Protein AF-0000000066524536 (afdb_homodimer)

Organism: Trypanosoma cruzi (strain CL Brener) (NCBI:txid353153)

Radius of gyration: 36.76 Å; Cα contacts (8 Å, |Δi|>4): 3532; chains: 2; bounding box: 71×114×84 Å

Sequence (1428 aa):
MKCGPIATPKDHEVVFGYVEGENRGNNAMNPPRRRNDPLFWLRDDSRKNPEVIAHLKLEQAYFEERTADIKDFSETIFKEYISHIKETDISAPYRYDGYTYYTREVEGLSYKIHCRVPLGMTPGKSEDEQVILDENKLAEGKPFCMVHEVKPAPPDHNLVAYSVDYIGNEMYTIRFTDNAVTDVVEGTNGQILWGPNASCFFYMTKDAAERDYKIWRHIIGRPQSEDVCLYTENDLLFSTAMAISGDGSTLIIGSGSFETTESQLLDLRKGNGHTTLEMVRPREKGVRYDVELHGTENLLILTNKDNCMNGKVVLATRNTPSDWENIIVPHSEDVFIGEIGVFAKFAVLSGRRGGLTRVWTMPVGSDGLFRSGAFVQEVSFDEPVFTAFPVFSHMKMYDTETLRVSYTSMSTPTTWFDLHVVNGTRTIVKVREVLGNFDAKNYTCRRLFATAPDRTKIPLSIVHDVSLDMSKPHPTVLYAYGSYGVCVEPEFSVKYLPYLDRGVIYVIAHVRGGGEMGRAWYEVGAKYLTKRNTFSDFIACAEYLIEIGLTTPSQLACEGRSAGGLLIGAVLNMRPDLFRVALAGVPFVDVMTTMCDPSIPLTTGEWEEWGNPNEYKFFDYMNSYSPVDNVRAQDYPHLMIQAGLHDPRVAYWEPAKWASKLRALKTDSNEVLLKMDLESGHFSASDRYRYWREMSFQQAFVLKHLNARTLLRRMKCGPIATPKDHEVVFGYVEGENRGNNAMNPPRRRNDPLFWLRDDSRKNPEVIAHLKLEQAYFEERTADIKDFSETIFKEYISHIKETDISAPYRYDGYTYYTREVEGLSYKIHCRVPLGMTPGKSEDEQVILDENKLAEGKPFCMVHEVKPAPPDHNLVAYSVDYIGNEMYTIRFTDNAVTDVVEGTNGQILWGPNASCFFYMTKDAAERDYKIWRHIIGRPQSEDVCLYTENDLLFSTAMAISGDGSTLIIGSGSFETTESQLLDLRKGNGHTTLEMVRPREKGVRYDVELHGTENLLILTNKDNCMNGKVVLATRNTPSDWENIIVPHSEDVFIGEIGVFAKFAVLSGRRGGLTRVWTMPVGSDGLFRSGAFVQEVSFDEPVFTAFPVFSHMKMYDTETLRVSYTSMSTPTTWFDLHVVNGTRTIVKVREVLGNFDAKNYTCRRLFATAPDRTKIPLSIVHDVSLDMSKPHPTVLYAYGSYGVCVEPEFSVKYLPYLDRGVIYVIAHVRGGGEMGRAWYEVGAKYLTKRNTFSDFIACAEYLIEIGLTTPSQLACEGRSAGGLLIGAVLNMRPDLFRVALAGVPFVDVMTTMCDPSIPLTTGEWEEWGNPNEYKFFDYMNSYSPVDNVRAQDYPHLMIQAGLHDPRVAYWEPAKWASKLRALKTDSNEVLLKMDLESGHFSASDRYRYWREMSFQQAFVLKHLNARTLLRR

Foldseek 3Di:
DQLADFDFFQWDKFWFFDDPPACLDDFFDVVIDIDTDRLCVLDDPVLPPPSNVVNQVSQQVVQCVVQVVLQVVLVVLLVLLVQFAPQWDWAQWFDAAQKIWIWTGDPPAFDIWTWIFGPPDDPPDPVGIDTQDDQSVVCPPAPAKDKDDWAQAPDVSPWIKTWMDRFFLQWIKIATTPCPDVEIDGQFNTDWAAAPPNQWIKTFHADLLGAGFWIWIDGGPDYPVPIDTLGGHPDLLWGKDWDAALVRQKIWIKIDFLFKIWIWIFGRVVDDVGRDIQGLDDIDGRKDKDWYDQPDWKIWIWICPPNLQLTWIAIDTSVRNNPRPFTQGDRDLFWHFDDWHAAQFKIKTWTAGPLAIWIWIFGADPVRHRHHPTDIHIQDDDDPAKHKDFPVVSVNHRPDQWTWMWIFAQLAFIWIWIARRVPGDIGTSDTRGTRDPDDSLQKDWDKDWFQFPVRDTKIKIKMAGPPDPQVAAAQEEEEEQAASQAFDGRGYDSLCVQQRQLGYMYMYIGFQNHASRHSCSNPVCAFQLNVCSRLRSSVRVLVVCVVVRHHAQLRYEYEYEASGLLSVLQNQLVCQSSHQEYEYELYQQQCQSQLSHSSQHPNSSCCRGHNSCSHPSRVVSSLNRRRLNRQAEEAHHAYEYEAECSARRRHRSRVVSNLSSNSVRYDDSHHYRYNYHDRHYRQPHPGNSVVSSVSSSVVSSSCVSSVRSDGPPD/DQLADFDFFQWDKFWFFDDPPACLDDFFDPVIDIDTDRLCVLDDPVLPDPSNVVNQVSQQVVQCVVQVVLQVVLVVLLVLLVQFAPQWDWAQWFDAAQKIWIWTGDPPAFDIWTWIFGPPDDPPDPVGIDTQDDQSVVCPPAPAKDKDDWAQAPDVSPWIKTWMDRFFLQWIKIATTPCPDVEIDGQFSTDWAAAPPNQWIKTFHADLLGAGFWIWIGGGPDYPVPIDTLGGHPPLLWGKDWDAALVRQKIWIKIDFLFKIWIWIDGRVVDDVGRDIQGLDDIDGRKDKDWYDQPDWKIWIWICPPNLQLTWIAIDTSVRNNPRPFTQGDRDLFWHFDDWDAAQFKIKTWTAGPLAIWIWIFGADPVSHRHHPTDIHIQDDDDPAKHKDFPVVSVNHRPDQWTWMWIFAQLAFIWIWIARRVPGDIGTSDTRGTRDPDDSVQKDWDKDWFQFPVRDTWIKIKMAGPPDPQVAAAQEEEEEQAASQAFDGRGYDSLCVQQRQLGYMYMYIGFQNHASRHSCSNPVCAFQLNVCSRLRSSVRVLVVCVVVRHHAQLRYEYEYEASGLLSVLQNQLVCQSSHAEYEYELYQQQVQSQLSHSSQHPNSSCCRGHNSCSHPSRVVSSLNRRRLNRQAEEAHHAYEYEAECSASRRHRSRVVSNLSSNSVRYDDSHHYRYDYHDRHYRQPHPGNSVVSSVSSSVVSVSCVSSVRSDGPPD

Secondary structure (DSSP, 8-state):
--S---PPP---EEEES--TTS---TT--SSPEEEE-TTGGG--TTS--HHHHHHHHHHHHHHHHHTGGGHHHHHHHHHHHHHTB-SSEEPPPEEETTEEEEEEE-TT--S-EEEEEETTSPTT-TTT-EEEEEHHHHHTT-S--EEEEEEEPTTT---EEEEEESSSSS-EEEEEGGGSS---EEEE-S--EE-GGGSEEEEEEE-TT--EEEEEEEETTS-GGGPEEEEE---TT-EEEEEE-TTSSEEEEEEE-SS-EEEEEEEGGG-TT----EEEE---TT--EEEEEETTTEEEEEE-TTT-TT-EEEEEETTBTT---EEEE---SSEEEEEEEE-SSEEEEEEEETTEEEEEEEE--TTS---TT---EEPP--SSS-EEEE-GGG---SS-SEEEEEEE-SSS--EEEEEETTT--EEEEEE--B-TT--GGGEEEEEEEEE-TT-PEEEEEEEEETTS-TTS---EEEE---STT--------GGGHHHHTTT-EEEEE--BTB-TT-THHHHTTSSGGGTHHHHHHHHHHHHHHHHTTS--GGGEEEEEETHHHHHHHHHHHH-GGG-SEEEEES----HHHHHH-TTSTTHHHHHHHH--TTSHHHHHHHHTT-TGGG--SS---EEEEEEETT-SSS-THHHHHHHHHHHHH--S---EEEEEETT-BTTB-SSHHHHHHHHHHHHHHHHHHHT--S-S--/--S---PPP---EEEES--TTS---TT--SSPEEEE-TTGGG--TTS--HHHHHHHHHHHHHHHHHTGGGHHHHHHHHHHHHHTB-SSEEPPPEEETTEEEEEEE-TT--S-EEEEEETTSPTT-TTT-EEEEEHHHHHTT-S--EEEEEEEPTTT---EEEEEESSSSS-EEEEEGGGSS---EEEE-S--EE-GGGSEEEEEEE-TT--EEEEEEEETTS-GGGPEEEEE---TT-EEEEEE-TTSSEEEEEEE-SS-EEEEEEEGGG-TT----EEEE---TT--EEEEEETTTEEEEEE-TTT-TT-EEEEEETTBTT---EEEE---SSEEEEEEEE-SSEEEEEEEETTEEEEEEEE--TTS---TT---EEPP--SSS-EEEE-GGG---SS-SEEEEEEE-SSS--EEEEEETTT--EEEEEE--B-TT--GGGEEEEEEEEE-TT-PEEEEEEEEETTS-TTS---EEEE---STT--------GGGHHHHTTT-EEEEE--BTB-TT-THHHHTTSSGGGTHHHHHHHHHHHHHHHHTTS--GGGEEEEEETHHHHHHHHHHHH-GGG-SEEEEES----HHHHHH-TTSTTHHHHHHHH--TTSHHHHHHHHTT-TGGG--SS---EEEEEEETT-SSS-THHHHHHHHHHHHH--S---EEEEEETT-BTTB-SSHHHHHHHHHHHHHHHHHHHT--S-S--

pLDDT: mean 95.61, std 4.29, range [53.88, 98.94]

Solvent-accessible surface area (backbone atoms only — not comparable to full-atom values): 72940 Å² total; per-residue (Å²): 119,98,72,56,79,62,76,74,75,42,89,36,80,46,68,32,15,61,46,93,97,52,78,44,65,95,62,31,26,79,78,50,39,78,44,79,37,36,57,54,77,52,61,50,95,81,73,65,53,62,70,47,53,51,52,50,50,49,34,38,52,47,35,53,62,74,43,57,87,42,48,69,58,13,50,52,45,29,50,53,49,52,48,33,46,59,52,60,42,65,50,70,64,31,56,48,80,66,25,34,36,35,39,34,35,40,68,94,52,53,40,52,29,36,34,33,19,52,59,91,54,59,79,89,38,72,94,52,50,40,80,64,44,53,45,50,69,72,29,60,95,45,94,30,49,45,73,70,38,78,47,61,25,47,78,79,48,79,53,36,38,33,13,38,20,58,59,40,60,71,52,12,35,36,39,38,48,90,56,75,50,87,53,61,43,70,61,20,67,27,59,77,46,70,41,68,75,52,49,28,36,34,40,36,30,52,49,95,37,64,41,40,25,36,36,34,42,41,50,69,89,48,62,62,92,71,41,46,75,69,46,72,49,82,53,68,50,39,30,43,47,74,49,65,31,50,77,58,51,33,40,37,40,33,39,35,41,83,48,25,24,29,43,29,36,33,61,52,85,64,43,92,82,57,69,71,69,42,74,37,46,80,66,41,91,67,28,35,61,47,82,40,30,50,72,89,47,34,31,45,33,42,27,25,60,91,81,23,67,22,20,28,30,23,45,27,31,68,92,44,44,65,48,67,80,45,55,38,39,75,60,39,97,65,39,20,57,73,46,75,48,50,36,64,48,33,34,36,41,33,28,28,45,93,52,28,51,36,41,30,42,31,58,38,42,99,84,58,44,81,50,63,76,48,64,71,44,70,65,83,77,88,64,95,64,44,34,46,44,72,41,63,91,51,58,61,51,31,79,50,66,58,43,49,34,37,38,25,12,60,50,35,64,44,33,35,26,36,31,30,68,87,81,60,50,71,44,80,68,37,64,61,67,59,36,71,88,65,51,56,82,51,37,45,68,50,76,52,69,26,58,26,82,75,63,49,72,35,46,30,46,35,40,32,39,64,82,61,65,75,88,44,59,34,36,30,41,41,33,44,50,32,43,95,38,45,64,84,74,57,46,45,55,75,83,47,45,72,43,26,46,26,56,24,34,41,32,39,45,60,27,31,2,8,25,45,71,23,46,54,28,10,73,38,42,16,28,46,90,28,35,63,42,22,44,46,32,50,50,26,40,54,51,41,40,37,71,76,33,48,25,41,38,71,22,22,31,37,38,16,44,35,63,7,9,24,42,47,41,30,35,44,58,42,46,24,79,54,33,37,30,36,42,29,37,38,28,46,24,40,46,62,73,50,48,39,37,56,71,42,41,65,23,50,38,40,30,73,50,55,37,41,44,13,20,55,89,27,30,51,65,49,54,67,48,20,24,54,76,50,64,58,71,38,62,52,40,28,32,43,35,38,37,13,59,37,12,58,76,40,55,42,40,33,51,52,45,37,53,20,51,45,59,74,35,41,70,58,86,55,52,73,41,48,48,60,36,82,63,20,9,74,76,47,57,67,35,51,64,56,37,46,44,53,51,17,43,54,49,34,56,50,28,58,70,46,71,43,83,58,62,75,72,134,119,97,72,55,80,62,76,74,76,42,89,36,80,47,69,31,16,61,46,93,97,54,77,43,64,96,63,31,26,79,78,50,40,76,42,78,36,36,57,55,77,51,61,50,94,80,73,66,53,62,70,47,53,51,50,50,49,49,35,37,51,47,35,53,62,75,42,55,86,41,49,67,57,14,50,52,46,29,51,54,51,53,47,33,45,61,51,58,41,65,49,70,65,30,54,47,80,66,24,34,35,35,38,35,36,40,68,94,51,53,41,52,28,36,34,34,19,52,59,91,52,58,79,87,36,73,93,52,49,40,79,63,44,53,46,51,68,72,30,59,96,44,94,31,48,42,73,69,40,79,46,62,24,48,78,79,48,78,52,37,39,32,12,38,22,59,60,39,59,70,53,11,36,37,38,39,48,89,55,74,50,88,54,60,45,71,60,20,66,28,59,77,45,68,40,67,74,52,48,28,34,33,39,37,30,52,49,95,37,63,39,39,25,36,35,33,42,41,49,69,88,49,60,61,90,71,41,45,76,69,46,72,49,81,52,67,48,39,30,42,48,74,50,64,32,49,78,59,50,33,40,37,41,33,38,36,42,84,48,27,24,29,42,31,37,34,62,51,85,64,42,91,82,57,69,72,68,42,74,35,45,82,67,41,91,68,26,35,60,48,82,41,30,49,72,90,48,33,31,44,33,42,27,24,59,92,80,22,67,23,20,26,31,23,46,27,31,66,91,44,44,65,48,66,79,45,54,39,40,74,60,40,96,65,39,18,57,73,45,76,48,49,37,64,47,31,34,37,40,34,28,28,46,92,52,28,50,36,41,30,43,30,59,39,43,99,84,59,42,79,50,63,78,48,64,72,44,70,66,84,76,87,63,94,64,44,33,45,43,70,41,64,93,52,58,62,51,31,79,52,66,60,42,47,35,37,38,26,12,59,49,35,63,44,33,34,28,36,31,30,70,87,81,61,50,73,42,81,70,38,63,62,66,61,36,70,88,66,52,56,83,51,38,45,68,50,76,51,68,25,58,26,82,73,64,49,72,34,46,31,45,35,39,31,38,64,84,61,65,75,89,43,60,35,38,30,41,41,33,42,51,32,43,96,37,45,64,84,74,56,46,46,53,74,82,47,46,72,42,27,45,27,56,24,34,42,33,40,45,59,27,31,3,9,25,46,72,23,45,54,29,9,73,38,41,17,29,46,91,29,36,64,41,23,43,48,32,50,51,25,40,54,52,41,41,37,70,75,33,49,24,43,36,70,22,22,31,39,39,16,44,34,64,7,8,25,40,46,39,28,35,44,57,41,46,26,80,54,34,38,30,37,42,29,36,38,27,45,26,40,47,62,73,50,49,39,36,56,72,42,44,65,24,51,37,39,31,73,49,56,38,40,46,13,19,53,90,25,28,52,66,51,55,66,49,20,23,56,77,50,62,58,70,37,62,53,42,27,33,42,35,38,39,14,59,38,12,60,76,40,54,40,40,32,51,53,44,39,52,22,51,47,58,73,36,42,70,58,86,54,53,73,40,48,47,60,35,83,63,21,10,73,75,49,58,67,36,52,63,55,37,46,44,54,51,18,42,54,50,36,56,50,29,59,71,45,69,42,83,57,61,75,71,134

Structure (mmCIF, N/CA/C/O backbone):
data_AF-0000000066524536-model_v1
#
loop_
_entity.id
_entity.type
_entity.pdbx_description
1 polymer 'Prolyl endopeptidase'
#
loop_
_atom_site.group_PDB
_atom_site.id
_atom_site.type_symbol
_atom_site.label_atom_id
_atom_site.label_alt_id
_atom_site.label_comp_id
_atom_site.label_asym_id
_atom_site.label_entity_id
_atom_site.label_seq_id
_atom_site.pdbx_PDB_ins_code
_atom_site.Cartn_x
_atom_site.Cartn_y
_atom_site.Cartn_z
_atom_site.occupancy
_atom_site.B_iso_or_equiv
_atom_site.auth_seq_id
_atom_site.auth_comp_id
_atom_site.auth_asym_id
_atom_site.auth_atom_id
_atom_site.pdbx_PDB_model_num
ATOM 1 N N . MET A 1 1 ? -27.234 28.203 -15.102 1 54.5 1 MET A N 1
ATOM 2 C CA . MET A 1 1 ? -26.609 27.078 -15.805 1 54.5 1 MET A CA 1
ATOM 3 C C . MET A 1 1 ? -26.828 25.766 -15.055 1 54.5 1 MET A C 1
ATOM 5 O O . MET A 1 1 ? -26.594 25.703 -13.844 1 54.5 1 MET A O 1
ATOM 9 N N . LYS A 1 2 ? -27.391 24.766 -15.617 1 64.38 2 LYS A N 1
ATOM 10 C CA . LYS A 1 2 ? -27.875 23.531 -15 1 64.38 2 LYS A CA 1
ATOM 11 C C . LYS A 1 2 ? -26.703 22.719 -14.445 1 64.38 2 LYS A C 1
ATOM 13 O O . LYS A 1 2 ? -26.828 22.109 -13.375 1 64.38 2 LYS A O 1
ATOM 18 N N . CYS A 1 3 ? -25.469 22.828 -15.055 1 81.81 3 CYS A N 1
ATOM 19 C CA . CYS A 1 3 ? -24.391 21.938 -14.609 1 81.81 3 CYS A CA 1
ATOM 20 C C . CYS A 1 3 ? -23.188 22.75 -14.141 1 81.81 3 CYS A C 1
ATOM 22 O O . CYS A 1 3 ? -22.188 22.172 -13.711 1 81.81 3 CYS A O 1
ATOM 24 N N . GLY A 1 4 ? -23.266 24.141 -13.992 1 91.12 4 GLY A N 1
ATOM 25 C CA . GLY A 1 4 ? -22.172 25 -13.578 1 91.12 4 GLY A CA 1
ATOM 26 C C . GLY A 1 4 ? -21.203 25.312 -14.695 1 91.12 4 GLY A C 1
ATOM 27 O O . GLY A 1 4 ? -21.25 24.688 -15.758 1 91.12 4 GLY A O 1
ATOM 28 N N . PRO A 1 5 ? -20.266 26.25 -14.531 1 96.31 5 PRO A N 1
ATOM 29 C CA . PRO A 1 5 ? -19.266 26.594 -15.547 1 96.31 5 PRO A CA 1
ATOM 30 C C . PRO A 1 5 ? -18.266 25.469 -15.797 1 96.31 5 PRO A C 1
ATOM 32 O O . PRO A 1 5 ? -17.859 24.781 -14.859 1 96.31 5 PRO A O 1
ATOM 35 N N . ILE A 1 6 ? -17.922 25.234 -17.016 1 97.31 6 ILE A N 1
ATOM 36 C CA . ILE A 1 6 ? -16.859 24.328 -17.438 1 97.31 6 ILE A CA 1
ATOM 37 C C . ILE A 1 6 ? -15.828 25.094 -18.281 1 97.31 6 ILE A C 1
ATOM 39 O O . ILE A 1 6 ? -16.172 25.688 -19.312 1 97.31 6 ILE A O 1
ATOM 43 N N . ALA A 1 7 ? -14.617 25.109 -17.781 1 97.69 7 ALA A N 1
ATOM 44 C CA . ALA A 1 7 ? -13.555 25.828 -18.484 1 97.69 7 ALA A CA 1
ATOM 45 C C . ALA A 1 7 ? -13.297 25.219 -19.859 1 97.69 7 ALA A C 1
ATOM 47 O O . ALA A 1 7 ? -13.328 24 -20.016 1 97.69 7 ALA A O 1
ATOM 48 N N . THR A 1 8 ? -13.031 26.062 -20.844 1 96.62 8 THR A N 1
ATOM 49 C CA . THR A 1 8 ? -12.766 25.609 -22.219 1 96.62 8 THR A CA 1
ATOM 50 C C . THR A 1 8 ? -11.422 24.891 -22.281 1 96.62 8 THR A C 1
ATOM 52 O O . THR A 1 8 ? -10.406 25.406 -21.812 1 96.62 8 THR A O 1
ATOM 55 N N . PRO A 1 9 ? -11.445 23.734 -22.891 1 97.25 9 PRO A N 1
ATOM 56 C CA . PRO A 1 9 ? -10.164 23.047 -23.016 1 97.25 9 PRO A CA 1
ATOM 57 C C . PRO A 1 9 ? -9.25 23.688 -24.062 1 97.25 9 PRO A C 1
ATOM 59 O O . PRO A 1 9 ? -9.719 24.125 -25.109 1 97.25 9 PRO A O 1
ATOM 62 N N . LYS A 1 10 ? -8.016 23.906 -23.719 1 97.69 10 LYS A N 1
ATOM 63 C CA . LYS A 1 10 ? -6.938 24.375 -24.578 1 97.69 10 LYS A CA 1
ATOM 64 C C . LYS A 1 10 ? -5.711 23.469 -24.453 1 97.69 10 LYS A C 1
ATOM 66 O O . LYS A 1 10 ? -5.133 23.359 -23.375 1 97.69 10 LYS A O 1
ATOM 71 N N . ASP A 1 11 ? -5.266 22.922 -25.562 1 97.12 11 ASP A N 1
ATOM 72 C CA . ASP A 1 11 ? -4.152 21.984 -25.516 1 97.12 11 ASP A CA 1
ATOM 73 C C . ASP A 1 11 ? -2.898 22.641 -24.938 1 97.12 11 ASP A C 1
ATOM 75 O O . ASP A 1 11 ? -2.596 23.797 -25.266 1 97.12 11 ASP A O 1
ATOM 79 N N . HIS A 1 12 ? -2.295 21.984 -24.047 1 97.5 12 HIS A N 1
ATOM 80 C CA . HIS A 1 12 ? -1.029 22.375 -23.438 1 97.5 12 HIS A CA 1
ATOM 81 C C . HIS A 1 12 ? -0.222 21.172 -22.984 1 97.5 12 HIS A C 1
ATOM 83 O O . HIS A 1 12 ? -0.727 20.312 -22.25 1 97.5 12 HIS A O 1
ATOM 89 N N . GLU A 1 13 ? 1.029 21.141 -23.391 1 96.94 13 GLU A N 1
ATOM 90 C CA . GLU A 1 13 ? 1.876 20 -23.031 1 96.94 13 GLU A CA 1
ATOM 91 C C . GLU A 1 13 ? 2.604 20.25 -21.719 1 96.94 13 GLU A C 1
ATOM 93 O O . GLU A 1 13 ? 3.252 21.281 -21.547 1 96.94 13 GLU A O 1
ATOM 98 N N . VAL A 1 14 ? 2.443 19.328 -20.781 1 97.38 14 VAL A N 1
ATOM 99 C CA . VAL A 1 14 ? 3.199 19.328 -19.531 1 97.38 14 VAL A CA 1
ATOM 100 C C . VAL A 1 14 ? 4.289 18.25 -19.594 1 97.38 14 VAL A C 1
ATOM 102 O O . VAL A 1 14 ? 4.027 17.109 -19.984 1 97.38 14 VAL A O 1
ATOM 105 N N . VAL A 1 15 ? 5.504 18.578 -19.203 1 97.5 15 VAL A N 1
ATOM 106 C CA . VAL A 1 15 ? 6.664 17.703 -19.328 1 97.5 15 VAL A CA 1
ATOM 107 C C . VAL A 1 15 ? 7.066 17.172 -17.953 1 97.5 15 VAL A C 1
ATOM 109 O O . VAL A 1 15 ? 7.23 17.953 -17.016 1 97.5 15 VAL A O 1
ATOM 112 N N . PHE A 1 16 ? 7.168 15.945 -17.797 1 97.94 16 PHE A N 1
ATOM 113 C CA . PHE A 1 16 ? 7.664 15.273 -16.594 1 97.94 16 PHE A CA 1
ATOM 114 C C . PHE A 1 16 ? 9.047 14.68 -16.844 1 97.94 16 PHE A C 1
ATOM 116 O O . PHE A 1 16 ? 9.203 13.781 -17.672 1 97.94 16 PHE A O 1
ATOM 123 N N . GLY A 1 17 ? 10.031 15.117 -16.172 1 97.75 17 GLY A N 1
ATOM 124 C CA . GLY A 1 17 ? 11.414 14.711 -16.375 1 97.75 17 GLY A CA 1
ATOM 125 C C . GLY A 1 17 ? 12.344 15.875 -16.641 1 97.75 17 GLY A C 1
ATOM 126 O O . GLY A 1 17 ? 12.156 16.969 -16.094 1 97.75 17 GLY A O 1
ATOM 127 N N . TYR A 1 18 ? 13.398 15.602 -17.422 1 96.69 18 TYR A N 1
ATOM 128 C CA . TYR A 1 18 ? 14.453 16.578 -17.703 1 96.69 18 TYR A CA 1
ATOM 129 C C . TYR A 1 18 ? 13.93 17.703 -18.578 1 96.69 18 TYR A C 1
ATOM 131 O O . TYR A 1 18 ? 13.305 17.453 -19.609 1 96.69 18 TYR A O 1
ATOM 139 N N . VAL A 1 19 ? 13.992 18.844 -18.156 1 96.12 19 VAL A N 1
ATOM 140 C CA . VAL A 1 19 ? 13.75 20.078 -18.906 1 96.12 19 VAL A CA 1
ATOM 141 C C . VAL A 1 19 ? 14.984 20.984 -18.828 1 96.12 19 VAL A C 1
ATOM 143 O O . VAL A 1 19 ? 15.453 21.312 -17.734 1 96.12 19 VAL A O 1
ATOM 146 N N . GLU A 1 20 ? 15.508 21.375 -19.922 1 94.5 20 GLU A N 1
ATOM 147 C CA . GLU A 1 20 ? 16.734 22.188 -19.953 1 94.5 20 GLU A CA 1
ATOM 148 C C . GLU A 1 20 ? 16.562 23.469 -19.141 1 94.5 20 GLU A C 1
ATOM 150 O O . GLU A 1 20 ? 15.578 24.188 -19.281 1 94.5 20 GLU A O 1
ATOM 155 N N . GLY A 1 21 ? 17.5 23.734 -18.25 1 93.38 21 GLY A N 1
ATOM 156 C CA . GLY A 1 21 ? 17.531 24.969 -17.484 1 93.38 21 GLY A CA 1
ATOM 157 C C . GLY A 1 21 ? 16.703 24.906 -16.219 1 93.38 21 GLY A C 1
ATOM 158 O O . GLY A 1 21 ? 16.672 25.859 -15.438 1 93.38 21 GLY A O 1
ATOM 159 N N . GLU A 1 22 ? 15.992 23.812 -15.984 1 93.12 22 GLU A N 1
ATOM 160 C CA . GLU A 1 22 ? 15.18 23.672 -14.781 1 93.12 22 GLU A CA 1
ATOM 161 C C . GLU A 1 22 ? 15.742 22.578 -13.867 1 93.12 22 GLU A C 1
ATOM 163 O O . GLU A 1 22 ? 16.25 21.562 -14.336 1 93.12 22 GLU A O 1
ATOM 168 N N . ASN A 1 23 ? 15.719 22.891 -12.656 1 91.81 23 ASN A N 1
ATOM 169 C CA . ASN A 1 23 ? 16.094 21.859 -11.688 1 91.81 23 ASN A CA 1
ATOM 170 C C . ASN A 1 23 ? 14.93 20.906 -11.398 1 91.81 23 ASN A C 1
ATOM 172 O O . ASN A 1 23 ? 14.141 21.156 -10.484 1 91.81 23 ASN A O 1
ATOM 176 N N . ARG A 1 24 ? 14.891 19.844 -12.125 1 95.38 24 ARG A N 1
ATOM 177 C CA . ARG A 1 24 ? 13.812 18.875 -11.992 1 95.38 24 ARG A CA 1
ATOM 178 C C . ARG A 1 24 ? 14.227 17.719 -11.086 1 95.38 24 ARG A C 1
ATOM 180 O O . ARG A 1 24 ? 13.602 16.656 -11.109 1 95.38 24 ARG A O 1
ATOM 187 N N . GLY A 1 25 ? 15.234 17.922 -10.242 1 92.5 25 GLY A N 1
ATOM 188 C CA . GLY A 1 25 ? 15.766 16.891 -9.367 1 92.5 25 GLY A CA 1
ATOM 189 C C . GLY A 1 25 ? 16.922 16.125 -9.984 1 92.5 25 GLY A C 1
ATOM 190 O O . GLY A 1 25 ? 17.172 16.219 -11.18 1 92.5 25 GLY A O 1
ATOM 191 N N . ASN A 1 26 ? 17.594 15.258 -9.219 1 89.56 26 ASN A N 1
ATOM 192 C CA . ASN A 1 26 ? 18.844 14.633 -9.609 1 89.56 26 ASN A CA 1
ATOM 193 C C . ASN A 1 26 ? 18.609 13.422 -10.508 1 89.56 26 ASN A C 1
ATOM 195 O O . ASN A 1 26 ? 19.516 12.992 -11.219 1 89.56 26 ASN A O 1
ATOM 199 N N . ASN A 1 27 ? 17.453 12.883 -10.523 1 94.06 27 ASN A N 1
ATOM 200 C CA . ASN A 1 27 ? 17.188 11.664 -11.266 1 94.06 27 ASN A CA 1
ATOM 201 C C . ASN A 1 27 ? 16.016 11.844 -12.227 1 94.06 27 ASN A C 1
ATOM 203 O O . ASN A 1 27 ? 15.18 10.945 -12.375 1 94.06 27 ASN A O 1
ATOM 207 N N . ALA A 1 28 ? 15.953 12.953 -12.828 1 96.94 28 ALA A N 1
ATOM 208 C CA . ALA A 1 28 ? 14.852 13.258 -13.734 1 96.94 28 ALA A CA 1
ATOM 209 C C . ALA A 1 28 ? 14.859 12.328 -14.945 1 96.94 28 ALA A C 1
ATOM 211 O O . ALA A 1 28 ? 15.922 12.039 -15.508 1 96.94 28 ALA A O 1
ATOM 212 N N . MET A 1 29 ? 13.766 11.852 -15.289 1 97.25 29 MET A N 1
ATOM 213 C CA . MET A 1 29 ? 13.602 10.969 -16.453 1 97.25 29 MET A CA 1
ATOM 214 C C . MET A 1 29 ? 14.133 11.633 -17.719 1 97.25 29 MET A C 1
ATOM 216 O O . MET A 1 29 ? 13.82 12.789 -17.984 1 97.25 29 MET A O 1
ATOM 220 N N . ASN A 1 30 ? 14.883 10.859 -18.5 1 93.62 30 ASN A N 1
ATOM 221 C CA . ASN A 1 30 ? 15.406 11.281 -19.812 1 93.62 30 ASN A CA 1
ATOM 222 C C . ASN A 1 30 ? 15.406 10.125 -20.797 1 93.62 30 ASN A C 1
ATOM 224 O O . ASN A 1 30 ? 16.203 9.195 -20.688 1 93.62 30 ASN A O 1
ATOM 228 N N . PRO A 1 31 ? 14.633 10.156 -21.828 1 93.75 31 PRO A N 1
ATOM 229 C CA . PRO A 1 31 ? 13.781 11.273 -22.25 1 93.75 31 PRO A CA 1
ATOM 230 C C . PRO A 1 31 ? 12.609 11.5 -21.297 1 93.75 31 PRO A C 1
ATOM 232 O O . PRO A 1 31 ? 12.203 10.586 -20.578 1 93.75 31 PRO A O 1
ATOM 235 N N . PRO A 1 32 ? 12.07 12.719 -21.25 1 96.31 32 PRO A N 1
ATOM 236 C CA . PRO A 1 32 ? 10.938 13.023 -20.375 1 96.31 32 PRO A CA 1
ATOM 237 C C . PRO A 1 32 ? 9.617 12.469 -20.906 1 96.31 32 PRO A C 1
ATOM 239 O O . PRO A 1 32 ? 9.531 12.086 -22.078 1 96.31 32 PRO A O 1
ATOM 242 N N . ARG A 1 33 ? 8.648 12.367 -20.047 1 95.5 33 ARG A N 1
ATOM 243 C CA . ARG A 1 33 ? 7.27 12.062 -20.422 1 95.5 33 ARG A CA 1
ATOM 244 C C . ARG A 1 33 ? 6.48 13.336 -20.688 1 95.5 33 ARG A C 1
ATOM 246 O O . ARG A 1 33 ? 6.699 14.359 -20.031 1 95.5 33 ARG A O 1
ATOM 253 N N . ARG A 1 34 ? 5.586 13.242 -21.641 1 95.31 34 ARG A N 1
ATOM 254 C CA . ARG A 1 34 ? 4.773 14.398 -22.016 1 95.31 34 ARG A CA 1
ATOM 255 C C . ARG A 1 34 ? 3.285 14.062 -21.953 1 95.31 34 ARG A C 1
ATOM 257 O O . ARG A 1 34 ? 2.873 12.961 -22.312 1 95.31 34 ARG A O 1
ATOM 264 N N . ARG A 1 35 ? 2.551 14.969 -21.406 1 94.62 35 ARG A N 1
ATOM 265 C CA . ARG A 1 35 ? 1.107 14.789 -21.297 1 94.62 35 ARG A CA 1
ATOM 266 C C . ARG A 1 35 ? 0.364 16.078 -21.625 1 94.62 35 ARG A C 1
ATOM 268 O O . ARG A 1 35 ? 0.835 17.172 -21.297 1 94.62 35 ARG A O 1
ATOM 275 N N . ASN A 1 36 ? -0.791 15.906 -22.203 1 95.88 36 ASN A N 1
ATOM 276 C CA . ASN A 1 36 ? -1.64 17.062 -22.484 1 95.88 36 ASN A CA 1
ATOM 277 C C . ASN A 1 36 ? -2.488 17.438 -21.266 1 95.88 36 ASN A C 1
ATOM 279 O O . ASN A 1 36 ? -3.092 16.562 -20.641 1 95.88 36 ASN A O 1
ATOM 283 N N . ASP A 1 37 ? -2.48 18.688 -20.844 1 97.12 37 ASP A N 1
ATOM 284 C CA . ASP A 1 37 ? -3.363 19.266 -19.844 1 97.12 37 ASP A CA 1
ATOM 285 C C . ASP A 1 37 ? -4.207 20.391 -20.438 1 97.12 37 ASP A C 1
ATOM 287 O O . ASP A 1 37 ? -3.791 21.562 -20.438 1 97.12 37 ASP A O 1
ATOM 291 N N . PRO A 1 38 ? -5.387 20.047 -20.797 1 97.75 38 PRO A N 1
ATOM 292 C CA . PRO A 1 38 ? -6.207 21.016 -21.531 1 97.75 38 PRO A CA 1
ATOM 293 C C . PRO A 1 38 ? -6.688 22.172 -20.641 1 97.75 38 PRO A C 1
ATOM 295 O O . PRO A 1 38 ? -7.219 23.156 -21.141 1 97.75 38 PRO A O 1
ATOM 298 N N . LEU A 1 39 ? -6.531 22.125 -19.359 1 98.31 39 LEU A N 1
ATOM 299 C CA . LEU A 1 39 ? -7.004 23.172 -18.453 1 98.31 39 LEU A CA 1
ATOM 300 C C . LEU A 1 39 ? -5.832 23.953 -17.875 1 98.31 39 LEU A C 1
ATOM 302 O O . LEU A 1 39 ? -6.016 24.766 -16.969 1 98.31 39 LEU A O 1
ATOM 306 N N . PHE A 1 40 ? -4.645 23.75 -18.438 1 98.12 40 PHE A N 1
ATOM 307 C CA . PHE A 1 40 ? -3.422 24.375 -17.938 1 98.12 40 PHE A CA 1
ATOM 308 C C . PHE A 1 40 ? -3.523 25.891 -18 1 98.12 40 PHE A C 1
ATOM 310 O O . PHE A 1 40 ? -2.947 26.594 -17.156 1 98.12 40 PHE A O 1
ATOM 317 N N . TRP A 1 41 ? -4.312 26.453 -18.906 1 97.62 41 TRP A N 1
ATOM 318 C CA . TRP A 1 41 ? -4.398 27.891 -19.156 1 97.62 41 TRP A CA 1
ATOM 319 C C . TRP A 1 41 ? -5.027 28.609 -17.969 1 97.62 41 TRP A C 1
ATOM 321 O O . TRP A 1 41 ? -4.93 29.828 -17.844 1 97.62 41 TRP A O 1
ATOM 331 N N . LEU A 1 42 ? -5.645 27.859 -17.062 1 98.25 42 LEU A N 1
ATOM 332 C CA . LEU A 1 42 ? -6.207 28.453 -15.859 1 98.25 42 LEU A CA 1
ATOM 333 C C . LEU A 1 42 ? -5.105 28.953 -14.93 1 98.25 42 LEU A C 1
ATOM 335 O O . LEU A 1 42 ? -5.359 29.75 -14.023 1 98.25 42 LEU A O 1
ATOM 339 N N . ARG A 1 43 ? -3.932 28.422 -15.047 1 97.62 43 ARG A N 1
ATOM 340 C CA . ARG A 1 43 ? -2.824 28.906 -14.234 1 97.62 43 ARG A CA 1
ATOM 341 C C . ARG A 1 43 ? -2.316 30.25 -14.75 1 97.62 43 ARG A C 1
ATOM 343 O O . ARG A 1 43 ? -1.792 30.328 -15.867 1 97.62 43 ARG A O 1
ATOM 350 N N . ASP A 1 44 ? -2.5 31.219 -13.977 1 96.31 44 ASP A N 1
ATOM 351 C CA . ASP A 1 44 ? -1.915 32.562 -14.18 1 96.31 44 ASP A CA 1
ATOM 352 C C . ASP A 1 44 ? -1.286 33.062 -12.883 1 96.31 44 ASP A C 1
ATOM 354 O O . ASP A 1 44 ? -1.986 33.594 -12.016 1 96.31 44 ASP A O 1
ATOM 358 N N . ASP A 1 45 ? -0.044 33.062 -12.852 1 91.38 45 ASP A N 1
ATOM 359 C CA . ASP A 1 45 ? 0.67 33.406 -11.625 1 91.38 45 ASP A CA 1
ATOM 360 C C . ASP A 1 45 ? 0.552 34.875 -11.312 1 91.38 45 ASP A C 1
ATOM 362 O O . ASP A 1 45 ? 0.717 35.312 -10.164 1 91.38 45 ASP A O 1
ATOM 366 N N . SER A 1 46 ? 0.248 35.656 -12.336 1 92.75 46 SER A N 1
ATOM 367 C CA . SER A 1 46 ? 0.083 37.094 -12.117 1 92.75 46 SER A CA 1
ATOM 368 C C . SER A 1 46 ? -1.295 37.406 -11.547 1 92.75 46 SER A C 1
ATOM 370 O O . SER A 1 46 ? -1.515 38.5 -11.008 1 92.75 46 SER A O 1
ATOM 372 N N . ARG A 1 47 ? -2.252 36.438 -11.789 1 93.31 47 ARG A N 1
ATOM 373 C CA . ARG A 1 47 ? -3.625 36.562 -11.312 1 93.31 47 ARG A CA 1
ATOM 374 C C . ARG A 1 47 ? -4.324 37.75 -11.93 1 93.31 47 ARG A C 1
ATOM 376 O O . ARG A 1 47 ? -5.117 38.438 -11.266 1 93.31 47 ARG A O 1
ATOM 383 N N . LYS A 1 48 ? -3.957 38.062 -13.156 1 94.44 48 LYS A N 1
ATOM 384 C CA . LYS A 1 48 ? -4.492 39.25 -13.82 1 94.44 48 LYS A CA 1
ATOM 385 C C . LYS A 1 48 ? -5.09 38.875 -15.18 1 94.44 48 LYS A C 1
ATOM 387 O O . LYS A 1 48 ? -5.773 39.719 -15.797 1 94.44 48 LYS A O 1
ATOM 392 N N . ASN A 1 49 ? -4.898 37.688 -15.641 1 96.75 49 ASN A N 1
ATOM 393 C CA . ASN A 1 49 ? -5.441 37.281 -16.938 1 96.75 49 ASN A CA 1
ATOM 394 C C . ASN A 1 49 ? -6.961 37.438 -16.969 1 96.75 49 ASN A C 1
ATOM 396 O O . ASN A 1 49 ? -7.676 36.812 -16.203 1 96.75 49 ASN A O 1
ATOM 400 N N . PRO A 1 50 ? -7.43 38.188 -17.906 1 97.06 50 PRO A N 1
ATOM 401 C CA . PRO A 1 50 ? -8.867 38.5 -17.906 1 97.06 50 PRO A CA 1
ATOM 402 C C . PRO A 1 50 ? -9.727 37.25 -18.156 1 97.06 50 PRO A C 1
ATOM 404 O O . PRO A 1 50 ? -10.82 37.156 -17.594 1 97.06 50 PRO A O 1
ATOM 407 N N . GLU A 1 51 ? -9.25 36.375 -19 1 97.31 51 GLU A N 1
ATOM 408 C CA . GLU A 1 51 ? -10.008 35.156 -19.266 1 97.31 51 GLU A CA 1
ATOM 409 C C . GLU A 1 51 ? -10.133 34.312 -18 1 97.31 51 GLU A C 1
ATOM 411 O O . GLU A 1 51 ? -11.195 33.75 -17.734 1 97.31 51 GLU A O 1
ATOM 416 N N . VAL A 1 52 ? -9.062 34.25 -17.297 1 97.62 52 VAL A N 1
ATOM 417 C CA . VAL A 1 52 ? -9.039 33.469 -16.062 1 97.62 52 VAL A CA 1
ATOM 418 C C . VAL A 1 52 ? -9.969 34.125 -15.039 1 97.62 52 VAL A C 1
ATOM 420 O O . VAL A 1 52 ? -10.812 33.469 -14.438 1 97.62 52 VAL A O 1
ATOM 423 N N . ILE A 1 53 ? -9.852 35.438 -14.883 1 97.19 53 ILE A N 1
ATOM 424 C CA . ILE A 1 53 ? -10.664 36.156 -13.914 1 97.19 53 ILE A CA 1
ATOM 425 C C . ILE A 1 53 ? -12.141 36.031 -14.289 1 97.19 53 ILE A C 1
ATOM 427 O O . ILE A 1 53 ? -12.992 35.906 -13.414 1 97.19 53 ILE A O 1
ATOM 431 N N . ALA A 1 54 ? -12.438 36.125 -15.57 1 97.38 54 ALA A N 1
ATOM 432 C CA . ALA A 1 54 ? -13.812 35.969 -16.031 1 97.38 54 ALA A CA 1
ATOM 433 C C . ALA A 1 54 ? -14.391 34.625 -15.633 1 97.38 54 ALA A C 1
ATOM 435 O O . ALA A 1 54 ? -15.539 34.531 -15.195 1 97.38 54 ALA A O 1
ATOM 436 N N . HIS A 1 55 ? -13.609 33.594 -15.844 1 97.5 55 HIS A N 1
ATOM 437 C CA . HIS A 1 55 ? -14.062 32.25 -15.453 1 97.5 55 HIS A CA 1
ATOM 438 C C . HIS A 1 55 ? -14.312 32.188 -13.953 1 97.5 55 HIS A C 1
ATOM 440 O O . HIS A 1 55 ? -15.305 31.594 -13.516 1 97.5 55 HIS A O 1
ATOM 446 N N . LEU A 1 56 ? -13.43 32.688 -13.148 1 97.62 56 LEU A N 1
ATOM 447 C CA . LEU A 1 56 ? -13.57 32.656 -11.703 1 97.62 56 LEU A CA 1
ATOM 448 C C . LEU A 1 56 ? -14.805 33.438 -11.25 1 97.62 56 LEU A C 1
ATOM 450 O O . LEU A 1 56 ? -15.469 33.031 -10.281 1 97.62 56 LEU A O 1
ATOM 454 N N . LYS A 1 57 ? -15.109 34.5 -11.914 1 96.69 57 LYS A N 1
ATOM 455 C CA . LYS A 1 57 ? -16.312 35.25 -11.602 1 96.69 57 LYS A CA 1
ATOM 456 C C . LYS A 1 57 ? -17.562 34.469 -11.945 1 96.69 57 LYS A C 1
ATOM 458 O O . LYS A 1 57 ? -18.578 34.562 -11.25 1 96.69 57 LYS A O 1
ATOM 463 N N . LEU A 1 58 ? -17.516 33.688 -13.039 1 96.94 58 LEU A N 1
ATOM 464 C CA . LEU A 1 58 ? -18.609 32.812 -13.352 1 96.94 58 LEU A CA 1
ATOM 465 C C . LEU A 1 58 ? -18.828 31.797 -12.227 1 96.94 58 LEU A C 1
ATOM 467 O O . LEU A 1 58 ? -19.969 31.469 -11.883 1 96.94 58 LEU A O 1
ATOM 471 N N . GLU A 1 59 ? -17.734 31.266 -11.711 1 97.19 59 GLU A N 1
ATOM 472 C CA . GLU A 1 59 ? -17.812 30.344 -10.586 1 97.19 59 GLU A CA 1
ATOM 473 C C . GLU A 1 59 ? -18.5 31 -9.383 1 97.19 59 GLU A C 1
ATOM 475 O O . GLU A 1 59 ? -19.328 30.391 -8.719 1 97.19 59 GLU A O 1
ATOM 480 N N . GLN A 1 60 ? -18.109 32.188 -9.109 1 95.25 60 GLN A N 1
ATOM 481 C CA . GLN A 1 60 ? -18.688 32.938 -7.996 1 95.25 60 GLN A CA 1
ATOM 482 C C . GLN A 1 60 ? -20.188 33.125 -8.188 1 95.25 60 GLN A C 1
ATOM 484 O O . GLN A 1 60 ? -20.969 32.906 -7.258 1 95.25 60 GLN A O 1
ATOM 489 N N . ALA A 1 61 ? -20.562 33.531 -9.383 1 95.88 61 ALA A N 1
ATOM 490 C CA . ALA A 1 61 ? -21.969 33.75 -9.695 1 95.88 61 ALA A CA 1
ATOM 491 C C . ALA A 1 61 ? -22.766 32.438 -9.555 1 95.88 61 ALA A C 1
ATOM 493 O O . ALA A 1 61 ? -23.875 32.469 -9.016 1 95.88 61 ALA A O 1
ATOM 494 N N . TYR A 1 62 ? -22.234 31.422 -10.102 1 96.81 62 TYR A N 1
ATOM 495 C CA . TYR A 1 62 ? -22.891 30.125 -10.008 1 96.81 62 TYR A CA 1
ATOM 496 C C . TYR A 1 62 ? -23.047 29.688 -8.555 1 96.81 62 TYR A C 1
ATOM 498 O O . TYR A 1 62 ? -24.109 29.188 -8.164 1 96.81 62 TYR A O 1
ATOM 506 N N . PHE A 1 63 ? -22.062 29.875 -7.832 1 96.38 63 PHE A N 1
ATOM 507 C CA . PHE A 1 63 ? -22.094 29.531 -6.414 1 96.38 63 PHE A CA 1
ATOM 508 C C . PHE A 1 63 ? -23.219 30.297 -5.707 1 96.38 63 PHE A C 1
ATOM 510 O O . PHE A 1 63 ? -23.984 29.703 -4.957 1 96.38 63 PHE A O 1
ATOM 517 N N . GLU A 1 64 ? -23.281 31.531 -5.914 1 95.06 64 GLU A N 1
ATOM 518 C CA . GLU A 1 64 ? -24.297 32.375 -5.289 1 95.06 64 GLU A CA 1
ATOM 519 C C . GLU A 1 64 ? -25.703 31.938 -5.695 1 95.06 64 GLU A C 1
ATOM 521 O O . GLU A 1 64 ? -26.609 31.891 -4.859 1 95.06 64 GLU A O 1
ATOM 526 N N . GLU A 1 65 ? -25.797 31.641 -6.887 1 95.94 65 GLU A N 1
ATOM 527 C CA . GLU A 1 65 ? -27.094 31.203 -7.395 1 95.94 65 GLU A CA 1
ATOM 528 C C . GLU A 1 65 ? -27.531 29.906 -6.738 1 95.94 65 GLU A C 1
ATOM 530 O O . GLU A 1 65 ? -28.672 29.781 -6.281 1 95.94 65 GLU A O 1
ATOM 535 N N . ARG A 1 66 ? -26.656 28.953 -6.684 1 96 66 ARG A N 1
ATOM 536 C CA . ARG A 1 66 ? -27 27.609 -6.258 1 96 66 ARG A CA 1
ATOM 537 C C . ARG A 1 66 ? -27.125 27.516 -4.742 1 96 66 ARG A C 1
ATOM 539 O O . ARG A 1 66 ? -27.703 26.562 -4.211 1 96 66 ARG A O 1
ATOM 546 N N . THR A 1 67 ? -26.641 28.531 -4.047 1 96 67 THR A N 1
ATOM 547 C CA . THR A 1 67 ? -26.672 28.453 -2.59 1 96 67 THR A CA 1
ATOM 548 C C . THR A 1 67 ? -27.688 29.438 -2.014 1 96 67 THR A C 1
ATOM 550 O O . THR A 1 67 ? -27.719 29.672 -0.802 1 96 67 THR A O 1
ATOM 553 N N . ALA A 1 68 ? -28.469 29.984 -2.811 1 96.12 68 ALA A N 1
ATOM 554 C CA . ALA A 1 68 ? -29.469 30.953 -2.361 1 96.12 68 ALA A CA 1
ATOM 555 C C . ALA A 1 68 ? -30.453 30.297 -1.378 1 96.12 68 ALA A C 1
ATOM 557 O O . ALA A 1 68 ? -30.922 30.953 -0.449 1 96.12 68 ALA A O 1
ATOM 558 N N . ASP A 1 69 ? -30.688 29.094 -1.537 1 95.69 69 ASP A N 1
ATOM 559 C CA . ASP A 1 69 ? -31.719 28.391 -0.758 1 95.69 69 ASP A CA 1
ATOM 560 C C . ASP A 1 69 ? -31.203 28.062 0.642 1 95.69 69 ASP A C 1
ATOM 562 O O . ASP A 1 69 ? -31.984 27.703 1.523 1 95.69 69 ASP A O 1
ATOM 566 N N . ILE A 1 70 ? -29.906 28.203 0.856 1 96.69 70 ILE A N 1
ATOM 567 C CA . ILE A 1 70 ? -29.406 27.844 2.176 1 96.69 70 ILE A CA 1
ATOM 568 C C . ILE A 1 70 ? -28.906 29.094 2.902 1 96.69 70 ILE A C 1
ATOM 570 O O . ILE A 1 70 ? -28.344 28.984 4 1 96.69 70 ILE A O 1
ATOM 574 N N . LYS A 1 71 ? -29.047 30.203 2.381 1 96.56 71 LYS A N 1
ATOM 575 C CA . LYS A 1 71 ? -28.547 31.438 2.971 1 96.56 71 LYS A CA 1
ATOM 576 C C . LYS A 1 71 ? -29.141 31.672 4.355 1 96.56 71 LYS A C 1
ATOM 578 O O . LYS A 1 71 ? -28.406 31.953 5.312 1 96.56 71 LYS A O 1
ATOM 583 N N . ASP A 1 72 ? -30.484 31.562 4.496 1 97.12 72 ASP A N 1
ATOM 584 C CA . ASP A 1 72 ? -31.156 31.781 5.777 1 97.12 72 ASP A CA 1
ATOM 585 C C . ASP A 1 72 ? -30.719 30.734 6.805 1 97.12 72 ASP A C 1
ATOM 587 O O . ASP A 1 72 ? -30.5 31.062 7.973 1 97.12 72 ASP A O 1
ATOM 591 N N . PHE A 1 73 ? -30.672 29.562 6.344 1 97.56 73 PHE A N 1
ATOM 592 C CA . PHE A 1 73 ? -30.25 28.484 7.234 1 97.56 73 PHE A CA 1
ATOM 593 C C . PHE A 1 73 ? -28.812 28.703 7.699 1 97.56 73 PHE A C 1
ATOM 595 O O . PHE A 1 73 ? -28.484 28.469 8.867 1 97.56 73 PHE A O 1
ATOM 602 N N . SER A 1 74 ? -27.938 29.156 6.77 1 97.69 74 SER A N 1
ATOM 603 C CA . SER A 1 74 ? -26.562 29.484 7.125 1 97.69 74 SER A CA 1
ATOM 604 C C . SER A 1 74 ? -26.5 30.578 8.172 1 97.69 74 SER A C 1
ATOM 606 O O . SER A 1 74 ? -25.672 30.547 9.086 1 97.69 74 SER A O 1
ATOM 608 N N . GLU A 1 75 ? -27.312 31.516 8.055 1 97.5 75 GLU A N 1
ATOM 609 C CA . GLU A 1 75 ? -27.375 32.594 9.039 1 97.5 75 GLU A CA 1
ATOM 610 C C . GLU A 1 75 ? -27.828 32.062 10.398 1 97.5 75 GLU A C 1
ATOM 612 O O . GLU A 1 75 ? -27.344 32.531 11.438 1 97.5 75 GLU A O 1
ATOM 617 N N . THR A 1 76 ? -28.766 31.203 10.375 1 97.5 76 THR A N 1
ATOM 618 C CA . THR A 1 76 ? -29.188 30.562 11.617 1 97.5 76 THR A CA 1
ATOM 619 C C . THR A 1 76 ? -28.016 29.859 12.297 1 97.5 76 THR A C 1
ATOM 621 O O . THR A 1 76 ? -27.812 30.016 13.5 1 97.5 76 THR A O 1
ATOM 624 N N . ILE A 1 77 ? -27.281 29.109 11.547 1 97.94 77 ILE A N 1
ATOM 625 C CA . ILE A 1 77 ? -26.141 28.391 12.086 1 97.94 77 ILE A CA 1
ATOM 626 C C . ILE A 1 77 ? -25.094 29.375 12.594 1 97.94 77 ILE A C 1
ATOM 628 O O . ILE A 1 77 ? -24.469 29.156 13.633 1 97.94 77 ILE A O 1
ATOM 632 N N . PHE A 1 78 ? -24.922 30.516 11.852 1 97.25 78 PHE A N 1
ATOM 633 C CA . PHE A 1 78 ? -24 31.562 12.281 1 97.25 78 PHE A CA 1
ATOM 634 C C . PHE A 1 78 ? -24.375 32.094 13.656 1 97.25 78 PHE A C 1
ATOM 636 O O . PHE A 1 78 ? -23.531 32.219 14.539 1 97.25 78 PHE A O 1
ATOM 643 N N . LYS A 1 79 ? -25.578 32.312 13.828 1 96.94 79 LYS A N 1
ATOM 644 C CA . LYS A 1 79 ? -26.062 32.812 15.109 1 96.94 79 LYS A CA 1
ATOM 645 C C . LYS A 1 79 ? -25.859 31.766 16.203 1 96.94 79 LYS A C 1
ATOM 647 O O . LYS A 1 79 ? -25.594 32.125 17.359 1 96.94 79 LYS A O 1
ATOM 652 N N . GLU A 1 80 ? -26.016 30.578 15.867 1 96.44 80 GLU A N 1
ATOM 653 C CA . GLU A 1 80 ? -25.75 29.5 16.828 1 96.44 80 GLU A CA 1
ATOM 654 C C . GLU A 1 80 ? -24.297 29.516 17.281 1 96.44 80 GLU A C 1
ATOM 656 O O . GLU A 1 80 ? -24.016 29.406 18.469 1 96.44 80 GLU A O 1
ATOM 661 N N . TYR A 1 81 ? -23.391 29.641 16.328 1 96.31 81 TYR A N 1
ATOM 662 C CA . TYR A 1 81 ? -21.984 29.766 16.703 1 96.31 81 TYR A CA 1
ATOM 663 C C . TYR A 1 81 ? -21.766 30.906 17.672 1 96.31 81 TYR A C 1
ATOM 665 O O . TYR A 1 81 ? -21.188 30.719 18.75 1 96.31 81 TYR A O 1
ATOM 673 N N . ILE A 1 82 ? -22.25 32 17.266 1 95.94 82 ILE A N 1
ATOM 674 C CA . ILE A 1 82 ? -22.016 33.219 18.016 1 95.94 82 ILE A CA 1
ATOM 675 C C . ILE A 1 82 ? -22.625 33.094 19.406 1 95.94 82 ILE A C 1
ATOM 677 O O . ILE A 1 82 ? -22.047 33.594 20.391 1 95.94 82 ILE A O 1
ATOM 681 N N . SER A 1 83 ? -23.719 32.438 19.562 1 95.94 83 SER A N 1
ATOM 682 C CA . SER A 1 83 ? -24.406 32.281 20.844 1 95.94 83 SER A CA 1
ATOM 683 C C . SER A 1 83 ? -23.562 31.469 21.812 1 95.94 83 SER A C 1
ATOM 685 O O . SER A 1 83 ? -23.766 31.531 23.031 1 95.94 83 SER A O 1
ATOM 687 N N . HIS A 1 84 ? -22.609 30.703 21.328 1 96.25 84 HIS A N 1
ATOM 688 C CA . HIS A 1 84 ? -21.781 29.859 22.172 1 96.25 84 HIS A CA 1
ATOM 689 C C . HIS A 1 84 ? -20.438 30.5 22.438 1 96.25 84 HIS A C 1
ATOM 691 O O . HIS A 1 84 ? -19.609 29.953 23.172 1 96.25 84 HIS A O 1
ATOM 697 N N . ILE A 1 85 ? -20.219 31.594 21.844 1 95.94 85 ILE A N 1
ATOM 698 C CA . ILE A 1 85 ? -18.922 32.25 21.969 1 95.94 85 ILE A CA 1
ATOM 699 C C . ILE A 1 85 ? -19.047 33.469 22.891 1 95.94 85 ILE A C 1
ATOM 701 O O . ILE A 1 85 ? -19.953 34.281 22.75 1 95.94 85 ILE A O 1
ATOM 705 N N . LYS A 1 86 ? -18.234 33.5 23.938 1 96.06 86 LYS A N 1
ATOM 706 C CA . LYS A 1 86 ? -18.062 34.75 24.688 1 96.06 86 LYS A CA 1
ATOM 707 C C . LYS A 1 86 ? -17.297 35.781 23.859 1 96.06 86 LYS A C 1
ATOM 709 O O . LYS A 1 86 ? -16.062 35.812 23.891 1 96.06 86 LYS A O 1
ATOM 714 N N . GLU A 1 87 ? -18.016 36.656 23.203 1 95.06 87 GLU A N 1
ATOM 715 C CA . GLU A 1 87 ? -17.438 37.531 22.188 1 95.06 87 GLU A CA 1
ATOM 716 C C . GLU A 1 87 ? -16.453 38.531 22.812 1 95.06 87 GLU A C 1
ATOM 718 O O . GLU A 1 87 ? -15.453 38.906 22.188 1 95.06 87 GLU A O 1
ATOM 723 N N . THR A 1 88 ? -16.828 39.094 23.969 1 95.69 88 THR A N 1
ATOM 724 C CA . THR A 1 88 ? -15.883 39.906 24.734 1 95.69 88 THR A CA 1
ATOM 725 C C . THR A 1 88 ? -15.18 39.062 25.781 1 95.69 88 THR A C 1
ATOM 727 O O . THR A 1 88 ? -15.812 38.562 26.734 1 95.69 88 THR A O 1
ATOM 730 N N . ASP A 1 89 ? -13.969 38.906 25.562 1 95.12 89 ASP A N 1
ATOM 731 C CA . ASP A 1 89 ? -13.203 37.969 26.391 1 95.12 89 ASP A CA 1
ATOM 732 C C . ASP A 1 89 ? -11.711 38.281 26.359 1 95.12 89 ASP A C 1
ATOM 734 O O . ASP A 1 89 ? -11.281 39.156 25.594 1 95.12 89 ASP A O 1
ATOM 738 N N . ILE A 1 90 ? -10.984 37.75 27.312 1 95.5 90 ILE A N 1
ATOM 739 C CA . ILE A 1 90 ? -9.531 37.844 27.312 1 95.5 90 ILE A CA 1
ATOM 740 C C . ILE A 1 90 ? -8.906 36.469 27.25 1 95.5 90 ILE A C 1
ATOM 742 O O . ILE A 1 90 ? -9.484 35.5 27.734 1 95.5 90 ILE A O 1
ATOM 746 N N . SER A 1 91 ? -7.809 36.375 26.594 1 96.69 91 SER A N 1
ATOM 747 C CA . SER A 1 91 ? -7.074 35.125 26.578 1 96.69 91 SER A CA 1
ATOM 748 C C . SER A 1 91 ? -6.457 34.812 27.938 1 96.69 91 SER A C 1
ATOM 750 O O . SER A 1 91 ? -6.441 35.656 28.812 1 96.69 91 SER A O 1
ATOM 752 N N . ALA A 1 92 ? -6.031 33.469 28.141 1 97.44 92 ALA A N 1
ATOM 753 C CA . ALA A 1 92 ? -5.32 33.156 29.375 1 97.44 92 ALA A CA 1
ATOM 754 C C . ALA A 1 92 ? -4.082 34.031 29.531 1 97.44 92 ALA A C 1
ATOM 756 O O . ALA A 1 92 ? -3.18 34 28.703 1 97.44 92 ALA A O 1
ATOM 757 N N . PRO A 1 93 ? -4.07 34.781 30.562 1 97.5 93 PRO A N 1
ATOM 758 C CA . PRO A 1 93 ? -2.924 35.656 30.734 1 97.5 93 PRO A CA 1
ATOM 759 C C . PRO A 1 93 ? -1.64 34.938 31.094 1 97.5 93 PRO A C 1
ATOM 761 O O . PRO A 1 93 ? -1.692 33.844 31.672 1 97.5 93 PRO A O 1
ATOM 764 N N . TYR A 1 94 ? -0.572 35.531 30.797 1 97.81 94 TYR A N 1
ATOM 765 C CA . TYR A 1 94 ? 0.716 34.938 31.125 1 97.81 94 TYR A CA 1
ATOM 766 C C . TYR A 1 94 ? 1.753 36 31.438 1 97.81 94 TYR A C 1
ATOM 768 O O . TYR A 1 94 ? 1.679 37.125 30.938 1 97.81 94 TYR A O 1
ATOM 776 N N . ARG A 1 95 ? 2.682 35.625 32.219 1 97.31 95 ARG A N 1
ATOM 777 C CA . ARG A 1 95 ? 3.732 36.562 32.625 1 97.31 95 ARG A CA 1
ATOM 778 C C . ARG A 1 95 ? 4.844 36.625 31.594 1 97.31 95 ARG A C 1
ATOM 780 O O . ARG A 1 95 ? 5.246 35.625 31.031 1 97.31 95 ARG A O 1
ATOM 787 N N . TYR A 1 96 ? 5.281 37.844 31.375 1 97.5 96 TYR A N 1
ATOM 788 C CA . TYR A 1 96 ? 6.484 38.156 30.594 1 97.5 96 TYR A CA 1
ATOM 789 C C . TYR A 1 96 ? 7.227 39.344 31.188 1 97.5 96 TYR A C 1
ATOM 791 O O . TYR A 1 96 ? 6.824 40.5 30.984 1 97.5 96 TYR A O 1
ATOM 799 N N . ASP A 1 97 ? 8.305 38.969 31.875 1 96.19 97 ASP A N 1
ATOM 800 C CA . ASP A 1 97 ? 9.086 39.938 32.625 1 96.19 97 ASP A CA 1
ATOM 801 C C . ASP A 1 97 ? 8.188 40.75 33.562 1 96.19 97 ASP A C 1
ATOM 803 O O . ASP A 1 97 ? 7.469 40.188 34.375 1 96.19 97 ASP A O 1
ATOM 807 N N . GLY A 1 98 ? 8.219 42 33.438 1 96.19 98 GLY A N 1
ATOM 808 C CA . GLY A 1 98 ? 7.516 42.875 34.344 1 96.19 98 GLY A CA 1
ATOM 809 C C . GLY A 1 98 ? 6.051 43.062 34 1 96.19 98 GLY A C 1
ATOM 810 O O . GLY A 1 98 ? 5.371 43.906 34.594 1 96.19 98 GLY A O 1
ATOM 811 N N . TYR A 1 99 ? 5.555 42.25 33.125 1 97.5 99 TYR A N 1
ATOM 812 C CA . TYR A 1 99 ? 4.184 42.469 32.688 1 97.5 99 TYR A CA 1
ATOM 813 C C . TYR A 1 99 ? 3.412 41.156 32.656 1 97.5 99 TYR A C 1
ATOM 815 O O . TYR A 1 99 ? 4.004 40.062 32.719 1 97.5 99 TYR A O 1
ATOM 823 N N . THR A 1 100 ? 2.09 41.281 32.719 1 97.5 100 THR A N 1
ATOM 824 C CA . THR A 1 100 ? 1.168 40.188 32.344 1 97.5 100 THR A CA 1
ATOM 825 C C . THR A 1 100 ? 0.523 40.5 30.984 1 97.5 100 THR A C 1
ATOM 827 O O . THR A 1 100 ? -0.115 41.531 30.812 1 97.5 100 THR A O 1
ATOM 830 N N . TYR A 1 101 ? 0.697 39.594 30.094 1 97.88 101 TYR A N 1
ATOM 831 C CA . TYR A 1 101 ? 0.206 39.781 28.734 1 97.88 101 TYR A CA 1
ATOM 832 C C . TYR A 1 101 ? -1.053 38.969 28.484 1 97.88 101 TYR A C 1
ATOM 834 O O . TYR A 1 101 ? -1.249 37.906 29.109 1 97.88 101 TYR A O 1
ATOM 842 N N . TYR A 1 102 ? -1.916 39.406 27.609 1 97.62 102 TYR A N 1
ATOM 843 C CA . TYR A 1 102 ? -3.111 38.719 27.141 1 97.62 102 TYR A CA 1
ATOM 844 C C . TYR A 1 102 ? -3.65 39.406 25.875 1 97.62 102 TYR A C 1
ATOM 846 O O . TYR A 1 102 ? -3.166 40.438 25.469 1 97.62 102 TYR A O 1
ATOM 854 N N . THR A 1 103 ? -4.473 38.781 25.172 1 97.12 103 THR A N 1
ATOM 855 C CA . THR A 1 103 ? -5.254 39.406 24.094 1 97.12 103 THR A CA 1
ATOM 856 C C . THR A 1 103 ? -6.715 39.562 24.516 1 97.12 103 THR A C 1
ATOM 858 O O . THR A 1 103 ? -7.207 38.781 25.344 1 97.12 103 THR A O 1
ATOM 861 N N . ARG A 1 104 ? -7.266 40.531 24.016 1 95.25 104 ARG A N 1
ATOM 862 C CA . ARG A 1 104 ? -8.672 40.812 24.266 1 95.25 104 ARG A CA 1
ATOM 863 C C . ARG A 1 104 ? -9.477 40.812 22.969 1 95.25 104 ARG A C 1
ATOM 865 O O . ARG A 1 104 ? -8.977 41.25 21.938 1 95.25 104 ARG A O 1
ATOM 872 N N . GLU A 1 105 ? -10.594 40.281 23.031 1 95.44 105 GLU A N 1
ATOM 873 C CA . GLU A 1 105 ? -11.609 40.406 22 1 95.44 105 GLU A CA 1
ATOM 874 C C . GLU A 1 105 ? -12.828 41.188 22.5 1 95.44 105 GLU A C 1
ATOM 876 O O . GLU A 1 105 ? -13.172 41.125 23.672 1 95.44 105 GLU A O 1
ATOM 881 N N . VAL A 1 106 ? -13.406 41.906 21.578 1 96.25 106 VAL A N 1
ATOM 882 C CA . VAL A 1 106 ? -14.555 42.719 21.938 1 96.25 106 VAL A CA 1
ATOM 883 C C . VAL A 1 106 ? -15.719 42.438 21 1 96.25 106 VAL A C 1
ATOM 885 O O . VAL A 1 106 ? -15.523 42.312 19.781 1 96.25 106 VAL A O 1
ATOM 888 N N . GLU A 1 107 ? -16.891 42.281 21.609 1 96.5 107 GLU A N 1
ATOM 889 C CA . GLU A 1 107 ? -18.078 42.062 20.797 1 96.5 107 GLU A CA 1
ATOM 890 C C . GLU A 1 107 ? -18.203 43.062 19.672 1 96.5 107 GLU A C 1
ATOM 892 O O . GLU A 1 107 ? -18.078 44.281 19.906 1 96.5 107 GLU A O 1
ATOM 897 N N . GLY A 1 108 ? -18.391 42.562 18.484 1 94.69 108 GLY A N 1
ATOM 898 C CA . GLY A 1 108 ? -18.594 43.406 17.328 1 94.69 108 GLY A CA 1
ATOM 899 C C . GLY A 1 108 ? -17.297 43.75 16.609 1 94.69 108 GLY A C 1
ATOM 900 O O . GLY A 1 108 ? -17.328 44.219 15.469 1 94.69 108 GLY A O 1
ATOM 901 N N . LEU A 1 109 ? -16.188 43.594 17.266 1 95.44 109 LEU A N 1
ATOM 902 C CA . LEU A 1 109 ? -14.898 43.812 16.625 1 95.44 109 LEU A CA 1
ATOM 903 C C . LEU A 1 109 ? -14.305 42.5 16.125 1 95.44 109 LEU A C 1
ATOM 905 O O . LEU A 1 109 ? -14.391 41.469 16.812 1 95.44 109 LEU A O 1
ATOM 909 N N . SER A 1 110 ? -13.695 42.562 14.969 1 93.31 110 SER A N 1
ATOM 910 C CA . SER A 1 110 ? -13.359 41.344 14.242 1 93.31 110 SER A CA 1
ATOM 911 C C . SER A 1 110 ? -11.984 40.812 14.648 1 93.31 110 SER A C 1
ATOM 913 O O . SER A 1 110 ? -11.672 39.656 14.438 1 93.31 110 SER A O 1
ATOM 915 N N . TYR A 1 111 ? -11.188 41.656 15.156 1 95.5 111 TYR A N 1
ATOM 916 C CA . TYR A 1 111 ? -9.797 41.281 15.359 1 95.5 111 TYR A CA 1
ATOM 917 C C . TYR A 1 111 ? -9.406 41.406 16.828 1 95.5 111 TYR A C 1
ATOM 919 O O . TYR A 1 111 ? -10.164 41.938 17.641 1 95.5 111 TYR A O 1
ATOM 927 N N . LYS A 1 112 ? -8.25 40.906 17.156 1 96.06 112 LYS A N 1
ATOM 928 C CA . LYS A 1 112 ? -7.734 40.906 18.516 1 96.06 112 LYS A CA 1
ATOM 929 C C . LYS A 1 112 ? -7.117 42.25 18.875 1 96.06 112 LYS A C 1
ATOM 931 O O . LYS A 1 112 ? -6.688 43 18 1 96.06 112 LYS A O 1
ATOM 936 N N . ILE A 1 113 ? -7.168 42.5 20.141 1 97.06 113 ILE A N 1
ATOM 937 C CA . ILE A 1 113 ? -6.422 43.594 20.75 1 97.06 113 ILE A CA 1
ATOM 938 C C . ILE A 1 113 ? -5.352 43.031 21.688 1 97.06 113 ILE A C 1
ATOM 940 O O . ILE A 1 113 ? -5.66 42.281 22.609 1 97.06 113 ILE A O 1
ATOM 944 N N . HIS A 1 114 ? -4.145 43.344 21.391 1 98.06 114 HIS A N 1
ATOM 945 C CA . HIS A 1 114 ? -3.027 42.906 22.219 1 98.06 114 HIS A CA 1
ATOM 946 C C . HIS A 1 114 ? -2.807 43.875 23.406 1 98.06 114 HIS A C 1
ATOM 948 O O . HIS A 1 114 ? -2.617 45.062 23.203 1 98.06 114 HIS A O 1
ATOM 954 N N . CYS A 1 115 ? -2.771 43.25 24.594 1 98 115 CYS A N 1
ATOM 955 C CA . CYS A 1 115 ? -2.746 44.094 25.797 1 98 115 CYS A CA 1
ATOM 956 C C . CYS A 1 115 ? -1.741 43.562 26.812 1 98 115 CYS A C 1
ATOM 958 O O . CYS A 1 115 ? -1.282 42.406 26.688 1 98 115 CYS A O 1
ATOM 960 N N . ARG A 1 116 ? -1.4 44.438 27.734 1 97.88 116 ARG A N 1
ATOM 961 C CA . ARG A 1 116 ? -0.63 44.031 28.906 1 97.88 116 ARG A CA 1
ATOM 962 C C . ARG A 1 116 ? -0.997 44.906 30.109 1 97.88 116 ARG A C 1
ATOM 964 O O . ARG A 1 116 ? -1.621 45.938 29.969 1 97.88 116 ARG A O 1
ATOM 971 N N . VAL A 1 117 ? -0.707 44.375 31.297 1 97.56 117 VAL A N 1
ATOM 972 C CA . VAL A 1 117 ? -0.734 45.156 32.531 1 97.56 117 VAL A CA 1
ATOM 973 C C . VAL A 1 117 ? 0.583 44.969 33.281 1 97.56 117 VAL A C 1
ATOM 975 O O . VAL A 1 117 ? 1.267 43.969 33.125 1 97.56 117 VAL A O 1
ATOM 978 N N . PRO A 1 118 ? 0.952 46 34.062 1 95.75 118 PRO A N 1
ATOM 979 C CA . PRO A 1 118 ? 2.104 45.719 34.938 1 95.75 118 PRO A CA 1
ATOM 980 C C . PRO A 1 118 ? 1.895 44.531 35.844 1 95.75 118 PRO A C 1
ATOM 982 O O . PRO A 1 118 ? 0.769 44.25 36.281 1 95.75 118 PRO A O 1
ATOM 985 N N . LEU A 1 119 ? 2.943 43.875 36.094 1 95.25 119 LEU A N 1
ATOM 986 C CA . LEU A 1 119 ? 2.867 42.719 36.969 1 95.25 119 LEU A CA 1
ATOM 987 C C . LEU A 1 119 ? 2.18 43.031 38.281 1 95.25 119 LEU A C 1
ATOM 989 O O . LEU A 1 119 ? 2.5 44.031 38.906 1 95.25 119 LEU A O 1
ATOM 993 N N . GLY A 1 120 ? 1.286 42.219 38.656 1 92.31 120 GLY A N 1
ATOM 994 C CA . GLY A 1 120 ? 0.552 42.438 39.906 1 92.31 120 GLY A CA 1
ATOM 995 C C . GLY A 1 120 ? -0.802 43.094 39.688 1 92.31 120 GLY A C 1
ATOM 996 O O . GLY A 1 120 ? -1.656 43.062 40.562 1 92.31 120 GLY A O 1
ATOM 997 N N . MET A 1 121 ? -0.954 43.656 38.531 1 94.88 121 MET A N 1
ATOM 998 C CA . MET A 1 121 ? -2.24 44.281 38.219 1 94.88 121 MET A CA 1
ATOM 999 C C . MET A 1 121 ? -3.184 43.25 37.562 1 94.88 121 MET A C 1
ATOM 1001 O O . MET A 1 121 ? -2.768 42.156 37.219 1 94.88 121 MET A O 1
ATOM 1005 N N . THR A 1 122 ? -4.375 43.688 37.531 1 92.94 122 THR A N 1
ATOM 1006 C CA . THR A 1 122 ? -5.418 42.781 37.094 1 92.94 122 THR A CA 1
ATOM 1007 C C . THR A 1 122 ? -5.645 42.875 35.594 1 92.94 122 THR A C 1
ATOM 1009 O O . THR A 1 122 ? -6.051 43.938 35.094 1 92.94 122 THR A O 1
ATOM 1012 N N . PRO A 1 123 ? -5.465 41.781 34.906 1 93.81 123 PRO A N 1
ATOM 1013 C CA . PRO A 1 123 ? -5.75 41.781 33.469 1 93.81 123 PRO A CA 1
ATOM 1014 C C . PRO A 1 123 ? -7.211 42.125 33.156 1 93.81 123 PRO A C 1
ATOM 1016 O O . PRO A 1 123 ? -8.117 41.625 33.875 1 93.81 123 PRO A O 1
ATOM 1019 N N . GLY A 1 124 ? -7.445 42.875 32.125 1 87.5 124 GLY A N 1
ATOM 1020 C CA . GLY A 1 124 ? -8.789 43.188 31.656 1 87.5 124 GLY A CA 1
ATOM 1021 C C . GLY A 1 124 ? -9.391 44.406 32.344 1 87.5 124 GLY A C 1
ATOM 1022 O O . GLY A 1 124 ? -10.43 44.906 31.906 1 87.5 124 GLY A O 1
ATOM 1023 N N . LYS A 1 125 ? -8.75 44.812 33.344 1 85.69 125 LYS A N 1
ATOM 1024 C CA . LYS A 1 125 ? -9.242 46.031 34 1 85.69 125 LYS A CA 1
ATOM 1025 C C . LYS A 1 125 ? -8.703 47.281 33.312 1 85.69 125 LYS A C 1
ATOM 1027 O O . LYS A 1 125 ? -7.488 47.469 33.219 1 85.69 125 LYS A O 1
ATOM 1032 N N . SER A 1 126 ? -9.562 48.094 33 1 80.5 126 SER A N 1
ATOM 1033 C CA . SER A 1 126 ? -9.281 49.219 32.125 1 80.5 126 SER A CA 1
ATOM 1034 C C . SER A 1 126 ? -8.273 50.188 32.75 1 80.5 126 SER A C 1
ATOM 1036 O O . SER A 1 126 ? -7.41 50.75 32.062 1 80.5 126 SER A O 1
ATOM 1038 N N . GLU A 1 127 ? -8.289 50.375 34 1 88.81 127 GLU A N 1
ATOM 1039 C CA . GLU A 1 127 ? -7.41 51.344 34.656 1 88.81 127 GLU A CA 1
ATOM 1040 C C . GLU A 1 127 ? -5.957 50.875 34.625 1 88.81 127 GLU A C 1
ATOM 1042 O O . GLU A 1 127 ? -5.039 51.719 34.625 1 88.81 127 GLU A O 1
ATOM 1047 N N . ASP A 1 128 ? -5.766 49.688 34.344 1 91.38 128 ASP A N 1
ATOM 1048 C CA . ASP A 1 128 ? -4.426 49.125 34.406 1 91.38 128 ASP A CA 1
ATOM 1049 C C . ASP A 1 128 ? -3.941 48.719 33.031 1 91.38 128 ASP A C 1
ATOM 1051 O O . ASP A 1 128 ? -2.738 48.531 32.812 1 91.38 128 ASP A O 1
ATOM 1055 N N . GLU A 1 129 ? -4.789 48.562 32.125 1 95.38 129 GLU A N 1
ATOM 1056 C CA . GLU A 1 129 ? -4.512 47.938 30.828 1 95.38 129 GLU A CA 1
ATOM 1057 C C . GLU A 1 129 ? -3.754 48.875 29.906 1 95.38 129 GLU A C 1
ATOM 1059 O O . GLU A 1 129 ? -4.094 50.062 29.797 1 95.38 129 GLU A O 1
ATOM 1064 N N . GLN A 1 130 ? -2.73 48.375 29.328 1 95.81 130 GLN A N 1
ATOM 1065 C CA . GLN A 1 130 ? -2.043 49 28.203 1 95.81 130 GLN A CA 1
ATOM 1066 C C . GLN A 1 130 ? -2.318 48.25 26.906 1 95.81 130 GLN A C 1
ATOM 1068 O O . GLN A 1 130 ? -2.012 47.062 26.781 1 95.81 130 GLN A O 1
ATOM 1073 N N . VAL A 1 131 ? -2.887 49 25.984 1 96.31 131 VAL A N 1
ATOM 1074 C CA . VAL A 1 131 ? -3.092 48.438 24.656 1 96.31 131 VAL A CA 1
ATOM 1075 C C . VAL A 1 131 ? -1.805 48.531 23.844 1 96.31 131 VAL A C 1
ATOM 1077 O O . VAL A 1 131 ? -1.32 49.625 23.578 1 96.31 131 VAL A O 1
ATOM 1080 N N . ILE A 1 132 ? -1.282 47.438 23.5 1 96.5 132 ILE A N 1
ATOM 1081 C CA . ILE A 1 132 ? -0.037 47.344 22.75 1 96.5 132 ILE A CA 1
ATOM 1082 C C . ILE A 1 132 ? -0.328 47.5 21.266 1 96.5 132 ILE A C 1
ATOM 1084 O O . ILE A 1 132 ? 0.388 48.219 20.547 1 96.5 132 ILE A O 1
ATOM 1088 N N . LEU A 1 133 ? -1.263 46.75 20.734 1 97.5 133 LEU A N 1
ATOM 1089 C CA . LEU A 1 133 ? -1.663 46.781 19.328 1 97.5 133 LEU A CA 1
ATOM 1090 C C . LEU A 1 133 ? -3.143 46.438 19.172 1 97.5 133 LEU A C 1
ATOM 1092 O O . LEU A 1 133 ? -3.607 45.438 19.703 1 97.5 133 LEU A O 1
ATOM 1096 N N . ASP A 1 134 ? -3.867 47.219 18.516 1 97.44 134 ASP A N 1
ATOM 1097 C CA . ASP A 1 134 ? -5.258 46.969 18.156 1 97.44 134 ASP A CA 1
ATOM 1098 C C . ASP A 1 134 ? -5.379 46.562 16.688 1 97.44 134 ASP A C 1
ATOM 1100 O O . ASP A 1 134 ? -5.402 47.438 15.805 1 97.44 134 ASP A O 1
ATOM 1104 N N . GLU A 1 135 ? -5.551 45.344 16.438 1 97.19 135 GLU A N 1
ATOM 1105 C CA . GLU A 1 135 ? -5.594 44.844 15.062 1 97.19 135 GLU A CA 1
ATOM 1106 C C . GLU A 1 135 ? -6.797 45.406 14.305 1 97.19 135 GLU A C 1
ATOM 1108 O O . GLU A 1 135 ? -6.797 45.469 13.07 1 97.19 135 GLU A O 1
ATOM 1113 N N . ASN A 1 136 ? -7.887 45.781 15.016 1 96.69 136 ASN A N 1
ATOM 1114 C CA . ASN A 1 136 ? -9.047 46.375 14.359 1 96.69 136 ASN A CA 1
ATOM 1115 C C . ASN A 1 136 ? -8.711 47.719 13.703 1 96.69 136 ASN A C 1
ATOM 1117 O O . ASN A 1 136 ? -9.211 48.031 12.617 1 96.69 136 ASN A O 1
ATOM 1121 N N . LYS A 1 137 ? -7.941 48.406 14.383 1 96.06 137 LYS A N 1
ATOM 1122 C CA . LYS A 1 137 ? -7.5 49.688 13.812 1 96.06 137 LYS A CA 1
ATOM 1123 C C . LYS A 1 137 ? -6.609 49.438 12.594 1 96.06 137 LYS A C 1
ATOM 1125 O O . LYS A 1 137 ? -6.711 50.188 11.602 1 96.06 137 LYS A O 1
ATOM 1130 N N . LEU A 1 138 ? -5.727 48.469 12.711 1 95.06 138 LEU A N 1
ATOM 1131 C CA . LEU A 1 138 ? -4.848 48.125 11.594 1 95.06 138 LEU A CA 1
ATOM 1132 C C . LEU A 1 138 ? -5.656 47.688 10.375 1 95.06 138 LEU A C 1
ATOM 1134 O O . LEU A 1 138 ? -5.254 47.938 9.234 1 95.06 138 LEU A O 1
ATOM 1138 N N . ALA A 1 139 ? -6.688 47.031 10.57 1 95.12 139 ALA A N 1
ATOM 1139 C CA . ALA A 1 139 ? -7.469 46.406 9.516 1 95.12 139 ALA A CA 1
ATOM 1140 C C . ALA A 1 139 ? -8.438 47.406 8.867 1 95.12 139 ALA A C 1
ATOM 1142 O O . ALA A 1 139 ? -9.031 47.094 7.828 1 95.12 139 ALA A O 1
ATOM 1143 N N . GLU A 1 140 ? -8.633 48.531 9.445 1 94.5 140 GLU A N 1
ATOM 1144 C CA . GLU A 1 140 ? -9.602 49.5 8.945 1 94.5 140 GLU A CA 1
ATOM 1145 C C . GLU A 1 140 ? -9.344 49.844 7.48 1 94.5 140 GLU A C 1
ATOM 1147 O O . GLU A 1 140 ? -8.219 50.188 7.105 1 94.5 140 GLU A O 1
ATOM 1152 N N . GLY A 1 141 ? -10.367 49.625 6.723 1 92.19 141 GLY A N 1
ATOM 1153 C CA . GLY A 1 141 ? -10.32 50 5.312 1 92.19 141 GLY A CA 1
ATOM 1154 C C . GLY A 1 141 ? -9.602 48.969 4.461 1 92.19 141 GLY A C 1
ATOM 1155 O O . GLY A 1 141 ? -9.422 49.156 3.258 1 92.19 141 GLY A O 1
ATOM 1156 N N . LYS A 1 142 ? -9.125 47.906 5.055 1 91.81 142 LYS A N 1
ATOM 1157 C CA . LYS A 1 142 ? -8.406 46.875 4.32 1 91.81 142 LYS A CA 1
ATOM 1158 C C . LYS A 1 142 ? -9.273 45.625 4.125 1 91.81 142 LYS A C 1
ATOM 1160 O O . LYS A 1 142 ? -9.953 45.188 5.055 1 91.81 142 LYS A O 1
ATOM 1165 N N . PRO A 1 143 ? -9.266 45.094 2.924 1 87.31 143 PRO A N 1
ATOM 1166 C CA . PRO A 1 143 ? -10.055 43.875 2.693 1 87.31 143 PRO A CA 1
ATOM 1167 C C . PRO A 1 143 ? -9.484 42.656 3.416 1 87.31 143 PRO A C 1
ATOM 1169 O O . PRO A 1 143 ? -10.203 41.688 3.639 1 87.31 143 PRO A O 1
ATOM 1172 N N . PHE A 1 144 ? -8.242 42.688 3.719 1 90.06 144 PHE A N 1
ATOM 1173 C CA . PHE A 1 144 ? -7.539 41.625 4.398 1 90.06 144 PHE A CA 1
ATOM 1174 C C . PHE A 1 144 ? -6.496 42.188 5.363 1 90.06 144 PHE A C 1
ATOM 1176 O O . PHE A 1 144 ? -5.883 43.219 5.094 1 90.06 144 PHE A O 1
ATOM 1183 N N . CYS A 1 145 ? -6.336 41.5 6.445 1 93.31 145 CYS A N 1
ATOM 1184 C CA . CYS A 1 145 ? -5.328 41.875 7.434 1 93.31 145 CYS A CA 1
ATOM 1185 C C . CYS A 1 145 ? -4.949 40.688 8.297 1 93.31 145 CYS A C 1
ATOM 1187 O O . CYS A 1 145 ? -5.809 40.094 8.953 1 93.31 145 CYS A O 1
ATOM 1189 N N . MET A 1 146 ? -3.732 40.312 8.234 1 93.94 146 MET A N 1
ATOM 1190 C CA . MET A 1 146 ? -3.244 39.219 9.078 1 93.94 146 MET A CA 1
ATOM 1191 C C . MET A 1 146 ? -1.976 39.625 9.812 1 93.94 146 MET A C 1
ATOM 1193 O O . MET A 1 146 ? -0.94 39.875 9.195 1 93.94 146 MET A O 1
ATOM 1197 N N . VAL A 1 147 ? -2.094 39.75 11.102 1 95.75 147 VAL A N 1
ATOM 1198 C CA . VAL A 1 147 ? -0.936 40 11.953 1 95.75 147 VAL A CA 1
ATOM 1199 C C . VAL A 1 147 ? -0.292 38.656 12.344 1 95.75 147 VAL A C 1
ATOM 1201 O O . VAL A 1 147 ? -0.948 37.812 12.914 1 95.75 147 VAL A O 1
ATOM 1204 N N . HIS A 1 148 ? 0.929 38.531 12.039 1 95.44 148 HIS A N 1
ATOM 1205 C CA . HIS A 1 148 ? 1.628 37.281 12.305 1 95.44 148 HIS A CA 1
ATOM 1206 C C . HIS A 1 148 ? 2.203 37.25 13.719 1 95.44 148 HIS A C 1
ATOM 1208 O O . HIS A 1 148 ? 2.008 36.281 14.461 1 95.44 148 HIS A O 1
ATOM 1214 N N . GLU A 1 149 ? 2.967 38.25 14.086 1 97.25 149 GLU A N 1
ATOM 1215 C CA . GLU A 1 149 ? 3.561 38.312 15.414 1 97.25 149 GLU A CA 1
ATOM 1216 C C . GLU A 1 149 ? 3.473 39.719 16 1 97.25 149 GLU A C 1
ATOM 1218 O O . GLU A 1 149 ? 3.447 40.688 15.25 1 97.25 149 GLU A O 1
ATOM 1223 N N . VAL A 1 150 ? 3.291 39.781 17.25 1 98 150 VAL A N 1
ATOM 1224 C CA . VAL A 1 150 ? 3.455 40.969 18.094 1 98 150 VAL A CA 1
ATOM 1225 C C . VAL A 1 150 ? 4.48 40.688 19.188 1 98 150 VAL A C 1
ATOM 1227 O O . VAL A 1 150 ? 4.215 39.906 20.109 1 98 150 VAL A O 1
ATOM 1230 N N . LYS A 1 151 ? 5.602 41.375 19.078 1 97.81 151 LYS A N 1
ATOM 1231 C CA . LYS A 1 151 ? 6.73 41 19.922 1 97.81 151 LYS A CA 1
ATOM 1232 C C . LYS A 1 151 ? 7.305 42.188 20.672 1 97.81 151 LYS A C 1
ATOM 1234 O O . LYS A 1 151 ? 8.062 42.969 20.094 1 97.81 151 LYS A O 1
ATOM 1239 N N . PRO A 1 152 ? 7.047 42.281 22 1 97.44 152 PRO A N 1
ATOM 1240 C CA . PRO A 1 152 ? 7.742 43.281 22.797 1 97.44 152 PRO A CA 1
ATOM 1241 C C . PRO A 1 152 ? 9.227 42.969 22.969 1 97.44 152 PRO A C 1
ATOM 1243 O O . PRO A 1 152 ? 9.602 41.812 23.203 1 97.44 152 PRO A O 1
ATOM 1246 N N . ALA A 1 153 ? 10.023 43.969 22.906 1 96.5 153 ALA A N 1
ATOM 1247 C CA . ALA A 1 153 ? 11.461 43.781 23.047 1 96.5 153 ALA A CA 1
ATOM 1248 C C . ALA A 1 153 ? 11.859 43.656 24.516 1 96.5 153 ALA A C 1
ATOM 1250 O O . ALA A 1 153 ? 11.609 44.562 25.312 1 96.5 153 ALA A O 1
ATOM 1251 N N . PRO A 1 154 ? 12.438 42.562 24.859 1 93.81 154 PRO A N 1
ATOM 1252 C CA . PRO A 1 154 ? 12.914 42.438 26.234 1 93.81 154 PRO A CA 1
ATOM 1253 C C . PRO A 1 154 ? 14.164 43.281 26.5 1 93.81 154 PRO A C 1
ATOM 1255 O O . PRO A 1 154 ? 14.914 43.594 25.578 1 93.81 154 PRO A O 1
ATOM 1258 N N . PRO A 1 155 ? 14.438 43.688 27.812 1 92.75 155 PRO A N 1
ATOM 1259 C CA . PRO A 1 155 ? 13.633 43.281 28.969 1 92.75 155 PRO A CA 1
ATOM 1260 C C . PRO A 1 155 ? 12.57 44.312 29.328 1 92.75 155 PRO A C 1
ATOM 1262 O O . PRO A 1 155 ? 11.664 44 30.125 1 92.75 155 PRO A O 1
ATOM 1265 N N . ASP A 1 156 ? 12.711 45.5 28.781 1 93.5 156 ASP A N 1
ATOM 1266 C CA . ASP A 1 156 ? 11.867 46.594 29.266 1 93.5 156 ASP A CA 1
ATOM 1267 C C . ASP A 1 156 ? 10.523 46.594 28.531 1 93.5 156 ASP A C 1
ATOM 1269 O O . ASP A 1 156 ? 9.555 47.219 29.016 1 93.5 156 ASP A O 1
ATOM 1273 N N . HIS A 1 157 ? 10.453 46.125 27.406 1 96.19 157 HIS A N 1
ATOM 1274 C CA . HIS A 1 157 ? 9.25 45.969 26.594 1 96.19 157 HIS A CA 1
ATOM 1275 C C . HIS A 1 157 ? 8.727 47.312 26.109 1 96.19 157 HIS A C 1
ATOM 1277 O O . HIS A 1 157 ? 7.523 47.469 25.891 1 96.19 157 HIS A O 1
ATOM 1283 N N . ASN A 1 158 ? 9.617 48.219 25.984 1 93 158 ASN A N 1
ATOM 1284 C CA . ASN A 1 158 ? 9.219 49.531 25.516 1 93 158 ASN A CA 1
ATOM 1285 C C . ASN A 1 158 ? 9 49.562 24 1 93 158 ASN A C 1
ATOM 1287 O O . ASN A 1 158 ? 8.133 50.281 23.5 1 93 158 ASN A O 1
ATOM 1291 N N . LEU A 1 159 ? 9.836 48.875 23.344 1 95.56 159 LEU A N 1
ATOM 1292 C CA . LEU A 1 159 ? 9.703 48.719 21.906 1 95.56 159 LEU A CA 1
ATOM 1293 C C . LEU A 1 159 ? 8.93 47.438 21.562 1 95.56 159 LEU A C 1
ATOM 1295 O O . LEU A 1 159 ? 9.25 46.344 22.078 1 95.56 159 LEU A O 1
ATOM 1299 N N . VAL A 1 160 ? 7.871 47.594 20.734 1 97.56 160 VAL A N 1
ATOM 1300 C CA . VAL A 1 160 ? 7.082 46.438 20.312 1 97.56 160 VAL A CA 1
ATOM 1301 C C . VAL A 1 160 ? 7.031 46.375 18.781 1 97.56 160 VAL A C 1
ATOM 1303 O O . VAL A 1 160 ? 6.52 47.281 18.141 1 97.56 160 VAL A O 1
ATOM 1306 N N . ALA A 1 161 ? 7.586 45.312 18.219 1 98.06 161 ALA A N 1
ATOM 1307 C CA . ALA A 1 161 ? 7.512 45.062 16.781 1 98.06 161 ALA A CA 1
ATOM 1308 C C . ALA A 1 161 ? 6.32 44.188 16.438 1 98.06 161 ALA A C 1
ATOM 1310 O O . ALA A 1 161 ? 5.914 43.344 17.25 1 98.06 161 ALA A O 1
ATOM 1311 N N . TYR A 1 162 ? 5.727 44.375 15.344 1 98.25 162 TYR A N 1
ATOM 1312 C CA . TYR A 1 162 ? 4.695 43.469 14.828 1 98.25 162 TYR A CA 1
ATOM 1313 C C . TYR A 1 162 ? 4.859 43.25 13.328 1 98.25 162 TYR A C 1
ATOM 1315 O O . TYR A 1 162 ? 5.492 44.062 12.641 1 98.25 162 TYR A O 1
ATOM 1323 N N . SER A 1 163 ? 4.422 42.219 12.812 1 98.19 163 SER A N 1
ATOM 1324 C CA . SER A 1 163 ? 4.43 41.906 11.391 1 98.19 163 SER A CA 1
ATOM 1325 C C . SER A 1 163 ? 3.012 41.75 10.852 1 98.19 163 SER A C 1
ATOM 1327 O O . SER A 1 163 ? 2.143 41.188 11.539 1 98.19 163 SER A O 1
ATOM 1329 N N . VAL A 1 164 ? 2.785 42.156 9.586 1 96.88 164 VAL A N 1
ATOM 1330 C CA . VAL A 1 164 ? 1.415 42.188 9.086 1 96.88 164 VAL A CA 1
ATOM 1331 C C . VAL A 1 164 ? 1.41 41.938 7.578 1 96.88 164 VAL A C 1
ATOM 1333 O O . VAL A 1 164 ? 2.34 42.344 6.875 1 96.88 164 VAL A O 1
ATOM 1336 N N . ASP A 1 165 ? 0.483 41.25 7.07 1 95.06 165 ASP A N 1
ATOM 1337 C CA . ASP A 1 165 ? 0.159 40.969 5.672 1 95.06 165 ASP A CA 1
ATOM 1338 C C . ASP A 1 165 ? -1.251 41.469 5.336 1 95.06 165 ASP A C 1
ATOM 1340 O O . ASP A 1 165 ? -2.227 41.031 5.945 1 95.06 165 ASP A O 1
ATOM 1344 N N . TYR A 1 166 ? -1.424 42.281 4.371 1 93.12 166 TYR A N 1
ATOM 1345 C CA . TYR A 1 166 ? -2.727 42.844 4.008 1 93.12 166 TYR A CA 1
ATOM 1346 C C . TYR A 1 166 ? -3.264 42.188 2.742 1 93.12 166 TYR A C 1
ATOM 1348 O O . TYR A 1 166 ? -4.359 42.5 2.281 1 93.12 166 TYR A O 1
ATOM 1356 N N . ILE A 1 167 ? -2.535 41.25 2.193 1 88.06 167 ILE A N 1
ATOM 1357 C CA . ILE A 1 167 ? -2.881 40.688 0.897 1 88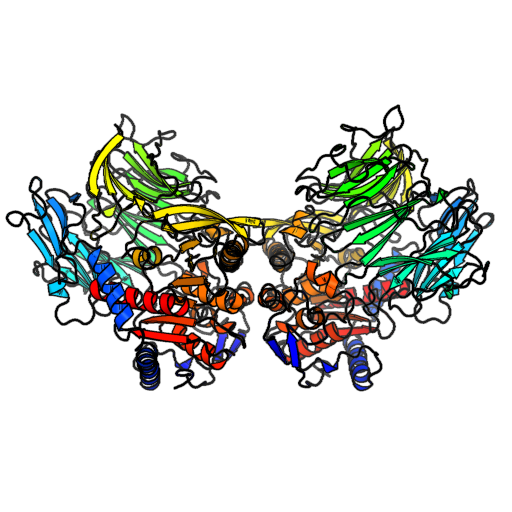.06 167 ILE A CA 1
ATOM 1358 C C . ILE A 1 167 ? -3.359 39.25 1.079 1 88.06 167 ILE A C 1
ATOM 1360 O O . ILE A 1 167 ? -4.273 38.781 0.385 1 88.06 167 ILE A O 1
ATOM 1364 N N . GLY A 1 168 ? -2.697 38.531 1.962 1 87.56 168 GLY A N 1
ATOM 1365 C CA . GLY A 1 168 ? -3.031 37.125 2.174 1 87.56 168 GLY A CA 1
ATOM 1366 C C . GLY A 1 168 ? -2.039 36.188 1.533 1 87.56 168 GLY A C 1
ATOM 1367 O O . GLY A 1 168 ? -2.262 34.969 1.514 1 87.56 168 GLY A O 1
ATOM 1368 N N . ASN A 1 169 ? -0.943 36.594 1.031 1 88.31 169 ASN A N 1
ATOM 1369 C CA . ASN A 1 169 ? 0.04 35.75 0.349 1 88.31 169 ASN A CA 1
ATOM 1370 C C . ASN A 1 169 ? 1.167 35.344 1.287 1 88.31 169 ASN A C 1
ATOM 1372 O O . ASN A 1 169 ? 2.193 34.812 0.84 1 88.31 169 ASN A O 1
ATOM 1376 N N . GLU A 1 170 ? 1.046 35.688 2.609 1 91.62 170 GLU A N 1
ATOM 1377 C CA . GLU A 1 170 ? 1.959 35.281 3.676 1 91.62 170 GLU A CA 1
ATOM 1378 C C . GLU A 1 170 ? 3.324 35.969 3.512 1 91.62 170 GLU A C 1
ATOM 1380 O O . GLU A 1 170 ? 4.348 35.375 3.887 1 91.62 170 GLU A O 1
ATOM 1385 N N . MET A 1 171 ? 3.383 37.094 2.84 1 93.56 171 MET A N 1
ATOM 1386 C CA . MET A 1 171 ? 4.496 38.031 2.85 1 93.56 171 MET A CA 1
ATOM 1387 C C . MET A 1 171 ? 4.227 39.188 3.816 1 93.56 171 MET A C 1
ATOM 1389 O O . MET A 1 171 ? 3.275 39.969 3.633 1 93.56 171 MET A O 1
ATOM 1393 N N . TYR A 1 172 ? 5.121 39.312 4.793 1 97.38 172 TYR A N 1
ATOM 1394 C CA . TYR A 1 172 ? 4.82 40.219 5.895 1 97.38 172 TYR A CA 1
ATOM 1395 C C . TYR A 1 172 ? 5.785 41.406 5.906 1 97.38 172 TYR A C 1
ATOM 1397 O O . TYR A 1 172 ? 6.926 41.281 5.453 1 97.38 172 TYR A O 1
ATOM 1405 N N . THR A 1 173 ? 5.258 42.469 6.41 1 97.88 173 THR A N 1
ATOM 1406 C CA . THR A 1 173 ? 6.059 43.656 6.73 1 97.88 173 THR A CA 1
ATOM 1407 C C . THR A 1 173 ? 6.168 43.844 8.242 1 97.88 173 THR A C 1
ATOM 1409 O O . THR A 1 173 ? 5.168 43.75 8.953 1 97.88 173 THR A O 1
ATOM 1412 N N . ILE A 1 174 ? 7.352 44.031 8.703 1 98.44 174 ILE A N 1
ATOM 1413 C CA . ILE A 1 174 ? 7.586 44.281 10.125 1 98.44 174 ILE A CA 1
ATOM 1414 C C . ILE A 1 174 ? 7.586 45.781 10.398 1 98.44 174 ILE A C 1
ATOM 1416 O O . ILE A 1 174 ? 8.273 46.531 9.719 1 98.44 174 ILE A O 1
ATOM 1420 N N . ARG A 1 175 ? 6.809 46.188 11.352 1 97.62 175 ARG A N 1
ATOM 1421 C CA . ARG A 1 175 ? 6.668 47.562 11.82 1 97.62 175 ARG A CA 1
ATOM 1422 C C . ARG A 1 175 ? 6.707 47.625 13.344 1 97.62 175 ARG A C 1
ATOM 1424 O O . ARG A 1 175 ? 6.926 46.594 14.008 1 97.62 175 ARG A O 1
ATOM 1431 N N . PHE A 1 176 ? 6.594 48.844 13.875 1 97.19 176 PHE A N 1
ATOM 1432 C CA . PHE A 1 176 ? 6.633 49.031 15.32 1 97.19 176 PHE A CA 1
ATOM 1433 C C . PHE A 1 176 ? 5.398 49.781 15.797 1 97.19 176 PHE A C 1
ATOM 1435 O O . PHE A 1 176 ? 4.914 50.688 15.117 1 97.19 176 PHE A O 1
ATOM 1442 N N . THR A 1 177 ? 4.91 49.438 16.938 1 95.5 177 THR A N 1
ATOM 1443 C CA . THR A 1 177 ? 3.719 50.062 17.5 1 95.5 177 THR A CA 1
ATOM 1444 C C . THR A 1 177 ? 3.969 51.531 17.766 1 95.5 177 THR A C 1
ATOM 1446 O O . THR A 1 177 ? 5.059 51.938 18.203 1 95.5 177 THR A O 1
ATOM 1449 N N . ASP A 1 178 ? 2.998 52.344 17.516 1 86.69 178 ASP A N 1
ATOM 1450 C CA . ASP A 1 178 ? 2.982 53.781 17.719 1 86.69 178 ASP A CA 1
ATOM 1451 C C . ASP A 1 178 ? 4.141 54.438 16.984 1 86.69 178 ASP A C 1
ATOM 1453 O O . ASP A 1 178 ? 4.586 55.531 17.375 1 86.69 178 ASP A O 1
ATOM 1457 N N . ASN A 1 179 ? 4.668 53.75 16.094 1 85 179 ASN A N 1
ATOM 1458 C CA . ASN A 1 179 ? 5.793 54.25 15.328 1 85 179 ASN A CA 1
ATOM 1459 C C . ASN A 1 179 ? 6.922 54.719 16.25 1 85 179 ASN A C 1
ATOM 1461 O O . ASN A 1 179 ? 7.477 55.812 16.047 1 85 179 ASN A O 1
ATOM 1465 N N . ALA A 1 180 ? 7.055 53.938 17.156 1 86.12 180 ALA A N 1
ATOM 1466 C CA . ALA A 1 180 ? 8.094 54.25 18.141 1 86.12 180 ALA A CA 1
ATOM 1467 C C . ALA A 1 180 ? 9.438 54.469 17.453 1 86.12 180 ALA A C 1
ATOM 1469 O O . ALA A 1 180 ? 10.281 55.25 17.953 1 86.12 180 ALA A O 1
ATOM 1470 N N . VAL A 1 181 ? 9.672 53.656 16.438 1 90.69 181 VAL A N 1
ATOM 1471 C CA . VAL A 1 181 ? 10.805 53.875 15.547 1 90.69 181 VAL A CA 1
ATOM 1472 C C . VAL A 1 181 ? 10.328 53.906 14.094 1 90.69 181 VAL A C 1
ATOM 1474 O O . VAL A 1 181 ? 9.203 53.5 13.797 1 90.69 181 VAL A O 1
ATOM 1477 N N . THR A 1 182 ? 11.148 54.375 13.211 1 92.56 182 THR A N 1
ATOM 1478 C CA . THR A 1 182 ? 10.75 54.562 11.82 1 92.56 182 THR A CA 1
ATOM 1479 C C . THR A 1 182 ? 11.125 53.312 10.984 1 92.56 182 THR A C 1
ATOM 1481 O O . THR A 1 182 ? 10.82 53.25 9.797 1 92.56 182 THR A O 1
ATOM 1484 N N . ASP A 1 183 ? 11.703 52.406 11.594 1 94.81 183 ASP A N 1
ATOM 1485 C CA . ASP A 1 183 ? 12.172 51.219 10.883 1 94.81 183 ASP A CA 1
ATOM 1486 C C . ASP A 1 183 ? 11.008 50.469 10.266 1 94.81 183 ASP A C 1
ATOM 1488 O O . ASP A 1 183 ? 9.953 50.312 10.883 1 94.81 183 ASP A O 1
ATOM 1492 N N . VAL A 1 184 ? 11.125 50.031 9.047 1 97 184 VAL A N 1
ATOM 1493 C CA . VAL A 1 184 ? 10.227 49.125 8.328 1 97 184 VAL A CA 1
ATOM 1494 C C . VAL A 1 184 ? 11.039 48.062 7.598 1 97 184 VAL A C 1
ATOM 1496 O O . VAL A 1 184 ? 11.992 48.375 6.887 1 97 184 VAL A O 1
ATOM 1499 N N . VAL A 1 185 ? 10.75 46.844 7.867 1 97.94 185 VAL A N 1
ATOM 1500 C CA . VAL A 1 185 ? 11.43 45.719 7.195 1 97.94 185 VAL A CA 1
ATOM 1501 C C . VAL A 1 185 ? 10.43 44.938 6.352 1 97.94 185 VAL A C 1
ATOM 1503 O O . VAL A 1 185 ? 9.469 44.375 6.883 1 97.94 185 VAL A O 1
ATOM 1506 N N . GLU A 1 186 ? 10.656 44.844 5.059 1 96.69 186 GLU A N 1
ATOM 1507 C CA . GLU A 1 186 ? 9.711 44.25 4.109 1 96.69 186 GLU A CA 1
ATOM 1508 C C . GLU A 1 186 ? 10.195 42.906 3.611 1 96.69 186 GLU A C 1
ATOM 1510 O O . GLU A 1 186 ? 11.375 42.562 3.766 1 96.69 186 GLU A O 1
ATOM 1515 N N . GLY A 1 187 ? 9.258 42.156 3.02 1 95.62 187 GLY A N 1
ATOM 1516 C CA . GLY A 1 187 ? 9.586 40.906 2.346 1 95.62 187 GLY A CA 1
ATOM 1517 C C . GLY A 1 187 ? 9.945 39.781 3.305 1 95.62 187 GLY A C 1
ATOM 1518 O O . GLY A 1 187 ? 10.812 38.969 3.01 1 95.62 187 GLY A O 1
ATOM 1519 N N . THR A 1 188 ? 9.359 39.812 4.492 1 97.69 188 THR A N 1
ATOM 1520 C CA . THR A 1 188 ? 9.727 38.812 5.516 1 97.69 188 THR A CA 1
ATOM 1521 C C . THR A 1 188 ? 8.672 37.719 5.613 1 97.69 188 THR A C 1
ATOM 1523 O O . THR A 1 188 ? 7.594 37.844 5.02 1 97.69 188 THR A O 1
ATOM 1526 N N . ASN A 1 189 ? 9.047 36.656 6.312 1 96.81 189 ASN A N 1
ATOM 1527 C CA . ASN A 1 189 ? 8.055 35.625 6.586 1 96.81 189 ASN A CA 1
ATOM 1528 C C . ASN A 1 189 ? 7.242 35.969 7.84 1 96.81 189 ASN A C 1
ATOM 1530 O O . ASN A 1 189 ? 6.449 35.125 8.297 1 96.81 189 ASN A O 1
ATOM 1534 N N . GLY A 1 190 ? 7.543 37.062 8.477 1 97.75 190 GLY A N 1
ATOM 1535 C CA . GLY A 1 190 ? 6.75 37.562 9.594 1 97.75 190 GLY A CA 1
ATOM 1536 C C . GLY A 1 190 ? 7.359 37.219 10.938 1 97.75 190 GLY A C 1
ATOM 1537 O O . GLY A 1 190 ? 6.973 37.812 11.961 1 97.75 190 GLY A O 1
ATOM 1538 N N . GLN A 1 191 ? 8.25 36.312 11.023 1 98 191 GLN A N 1
ATOM 1539 C CA . GLN A 1 191 ? 8.852 35.938 12.305 1 98 191 GLN A CA 1
ATOM 1540 C C . GLN A 1 191 ? 9.797 37.031 12.789 1 98 191 GLN A C 1
ATOM 1542 O O . GLN A 1 191 ? 10.562 37.594 12.008 1 98 191 GLN A O 1
ATOM 1547 N N . ILE A 1 192 ? 9.727 37.344 14.086 1 98.31 192 ILE A N 1
ATOM 1548 C CA . ILE A 1 192 ? 10.562 38.344 14.742 1 98.31 192 ILE A CA 1
ATOM 1549 C C . ILE A 1 192 ? 11.211 37.75 15.984 1 98.31 192 ILE A C 1
ATOM 1551 O O . ILE A 1 192 ? 10.516 37.312 16.906 1 98.31 192 ILE A O 1
ATOM 1555 N N . LEU A 1 193 ? 12.531 37.719 16 1 98.06 193 LEU A N 1
ATOM 1556 C CA . LEU A 1 193 ? 13.258 37.344 17.203 1 98.06 193 LEU A CA 1
ATOM 1557 C C . LEU A 1 193 ? 14.164 38.469 17.672 1 98.06 193 LEU A C 1
ATOM 1559 O O . LEU A 1 193 ? 15.07 38.875 16.953 1 98.06 193 LEU A O 1
ATOM 1563 N N . TRP A 1 194 ? 13.938 38.938 18.875 1 97.31 194 TRP A N 1
ATOM 1564 C CA . TRP A 1 194 ? 14.711 40.031 19.406 1 97.31 194 TRP A CA 1
ATOM 1565 C C . TRP A 1 194 ? 16.094 39.562 19.859 1 97.31 194 TRP A C 1
ATOM 1567 O O . TRP A 1 194 ? 16.234 38.469 20.422 1 97.31 194 TRP A O 1
ATOM 1577 N N . GLY A 1 195 ? 17.031 40.438 19.625 1 95 195 GLY A N 1
ATOM 1578 C CA . GLY A 1 195 ? 18.328 40.281 20.281 1 95 195 GLY A CA 1
ATOM 1579 C C . GLY A 1 195 ? 18.375 40.969 21.641 1 95 195 GLY A C 1
ATOM 1580 O O . GLY A 1 195 ? 17.359 41.406 22.156 1 95 195 GLY A O 1
ATOM 1581 N N . PRO A 1 196 ? 19.562 41 22.188 1 90.69 196 PRO A N 1
ATOM 1582 C CA . PRO A 1 196 ? 19.703 41.531 23.531 1 90.69 196 PRO A CA 1
ATOM 1583 C C . PRO A 1 196 ? 19.422 43.062 23.594 1 90.69 196 PRO A C 1
ATOM 1585 O O . PRO A 1 196 ? 19.828 43.781 22.688 1 90.69 196 PRO A O 1
ATOM 1588 N N . ASN A 1 197 ? 18.75 43.469 24.578 1 91.69 197 ASN A N 1
ATOM 1589 C CA . ASN A 1 197 ? 18.531 44.844 24.969 1 91.69 197 ASN A CA 1
ATOM 1590 C C . ASN A 1 197 ? 17.859 45.656 23.844 1 91.69 197 ASN A C 1
ATOM 1592 O O . ASN A 1 197 ? 18.188 46.812 23.609 1 91.69 197 ASN A O 1
ATOM 1596 N N . ALA A 1 198 ? 17.156 45.062 23.016 1 92.25 198 ALA A N 1
ATOM 1597 C CA . ALA A 1 198 ? 16.328 45.656 21.984 1 92.25 198 ALA A CA 1
ATOM 1598 C C . ALA A 1 198 ? 17.203 46.344 20.938 1 92.25 198 ALA A C 1
ATOM 1600 O O . ALA A 1 198 ? 16.766 47.281 20.266 1 92.25 198 ALA A O 1
ATOM 1601 N N . SER A 1 199 ? 18.391 45.938 20.828 1 93.88 199 SER A N 1
ATOM 1602 C CA . SER A 1 199 ? 19.312 46.594 19.922 1 93.88 199 SER A CA 1
ATOM 1603 C C . SER A 1 199 ? 19.125 46.125 18.5 1 93.88 199 SER A C 1
ATOM 1605 O O . SER A 1 199 ? 19.5 46.812 17.547 1 93.88 199 SER A O 1
ATOM 1607 N N . CYS A 1 200 ? 18.641 44.969 18.344 1 96.94 200 CYS A N 1
ATOM 1608 C CA . CYS A 1 200 ? 18.453 44.375 17.031 1 96.94 200 CYS A CA 1
ATOM 1609 C C . CYS A 1 200 ? 17.359 43.312 17.062 1 96.94 200 CYS A C 1
ATOM 1611 O O . CYS A 1 200 ? 16.844 42.969 18.125 1 96.94 200 CYS A O 1
ATOM 1613 N N . PHE A 1 201 ? 16.938 42.875 15.938 1 97.94 201 PHE A N 1
ATOM 1614 C CA . PHE A 1 201 ? 16.109 41.688 15.797 1 97.94 201 PHE A CA 1
ATOM 1615 C C . PHE A 1 201 ? 16.484 40.906 14.539 1 97.94 201 PHE A C 1
ATOM 1617 O O . PHE A 1 201 ? 17.234 41.406 13.703 1 97.94 201 PHE A O 1
ATOM 1624 N N . PHE A 1 202 ? 16.031 39.688 14.492 1 98.62 202 PHE A N 1
ATOM 1625 C CA . PHE A 1 202 ? 16.297 38.781 13.391 1 98.62 202 PHE A CA 1
ATOM 1626 C C . PHE A 1 202 ? 15.031 38.469 12.617 1 98.62 202 PHE A C 1
ATOM 1628 O O . PHE A 1 202 ? 13.953 38.375 13.203 1 98.62 202 PHE A O 1
ATOM 1635 N N . TYR A 1 203 ? 15.164 38.344 11.32 1 98.62 203 TYR A N 1
ATOM 1636 C CA . TYR A 1 203 ? 14.047 38.031 10.445 1 98.62 203 TYR A CA 1
ATOM 1637 C C . TYR A 1 203 ? 14.516 37.188 9.258 1 98.62 203 TYR A C 1
ATOM 1639 O O . TYR A 1 203 ? 15.711 37 9.062 1 98.62 203 TYR A O 1
ATOM 1647 N N . MET A 1 204 ? 13.555 36.656 8.539 1 98.56 204 MET A N 1
ATOM 1648 C CA . MET A 1 204 ? 13.867 35.812 7.375 1 98.56 204 MET A CA 1
ATOM 1649 C C . MET A 1 204 ? 13.195 36.375 6.125 1 98.56 204 MET A C 1
ATOM 1651 O O . MET A 1 204 ? 12.148 37.031 6.211 1 98.56 204 MET A O 1
ATOM 1655 N N . THR A 1 205 ? 13.812 36.125 5.004 1 98 205 THR A N 1
ATOM 1656 C CA . THR A 1 205 ? 13.219 36.469 3.719 1 98 205 THR A CA 1
ATOM 1657 C C . THR A 1 205 ? 13.023 35.25 2.861 1 98 205 THR A C 1
ATOM 1659 O O . THR A 1 205 ? 13.617 34.188 3.133 1 98 205 THR A O 1
ATOM 1662 N N . LYS A 1 206 ? 12.188 35.406 1.901 1 95.88 206 LYS A N 1
ATOM 1663 C CA . LYS A 1 206 ? 11.812 34.312 1.013 1 95.88 206 LYS A CA 1
ATOM 1664 C C . LYS A 1 206 ? 12.477 34.438 -0.353 1 95.88 206 LYS A C 1
ATOM 1666 O O . LYS A 1 206 ? 12.844 35.562 -0.754 1 95.88 206 LYS A O 1
ATOM 1671 N N . ASP A 1 207 ? 12.656 33.312 -1.037 1 94.06 207 ASP A N 1
ATOM 1672 C CA . ASP A 1 207 ? 13.148 33.375 -2.412 1 94.06 207 ASP A CA 1
ATOM 1673 C C . ASP A 1 207 ? 11.984 33.469 -3.4 1 94.06 207 ASP A C 1
ATOM 1675 O O . ASP A 1 207 ? 10.859 33.781 -3.014 1 94.06 207 ASP A O 1
ATOM 1679 N N . ALA A 1 208 ? 12.266 33.25 -4.691 1 89.81 208 ALA A N 1
ATOM 1680 C CA . ALA A 1 208 ? 11.266 33.438 -5.742 1 89.81 208 ALA A CA 1
ATOM 1681 C C . ALA A 1 208 ? 10.164 32.375 -5.637 1 89.81 208 ALA A C 1
ATOM 1683 O O . ALA A 1 208 ? 9.016 32.656 -6.012 1 89.81 208 ALA A O 1
ATOM 1684 N N . ALA A 1 209 ? 10.492 31.25 -5.117 1 89.19 209 ALA A N 1
ATOM 1685 C CA . ALA A 1 209 ? 9.508 30.188 -4.914 1 89.19 209 ALA A CA 1
ATOM 1686 C C . ALA A 1 209 ? 8.867 30.297 -3.533 1 89.19 209 ALA A C 1
ATOM 1688 O O . ALA A 1 209 ? 8.219 29.359 -3.072 1 89.19 209 ALA A O 1
ATOM 1689 N N . GLU A 1 210 ? 9.188 31.359 -2.768 1 91.06 210 GLU A N 1
ATOM 1690 C CA . GLU A 1 210 ? 8.602 31.703 -1.474 1 91.06 210 GLU A CA 1
ATOM 1691 C C . GLU A 1 210 ? 9.102 30.766 -0.379 1 91.06 210 GLU A C 1
ATOM 1693 O O . GLU A 1 210 ? 8.375 30.484 0.578 1 91.06 210 GLU A O 1
ATOM 1698 N N . ARG A 1 211 ? 10.234 30.234 -0.605 1 92.94 211 ARG A N 1
ATOM 1699 C CA . ARG A 1 211 ? 10.922 29.453 0.418 1 92.94 211 ARG A CA 1
ATOM 1700 C C . ARG A 1 211 ? 11.688 30.359 1.375 1 92.94 211 ARG A C 1
ATOM 1702 O O . ARG A 1 211 ? 12.344 31.312 0.946 1 92.94 211 ARG A O 1
ATOM 1709 N N . ASP A 1 212 ? 11.602 30.078 2.666 1 97.06 212 ASP A N 1
ATOM 1710 C CA . ASP A 1 212 ? 12.484 30.781 3.592 1 97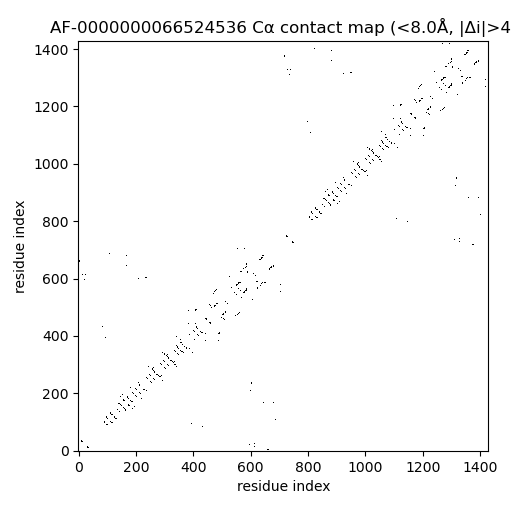.06 212 ASP A CA 1
ATOM 1711 C C . ASP A 1 212 ? 13.945 30.391 3.363 1 97.06 212 ASP A C 1
ATOM 1713 O O . ASP A 1 212 ? 14.328 29.25 3.613 1 97.06 212 ASP A O 1
ATOM 1717 N N . TYR A 1 213 ? 14.789 31.375 2.938 1 97.06 213 TYR A N 1
ATOM 1718 C CA . TYR A 1 213 ? 16.109 30.891 2.525 1 97.06 213 TYR A CA 1
ATOM 1719 C C . TYR A 1 213 ? 17.219 31.781 3.062 1 97.06 213 TYR A C 1
ATOM 1721 O O . TYR A 1 213 ? 18.391 31.453 2.949 1 97.06 213 TYR A O 1
ATOM 1729 N N . LYS A 1 214 ? 16.844 32.969 3.693 1 98.5 214 LYS A N 1
ATOM 1730 C CA . LYS A 1 214 ? 17.875 33.812 4.281 1 98.5 214 LYS A CA 1
ATOM 1731 C C . LYS A 1 214 ? 17.453 34.312 5.672 1 98.5 214 LYS A C 1
ATOM 1733 O O . LYS A 1 214 ? 16.281 34.594 5.91 1 98.5 214 LYS A O 1
ATOM 1738 N N . ILE A 1 215 ? 18.469 34.406 6.555 1 98.69 215 ILE A N 1
ATOM 1739 C CA . ILE A 1 215 ? 18.297 34.969 7.891 1 98.69 215 ILE A CA 1
ATOM 1740 C C . ILE A 1 215 ? 19.109 36.25 8.023 1 98.69 215 ILE A C 1
ATOM 1742 O O . ILE A 1 215 ? 20.297 36.281 7.695 1 98.69 215 ILE A O 1
ATOM 1746 N N . TRP A 1 216 ? 18.438 37.312 8.531 1 98.69 216 TRP A N 1
ATOM 1747 C CA . TRP A 1 216 ? 19.031 38.625 8.594 1 98.69 216 TRP A CA 1
ATOM 1748 C C . TRP A 1 216 ? 19.031 39.156 10.023 1 98.69 216 TRP A C 1
ATOM 1750 O O . TRP A 1 216 ? 18.156 38.781 10.828 1 98.69 216 TRP A O 1
ATOM 1760 N N . ARG A 1 217 ? 20 39.969 10.328 1 98.62 217 ARG A N 1
ATOM 1761 C CA . ARG A 1 217 ? 19.984 40.812 11.516 1 98.62 217 ARG A CA 1
ATOM 1762 C C . ARG A 1 217 ? 19.719 42.25 11.148 1 98.62 217 ARG A C 1
ATOM 1764 O O . ARG A 1 217 ? 20.406 42.844 10.297 1 98.62 217 ARG A O 1
ATOM 1771 N N . HIS A 1 218 ? 18.75 42.781 11.711 1 98.44 218 HIS A N 1
ATOM 1772 C CA . HIS A 1 218 ? 18.422 44.188 11.57 1 98.44 218 HIS A CA 1
ATOM 1773 C C . HIS A 1 218 ? 18.797 44.969 12.828 1 98.44 218 HIS A C 1
ATOM 1775 O O . HIS A 1 218 ? 18.312 44.656 13.914 1 98.44 218 HIS A O 1
ATOM 1781 N N . ILE A 1 219 ? 19.609 45.969 12.711 1 97.19 219 ILE A N 1
ATOM 1782 C CA . ILE A 1 219 ? 19.953 46.844 13.82 1 97.19 219 ILE A CA 1
ATOM 1783 C C . ILE A 1 219 ? 18.969 48 13.883 1 97.19 219 ILE A C 1
ATOM 1785 O O . ILE A 1 219 ? 18.781 48.719 12.898 1 97.19 219 ILE A O 1
ATOM 1789 N N . ILE A 1 220 ? 18.406 48.25 15.039 1 96.62 220 ILE A N 1
ATOM 1790 C CA . ILE A 1 220 ? 17.391 49.281 15.211 1 96.62 220 ILE A CA 1
ATOM 1791 C C . ILE A 1 220 ? 17.969 50.656 14.828 1 96.62 220 ILE A C 1
ATOM 1793 O O . ILE A 1 220 ? 19.078 51 15.234 1 96.62 220 ILE A O 1
ATOM 1797 N N . GLY A 1 221 ? 17.219 51.344 14.086 1 95.06 221 GLY A N 1
ATOM 1798 C CA . GLY A 1 221 ? 17.625 52.688 13.672 1 95.06 221 GLY A CA 1
ATOM 1799 C C . GLY A 1 221 ? 18.344 52.688 12.336 1 95.06 221 GLY A C 1
ATOM 1800 O O . GLY A 1 221 ? 18.625 53.781 11.797 1 95.06 221 GLY A O 1
ATOM 1801 N N . ARG A 1 222 ? 18.641 51.594 11.789 1 95.62 222 ARG A N 1
ATOM 1802 C CA . ARG A 1 222 ? 19.312 51.5 10.5 1 95.62 222 ARG A CA 1
ATOM 1803 C C . ARG A 1 222 ? 18.344 51.062 9.406 1 95.62 222 ARG A C 1
ATOM 1805 O O . ARG A 1 222 ? 17.328 50.406 9.68 1 95.62 222 ARG A O 1
ATOM 1812 N N . PRO A 1 223 ? 18.641 51.469 8.195 1 96.25 223 PRO A N 1
ATOM 1813 C CA . PRO A 1 223 ? 17.781 51 7.105 1 96.25 223 PRO A CA 1
ATOM 1814 C C . PRO A 1 223 ? 17.969 49.531 6.789 1 96.25 223 PRO A C 1
ATOM 1816 O O . PRO A 1 223 ? 19.047 48.969 7 1 96.25 223 PRO A O 1
ATOM 1819 N N . GLN A 1 224 ? 16.938 48.906 6.293 1 97.69 224 GLN A N 1
ATOM 1820 C CA . GLN A 1 224 ? 16.953 47.5 5.973 1 97.69 224 GLN A CA 1
ATOM 1821 C C . GLN A 1 224 ? 18.078 47.156 5.004 1 97.69 224 GLN A C 1
ATOM 1823 O O . GLN A 1 224 ? 18.656 46.062 5.062 1 97.69 224 GLN A O 1
ATOM 1828 N N . SER A 1 225 ? 18.469 48.062 4.098 1 97.5 225 SER A N 1
ATOM 1829 C CA . SER A 1 225 ? 19.5 47.875 3.094 1 97.5 225 SER A CA 1
ATOM 1830 C C . SER A 1 225 ? 20.859 47.594 3.746 1 97.5 225 SER A C 1
ATOM 1832 O O . SER A 1 225 ? 21.766 47.094 3.102 1 97.5 225 SER A O 1
ATOM 1834 N N . GLU A 1 226 ? 21.016 47.906 5.016 1 97.25 226 GLU A N 1
ATOM 1835 C CA . GLU A 1 226 ? 22.281 47.719 5.727 1 97.25 226 GLU A CA 1
ATOM 1836 C C . GLU A 1 226 ? 22.234 46.469 6.59 1 97.25 226 GLU A C 1
ATOM 1838 O O . GLU A 1 226 ? 23.203 46.156 7.281 1 97.25 226 GLU A O 1
ATOM 1843 N N . ASP A 1 227 ? 21.141 45.812 6.547 1 98.25 227 ASP A N 1
ATOM 1844 C CA . ASP A 1 227 ? 21.016 44.625 7.363 1 98.25 227 ASP A CA 1
ATOM 1845 C C . ASP A 1 227 ? 22.062 43.562 6.98 1 98.25 227 ASP A C 1
ATOM 1847 O O . ASP A 1 227 ? 22.438 43.469 5.812 1 98.25 227 ASP A O 1
ATOM 1851 N N . VAL A 1 228 ? 22.484 42.781 7.895 1 98 228 VAL A N 1
ATOM 1852 C CA . VAL A 1 228 ? 23.516 41.781 7.676 1 98 228 VAL A CA 1
ATOM 1853 C C . VAL A 1 228 ? 22.859 40.406 7.492 1 98 228 VAL A C 1
ATOM 1855 O O . VAL A 1 228 ? 22.062 39.969 8.336 1 98 228 VAL A O 1
ATOM 1858 N N . CYS A 1 229 ? 23.156 39.75 6.383 1 98.25 229 CYS A N 1
ATOM 1859 C CA . CYS A 1 229 ? 22.703 38.375 6.16 1 98.25 229 CYS A CA 1
ATOM 1860 C C . CYS A 1 229 ? 23.562 37.406 6.934 1 98.25 229 CYS A C 1
ATOM 1862 O O . CYS A 1 229 ? 24.75 37.281 6.684 1 98.25 229 CYS A O 1
ATOM 1864 N N . LEU A 1 230 ? 22.984 36.688 7.848 1 98.31 230 LEU A N 1
ATOM 1865 C CA . LEU A 1 230 ? 23.719 35.781 8.727 1 98.31 230 LEU A CA 1
ATOM 1866 C C . LEU A 1 230 ? 23.812 34.375 8.109 1 98.31 230 LEU A C 1
ATOM 1868 O O . LEU A 1 230 ? 24.75 33.625 8.414 1 98.31 230 LEU A O 1
ATOM 1872 N N . TYR A 1 231 ? 22.828 33.969 7.328 1 98.25 231 TYR A N 1
ATOM 1873 C CA . TYR A 1 231 ? 22.766 32.625 6.781 1 98.25 231 TYR A CA 1
ATOM 1874 C C . TYR A 1 231 ? 21.938 32.562 5.504 1 98.25 231 TYR A C 1
ATOM 1876 O O . TYR A 1 231 ? 20.922 33.281 5.398 1 98.25 231 TYR A O 1
ATOM 1884 N N . THR A 1 232 ? 22.312 31.844 4.496 1 98.25 232 THR A N 1
ATOM 1885 C CA . THR A 1 232 ? 21.594 31.578 3.262 1 98.25 232 THR A CA 1
ATOM 1886 C C . THR A 1 232 ? 21.5 30.078 2.998 1 98.25 232 THR A C 1
ATOM 1888 O O . THR A 1 232 ? 22.516 29.375 2.992 1 98.25 232 THR A O 1
ATOM 1891 N N . GLU A 1 233 ? 20.359 29.531 2.861 1 97.75 233 GLU A N 1
ATOM 1892 C CA . GLU A 1 233 ? 20.141 28.156 2.438 1 97.75 233 GLU A CA 1
ATOM 1893 C C . GLU A 1 233 ? 19.984 28.062 0.922 1 97.75 233 GLU A C 1
ATOM 1895 O O . GLU A 1 233 ? 18.906 28.328 0.386 1 97.75 233 GLU A O 1
ATOM 1900 N N . ASN A 1 234 ? 20.922 27.531 0.225 1 94.94 234 ASN A N 1
ATOM 1901 C CA . ASN A 1 234 ? 20.938 27.516 -1.234 1 94.94 234 ASN A CA 1
ATOM 1902 C C . ASN A 1 234 ? 20.312 26.234 -1.782 1 94.94 234 ASN A C 1
ATOM 1904 O O . ASN A 1 234 ? 19.969 26.156 -2.961 1 94.94 234 ASN A O 1
ATOM 1908 N N . ASP A 1 235 ? 20.328 25.203 -0.927 1 93.25 235 ASP A N 1
ATOM 1909 C CA . ASP A 1 235 ? 19.719 23.953 -1.359 1 93.25 235 ASP A CA 1
ATOM 1910 C C . ASP A 1 235 ? 18.203 24.078 -1.44 1 93.25 235 ASP A C 1
ATOM 1912 O O . ASP A 1 235 ? 17.531 24.297 -0.425 1 93.25 235 ASP A O 1
ATOM 1916 N N . LEU A 1 236 ? 17.641 23.828 -2.559 1 91.88 236 LEU A N 1
ATOM 1917 C CA . LEU A 1 236 ? 16.234 24.078 -2.83 1 91.88 236 LEU A CA 1
ATOM 1918 C C . LEU A 1 236 ? 15.352 23.078 -2.096 1 91.88 236 LEU A C 1
ATOM 1920 O O . LEU A 1 236 ? 14.141 23.281 -1.964 1 91.88 236 LEU A O 1
ATOM 1924 N N . LEU A 1 237 ? 15.938 22.016 -1.676 1 92.62 237 LEU A N 1
ATOM 1925 C CA . LEU A 1 237 ? 15.18 21.031 -0.914 1 92.62 237 LEU A CA 1
ATOM 1926 C C . LEU A 1 237 ? 14.945 21.5 0.514 1 92.62 237 LEU A C 1
ATOM 1928 O O . LEU A 1 237 ? 14.062 20.984 1.21 1 92.62 237 LEU A O 1
ATOM 1932 N N . PHE A 1 238 ? 15.719 22.453 0.959 1 95.88 238 PHE A N 1
ATOM 1933 C CA . PHE A 1 238 ? 15.734 22.875 2.354 1 95.88 238 PHE A CA 1
ATOM 1934 C C . PHE A 1 238 ? 15.172 24.281 2.494 1 95.88 238 PHE A C 1
ATOM 1936 O O . PHE A 1 238 ? 15.211 25.078 1.547 1 95.88 238 PHE A O 1
ATOM 1943 N N . SER A 1 239 ? 14.641 24.562 3.627 1 97.31 239 SER A N 1
ATOM 1944 C CA . SER A 1 239 ? 14.312 25.906 4.094 1 97.31 239 SER A CA 1
ATOM 1945 C C . SER A 1 239 ? 15.047 26.234 5.387 1 97.31 239 SER A C 1
ATOM 1947 O O . SER A 1 239 ? 15.438 25.344 6.133 1 97.31 239 SER A O 1
ATOM 1949 N N . THR A 1 240 ? 15.281 27.469 5.559 1 97.81 240 THR A N 1
ATOM 1950 C CA . THR A 1 240 ? 15.93 27.875 6.805 1 97.81 240 THR A CA 1
ATOM 1951 C C . THR A 1 240 ? 14.891 28.188 7.875 1 97.81 240 THR A C 1
ATOM 1953 O O . THR A 1 240 ? 13.695 28.266 7.586 1 97.81 240 THR A O 1
ATOM 1956 N N . ALA A 1 241 ? 15.297 28.156 9.094 1 97.5 241 ALA A N 1
ATOM 1957 C CA . ALA A 1 241 ? 14.484 28.469 10.266 1 97.5 241 ALA A CA 1
ATOM 1958 C C . ALA A 1 241 ? 15.336 29.062 11.383 1 97.5 241 ALA A C 1
ATOM 1960 O O . ALA A 1 241 ? 16.562 28.969 11.359 1 97.5 241 ALA A O 1
ATOM 1961 N N . MET A 1 242 ? 14.734 29.75 12.297 1 97.5 242 MET A N 1
ATOM 1962 C CA . MET A 1 242 ? 15.484 30.297 13.43 1 97.5 242 MET A CA 1
ATOM 1963 C C . MET A 1 242 ? 14.672 30.203 14.719 1 97.5 242 MET A C 1
ATOM 1965 O O . MET A 1 242 ? 13.438 30.203 14.68 1 97.5 242 MET A O 1
ATOM 1969 N N . ALA A 1 243 ? 15.328 30.047 15.734 1 97.5 243 ALA A N 1
ATOM 1970 C CA . ALA A 1 243 ? 14.805 30.047 17.094 1 97.5 243 ALA A CA 1
ATOM 1971 C C . ALA A 1 243 ? 15.797 30.703 18.062 1 97.5 243 ALA A C 1
ATOM 1973 O O . ALA A 1 243 ? 16.938 31 17.688 1 97.5 243 ALA A O 1
ATOM 1974 N N . ILE A 1 244 ? 15.336 31.031 19.203 1 96.81 244 ILE A N 1
ATOM 1975 C CA . ILE A 1 244 ? 16.188 31.625 20.234 1 96.81 244 ILE A CA 1
ATOM 1976 C C . ILE A 1 244 ? 16.125 30.766 21.5 1 96.81 244 ILE A C 1
ATOM 1978 O O . ILE A 1 244 ? 15.086 30.203 21.828 1 96.81 244 ILE A O 1
ATOM 1982 N N . SER A 1 245 ? 17.281 30.609 22.188 1 96.69 245 SER A N 1
ATOM 1983 C CA . SER A 1 245 ? 17.344 29.812 23.406 1 96.69 245 SER A CA 1
ATOM 1984 C C . SER A 1 245 ? 16.469 30.406 24.5 1 96.69 245 SER A C 1
ATOM 1986 O O . SER A 1 245 ? 16.172 31.594 24.484 1 96.69 245 SER A O 1
ATOM 1988 N N . GLY A 1 246 ? 16.078 29.562 25.438 1 94.31 246 GLY A N 1
ATOM 1989 C CA . GLY A 1 246 ? 15.203 29.984 26.516 1 94.31 246 GLY A CA 1
ATOM 1990 C C . GLY A 1 246 ? 15.742 31.172 27.312 1 94.31 246 GLY A C 1
ATOM 1991 O O . GLY A 1 246 ? 14.977 32 27.781 1 94.31 246 GLY A O 1
ATOM 1992 N N . ASP A 1 247 ? 17.016 31.234 27.422 1 93.94 247 ASP A N 1
ATOM 1993 C CA . ASP A 1 247 ? 17.625 32.312 28.203 1 93.94 247 ASP A CA 1
ATOM 1994 C C . ASP A 1 247 ? 17.891 33.531 27.344 1 93.94 247 ASP A C 1
ATOM 1996 O O . ASP A 1 247 ? 18.391 34.562 27.844 1 93.94 247 ASP A O 1
ATOM 2000 N N . GLY A 1 248 ? 17.719 33.438 26.031 1 94.81 248 GLY A N 1
ATOM 2001 C CA . GLY A 1 248 ? 17.812 34.562 25.125 1 94.81 248 GLY A CA 1
ATOM 2002 C C . GLY A 1 248 ? 19.234 34.875 24.688 1 94.81 248 GLY A C 1
ATOM 2003 O O . GLY A 1 248 ? 19.484 35.812 23.953 1 94.81 248 GLY A O 1
ATOM 2004 N N . SER A 1 249 ? 20.172 33.969 24.984 1 96.44 249 SER A N 1
ATOM 2005 C CA . SER A 1 249 ? 21.594 34.281 24.781 1 96.44 249 SER A CA 1
ATOM 2006 C C . SER A 1 249 ? 22.109 33.688 23.484 1 96.44 249 SER A C 1
ATOM 2008 O O . SER A 1 249 ? 23.234 33.969 23.062 1 96.44 249 SER A O 1
ATOM 2010 N N . THR A 1 250 ? 21.359 32.812 22.906 1 98.06 250 THR A N 1
ATOM 2011 C CA . THR A 1 250 ? 21.844 32.094 21.719 1 98.06 250 THR A CA 1
ATOM 2012 C C . THR A 1 250 ? 20.766 32.062 20.641 1 98.06 250 THR A C 1
ATOM 2014 O O . THR A 1 250 ? 19.609 31.703 20.906 1 98.06 250 THR A O 1
ATOM 2017 N N . LEU A 1 251 ? 21.078 32.5 19.438 1 98.31 251 LEU A N 1
ATOM 2018 C CA . LEU A 1 251 ? 20.219 32.281 18.266 1 98.31 251 LEU A CA 1
ATOM 2019 C C . LEU A 1 251 ? 20.516 30.938 17.625 1 98.31 251 LEU A C 1
ATOM 2021 O O . LEU A 1 251 ? 21.688 30.594 17.391 1 98.31 251 LEU A O 1
ATOM 2025 N N . ILE A 1 252 ? 19.531 30.156 17.406 1 98.5 252 ILE A N 1
ATOM 2026 C CA . ILE A 1 252 ? 19.672 28.875 16.734 1 98.5 252 ILE A CA 1
ATOM 2027 C C . ILE A 1 252 ? 19.219 29 15.281 1 98.5 252 ILE A C 1
ATOM 2029 O O . ILE A 1 252 ? 18.047 29.312 15.008 1 98.5 252 ILE A O 1
ATOM 2033 N N . ILE A 1 253 ? 20.078 28.797 14.422 1 98 253 ILE A N 1
ATOM 2034 C CA . ILE A 1 253 ? 19.828 28.859 12.984 1 98 253 ILE A CA 1
ATOM 2035 C C . ILE A 1 253 ? 19.703 27.438 12.43 1 98 253 ILE A C 1
ATOM 2037 O O . ILE A 1 253 ? 20.594 26.609 12.609 1 98 253 ILE A O 1
ATOM 2041 N N . GLY A 1 254 ? 18.578 27.234 11.812 1 96.56 254 GLY A N 1
ATOM 2042 C CA . GLY A 1 254 ? 18.328 25.891 11.312 1 96.56 254 GLY A CA 1
ATOM 2043 C C . GLY A 1 254 ? 18.172 25.844 9.805 1 96.56 254 GLY A C 1
ATOM 2044 O O . GLY A 1 254 ? 17.844 26.844 9.172 1 96.56 254 GLY A O 1
ATOM 2045 N N . SER A 1 255 ? 18.484 24.812 9.195 1 96.94 255 SER A N 1
ATOM 2046 C CA . SER A 1 255 ? 18.172 24.375 7.844 1 96.94 255 SER A CA 1
ATOM 2047 C C . SER A 1 255 ? 17.484 23.016 7.855 1 96.94 255 SER A C 1
ATOM 2049 O O . SER A 1 255 ? 18 22.062 8.461 1 96.94 255 SER A O 1
ATOM 2051 N N . GLY A 1 256 ? 16.344 22.984 7.23 1 96.56 256 GLY A N 1
ATOM 2052 C CA . GLY A 1 256 ? 15.641 21.719 7.34 1 96.56 256 GLY A CA 1
ATOM 2053 C C . GLY A 1 256 ? 14.844 21.375 6.094 1 96.56 256 GLY A C 1
ATOM 2054 O O . GLY A 1 256 ? 14.281 22.25 5.441 1 96.56 256 GLY A O 1
ATOM 2055 N N . SER A 1 257 ? 14.844 20.125 5.691 1 95.62 257 SER A N 1
ATOM 2056 C CA . SER A 1 257 ? 13.867 19.484 4.816 1 95.62 257 SER A CA 1
ATOM 2057 C C . SER A 1 257 ? 12.906 18.594 5.605 1 95.62 257 SER A C 1
ATOM 2059 O O . SER A 1 257 ? 12.891 18.641 6.836 1 95.62 257 SER A O 1
ATOM 2061 N N . PHE A 1 258 ? 12.078 17.859 4.898 1 93.31 258 PHE A N 1
ATOM 2062 C CA . PHE A 1 258 ? 11.148 16.969 5.586 1 93.31 258 PHE A CA 1
ATOM 2063 C C . PHE A 1 258 ? 11.906 15.836 6.277 1 93.31 258 PHE A C 1
ATOM 2065 O O . PHE A 1 258 ? 11.422 15.273 7.262 1 93.31 258 PHE A O 1
ATOM 2072 N N . GLU A 1 259 ? 13.172 15.602 5.887 1 95 259 GLU A N 1
ATOM 2073 C CA . GLU A 1 259 ? 13.836 14.391 6.371 1 95 259 GLU A CA 1
ATOM 2074 C C . GLU A 1 259 ? 15.141 14.727 7.082 1 95 259 GLU A C 1
ATOM 2076 O O . GLU A 1 259 ? 15.688 13.891 7.805 1 95 259 GLU A O 1
ATOM 2081 N N . THR A 1 260 ? 15.633 15.914 6.895 1 97.31 260 THR A N 1
ATOM 2082 C CA . THR A 1 260 ? 16.984 16.266 7.324 1 97.31 260 THR A CA 1
ATOM 2083 C C . THR A 1 260 ? 17.016 17.656 7.953 1 97.31 260 THR A C 1
ATOM 2085 O O . THR A 1 260 ? 16.375 18.578 7.453 1 97.31 260 THR A O 1
ATOM 2088 N N . THR A 1 261 ? 17.703 17.734 9.062 1 97.81 261 THR A N 1
ATOM 2089 C CA . THR A 1 261 ? 17.859 19.062 9.656 1 97.81 261 THR A CA 1
ATOM 2090 C C . THR A 1 261 ? 19.328 19.312 9.992 1 97.81 261 THR A C 1
ATOM 2092 O O . THR A 1 261 ? 20.125 18.375 10.102 1 97.81 261 THR A O 1
ATOM 2095 N N . GLU A 1 262 ? 19.734 20.516 10.016 1 98.31 262 GLU A N 1
ATOM 2096 C CA . GLU A 1 262 ? 21.016 21.062 10.445 1 98.31 262 GLU A CA 1
ATOM 2097 C C . GLU A 1 262 ? 20.828 22.328 11.281 1 98.31 262 GLU A C 1
ATOM 2099 O O . GLU A 1 262 ? 19.938 23.141 11 1 98.31 262 GLU A O 1
ATOM 2104 N N . SER A 1 263 ? 21.609 22.453 12.383 1 98.38 263 SER A N 1
ATOM 2105 C CA . SER A 1 263 ? 21.5 23.641 13.219 1 98.38 263 SER A CA 1
ATOM 2106 C C . SER A 1 263 ? 22.875 24.25 13.492 1 98.38 263 SER A C 1
ATOM 2108 O O . SER A 1 263 ? 23.859 23.531 13.609 1 98.38 263 SER A O 1
ATOM 2110 N N . GLN A 1 264 ? 22.875 25.5 13.547 1 98.5 264 GLN A N 1
ATOM 2111 C CA . GLN A 1 264 ? 24.031 26.312 13.953 1 98.5 264 GLN A CA 1
ATOM 2112 C C . GLN A 1 264 ? 23.641 27.297 15.039 1 98.5 264 GLN A C 1
ATOM 2114 O O . GLN A 1 264 ? 22.484 27.703 15.148 1 98.5 264 GLN A O 1
ATOM 2119 N N . LEU A 1 265 ? 24.688 27.672 15.844 1 98.69 265 LEU A N 1
ATOM 2120 C CA . LEU A 1 265 ? 24.438 28.578 16.969 1 98.69 265 LEU A CA 1
ATOM 2121 C C . LEU A 1 265 ? 25.156 29.906 16.75 1 98.69 265 LEU A C 1
ATOM 2123 O O . LEU A 1 265 ? 26.297 29.922 16.266 1 98.69 265 LEU A O 1
ATOM 2127 N N . LEU A 1 266 ? 24.516 30.969 17.047 1 98.5 266 LEU A N 1
ATOM 2128 C CA . LEU A 1 266 ? 25.125 32.312 17.109 1 98.5 266 LEU A CA 1
ATOM 2129 C C . LEU A 1 266 ? 25.109 32.844 18.547 1 98.5 266 LEU A C 1
ATOM 2131 O O . LEU A 1 266 ? 24.031 32.969 19.141 1 98.5 266 LEU A O 1
ATOM 2135 N N . ASP A 1 267 ? 26.25 33.156 19.094 1 98.06 267 ASP A N 1
ATOM 2136 C CA . ASP A 1 267 ? 26.375 33.688 20.438 1 98.06 267 ASP A CA 1
ATOM 2137 C C . ASP A 1 267 ? 26.016 35.156 20.469 1 98.06 267 ASP A C 1
ATOM 2139 O O . ASP A 1 267 ? 26.797 36 20.047 1 98.06 267 ASP A O 1
ATOM 2143 N N . LEU A 1 268 ? 24.906 35.469 21.078 1 97.44 268 LEU A N 1
ATOM 2144 C CA . LEU A 1 268 ? 24.406 36.812 21.062 1 97.44 268 LEU A CA 1
ATOM 2145 C C . LEU A 1 268 ? 25.094 37.688 22.109 1 97.44 268 LEU A C 1
ATOM 2147 O O . LEU A 1 268 ? 24.953 38.906 22.109 1 97.44 268 LEU A O 1
ATOM 2151 N N . ARG A 1 269 ? 25.984 37.156 23.062 1 95 269 ARG A N 1
ATOM 2152 C CA . ARG A 1 269 ? 26.734 37.906 24.094 1 95 269 ARG A CA 1
ATOM 2153 C C . ARG A 1 269 ? 27.906 38.625 23.469 1 95 269 ARG A C 1
ATOM 2155 O O . ARG A 1 269 ? 28.469 39.531 24.109 1 95 269 ARG A O 1
ATOM 2162 N N . LYS A 1 270 ? 28.016 38.312 22.281 1 96.56 270 LYS A N 1
ATOM 2163 C CA . LYS A 1 270 ? 29.219 38.875 21.672 1 96.56 270 LYS A CA 1
ATOM 2164 C C . LYS A 1 270 ? 28.922 40.125 20.891 1 96.56 270 LYS A C 1
ATOM 2166 O O . LYS A 1 270 ? 29.781 40.688 20.203 1 96.56 270 LYS A O 1
ATOM 2171 N N . GLY A 1 271 ? 27.734 40.531 20.797 1 94.31 271 GLY A N 1
ATOM 2172 C CA . GLY A 1 271 ? 27.375 41.812 20.266 1 94.31 271 GLY A CA 1
ATOM 2173 C C . GLY A 1 271 ? 26.812 41.75 18.859 1 94.31 271 GLY A C 1
ATOM 2174 O O . GLY A 1 271 ? 26.812 40.688 18.234 1 94.31 271 GLY A O 1
ATOM 2175 N N . ASN A 1 272 ? 26.422 42.875 18.344 1 94.5 272 ASN A N 1
ATOM 2176 C CA . ASN A 1 272 ? 25.703 43 17.094 1 94.5 272 ASN A CA 1
ATOM 2177 C C . ASN A 1 272 ? 26.625 42.75 15.891 1 94.5 272 ASN A C 1
ATOM 2179 O O . ASN A 1 272 ? 26.156 42.5 14.781 1 94.5 272 ASN A O 1
ATOM 2183 N N . GLY A 1 273 ? 27.797 42.875 16.141 1 94.38 273 GLY A N 1
ATOM 2184 C CA . GLY A 1 273 ? 28.734 42.719 15.039 1 94.38 273 GLY A CA 1
ATOM 2185 C C . GLY A 1 273 ? 29.172 41.281 14.844 1 94.38 273 GLY A C 1
ATOM 2186 O O . GLY A 1 273 ? 29.75 40.938 13.805 1 94.38 273 GLY A O 1
ATOM 2187 N N . HIS A 1 274 ? 28.875 40.438 15.742 1 96.69 274 HIS A N 1
ATOM 2188 C CA . HIS A 1 274 ? 29.312 39.031 15.688 1 96.69 274 HIS A CA 1
ATOM 2189 C C . HIS A 1 274 ? 28.5 38.25 14.68 1 96.69 274 HIS A C 1
ATOM 2191 O O . HIS A 1 274 ? 27.266 38.312 14.68 1 96.69 274 HIS A O 1
ATOM 2197 N N . THR A 1 275 ? 29.172 37.469 13.836 1 97.31 275 THR A N 1
ATOM 2198 C CA . THR A 1 275 ? 28.453 36.75 12.773 1 97.31 275 THR A CA 1
ATOM 2199 C C . THR A 1 275 ? 28.922 35.312 12.695 1 97.31 275 THR A C 1
ATOM 2201 O O . THR A 1 275 ? 28.453 34.531 11.859 1 97.31 275 THR A O 1
ATOM 2204 N N . THR A 1 276 ? 29.891 34.938 13.547 1 97.69 276 THR A N 1
ATOM 2205 C CA . THR A 1 276 ? 30.438 33.594 13.461 1 97.69 276 THR A CA 1
ATOM 2206 C C . THR A 1 276 ? 29.406 32.562 13.93 1 97.69 276 THR A C 1
ATOM 2208 O O . THR A 1 276 ? 28.906 32.625 15.055 1 97.69 276 THR A O 1
ATOM 2211 N N . LEU A 1 277 ? 29.125 31.578 13.117 1 98 277 LEU A N 1
ATOM 2212 C CA . LEU A 1 277 ? 28.188 30.516 13.438 1 98 277 LEU A CA 1
ATOM 2213 C C . LEU A 1 277 ? 28.906 29.266 13.922 1 98 277 LEU A C 1
ATOM 2215 O O . LEU A 1 277 ? 29.953 28.906 13.383 1 98 277 LEU A O 1
ATOM 2219 N N . GLU A 1 278 ? 28.328 28.641 14.938 1 98.25 278 GLU A N 1
ATOM 2220 C CA . GLU A 1 278 ? 28.859 27.406 15.508 1 98.25 278 GLU A CA 1
ATOM 2221 C C . GLU A 1 278 ? 28.047 26.203 15.07 1 98.25 278 GLU A C 1
ATOM 2223 O O . GLU A 1 278 ? 26.875 26.047 15.453 1 98.25 278 GLU A O 1
ATOM 2228 N N . MET A 1 279 ? 28.688 25.328 14.367 1 98.06 279 MET A N 1
ATOM 2229 C CA . MET A 1 279 ? 28.016 24.141 13.852 1 98.06 279 MET A CA 1
ATOM 2230 C C . MET A 1 279 ? 27.688 23.172 14.984 1 98.06 279 MET A C 1
ATOM 2232 O O . MET A 1 279 ? 28.562 22.844 15.797 1 98.06 279 MET A O 1
ATOM 2236 N N . VAL A 1 280 ? 26.469 22.75 15.07 1 98.56 280 VAL A N 1
ATOM 2237 C CA . VAL A 1 280 ? 26.125 21.703 16.016 1 98.56 280 VAL A CA 1
ATOM 2238 C C . VAL A 1 280 ? 26.484 20.344 15.445 1 98.56 280 VAL A C 1
ATOM 2240 O O . VAL A 1 280 ? 27.344 19.625 15.992 1 98.56 280 VAL A O 1
ATOM 2243 N N . ARG A 1 281 ? 25.812 20.016 14.32 1 97.75 281 ARG A N 1
ATOM 2244 C CA . ARG A 1 281 ? 26.109 18.812 13.57 1 97.75 281 ARG A CA 1
ATOM 2245 C C . ARG A 1 281 ? 25.75 18.969 12.094 1 97.75 281 ARG A C 1
ATOM 2247 O O . ARG A 1 281 ? 24.641 19.406 11.773 1 97.75 281 ARG A O 1
ATOM 2254 N N . PRO A 1 282 ? 26.625 18.625 11.203 1 97.44 282 PRO A N 1
ATOM 2255 C CA . PRO A 1 282 ? 26.281 18.719 9.781 1 97.44 282 PRO A CA 1
ATOM 2256 C C . PRO A 1 282 ? 25.109 17.812 9.398 1 97.44 282 PRO A C 1
ATOM 2258 O O . PRO A 1 282 ? 24.891 16.766 10.008 1 97.44 282 PRO A O 1
ATOM 2261 N N . ARG A 1 283 ? 24.375 18.297 8.406 1 97.44 283 ARG A N 1
ATOM 2262 C CA . ARG A 1 283 ? 23.203 17.547 7.988 1 97.44 283 ARG A CA 1
ATOM 2263 C C . ARG A 1 283 ? 23.594 16.172 7.43 1 97.44 283 ARG A C 1
ATOM 2265 O O . ARG A 1 283 ? 24.625 16.047 6.758 1 97.44 283 ARG A O 1
ATOM 2272 N N . GLU A 1 284 ? 22.891 15.25 7.852 1 97.06 284 GLU A N 1
ATOM 2273 C CA . GLU A 1 284 ? 22.922 13.867 7.367 1 97.06 284 GLU A CA 1
ATOM 2274 C C . GLU A 1 284 ? 21.547 13.414 6.922 1 97.06 284 GLU A C 1
ATOM 2276 O O . GLU A 1 284 ? 20.562 13.547 7.664 1 97.06 284 GLU A O 1
ATOM 2281 N N . LYS A 1 285 ? 21.453 12.938 5.656 1 95.19 285 LYS A N 1
ATOM 2282 C CA . LYS A 1 285 ? 20.156 12.508 5.137 1 95.19 285 LYS A CA 1
ATOM 2283 C C . LYS A 1 285 ? 19.484 11.523 6.094 1 95.19 285 LYS A C 1
ATOM 2285 O O . LYS A 1 285 ? 20.094 10.539 6.512 1 95.19 285 LYS A O 1
ATOM 2290 N N . GLY A 1 286 ? 18.312 11.82 6.457 1 95.44 286 GLY A N 1
ATOM 2291 C CA . GLY A 1 286 ? 17.516 10.945 7.309 1 95.44 286 GLY A CA 1
ATOM 2292 C C . GLY A 1 286 ? 17.656 11.281 8.781 1 95.44 286 GLY A C 1
ATOM 2293 O O . GLY A 1 286 ? 16.953 10.703 9.617 1 95.44 286 GLY A O 1
ATOM 2294 N N . VAL A 1 287 ? 18.5 12.156 9.148 1 97.69 287 VAL A N 1
ATOM 2295 C CA . VAL A 1 287 ? 18.688 12.539 10.539 1 97.69 287 VAL A CA 1
ATOM 2296 C C . VAL A 1 287 ? 18.062 13.906 10.797 1 97.69 287 VAL A C 1
ATOM 2298 O O . VAL A 1 287 ? 18.422 14.891 10.141 1 97.69 287 VAL A O 1
ATOM 2301 N N . ARG A 1 288 ? 17.203 13.906 11.625 1 97.81 288 ARG A N 1
ATOM 2302 C CA . ARG A 1 288 ? 16.594 15.148 12.094 1 97.81 288 ARG A CA 1
ATOM 2303 C C . ARG A 1 288 ? 16.922 15.398 13.562 1 97.81 288 ARG A C 1
ATOM 2305 O O . ARG A 1 288 ? 16.969 14.469 14.359 1 97.81 288 ARG A O 1
ATOM 2312 N N . TYR A 1 289 ? 17.156 16.625 13.891 1 98.25 289 TYR A N 1
ATOM 2313 C CA . TYR A 1 289 ? 17.375 16.953 15.297 1 98.25 289 TYR A CA 1
ATOM 2314 C C . TYR A 1 289 ? 16.953 18.406 15.578 1 98.25 289 TYR A C 1
ATOM 2316 O O . TYR A 1 289 ? 17 19.25 14.688 1 98.25 289 TYR A O 1
ATOM 2324 N N . ASP A 1 290 ? 16.469 18.672 16.75 1 97.62 290 ASP A N 1
ATOM 2325 C CA . ASP A 1 290 ? 16.141 19.969 17.312 1 97.62 290 ASP A CA 1
ATOM 2326 C C . ASP A 1 290 ? 17 20.281 18.531 1 97.62 290 ASP A C 1
ATOM 2328 O O . ASP A 1 290 ? 17.25 19.406 19.359 1 97.62 290 ASP A O 1
ATOM 2332 N N . VAL A 1 291 ? 17.453 21.531 18.609 1 98.25 291 VAL A N 1
ATOM 2333 C CA . VAL A 1 291 ? 18.375 21.922 19.656 1 98.25 291 VAL A CA 1
ATOM 2334 C C . VAL A 1 291 ? 17.703 22.891 20.625 1 98.25 291 VAL A C 1
ATOM 2336 O O . VAL A 1 291 ? 17.078 23.859 20.188 1 98.25 291 VAL A O 1
ATOM 2339 N N . GLU A 1 292 ? 17.812 22.609 21.844 1 97.81 292 GLU A N 1
ATOM 2340 C CA . GLU A 1 292 ? 17.531 23.531 22.938 1 97.81 292 GLU A CA 1
ATOM 2341 C C . GLU A 1 292 ? 18.734 23.719 23.844 1 97.81 292 GLU A C 1
ATOM 2343 O O . GLU A 1 292 ? 19.594 22.828 23.922 1 97.81 292 GLU A O 1
ATOM 2348 N N . LEU A 1 293 ? 18.781 24.859 24.453 1 97.94 293 LEU A N 1
ATOM 2349 C CA . LEU A 1 293 ? 19.922 25.094 25.344 1 97.94 293 LEU A CA 1
ATOM 2350 C C . LEU A 1 293 ? 19.469 25.219 26.781 1 97.94 293 LEU A C 1
ATOM 2352 O O . LEU A 1 293 ? 18.406 25.797 27.062 1 97.94 293 LEU A O 1
ATOM 2356 N N . HIS A 1 294 ? 20.203 24.688 27.688 1 97.75 294 HIS A N 1
ATOM 2357 C CA . HIS A 1 294 ? 20.156 24.984 29.109 1 97.75 294 HIS A CA 1
ATOM 2358 C C . HIS A 1 294 ? 21.297 25.906 29.531 1 97.75 294 HIS A C 1
ATOM 2360 O O . HIS A 1 294 ? 22.422 25.453 29.719 1 97.75 294 HIS A O 1
ATOM 2366 N N . GLY A 1 295 ? 20.922 27.125 29.672 1 96 295 GLY A N 1
ATOM 2367 C CA . GLY A 1 295 ? 21.969 28.125 29.75 1 96 295 GLY A CA 1
ATOM 2368 C C . GLY A 1 295 ? 22.688 28.344 28.438 1 96 295 GLY A C 1
ATOM 2369 O O . GLY A 1 295 ? 22.062 28.359 27.375 1 96 295 GLY A O 1
ATOM 2370 N N . THR A 1 296 ? 24 28.609 28.531 1 96.06 296 THR A N 1
ATOM 2371 C CA . THR A 1 296 ? 24.734 28.922 27.312 1 96.06 296 THR A CA 1
ATOM 2372 C C . THR A 1 296 ? 25.641 27.766 26.906 1 96.06 296 THR A C 1
ATOM 2374 O O . THR A 1 296 ? 26.172 27.75 25.797 1 96.06 296 THR A O 1
ATOM 2377 N N . GLU A 1 297 ? 25.688 26.734 27.719 1 95.56 297 GLU A N 1
ATOM 2378 C CA . GLU A 1 297 ? 26.75 25.766 27.516 1 95.56 297 GLU A CA 1
ATOM 2379 C C . GLU A 1 297 ? 26.188 24.391 27.203 1 95.56 297 GLU A C 1
ATOM 2381 O O . GLU A 1 297 ? 26.828 23.578 26.547 1 95.56 297 GLU A O 1
ATOM 2386 N N . ASN A 1 298 ? 25.047 24.109 27.781 1 96.88 298 ASN A N 1
ATOM 2387 C CA . ASN A 1 298 ? 24.5 22.75 27.656 1 96.88 298 ASN A CA 1
ATOM 2388 C C . ASN A 1 298 ? 23.391 22.703 26.609 1 96.88 298 ASN A C 1
ATOM 2390 O O . ASN A 1 298 ? 22.547 23.609 26.531 1 96.88 298 ASN A O 1
ATOM 2394 N N . LEU A 1 299 ? 23.484 21.672 25.812 1 98.12 299 LEU A N 1
ATOM 2395 C CA . LEU A 1 299 ? 22.484 21.469 24.766 1 98.12 299 LEU A CA 1
ATOM 2396 C C . LEU A 1 299 ? 21.641 20.219 25.047 1 98.12 299 LEU A C 1
ATOM 2398 O O . LEU A 1 299 ? 22.188 19.172 25.359 1 98.12 299 LEU A O 1
ATOM 2402 N N . LEU A 1 300 ? 20.359 20.297 25.047 1 97.62 300 LEU A N 1
ATOM 2403 C CA . LEU A 1 300 ? 19.438 19.172 24.922 1 97.62 300 LEU A CA 1
ATOM 2404 C C . LEU A 1 300 ? 18.953 19.016 23.484 1 97.62 300 LEU A C 1
ATOM 2406 O O . LEU A 1 300 ? 18.344 19.938 22.938 1 97.62 300 LEU A O 1
ATOM 2410 N N . ILE A 1 301 ? 19.219 17.812 22.922 1 98.44 301 ILE A N 1
ATOM 2411 C CA . ILE A 1 301 ? 18.953 17.609 21.516 1 98.44 301 ILE A CA 1
ATOM 2412 C C . ILE A 1 301 ? 17.953 16.469 21.344 1 98.44 301 ILE A C 1
ATOM 2414 O O . ILE A 1 301 ? 18.203 15.344 21.781 1 98.44 301 ILE A O 1
ATOM 2418 N N . LEU A 1 302 ? 16.797 16.766 20.797 1 98.25 302 LEU A N 1
ATOM 2419 C CA . LEU A 1 302 ? 15.844 15.758 20.359 1 98.25 302 LEU A CA 1
ATOM 2420 C C . LEU A 1 302 ? 16.188 15.258 18.953 1 98.25 302 LEU A C 1
ATOM 2422 O O . LEU A 1 302 ? 16.297 16.047 18.016 1 98.25 302 LEU A O 1
ATOM 2426 N N . THR A 1 303 ? 16.391 13.953 18.75 1 98.56 303 THR A N 1
ATOM 2427 C CA . THR A 1 303 ? 16.859 13.469 17.453 1 98.56 303 THR A CA 1
ATOM 2428 C C . THR A 1 303 ? 16.328 12.062 17.188 1 98.56 303 THR A C 1
ATOM 2430 O O . THR A 1 303 ? 15.984 11.328 18.109 1 98.56 303 THR A O 1
ATOM 2433 N N . ASN A 1 304 ? 16.219 11.789 15.914 1 98 304 ASN A N 1
ATOM 2434 C CA . ASN A 1 304 ? 15.859 10.445 15.477 1 98 304 ASN A CA 1
ATOM 2435 C C . ASN A 1 304 ? 17.094 9.641 15.062 1 98 304 ASN A C 1
ATOM 2437 O O . ASN A 1 304 ? 16.969 8.555 14.508 1 98 304 ASN A O 1
ATOM 2441 N N . LYS A 1 305 ? 18.266 10.148 15.258 1 97.75 305 LYS A N 1
ATOM 2442 C CA . LYS A 1 305 ? 19.484 9.477 14.82 1 97.75 305 LYS A CA 1
ATOM 2443 C C . LYS A 1 305 ? 19.516 8.031 15.312 1 97.75 305 LYS A C 1
ATOM 2445 O O . LYS A 1 305 ? 19.016 7.719 16.391 1 97.75 305 LYS A O 1
ATOM 2450 N N . ASP A 1 306 ? 20.109 7.148 14.484 1 96.44 306 ASP A N 1
ATOM 2451 C CA . ASP A 1 306 ? 20.312 5.73 14.781 1 96.44 306 ASP A CA 1
ATOM 2452 C C . ASP A 1 306 ? 18.984 4.977 14.781 1 96.44 306 ASP A C 1
ATOM 2454 O O . ASP A 1 306 ? 18.75 4.125 15.641 1 96.44 306 ASP A O 1
ATOM 2458 N N . ASN A 1 307 ? 18.078 5.367 13.922 1 93.06 307 ASN A N 1
ATOM 2459 C CA . ASN A 1 307 ? 16.781 4.727 13.672 1 93.06 307 ASN A CA 1
ATOM 2460 C C . ASN A 1 307 ? 15.844 4.883 14.867 1 93.06 307 ASN A C 1
ATOM 2462 O O . ASN A 1 307 ? 15.023 4 15.133 1 93.06 307 ASN A O 1
ATOM 2466 N N . CYS A 1 308 ? 16.109 5.898 15.672 1 96.94 308 CYS A N 1
ATOM 2467 C CA . CYS A 1 308 ? 15.195 6.23 16.766 1 96.94 308 CYS A CA 1
ATOM 2468 C C . CYS A 1 308 ? 14.047 7.102 16.266 1 96.94 308 CYS A C 1
ATOM 2470 O O . CYS A 1 308 ? 13.914 8.258 16.688 1 96.94 308 CYS A O 1
ATOM 2472 N N . MET A 1 309 ? 13.227 6.598 15.508 1 95.31 309 MET A N 1
ATOM 2473 C CA . MET A 1 309 ? 12.211 7.324 14.742 1 95.31 309 MET A CA 1
ATOM 2474 C C . MET A 1 309 ? 11.305 8.125 15.672 1 95.31 309 MET A C 1
ATOM 2476 O O . MET A 1 309 ? 10.875 9.227 15.336 1 95.31 309 MET A O 1
ATOM 2480 N N . ASN A 1 310 ? 10.992 7.633 16.859 1 97.25 310 ASN A N 1
ATOM 2481 C CA . ASN A 1 310 ? 10.094 8.297 17.797 1 97.25 310 ASN A CA 1
ATOM 2482 C C . ASN A 1 310 ? 10.836 9.297 18.672 1 97.25 310 ASN A C 1
ATOM 2484 O O . ASN A 1 310 ? 10.25 9.898 19.578 1 97.25 310 ASN A O 1
ATOM 2488 N N . GLY A 1 311 ? 12.109 9.375 18.453 1 97.19 311 GLY A N 1
ATOM 2489 C CA . GLY A 1 311 ? 12.906 10.398 19.109 1 97.19 311 GLY A CA 1
ATOM 2490 C C . GLY A 1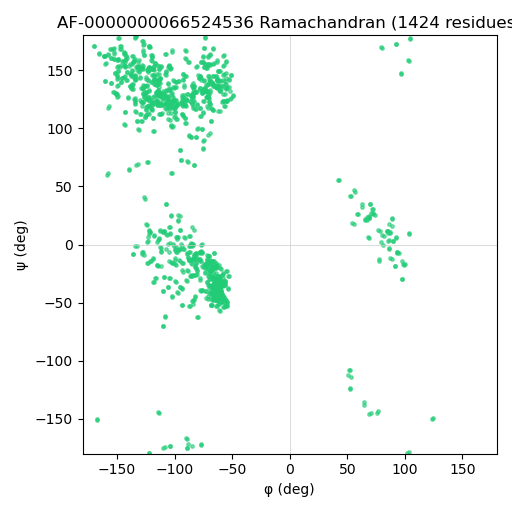 311 ? 13.609 9.906 20.359 1 97.19 311 GLY A C 1
ATOM 2491 O O . GLY A 1 311 ? 13.133 8.969 21.016 1 97.19 311 GLY A O 1
ATOM 2492 N N . LYS A 1 312 ? 14.703 10.383 20.656 1 97.12 312 LYS A N 1
ATOM 2493 C CA . LYS A 1 312 ? 15.445 10.344 21.906 1 97.12 312 LYS A CA 1
ATOM 2494 C C . LYS A 1 312 ? 16.031 11.711 22.25 1 97.12 312 LYS A C 1
ATOM 2496 O O . LYS A 1 312 ? 16.141 12.578 21.375 1 97.12 312 LYS A O 1
ATOM 2501 N N . VAL A 1 313 ? 16.344 11.938 23.469 1 97.5 313 VAL A N 1
ATOM 2502 C CA . VAL A 1 313 ? 16.969 13.195 23.859 1 97.5 313 VAL A CA 1
ATOM 2503 C C . VAL A 1 313 ? 18.391 12.93 24.359 1 97.5 313 VAL A C 1
ATOM 2505 O O . VAL A 1 313 ? 18.609 12.062 25.203 1 97.5 313 VAL A O 1
ATOM 2508 N N . VAL A 1 314 ? 19.328 13.648 23.828 1 97.5 314 VAL A N 1
ATOM 2509 C CA . VAL A 1 314 ? 20.719 13.516 24.25 1 97.5 314 VAL A CA 1
ATOM 2510 C C . VAL A 1 314 ? 21.203 14.836 24.828 1 97.5 314 VAL A C 1
ATOM 2512 O O . VAL A 1 314 ? 20.656 15.898 24.531 1 97.5 314 VAL A O 1
ATOM 2515 N N . LEU A 1 315 ? 22.188 14.75 25.703 1 97 315 LEU A N 1
ATOM 2516 C CA . LEU A 1 315 ? 22.859 15.898 26.312 1 97 315 LEU A CA 1
ATOM 2517 C C . LEU A 1 315 ? 24.25 16.078 25.703 1 97 315 LEU A C 1
ATOM 2519 O O . LEU A 1 315 ? 25.047 15.133 25.656 1 97 315 LEU A O 1
ATOM 2523 N N . ALA A 1 316 ? 24.438 17.25 25.156 1 97.5 316 ALA A N 1
ATOM 2524 C CA . ALA A 1 316 ? 25.75 17.641 24.641 1 97.5 316 ALA A CA 1
ATOM 2525 C C . ALA A 1 316 ? 26.172 19 25.203 1 97.5 316 ALA A C 1
ATOM 2527 O O . ALA A 1 316 ? 25.453 19.594 26 1 97.5 316 ALA A O 1
ATOM 2528 N N . THR A 1 317 ? 27.391 19.391 24.875 1 97.44 317 THR A N 1
ATOM 2529 C CA . THR A 1 317 ? 27.875 20.719 25.281 1 97.44 317 THR A CA 1
ATOM 2530 C C . THR A 1 317 ? 28.172 21.578 24.062 1 97.44 317 THR A C 1
ATOM 2532 O O . THR A 1 317 ? 28.375 21.062 22.969 1 97.44 317 THR A O 1
ATOM 2535 N N . ARG A 1 318 ? 28.141 22.828 24.25 1 97.44 318 ARG A N 1
ATOM 2536 C CA . ARG A 1 318 ? 28.438 23.781 23.188 1 97.44 318 ARG A CA 1
ATOM 2537 C C . ARG A 1 318 ? 29.844 23.547 22.625 1 97.44 318 ARG A C 1
ATOM 2539 O O . ARG A 1 318 ? 30.094 23.766 21.438 1 97.44 318 ARG A O 1
ATOM 2546 N N . ASN A 1 319 ? 30.75 23.031 23.438 1 96.62 319 ASN A N 1
ATOM 2547 C CA . ASN A 1 319 ? 32.125 22.766 23.016 1 96.62 319 ASN A CA 1
ATOM 2548 C C . ASN A 1 319 ? 32.219 21.484 22.188 1 96.62 319 ASN A C 1
ATOM 2550 O O . ASN A 1 319 ? 33.094 21.344 21.359 1 96.62 319 ASN A O 1
ATOM 2554 N N . THR A 1 320 ? 31.297 20.594 22.484 1 97.44 320 THR A N 1
ATOM 2555 C CA . THR A 1 320 ? 31.219 19.344 21.75 1 97.44 320 THR A CA 1
ATOM 2556 C C . THR A 1 320 ? 29.781 19.047 21.344 1 97.44 320 THR A C 1
ATOM 2558 O O . THR A 1 320 ? 29.234 18.016 21.703 1 97.44 320 THR A O 1
ATOM 2561 N N . PRO A 1 321 ? 29.328 19.797 20.516 1 97.81 321 PRO A N 1
ATOM 2562 C CA . PRO A 1 321 ? 27.891 19.734 20.25 1 97.81 321 PRO A CA 1
ATOM 2563 C C . PRO A 1 321 ? 27.484 18.5 19.453 1 97.81 321 PRO A C 1
ATOM 2565 O O . PRO A 1 321 ? 26.312 18.141 19.438 1 97.81 321 PRO A O 1
ATOM 2568 N N . SER A 1 322 ? 28.375 17.812 18.812 1 97.19 322 SER A N 1
ATOM 2569 C CA . SER A 1 322 ? 28.062 16.656 17.969 1 97.19 322 SER A CA 1
ATOM 2570 C C . SER A 1 322 ? 28.234 15.352 18.734 1 97.19 322 SER A C 1
ATOM 2572 O O . SER A 1 322 ? 28 14.273 18.172 1 97.19 322 SER A O 1
ATOM 2574 N N . ASP A 1 323 ? 28.703 15.445 20 1 97.19 323 ASP A N 1
ATOM 2575 C CA . ASP A 1 323 ? 28.828 14.258 20.844 1 97.19 323 ASP A CA 1
ATOM 2576 C C . ASP A 1 323 ? 27.469 13.875 21.453 1 97.19 323 ASP A C 1
ATOM 2578 O O . ASP A 1 323 ? 27.062 14.438 22.469 1 97.19 323 ASP A O 1
ATOM 2582 N N . TRP A 1 324 ? 26.891 12.93 20.828 1 97.31 324 TRP A N 1
ATOM 2583 C CA . TRP A 1 324 ? 25.531 12.57 21.234 1 97.31 324 TRP A CA 1
ATOM 2584 C C . TRP A 1 324 ? 25.5 11.242 21.969 1 97.31 324 TRP A C 1
ATOM 2586 O O . TRP A 1 324 ? 24.531 10.484 21.875 1 97.31 324 TRP A O 1
ATOM 2596 N N . GLU A 1 325 ? 26.453 10.875 22.734 1 95.12 325 GLU A N 1
ATOM 2597 C CA . GLU A 1 325 ? 26.578 9.602 23.438 1 95.12 325 GLU A CA 1
ATOM 2598 C C . GLU A 1 325 ? 25.797 9.617 24.734 1 95.12 325 GLU A C 1
ATOM 2600 O O . GLU A 1 325 ? 25.391 8.562 25.234 1 95.12 325 GLU A O 1
ATOM 2605 N N . ASN A 1 326 ? 25.594 10.797 25.312 1 95.81 326 ASN A N 1
ATOM 2606 C CA . ASN A 1 326 ? 24.875 10.914 26.578 1 95.81 326 ASN A CA 1
ATOM 2607 C C . ASN A 1 326 ? 23.359 11 26.359 1 95.81 326 ASN A C 1
ATOM 2609 O O . ASN A 1 326 ? 22.812 12.094 26.234 1 95.81 326 ASN A O 1
ATOM 2613 N N . ILE A 1 327 ? 22.719 9.828 26.406 1 96 327 ILE A N 1
ATOM 2614 C CA . ILE A 1 327 ? 21.266 9.75 26.219 1 96 327 ILE A CA 1
ATOM 2615 C C . ILE A 1 327 ? 20.562 10.016 27.547 1 96 327 ILE A C 1
ATOM 2617 O O . ILE A 1 327 ? 20.75 9.273 28.516 1 96 327 ILE A O 1
ATOM 2621 N N . ILE A 1 328 ? 19.75 10.984 27.641 1 94.88 328 ILE A N 1
ATOM 2622 C CA . ILE A 1 328 ? 19.078 11.289 28.891 1 94.88 328 ILE A CA 1
ATOM 2623 C C . ILE A 1 328 ? 17.625 10.82 28.844 1 94.88 328 ILE A C 1
ATOM 2625 O O . ILE A 1 328 ? 17.031 10.508 29.875 1 94.88 328 ILE A O 1
ATOM 2629 N N . VAL A 1 329 ? 16.953 10.766 27.641 1 95.75 329 VAL A N 1
ATOM 2630 C CA . VAL A 1 329 ? 15.672 10.109 27.406 1 95.75 329 VAL A CA 1
ATOM 2631 C C . VAL A 1 329 ? 15.812 9.102 26.266 1 95.75 329 VAL A C 1
ATOM 2633 O O . VAL A 1 329 ? 15.953 9.484 25.094 1 95.75 329 VAL A O 1
ATOM 2636 N N . PRO A 1 330 ? 15.734 7.883 26.516 1 95.81 330 PRO A N 1
ATOM 2637 C CA . PRO A 1 330 ? 15.953 6.871 25.484 1 95.81 330 PRO A CA 1
ATOM 2638 C C . PRO A 1 330 ? 14.766 6.746 24.531 1 95.81 330 PRO A C 1
ATOM 2640 O O . PRO A 1 330 ? 13.648 7.145 24.859 1 95.81 330 PRO A O 1
ATOM 2643 N N . HIS A 1 331 ? 15.062 6.246 23.359 1 96 331 HIS A N 1
ATOM 2644 C CA . HIS A 1 331 ? 14.062 5.941 22.344 1 96 331 HIS A CA 1
ATOM 2645 C C . HIS A 1 331 ? 13.094 4.863 22.828 1 96 331 HIS A C 1
ATOM 2647 O O . HIS A 1 331 ? 13.492 3.951 23.562 1 96 331 HIS A O 1
ATOM 2653 N N . SER A 1 332 ? 11.891 4.969 22.516 1 95.25 332 SER A N 1
ATOM 2654 C CA . SER A 1 332 ? 10.852 3.961 22.688 1 95.25 332 SER A CA 1
ATOM 2655 C C . SER A 1 332 ? 9.992 3.832 21.438 1 95.25 332 SER A C 1
ATOM 2657 O O . SER A 1 332 ? 9.664 4.832 20.797 1 95.25 332 SER A O 1
ATOM 2659 N N . GLU A 1 333 ? 9.547 2.643 21.016 1 93.19 333 GLU A N 1
ATOM 2660 C CA . GLU A 1 333 ? 8.648 2.443 19.891 1 93.19 333 GLU A CA 1
ATOM 2661 C C . GLU A 1 333 ? 7.23 2.885 20.219 1 93.19 333 GLU A C 1
ATOM 2663 O O . GLU A 1 333 ? 6.438 3.189 19.328 1 93.19 333 GLU A O 1
ATOM 2668 N N . ASP A 1 334 ? 6.98 2.979 21.531 1 93.94 334 ASP A N 1
ATOM 2669 C CA . ASP A 1 334 ? 5.609 3.221 21.969 1 93.94 334 ASP A CA 1
ATOM 2670 C C . ASP A 1 334 ? 5.387 4.699 22.281 1 93.94 334 ASP A C 1
ATOM 2672 O O . ASP A 1 334 ? 4.246 5.145 22.422 1 93.94 334 ASP A O 1
ATOM 2676 N N . VAL A 1 335 ? 6.523 5.395 22.469 1 96.12 335 VAL A N 1
ATOM 2677 C CA . VAL A 1 335 ? 6.422 6.789 22.875 1 96.12 335 VAL A CA 1
ATOM 2678 C C . VAL A 1 335 ? 7.062 7.688 21.812 1 96.12 335 VAL A C 1
ATOM 2680 O O . VAL A 1 335 ? 8.258 7.566 21.531 1 96.12 335 VAL A O 1
ATOM 2683 N N . PHE A 1 336 ? 6.289 8.539 21.312 1 97.19 336 PHE A N 1
ATOM 2684 C CA . PHE A 1 336 ? 6.789 9.531 20.375 1 97.19 336 PHE A CA 1
ATOM 2685 C C . PHE A 1 336 ? 7.047 10.859 21.062 1 97.19 336 PHE A C 1
ATOM 2687 O O . PHE A 1 336 ? 6.145 11.422 21.688 1 97.19 336 PHE A O 1
ATOM 2694 N N . ILE A 1 337 ? 8.258 11.383 20.953 1 97.31 337 ILE A N 1
ATOM 2695 C CA . ILE A 1 337 ? 8.594 12.711 21.469 1 97.31 337 ILE A CA 1
ATOM 2696 C C . ILE A 1 337 ? 8.586 13.727 20.328 1 97.31 337 ILE A C 1
ATOM 2698 O O . ILE A 1 337 ? 9.453 13.695 19.453 1 97.31 337 ILE A O 1
ATOM 2702 N N . GLY A 1 338 ? 7.66 14.617 20.422 1 95.5 338 GLY A N 1
ATOM 2703 C CA . GLY A 1 338 ? 7.508 15.562 19.344 1 95.5 338 GLY A CA 1
ATOM 2704 C C . GLY A 1 338 ? 8.281 16.859 19.562 1 95.5 338 GLY A C 1
ATOM 2705 O O . GLY A 1 338 ? 8.789 17.438 18.609 1 95.5 338 GLY A O 1
ATOM 2706 N N . GLU A 1 339 ? 8.312 17.297 20.766 1 96.38 339 GLU A N 1
ATOM 2707 C CA . GLU A 1 339 ? 8.93 18.578 21.109 1 96.38 339 GLU A CA 1
ATOM 2708 C C . GLU A 1 339 ? 9.508 18.562 22.516 1 96.38 339 GLU A C 1
ATOM 2710 O O . GLU A 1 339 ? 9.023 17.844 23.391 1 96.38 339 GLU A O 1
ATOM 2715 N N . ILE A 1 340 ? 10.586 19.328 22.719 1 96.81 340 ILE A N 1
ATOM 2716 C CA . ILE A 1 340 ? 11.172 19.516 24.031 1 96.81 340 ILE A CA 1
ATOM 2717 C C . ILE A 1 340 ? 11.289 21.016 24.344 1 96.81 340 ILE A C 1
ATOM 2719 O O . ILE A 1 340 ? 11.633 21.797 23.453 1 96.81 340 ILE A O 1
ATOM 2723 N N . GLY A 1 341 ? 10.844 21.453 25.469 1 97.31 341 GLY A N 1
ATOM 2724 C CA . GLY A 1 341 ? 11.102 22.766 26.031 1 97.31 341 GLY A CA 1
ATOM 2725 C C . GLY A 1 341 ? 12.047 22.734 27.203 1 97.31 341 GLY A C 1
ATOM 2726 O O . GLY A 1 341 ? 11.961 21.844 28.062 1 97.31 341 GLY A O 1
ATOM 2727 N N . VAL A 1 342 ? 13.031 23.625 27.203 1 97.94 342 VAL A N 1
ATOM 2728 C CA . VAL A 1 342 ? 14.047 23.625 28.25 1 97.94 342 VAL A CA 1
ATOM 2729 C C . VAL A 1 342 ? 14.016 24.938 29.016 1 97.94 342 VAL A C 1
ATOM 2731 O O . VAL A 1 342 ? 14.094 26.016 28.422 1 97.94 342 VAL A O 1
ATOM 2734 N N . PHE A 1 343 ? 13.922 24.844 30.312 1 97.69 343 PHE A N 1
ATOM 2735 C CA . PHE A 1 343 ? 13.93 25.969 31.234 1 97.69 343 PHE A CA 1
ATOM 2736 C C . PHE A 1 343 ? 15.055 25.828 32.25 1 97.69 343 PHE A C 1
ATOM 2738 O O . PHE A 1 343 ? 15.844 24.891 32.188 1 97.69 343 PHE A O 1
ATOM 2745 N N . ALA A 1 344 ? 15.133 26.812 33.156 1 97.31 344 ALA A N 1
ATOM 2746 C CA . ALA A 1 344 ? 16.234 26.812 34.125 1 97.31 344 ALA A CA 1
ATOM 2747 C C . ALA A 1 344 ? 16.141 25.641 35.094 1 97.31 344 ALA A C 1
ATOM 2749 O O . ALA A 1 344 ? 17.156 25.125 35.531 1 97.31 344 ALA A O 1
ATOM 2750 N N . LYS A 1 345 ? 14.898 25.188 35.375 1 96.12 345 LYS A N 1
ATOM 2751 C CA . LYS A 1 345 ? 14.727 24.25 36.5 1 96.12 345 LYS A CA 1
ATOM 2752 C C . LYS A 1 345 ? 14.164 22.922 36 1 96.12 345 LYS A C 1
ATOM 2754 O O . LYS A 1 345 ? 14.109 21.953 36.781 1 96.12 345 LYS A O 1
ATOM 2759 N N . PHE A 1 346 ? 13.727 22.875 34.875 1 96.56 346 PHE A N 1
ATOM 2760 C CA . PHE A 1 346 ? 13.133 21.656 34.344 1 96.56 346 PHE A CA 1
ATOM 2761 C C . PHE A 1 346 ? 13.078 21.672 32.812 1 96.56 346 PHE A C 1
ATOM 2763 O O . PHE A 1 346 ? 13.305 22.719 32.219 1 96.56 346 PHE A O 1
ATOM 2770 N N . ALA A 1 347 ? 12.906 20.547 32.188 1 97.19 347 ALA A N 1
ATOM 2771 C CA . ALA A 1 347 ? 12.547 20.391 30.797 1 97.19 347 ALA A CA 1
ATOM 2772 C C . ALA A 1 347 ? 11.172 19.734 30.656 1 97.19 347 ALA A C 1
ATOM 2774 O O . ALA A 1 347 ? 10.672 19.109 31.594 1 97.19 347 ALA A O 1
ATOM 2775 N N . VAL A 1 348 ? 10.547 20.016 29.547 1 97.5 348 VAL A N 1
ATOM 2776 C CA . VAL A 1 348 ? 9.234 19.438 29.266 1 97.5 348 VAL A CA 1
ATOM 2777 C C . VAL A 1 348 ? 9.273 18.719 27.922 1 97.5 348 VAL A C 1
ATOM 2779 O O . VAL A 1 348 ? 9.844 19.219 26.938 1 97.5 348 VAL A O 1
ATOM 2782 N N . LEU A 1 349 ? 8.781 17.5 27.891 1 97.12 349 LEU A N 1
ATOM 2783 C CA . LEU A 1 349 ? 8.594 16.75 26.656 1 97.12 349 LEU A CA 1
ATOM 2784 C C . LEU A 1 349 ? 7.113 16.688 26.281 1 97.12 349 LEU A C 1
ATOM 2786 O O . LEU A 1 349 ? 6.27 16.359 27.125 1 97.12 349 LEU A O 1
ATOM 2790 N N . SER A 1 350 ? 6.82 17.062 25.094 1 97.5 350 SER A N 1
ATOM 2791 C CA . SER A 1 350 ? 5.492 16.906 24.516 1 97.5 350 SER A CA 1
ATOM 2792 C C . SER A 1 350 ? 5.488 15.828 23.438 1 97.5 350 SER A C 1
ATOM 2794 O O . SER A 1 350 ? 6.34 15.828 22.547 1 97.5 350 SER A O 1
ATOM 2796 N N . GLY A 1 351 ? 4.566 14.922 23.547 1 97 351 GLY A N 1
ATOM 2797 C CA . GLY A 1 351 ? 4.551 13.828 22.594 1 97 351 GLY A CA 1
ATOM 2798 C C . GLY A 1 351 ? 3.273 13.008 22.641 1 97 351 GLY A C 1
ATOM 2799 O O . GLY A 1 351 ? 2.182 13.562 22.797 1 97 351 GLY A O 1
ATOM 2800 N N . ARG A 1 352 ? 3.451 11.727 22.297 1 97 352 ARG A N 1
ATOM 2801 C CA . ARG A 1 352 ? 2.264 10.891 22.172 1 97 352 ARG A CA 1
ATOM 2802 C C . ARG A 1 352 ? 2.545 9.469 22.672 1 97 352 ARG A C 1
ATOM 2804 O O . ARG A 1 352 ? 3.682 9 22.594 1 97 352 ARG A O 1
ATOM 2811 N N . ARG A 1 353 ? 1.558 8.781 23.125 1 94.44 353 ARG A N 1
ATOM 2812 C CA . ARG A 1 353 ? 1.508 7.359 23.438 1 94.44 353 ARG A CA 1
ATOM 2813 C C . ARG A 1 353 ? 0.098 6.809 23.25 1 94.44 353 ARG A C 1
ATOM 2815 O O . ARG A 1 353 ? -0.877 7.426 23.688 1 94.44 353 ARG A O 1
ATOM 2822 N N . GLY A 1 354 ? -0.036 5.707 22.531 1 89.56 354 GLY A N 1
ATOM 2823 C CA . GLY A 1 354 ? -1.331 5.078 22.328 1 89.56 354 GLY A CA 1
ATOM 2824 C C . GLY A 1 354 ? -2.293 5.941 21.531 1 89.56 354 GLY A C 1
ATOM 2825 O O . GLY A 1 354 ? -3.506 5.891 21.75 1 89.56 354 GLY A O 1
ATOM 2826 N N . GLY A 1 355 ? -1.812 6.836 20.812 1 91.56 355 GLY A N 1
ATOM 2827 C CA . GLY A 1 355 ? -2.633 7.66 19.938 1 91.56 355 GLY A CA 1
ATOM 2828 C C . GLY A 1 355 ? -3.092 8.953 20.594 1 91.56 355 GLY A C 1
ATOM 2829 O O . GLY A 1 355 ? -3.795 9.75 19.969 1 91.56 355 GLY A O 1
ATOM 2830 N N . LEU A 1 356 ? -2.598 9.219 21.828 1 93.12 356 LEU A N 1
ATOM 2831 C CA . LEU A 1 356 ? -3.025 10.414 22.547 1 93.12 356 LEU A CA 1
ATOM 2832 C C . LEU A 1 356 ? -1.828 11.289 22.906 1 93.12 356 LEU A C 1
ATOM 2834 O O . LEU A 1 356 ? -0.723 10.781 23.109 1 93.12 356 LEU A O 1
ATOM 2838 N N . THR A 1 357 ? -2.047 12.539 23.016 1 96.62 357 THR A N 1
ATOM 2839 C CA . THR A 1 357 ? -1.003 13.469 23.438 1 96.62 357 THR A CA 1
ATOM 2840 C C . THR A 1 357 ? -0.609 13.211 24.891 1 96.62 357 THR A C 1
ATOM 2842 O O . THR A 1 357 ? -1.439 12.781 25.703 1 96.62 357 THR A O 1
ATOM 2845 N N . ARG A 1 358 ? 0.665 13.406 25.172 1 96.75 358 ARG A N 1
ATOM 2846 C CA . ARG A 1 358 ? 1.22 13.297 26.516 1 96.75 358 ARG A CA 1
ATOM 2847 C C . ARG A 1 358 ? 2.189 14.438 26.797 1 96.75 358 ARG A C 1
ATOM 2849 O O . ARG A 1 358 ? 2.807 14.977 25.875 1 96.75 358 ARG A O 1
ATOM 2856 N N . VAL A 1 359 ? 2.24 14.766 28.047 1 97.81 359 VAL A N 1
ATOM 2857 C CA . VAL A 1 359 ? 3.193 15.75 28.547 1 97.81 359 VAL A CA 1
ATOM 2858 C C . VAL A 1 359 ? 4.043 15.125 29.656 1 97.81 359 VAL A C 1
ATOM 2860 O O . VAL A 1 359 ? 3.514 14.516 30.578 1 97.81 359 VAL A O 1
ATOM 2863 N N . TRP A 1 360 ? 5.344 15.203 29.547 1 96.88 360 TRP A N 1
ATOM 2864 C CA . TRP A 1 360 ? 6.277 14.75 30.578 1 96.88 360 TRP A CA 1
ATOM 2865 C C . TRP A 1 360 ? 7.117 15.914 31.094 1 96.88 360 TRP A C 1
ATOM 2867 O O . TRP A 1 360 ? 7.516 16.797 30.328 1 96.88 360 TRP A O 1
ATOM 2877 N N . THR A 1 361 ? 7.391 15.961 32.375 1 96.62 361 THR A N 1
ATOM 2878 C CA . THR A 1 361 ? 8.297 16.938 32.969 1 96.62 361 THR A CA 1
ATOM 2879 C C . THR A 1 361 ? 9.547 16.25 33.5 1 96.62 361 THR A C 1
ATOM 2881 O O . THR A 1 361 ? 9.484 15.133 34.031 1 96.62 361 THR A O 1
ATOM 2884 N N . MET A 1 362 ? 10.633 16.922 33.344 1 95.31 362 MET A N 1
ATOM 2885 C CA . MET A 1 362 ? 11.938 16.453 33.812 1 95.31 362 MET A CA 1
ATOM 2886 C C . MET A 1 362 ? 12.672 17.531 34.594 1 95.31 362 MET A C 1
ATOM 2888 O O . MET A 1 362 ? 13.336 18.391 34 1 95.31 362 MET A O 1
ATOM 2892 N N . PRO A 1 363 ? 12.617 17.469 35.875 1 93.62 363 PRO A N 1
ATOM 2893 C CA . PRO A 1 363 ? 13.344 18.469 36.688 1 93.62 363 PRO A CA 1
ATOM 2894 C C . PRO A 1 363 ? 14.859 18.266 36.656 1 93.62 363 PRO A C 1
ATOM 2896 O O . PRO A 1 363 ? 15.328 17.141 36.438 1 93.62 363 PRO A O 1
ATOM 2899 N N . VAL A 1 364 ? 15.547 19.391 36.875 1 93.94 364 VAL A N 1
ATOM 2900 C CA . VAL A 1 364 ? 17 19.297 37 1 93.94 364 VAL A CA 1
ATOM 2901 C C . VAL A 1 364 ? 17.359 18.625 38.312 1 93.94 364 VAL A C 1
ATOM 2903 O O . VAL A 1 364 ? 16.531 18.578 39.25 1 93.94 364 VAL A O 1
ATOM 2906 N N . GLY A 1 365 ? 18.578 18.172 38.281 1 90.12 365 GLY A N 1
ATOM 2907 C CA . GLY A 1 365 ? 19.078 17.641 39.562 1 90.12 365 GLY A CA 1
ATOM 2908 C C . GLY A 1 365 ? 19.391 18.719 40.562 1 90.12 365 GLY A C 1
ATOM 2909 O O . GLY A 1 365 ? 19.25 19.906 40.281 1 90.12 365 GLY A O 1
ATOM 2910 N N . SER A 1 366 ? 19.812 18.234 41.75 1 88.69 366 SER A N 1
ATOM 2911 C CA . SER A 1 366 ? 20.125 19.156 42.844 1 88.69 366 SER A CA 1
ATOM 2912 C C . SER A 1 366 ? 21.234 20.109 42.469 1 88.69 366 SER A C 1
ATOM 2914 O O . SER A 1 366 ? 21.344 21.203 43.031 1 88.69 366 SER A O 1
ATOM 2916 N N . ASP A 1 367 ? 21.984 19.75 41.5 1 89.56 367 ASP A N 1
ATOM 2917 C CA . ASP A 1 367 ? 23.094 20.578 41.062 1 89.56 367 ASP A CA 1
ATOM 2918 C C . ASP A 1 367 ? 22.656 21.516 39.938 1 89.56 367 ASP A C 1
ATOM 2920 O O . ASP A 1 367 ? 23.484 22.25 39.375 1 89.56 367 ASP A O 1
ATOM 2924 N N . GLY A 1 368 ? 21.484 21.359 39.562 1 91.06 368 GLY A N 1
ATOM 2925 C CA . GLY A 1 368 ? 20.938 22.25 38.562 1 91.06 368 GLY A CA 1
ATOM 2926 C C . GLY A 1 368 ? 21.188 21.766 37.156 1 91.06 368 GLY A C 1
ATOM 2927 O O . GLY A 1 368 ? 21.047 22.531 36.188 1 91.06 368 GLY A O 1
ATOM 2928 N N . LEU A 1 369 ? 21.547 20.516 37.031 1 91.75 369 LEU A N 1
ATOM 2929 C CA . LEU A 1 369 ? 21.891 19.984 35.719 1 91.75 369 LEU A CA 1
ATOM 2930 C C . LEU A 1 369 ? 21.016 18.797 35.375 1 91.75 369 LEU A C 1
ATOM 2932 O O . LEU A 1 369 ? 20.531 18.078 36.25 1 91.75 369 LEU A O 1
ATOM 2936 N N . PHE A 1 370 ? 20.781 18.609 34.094 1 93.5 370 PHE A N 1
ATOM 2937 C CA . PHE A 1 370 ? 20.094 17.422 33.625 1 93.5 370 PHE A CA 1
ATOM 2938 C C . PHE A 1 370 ? 21.047 16.234 33.562 1 93.5 370 PHE A C 1
ATOM 2940 O O . PHE A 1 370 ? 22.219 16.391 33.25 1 93.5 370 PHE A O 1
ATOM 2947 N N . ARG A 1 371 ? 20.547 15.055 33.844 1 87.25 371 ARG A N 1
ATOM 2948 C CA . ARG A 1 371 ? 21.391 13.875 33.812 1 87.25 371 ARG A CA 1
ATOM 2949 C C . ARG A 1 371 ? 20.625 12.664 33.281 1 87.25 371 ARG A C 1
ATOM 2951 O O . ARG A 1 371 ? 19.391 12.656 33.281 1 87.25 371 ARG A O 1
ATOM 2958 N N . SER A 1 372 ? 21.453 11.773 32.844 1 82 372 SER A N 1
ATOM 2959 C CA . SER A 1 372 ? 20.906 10.492 32.406 1 82 372 SER A CA 1
ATOM 2960 C C . SER A 1 372 ? 20.125 9.812 33.531 1 82 372 SER A C 1
ATOM 2962 O O . SER A 1 372 ? 20.547 9.859 34.688 1 82 372 SER A O 1
ATOM 2964 N N . GLY A 1 373 ? 19.078 9.219 33.188 1 74.69 373 GLY A N 1
ATOM 2965 C CA . GLY A 1 373 ? 18.266 8.523 34.188 1 74.69 373 GLY A CA 1
ATOM 2966 C C . GLY A 1 373 ? 17.375 9.461 34.969 1 74.69 373 GLY A C 1
ATOM 2967 O O . GLY A 1 373 ? 16.797 9.07 36 1 74.69 373 GLY A O 1
ATOM 2968 N N . ALA A 1 374 ? 17.406 10.703 34.438 1 73.5 374 ALA A N 1
ATOM 2969 C CA . ALA A 1 374 ? 16.531 11.656 35.125 1 73.5 374 ALA A CA 1
ATOM 2970 C C . ALA A 1 374 ? 15.094 11.172 35.125 1 73.5 374 ALA A C 1
ATOM 2972 O O . ALA A 1 374 ? 14.664 10.461 34.188 1 73.5 374 ALA A O 1
ATOM 2973 N N . PHE A 1 375 ? 14.562 11.523 36.188 1 72.75 375 PHE A N 1
ATOM 2974 C CA . PHE A 1 375 ? 13.164 11.156 36.406 1 72.75 375 PHE A CA 1
ATOM 2975 C C . PHE A 1 375 ? 12.258 11.93 35.438 1 72.75 375 PHE A C 1
ATOM 2977 O O . PHE A 1 375 ? 12.312 13.164 35.375 1 72.75 375 PHE A O 1
ATOM 2984 N N . VAL A 1 376 ? 11.547 11.266 34.562 1 87.44 376 VAL A N 1
ATOM 2985 C CA . VAL A 1 376 ? 10.562 11.844 33.656 1 87.44 376 VAL A CA 1
ATOM 2986 C C . VAL A 1 376 ? 9.156 11.5 34.125 1 87.44 376 VAL A C 1
ATOM 2988 O O . VAL A 1 376 ? 8.805 10.328 34.25 1 87.44 376 VAL A O 1
ATOM 2991 N N . GLN A 1 377 ? 8.445 12.516 34.531 1 92.19 377 GLN A N 1
ATOM 2992 C CA . GLN A 1 377 ? 7.109 12.32 35.062 1 92.19 377 GLN A CA 1
ATOM 2993 C C . GLN A 1 377 ? 6.035 12.664 34.031 1 92.19 377 GLN A C 1
ATOM 2995 O O . GLN A 1 377 ? 6.02 13.766 33.5 1 92.19 377 GLN A O 1
ATOM 3000 N N . GLU A 1 378 ? 5.141 11.773 33.781 1 94.69 378 GLU A N 1
ATOM 3001 C CA . GLU A 1 378 ? 4.008 12.031 32.875 1 94.69 378 GLU A CA 1
ATOM 3002 C C . GLU A 1 378 ? 2.891 12.766 33.625 1 94.69 378 GLU A C 1
ATOM 3004 O O . GLU A 1 378 ? 2.545 12.414 34.75 1 94.69 378 GLU A O 1
ATOM 3009 N N . VAL A 1 379 ? 2.408 13.805 33.062 1 95.44 379 VAL A N 1
ATOM 3010 C CA . VAL A 1 379 ? 1.258 14.508 33.625 1 95.44 379 VAL A CA 1
ATOM 3011 C C . VAL A 1 379 ? -0.008 13.68 33.406 1 95.44 379 VAL A C 1
ATOM 3013 O O . VAL A 1 379 ? -0.28 13.227 32.281 1 95.44 379 VAL A O 1
ATOM 3016 N N . SER A 1 380 ? -0.798 13.492 34.406 1 92.94 380 SER A N 1
ATOM 3017 C CA . SER A 1 380 ? -1.966 12.625 34.344 1 92.94 380 SER A CA 1
ATOM 3018 C C . SER A 1 380 ? -3.219 13.406 33.969 1 92.94 380 SER A C 1
ATOM 3020 O O . SER A 1 380 ? -3.408 14.539 34.406 1 92.94 380 SER A O 1
ATOM 3022 N N . PHE A 1 381 ? -4.016 12.812 33.188 1 89.62 381 PHE A N 1
ATOM 3023 C CA . PHE A 1 381 ? -5.32 13.352 32.844 1 89.62 381 PHE A CA 1
ATOM 3024 C C . PHE A 1 381 ? -6.406 12.297 33 1 89.62 381 PHE A C 1
ATOM 3026 O O . PHE A 1 381 ? -6.145 11.094 32.844 1 89.62 381 PHE A O 1
ATOM 3033 N N . ASP A 1 382 ? -7.668 12.641 33.156 1 82.12 382 ASP A N 1
ATOM 3034 C CA . ASP A 1 382 ? -8.703 11.719 33.625 1 82.12 382 ASP A CA 1
ATOM 3035 C C . ASP A 1 382 ? -9.516 11.164 32.469 1 82.12 382 ASP A C 1
ATOM 3037 O O . ASP A 1 382 ? -9.961 10.023 32.5 1 82.12 382 ASP A O 1
ATOM 3041 N N . GLU A 1 383 ? -9.727 11.891 31.375 1 82.06 383 GLU A N 1
ATOM 3042 C CA . GLU A 1 383 ? -10.602 11.453 30.297 1 82.06 383 GLU A CA 1
ATOM 3043 C C . GLU A 1 383 ? -9.914 10.438 29.391 1 82.06 383 GLU A C 1
ATOM 3045 O O . GLU A 1 383 ? -8.703 10.508 29.188 1 82.06 383 GLU A O 1
ATOM 3050 N N . PRO A 1 384 ? -10.672 9.484 28.922 1 80.94 384 PRO A N 1
ATOM 3051 C CA . PRO A 1 384 ? -10.086 8.453 28.062 1 80.94 384 PRO A CA 1
ATOM 3052 C C . PRO A 1 384 ? -9.586 9.016 26.734 1 80.94 384 PRO A C 1
ATOM 3054 O O . PRO A 1 384 ? -8.664 8.461 26.125 1 80.94 384 PRO A O 1
ATOM 3057 N N . VAL A 1 385 ? -10.195 9.992 26.219 1 87.69 385 VAL A N 1
ATOM 3058 C CA . VAL A 1 385 ? -9.773 10.703 25.016 1 87.69 385 VAL A CA 1
ATOM 3059 C C . VAL A 1 385 ? -9.625 12.195 25.312 1 87.69 385 VAL A C 1
ATOM 3061 O O . VAL A 1 385 ? -10.57 12.844 25.766 1 87.69 385 VAL A O 1
ATOM 3064 N N . PHE A 1 386 ? -8.383 12.586 25.094 1 92.5 386 PHE A N 1
ATOM 3065 C CA . PHE A 1 386 ? -8.125 13.984 25.422 1 92.5 386 PHE A CA 1
ATOM 3066 C C . PHE A 1 386 ? -6.973 14.531 24.594 1 92.5 386 PHE A C 1
ATOM 3068 O O . PHE A 1 386 ? -6.309 13.781 23.875 1 92.5 386 PHE A O 1
ATOM 3075 N N . THR A 1 387 ? -6.871 15.781 24.672 1 96.5 387 THR A N 1
ATOM 3076 C CA . THR A 1 387 ? -5.734 16.516 24.125 1 96.5 387 THR A CA 1
ATOM 3077 C C . THR A 1 387 ? -5.102 17.406 25.188 1 96.5 387 THR A C 1
ATOM 3079 O O . THR A 1 387 ? -5.801 18.156 25.875 1 96.5 387 THR A O 1
ATOM 3082 N N . ALA A 1 388 ? -3.826 17.281 25.375 1 97.25 388 ALA A N 1
ATOM 3083 C CA . ALA A 1 388 ? -3.076 18.125 26.312 1 97.25 388 ALA A CA 1
ATOM 3084 C C . ALA A 1 388 ? -1.751 18.562 25.703 1 97.25 388 ALA A C 1
ATOM 3086 O O . ALA A 1 388 ? -1.065 17.781 25.047 1 97.25 388 ALA A O 1
ATOM 3087 N N . PHE A 1 389 ? -1.452 19.844 25.891 1 97.25 389 PHE A N 1
ATOM 3088 C CA . PHE A 1 389 ? -0.208 20.391 25.359 1 97.25 389 PHE A CA 1
ATOM 3089 C C . PHE A 1 389 ? 0.4 21.391 26.344 1 97.25 389 PHE A C 1
ATOM 3091 O O . PHE A 1 389 ? -0.324 22.109 27.016 1 97.25 389 PHE A O 1
ATOM 3098 N N . PRO A 1 390 ? 1.764 21.344 26.438 1 98.06 390 PRO A N 1
ATOM 3099 C CA . PRO A 1 390 ? 2.377 22.547 26.984 1 98.06 390 PRO A CA 1
ATOM 3100 C C . PRO A 1 390 ? 2.111 23.781 26.125 1 98.06 390 PRO A C 1
ATOM 3102 O O . PRO A 1 390 ? 2.154 23.719 24.891 1 98.06 390 PRO A O 1
ATOM 3105 N N . VAL A 1 391 ? 1.786 24.859 26.766 1 97.94 391 VAL A N 1
ATOM 3106 C CA . VAL A 1 391 ? 1.566 26.109 26.031 1 97.94 391 VAL A CA 1
ATOM 3107 C C . VAL A 1 391 ? 2.846 26.938 26.031 1 97.94 391 VAL A C 1
ATOM 3109 O O . VAL A 1 391 ? 2.916 27.984 26.688 1 97.94 391 VAL A O 1
ATOM 3112 N N . PHE A 1 392 ? 3.697 26.609 25.172 1 95.81 392 PHE A N 1
ATOM 3113 C CA . PHE A 1 392 ? 5.031 27.203 25.172 1 95.81 392 PHE A CA 1
ATOM 3114 C C . PHE A 1 392 ? 4.965 28.688 24.875 1 95.81 392 PHE A C 1
ATOM 3116 O O . PHE A 1 392 ? 5.801 29.469 25.344 1 95.81 392 PHE A O 1
ATOM 3123 N N . SER A 1 393 ? 4 29.156 24.125 1 94.81 393 SER A N 1
ATOM 3124 C CA . SER A 1 393 ? 3.867 30.578 23.781 1 94.81 393 SER A CA 1
ATOM 3125 C C . SER A 1 393 ? 3.627 31.422 25.016 1 94.81 393 SER A C 1
ATOM 3127 O O . SER A 1 393 ? 3.85 32.625 25 1 94.81 393 SER A O 1
ATOM 3129 N N . HIS A 1 394 ? 3.203 30.766 26.094 1 97 394 HIS A N 1
ATOM 3130 C CA . HIS A 1 394 ? 2.936 31.484 27.344 1 97 394 HIS A CA 1
ATOM 3131 C C . HIS A 1 394 ? 4.113 31.359 28.312 1 97 394 HIS A C 1
ATOM 3133 O O . HIS A 1 394 ? 4.109 31.969 29.375 1 97 394 HIS A O 1
ATOM 3139 N N . MET A 1 395 ? 5.062 30.547 27.938 1 96.94 395 MET A N 1
ATOM 3140 C CA . MET A 1 395 ? 6.199 30.281 28.812 1 96.94 395 MET A CA 1
ATOM 3141 C C . MET A 1 395 ? 7.367 31.203 28.484 1 96.94 395 MET A C 1
ATOM 3143 O O . MET A 1 395 ? 8.414 30.734 28.016 1 96.94 395 MET A O 1
ATOM 3147 N N . LYS A 1 396 ? 7.234 32.438 28.844 1 96.19 396 LYS A N 1
ATOM 3148 C CA . LYS A 1 396 ? 8.203 33.438 28.406 1 96.19 396 LYS A CA 1
ATOM 3149 C C . LYS A 1 396 ? 9.312 33.625 29.453 1 96.19 396 LYS A C 1
ATOM 3151 O O . LYS A 1 396 ? 10.359 34.188 29.156 1 96.19 396 LYS A O 1
ATOM 3156 N N . MET A 1 397 ? 9.062 33.156 30.609 1 96.69 397 MET A N 1
ATOM 3157 C CA . MET A 1 397 ? 10.07 33.219 31.672 1 96.69 397 MET A CA 1
ATOM 3158 C C . MET A 1 397 ? 10.938 31.969 31.688 1 96.69 397 MET A C 1
ATOM 3160 O O . MET A 1 397 ? 10.43 30.859 31.906 1 96.69 397 MET A O 1
ATOM 3164 N N . TYR A 1 398 ? 12.227 32.188 31.562 1 97.19 398 TYR A N 1
ATOM 3165 C CA . TYR A 1 398 ? 13.164 31.062 31.578 1 97.19 398 TYR A CA 1
ATOM 3166 C C . TYR A 1 398 ? 13.273 30.469 32.969 1 97.19 398 TYR A C 1
ATOM 3168 O O . TYR A 1 398 ? 13.297 29.234 33.125 1 97.19 398 TYR A O 1
ATOM 3176 N N . ASP A 1 399 ? 13.43 31.328 33.906 1 96.75 399 ASP A N 1
ATOM 3177 C CA . ASP A 1 399 ? 13.461 30.891 35.312 1 96.75 399 ASP A CA 1
ATOM 3178 C C . ASP A 1 399 ? 12.047 30.844 35.875 1 96.75 399 ASP A C 1
ATOM 3180 O O . ASP A 1 399 ? 11.523 31.844 36.344 1 96.75 399 ASP A O 1
ATOM 3184 N N . THR A 1 400 ? 11.438 29.734 35.844 1 96.81 400 THR A N 1
ATOM 3185 C CA . THR A 1 400 ? 10.078 29.516 36.312 1 96.81 400 THR A CA 1
ATOM 3186 C C . THR A 1 400 ? 9.953 28.156 37 1 96.81 400 THR A C 1
ATOM 3188 O O . THR A 1 400 ? 10.805 27.281 36.812 1 96.81 400 THR A O 1
ATOM 3191 N N . GLU A 1 401 ? 8.93 28 37.812 1 96.31 401 GLU A N 1
ATOM 3192 C CA . GLU A 1 401 ? 8.656 26.734 38.5 1 96.31 401 GLU A CA 1
ATOM 3193 C C . GLU A 1 401 ? 7.391 26.078 37.969 1 96.31 401 GLU A C 1
ATOM 3195 O O . GLU A 1 401 ? 7.086 24.938 38.312 1 96.31 401 GLU A O 1
ATOM 3200 N N . THR A 1 402 ? 6.738 26.812 37.125 1 97.12 402 THR A N 1
ATOM 3201 C CA . THR A 1 402 ? 5.445 26.312 36.656 1 97.12 402 THR A CA 1
ATOM 3202 C C . THR A 1 402 ? 5.445 26.109 35.156 1 97.12 402 THR A C 1
ATOM 3204 O O . THR A 1 402 ? 6.207 26.766 34.438 1 97.12 402 THR A O 1
ATOM 3207 N N . LEU A 1 403 ? 4.66 25.188 34.75 1 98.12 403 LEU A N 1
ATOM 3208 C CA . LEU A 1 403 ? 4.402 24.891 33.344 1 98.12 403 LEU A CA 1
ATOM 3209 C C . LEU A 1 403 ? 2.947 25.172 32.969 1 98.12 403 LEU A C 1
ATOM 3211 O O . LEU A 1 403 ? 2.033 24.656 33.625 1 98.12 403 LEU A O 1
ATOM 3215 N N . ARG A 1 404 ? 2.707 26 32 1 98.62 404 ARG A N 1
ATOM 3216 C CA . ARG A 1 404 ? 1.362 26.203 31.469 1 98.62 404 ARG A CA 1
ATOM 3217 C C . ARG A 1 404 ? 0.933 25.047 30.594 1 98.62 404 ARG A C 1
ATOM 3219 O O . ARG A 1 404 ? 1.626 24.688 29.625 1 98.62 404 ARG A O 1
ATOM 3226 N N . VAL A 1 405 ? -0.188 24.422 30.922 1 98.25 405 VAL A N 1
ATOM 3227 C CA . VAL A 1 405 ? -0.723 23.281 30.156 1 98.25 405 VAL A CA 1
ATOM 3228 C C . VAL A 1 405 ? -2.15 23.594 29.719 1 98.25 405 VAL A C 1
ATOM 3230 O O . VAL A 1 405 ? -2.914 24.219 30.453 1 98.25 405 VAL A O 1
ATOM 3233 N N . SER A 1 406 ? -2.482 23.281 28.531 1 97.88 406 SER A N 1
ATOM 3234 C CA . SER A 1 406 ? -3.867 23.266 28.062 1 97.88 406 SER A CA 1
ATOM 3235 C C . SER A 1 406 ? -4.426 21.844 28.031 1 97.88 406 SER A C 1
ATOM 3237 O O . SER A 1 406 ? -3.715 20.906 27.672 1 97.88 406 SER A O 1
ATOM 3239 N N . TYR A 1 407 ? -5.637 21.672 28.406 1 97.06 407 TYR A N 1
ATOM 3240 C CA . TYR A 1 407 ? -6.32 20.391 28.453 1 97.06 407 TYR A CA 1
ATOM 3241 C C . TYR A 1 407 ? -7.734 20.5 27.891 1 97.06 407 TYR A C 1
ATOM 3243 O O . TYR A 1 407 ? -8.453 21.453 28.203 1 97.06 407 TYR A O 1
ATOM 3251 N N . THR A 1 408 ? -8.102 19.547 27.031 1 96.19 408 THR A N 1
ATOM 3252 C CA . THR A 1 408 ? -9.422 19.562 26.422 1 96.19 408 THR A CA 1
ATOM 3253 C C . THR A 1 408 ? -9.789 18.188 25.859 1 96.19 408 THR A C 1
ATOM 3255 O O . THR A 1 408 ? -8.953 17.281 25.844 1 96.19 408 THR A O 1
ATOM 3258 N N . SER A 1 409 ? -10.984 17.953 25.625 1 93.56 409 SER A N 1
ATOM 3259 C CA . SER A 1 409 ? -11.508 16.859 24.812 1 93.56 409 SER A CA 1
ATOM 3260 C C . SER A 1 409 ? -12.586 17.344 23.844 1 93.56 409 SER A C 1
ATOM 3262 O O . SER A 1 409 ? -12.922 18.516 23.828 1 93.56 409 SER A O 1
ATOM 3264 N N . MET A 1 410 ? -13.109 16.453 23.047 1 93.31 410 MET A N 1
ATOM 3265 C CA . MET A 1 410 ? -14.125 16.859 22.078 1 93.31 410 MET A CA 1
ATOM 3266 C C . MET A 1 410 ? -15.414 17.281 22.781 1 93.31 410 MET A C 1
ATOM 3268 O O . MET A 1 410 ? -16.234 17.984 22.203 1 93.31 410 MET A O 1
ATOM 3272 N N . SER A 1 411 ? -15.594 16.812 24.094 1 91.12 411 SER A N 1
ATOM 3273 C CA . SER A 1 411 ? -16.797 17.172 24.828 1 91.12 411 SER A CA 1
ATOM 3274 C C . SER A 1 411 ? -16.469 18.094 26 1 91.12 411 SER A C 1
ATOM 3276 O O . SER A 1 411 ? -17.375 18.531 26.734 1 91.12 411 SER A O 1
ATOM 3278 N N . THR A 1 412 ? -15.203 18.391 26.219 1 91.38 412 THR A N 1
ATOM 3279 C CA . THR A 1 412 ? -14.773 19.203 27.344 1 91.38 412 THR A CA 1
ATOM 3280 C C . THR A 1 412 ? -14.047 20.453 26.859 1 91.38 412 THR A C 1
ATOM 3282 O O . THR A 1 412 ? -12.945 20.359 26.312 1 91.38 412 THR A O 1
ATOM 3285 N N . PRO A 1 413 ? -14.656 21.609 27.172 1 94.81 413 PRO A N 1
ATOM 3286 C CA . PRO A 1 413 ? -13.984 22.844 26.75 1 94.81 413 PRO A CA 1
ATOM 3287 C C . PRO A 1 413 ? -12.57 22.953 27.328 1 94.81 413 PRO A C 1
ATOM 3289 O O . PRO A 1 413 ? -12.266 22.375 28.359 1 94.81 413 PRO A O 1
ATOM 3292 N N . THR A 1 414 ? -11.766 23.766 26.797 1 96.56 414 THR A N 1
ATOM 3293 C CA . THR A 1 414 ? -10.344 23.875 27.109 1 96.56 414 THR A CA 1
ATOM 3294 C C . THR A 1 414 ? -10.133 24.531 28.453 1 96.56 414 THR A C 1
ATOM 3296 O O . THR A 1 414 ? -10.797 25.531 28.781 1 96.56 414 THR A O 1
ATOM 3299 N N . THR A 1 415 ? -9.32 23.984 29.203 1 96.81 415 THR A N 1
ATOM 3300 C CA . THR A 1 415 ? -8.82 24.562 30.438 1 96.81 415 THR A CA 1
ATOM 3301 C C . THR A 1 415 ? -7.316 24.828 30.344 1 96.81 415 THR A C 1
ATOM 3303 O O . THR A 1 415 ? -6.559 23.969 29.891 1 96.81 415 THR A O 1
ATOM 3306 N N . TRP A 1 416 ? -6.945 26.031 30.719 1 98.19 416 TRP A N 1
ATOM 3307 C CA . TRP A 1 416 ? -5.539 26.375 30.891 1 98.19 416 TRP A CA 1
ATOM 3308 C C . TRP A 1 416 ? -5.164 26.391 32.375 1 98.19 416 TRP A C 1
ATOM 3310 O O . TRP A 1 416 ? -5.844 27.016 33.188 1 98.19 416 TRP A O 1
ATOM 3320 N N . PHE A 1 417 ? -4.098 25.719 32.719 1 97.94 417 PHE A N 1
ATOM 3321 C CA . PHE A 1 417 ? -3.676 25.719 34.125 1 97.94 417 PHE A CA 1
ATOM 3322 C C . PHE A 1 417 ? -2.154 25.719 34.219 1 97.94 417 PHE A C 1
ATOM 3324 O O . PHE A 1 417 ? -1.461 25.344 33.281 1 97.94 417 PHE A O 1
ATOM 3331 N N . ASP A 1 418 ? -1.708 26.219 35.281 1 98.25 418 ASP A N 1
ATOM 3332 C CA . ASP A 1 418 ? -0.291 26.156 35.625 1 98.25 418 ASP A CA 1
ATOM 3333 C C . ASP A 1 418 ? 0 24.938 36.5 1 98.25 418 ASP A C 1
ATOM 3335 O O . ASP A 1 418 ? -0.647 24.75 37.531 1 98.25 418 ASP A O 1
ATOM 3339 N N . LEU A 1 419 ? 0.88 24.172 36.062 1 98.06 419 LEU A N 1
ATOM 3340 C CA . LEU A 1 419 ? 1.356 23.016 36.812 1 98.06 419 LEU A CA 1
ATOM 3341 C C . LEU A 1 419 ? 2.682 23.328 37.5 1 98.06 419 LEU A C 1
ATOM 3343 O O . LEU A 1 419 ? 3.672 23.641 36.844 1 98.06 419 LEU A O 1
ATOM 3347 N N . HIS A 1 420 ? 2.686 23.266 38.812 1 97 420 HIS A N 1
ATOM 3348 C CA . HIS A 1 420 ? 3.967 23.328 39.5 1 97 420 HIS A CA 1
ATOM 3349 C C . HIS A 1 420 ? 4.754 22.031 39.312 1 97 420 HIS A C 1
ATOM 3351 O O . HIS A 1 420 ? 4.328 20.969 39.781 1 97 420 HIS A O 1
ATOM 3357 N N . VAL A 1 421 ? 5.871 22.047 38.75 1 94.69 421 VAL A N 1
ATOM 3358 C CA . VAL A 1 421 ? 6.562 20.891 38.188 1 94.69 421 VAL A CA 1
ATOM 3359 C C . VAL A 1 421 ? 7.043 19.984 39.344 1 94.69 421 VAL A C 1
ATOM 3361 O O . VAL A 1 421 ? 7 18.766 39.219 1 94.69 421 VAL A O 1
ATOM 3364 N N . VAL A 1 422 ? 7.465 20.516 40.406 1 89.69 422 VAL A N 1
ATOM 3365 C CA . VAL A 1 422 ? 8.07 19.75 41.5 1 89.69 422 VAL A CA 1
ATOM 3366 C C . VAL A 1 422 ? 6.973 19.141 42.375 1 89.69 422 VAL A C 1
ATOM 3368 O O . VAL A 1 422 ? 7.008 17.938 42.688 1 89.69 422 VAL A O 1
ATOM 3371 N N . ASN A 1 423 ? 5.969 19.891 42.719 1 91.81 423 ASN A N 1
ATOM 3372 C CA . ASN A 1 423 ? 5.012 19.359 43.688 1 91.81 423 ASN A CA 1
ATOM 3373 C C . ASN A 1 423 ? 3.725 18.906 43 1 91.81 423 ASN A C 1
ATOM 3375 O O . ASN A 1 423 ? 2.879 18.266 43.625 1 91.81 423 ASN A O 1
ATOM 3379 N N . GLY A 1 424 ? 3.502 19.297 41.781 1 92.44 424 GLY A N 1
ATOM 3380 C CA . GLY A 1 424 ? 2.412 18.734 41 1 92.44 424 GLY A CA 1
ATOM 3381 C C . GLY A 1 424 ? 1.107 19.5 41.156 1 92.44 424 GLY A C 1
ATOM 3382 O O . GLY A 1 424 ? 0.1 19.141 40.531 1 92.44 424 GLY A O 1
ATOM 3383 N N . THR A 1 425 ? 1.111 20.547 41.875 1 96.06 425 THR A N 1
ATOM 3384 C CA . THR A 1 425 ? -0.116 21.312 42.094 1 96.06 425 THR A CA 1
ATOM 3385 C C . THR A 1 425 ? -0.549 22 40.812 1 96.06 425 THR A C 1
ATOM 3387 O O . THR A 1 425 ? 0.285 22.531 40.062 1 96.06 425 THR A O 1
ATOM 3390 N N . ARG A 1 426 ? -1.832 22.031 40.594 1 96.94 426 ARG A N 1
ATOM 3391 C CA . ARG A 1 426 ? -2.418 22.656 39.406 1 96.94 426 ARG A CA 1
ATOM 3392 C C . ARG A 1 426 ? -3.236 23.891 39.781 1 96.94 426 ARG A C 1
ATOM 3394 O O . ARG A 1 426 ? -4.016 23.844 40.719 1 96.94 426 ARG A O 1
ATOM 3401 N N . THR A 1 427 ? -3.008 24.938 39.156 1 97.62 427 THR A N 1
ATOM 3402 C CA . THR A 1 427 ? -3.781 26.172 39.312 1 97.62 427 THR A CA 1
ATOM 3403 C C . THR A 1 427 ? -4.457 26.562 38.031 1 97.62 427 THR A C 1
ATOM 3405 O O . THR A 1 427 ? -3.785 26.828 37.031 1 97.62 427 THR A O 1
ATOM 3408 N N . ILE A 1 428 ? -5.75 26.703 38.031 1 97.75 428 ILE A N 1
ATOM 3409 C CA . ILE A 1 428 ? -6.504 27.078 36.844 1 97.75 428 ILE A CA 1
ATOM 3410 C C . ILE A 1 428 ? -6.254 28.531 36.5 1 97.75 428 ILE A C 1
ATOM 3412 O O . ILE A 1 428 ? -6.359 29.406 37.375 1 97.75 428 ILE A O 1
ATOM 3416 N N . VAL A 1 429 ? -5.895 28.781 35.344 1 97.69 429 VAL A N 1
ATOM 3417 C CA . VAL A 1 429 ? -5.664 30.125 34.844 1 97.69 429 VAL A CA 1
ATOM 3418 C C . VAL A 1 429 ? -6.906 30.625 34.094 1 97.69 429 VAL A C 1
ATOM 3420 O O . VAL A 1 429 ? -7.305 31.781 34.25 1 97.69 429 VAL A O 1
ATOM 3423 N N . LYS A 1 430 ? -7.488 29.766 33.312 1 97.19 430 LYS A N 1
ATOM 3424 C CA . LYS A 1 430 ? -8.688 30.094 32.531 1 97.19 430 LYS A CA 1
ATOM 3425 C C . LYS A 1 430 ? -9.438 28.844 32.094 1 97.19 430 LYS A C 1
ATOM 3427 O O . LYS A 1 430 ? -8.82 27.812 31.812 1 97.19 430 LYS A O 1
ATOM 3432 N N . VAL A 1 431 ? -10.641 28.875 32.125 1 95.94 431 VAL A N 1
ATOM 3433 C CA . VAL A 1 431 ? -11.508 27.875 31.531 1 95.94 431 VAL A CA 1
ATOM 3434 C C . VAL A 1 431 ? -12.328 28.516 30.406 1 95.94 431 VAL A C 1
ATOM 3436 O O . VAL A 1 431 ? -12.961 29.547 30.609 1 95.94 431 VAL A O 1
ATOM 3439 N N . ARG A 1 432 ? -12.234 27.969 29.312 1 95.5 432 ARG A N 1
ATOM 3440 C CA . ARG A 1 432 ? -13.039 28.484 28.203 1 95.5 432 ARG A CA 1
ATOM 3441 C C . ARG A 1 432 ? -14.531 28.438 28.547 1 95.5 432 ARG A C 1
ATOM 3443 O O . ARG A 1 432 ? -15.062 27.375 28.891 1 95.5 432 ARG A O 1
ATOM 3450 N N . GLU A 1 433 ? -15.156 29.547 28.469 1 95.19 433 GLU A N 1
ATOM 3451 C CA . GLU A 1 433 ? -16.594 29.609 28.703 1 95.19 433 GLU A CA 1
ATOM 3452 C C . GLU A 1 433 ? -17.359 29.406 27.391 1 95.19 433 GLU A C 1
ATOM 3454 O O . GLU A 1 433 ? -17.094 30.047 26.391 1 95.19 433 GLU A O 1
ATOM 3459 N N . VAL A 1 434 ? -18.188 28.484 27.391 1 96.44 434 VAL A N 1
ATOM 3460 C CA . VAL A 1 434 ? -19.109 28.266 26.266 1 96.44 434 VAL A CA 1
ATOM 3461 C C . VAL A 1 434 ? -20.516 28.703 26.656 1 96.44 434 VAL A C 1
ATOM 3463 O O . VAL A 1 434 ? -21.094 28.188 27.594 1 96.44 434 VAL A O 1
ATOM 3466 N N . LEU A 1 435 ? -21.016 29.609 26 1 96.31 435 LEU A N 1
ATOM 3467 C CA . LEU A 1 435 ? -22.266 30.25 26.375 1 96.31 435 LEU A CA 1
ATOM 3468 C C . LEU A 1 435 ? -23.453 29.531 25.766 1 96.31 435 LEU A C 1
ATOM 3470 O O . LEU A 1 435 ? -23.297 28.438 25.188 1 96.31 435 LEU A O 1
ATOM 3474 N N . GLY A 1 436 ? -24.562 30.125 26 1 92.5 436 GLY A N 1
ATOM 3475 C CA . GLY A 1 436 ? -25.781 29.562 25.453 1 92.5 436 GLY A CA 1
ATOM 3476 C C . GLY A 1 436 ? -26.266 28.328 26.219 1 92.5 436 GLY A C 1
ATOM 3477 O O . GLY A 1 436 ? -26.203 28.297 27.453 1 92.5 436 GLY A O 1
ATOM 3478 N N . ASN A 1 437 ? -26.812 27.406 25.531 1 89.06 437 ASN A N 1
ATOM 3479 C CA . ASN A 1 437 ? -27.391 26.219 26.141 1 89.06 437 ASN A CA 1
ATOM 3480 C C . ASN A 1 437 ? -26.406 25.062 26.156 1 89.06 437 ASN A C 1
ATOM 3482 O O . ASN A 1 437 ? -26.828 23.891 26.203 1 89.06 437 ASN A O 1
ATOM 3486 N N . PHE A 1 438 ? -25.188 25.406 26.125 1 94.19 438 PHE A N 1
ATOM 3487 C CA . PHE A 1 438 ? -24.188 24.359 26.109 1 94.19 438 PHE A CA 1
ATOM 3488 C C . PHE A 1 438 ? -24.094 23.688 27.484 1 94.19 438 PHE A C 1
ATOM 3490 O O . PHE A 1 438 ? -24 24.359 28.5 1 94.19 438 PHE A O 1
ATOM 3497 N N . ASP A 1 439 ? -24.203 22.391 27.5 1 94.31 439 ASP A N 1
ATOM 3498 C CA . ASP A 1 439 ? -23.922 21.516 28.625 1 94.31 439 ASP A CA 1
ATOM 3499 C C . ASP A 1 439 ? -23.094 20.312 28.203 1 94.31 439 ASP A C 1
ATOM 3501 O O . ASP A 1 439 ? -23.547 19.469 27.422 1 94.31 439 ASP A O 1
ATOM 3505 N N . ALA A 1 440 ? -21.922 20.281 28.719 1 92.31 440 ALA A N 1
ATOM 3506 C CA . ALA A 1 440 ? -20.984 19.219 28.344 1 92.31 440 ALA A CA 1
ATOM 3507 C C . ALA A 1 440 ? -21.609 17.844 28.531 1 92.31 440 ALA A C 1
ATOM 3509 O O . ALA A 1 440 ? -21.266 16.906 27.812 1 92.31 440 ALA A O 1
ATOM 3510 N N . LYS A 1 441 ? -22.531 17.641 29.391 1 93.94 441 LYS A N 1
ATOM 3511 C CA . LYS A 1 441 ? -23.156 16.359 29.703 1 93.94 441 LYS A CA 1
ATOM 3512 C C . LYS A 1 441 ? -24.062 15.898 28.562 1 93.94 441 LYS A C 1
ATOM 3514 O O . LYS A 1 441 ? -24.438 14.727 28.5 1 93.94 441 LYS A O 1
ATOM 3519 N N . ASN A 1 442 ? -24.391 16.812 27.656 1 95.75 442 ASN A N 1
ATOM 3520 C CA . ASN A 1 442 ? -25.25 16.484 26.516 1 95.75 442 ASN A CA 1
ATOM 3521 C C . ASN A 1 442 ? -24.484 15.742 25.438 1 95.75 442 ASN A C 1
ATOM 3523 O O . ASN A 1 442 ? -25.078 15.273 24.453 1 95.75 442 ASN A O 1
ATOM 3527 N N . TYR A 1 443 ? -23.219 15.648 25.594 1 95.25 443 TYR A N 1
ATOM 3528 C CA . TYR A 1 443 ? -22.391 15.055 24.547 1 95.25 443 TYR A CA 1
ATOM 3529 C C . TYR A 1 443 ? -21.5 13.945 25.125 1 95.25 443 TYR A C 1
ATOM 3531 O O . TYR A 1 443 ? -21.188 13.953 26.312 1 95.25 443 TYR A O 1
ATOM 3539 N N . THR A 1 444 ? -21.188 13.016 24.328 1 93.62 444 THR A N 1
ATOM 3540 C CA . THR A 1 444 ? -20.281 11.938 24.703 1 93.62 444 THR A CA 1
ATOM 3541 C C . THR A 1 444 ? -19.25 11.688 23.609 1 93.62 444 THR A C 1
ATOM 3543 O O . THR A 1 444 ? -19.5 11.961 22.438 1 93.62 444 THR A O 1
ATOM 3546 N N . CYS A 1 445 ? -18.078 11.391 24.016 1 92.44 445 CYS A N 1
ATOM 3547 C CA . CYS A 1 445 ? -16.969 11.078 23.125 1 92.44 445 CYS A CA 1
ATOM 3548 C C . CYS A 1 445 ? -16.5 9.641 23.312 1 92.44 445 CYS A C 1
ATOM 3550 O O . CYS A 1 445 ? -16.406 9.156 24.438 1 92.44 445 CYS A O 1
ATOM 3552 N N . ARG A 1 446 ? -16.219 8.898 22.219 1 92.25 446 ARG A N 1
ATOM 3553 C CA . ARG A 1 446 ? -15.695 7.543 22.328 1 92.25 446 ARG A CA 1
ATOM 3554 C C . ARG A 1 446 ? -14.656 7.273 21.25 1 92.25 446 ARG A C 1
ATOM 3556 O O . ARG A 1 446 ? -14.523 8.047 20.297 1 92.25 446 ARG A O 1
ATOM 3563 N N . ARG A 1 447 ? -13.891 6.27 21.453 1 94.12 447 ARG A N 1
ATOM 3564 C CA . ARG A 1 447 ? -12.859 5.82 20.531 1 94.12 447 ARG A CA 1
ATOM 3565 C C . ARG A 1 447 ? -13.219 4.465 19.938 1 94.12 447 ARG A C 1
ATOM 3567 O O . ARG A 1 447 ? -13.648 3.557 20.641 1 94.12 447 ARG A O 1
ATOM 3574 N N . LEU A 1 448 ? -13.203 4.32 18.609 1 95.94 448 LEU A N 1
ATOM 3575 C CA . LEU A 1 448 ? -13.359 3.07 17.875 1 95.94 448 LEU A CA 1
ATOM 3576 C C . LEU A 1 448 ? -12.148 2.822 16.969 1 95.94 448 LEU A C 1
ATOM 3578 O O . LEU A 1 448 ? -11.266 3.676 16.859 1 95.94 448 LEU A O 1
ATOM 3582 N N . PHE A 1 449 ? -12.07 1.653 16.391 1 97.56 449 PHE A N 1
ATOM 3583 C CA . PHE A 1 449 ? -10.984 1.291 15.492 1 97.56 449 PHE A CA 1
ATOM 3584 C C . PHE A 1 449 ? -11.523 0.604 14.242 1 97.56 449 PHE A C 1
ATOM 3586 O O . PHE A 1 449 ? -12.234 -0.397 14.336 1 97.56 449 PHE A O 1
ATOM 3593 N N . ALA A 1 450 ? -11.258 1.161 13.117 1 98.56 450 ALA A N 1
ATOM 3594 C CA . ALA A 1 450 ? -11.5 0.487 11.844 1 98.56 450 ALA A CA 1
ATOM 3595 C C . ALA A 1 450 ? -10.297 -0.358 11.43 1 98.56 450 ALA A C 1
ATOM 3597 O O . ALA A 1 450 ? -9.172 -0.115 11.883 1 98.56 450 ALA A O 1
ATOM 3598 N N . THR A 1 451 ? -10.469 -1.356 10.594 1 98.31 451 THR A N 1
ATOM 3599 C CA . THR A 1 451 ? -9.391 -2.227 10.141 1 98.31 451 THR A CA 1
ATOM 3600 C C . THR A 1 451 ? -9.102 -1.993 8.664 1 98.31 451 THR A C 1
ATOM 3602 O O . THR A 1 451 ? -9.984 -2.16 7.816 1 98.31 451 THR A O 1
ATOM 3605 N N . ALA A 1 452 ? -7.879 -1.593 8.383 1 98.19 452 ALA A N 1
ATOM 3606 C CA . ALA A 1 452 ? -7.453 -1.394 6.996 1 98.19 452 ALA A CA 1
ATOM 3607 C C . ALA A 1 452 ? -7.219 -2.73 6.297 1 98.19 452 ALA A C 1
ATOM 3609 O O . ALA A 1 452 ? -7.199 -3.781 6.945 1 98.19 452 ALA A O 1
ATOM 3610 N N . PRO A 1 453 ? -7.035 -2.748 4.973 1 95.94 453 PRO A N 1
ATOM 3611 C CA . PRO A 1 453 ? -6.84 -3.994 4.227 1 95.94 453 PRO A CA 1
ATOM 3612 C C . PRO A 1 453 ? -5.617 -4.777 4.695 1 95.94 453 PRO A C 1
ATOM 3614 O O . PRO A 1 453 ? -5.617 -6.008 4.656 1 95.94 453 PRO A O 1
ATOM 3617 N N . ASP A 1 454 ? -4.59 -4.133 5.129 1 96.38 454 ASP A N 1
ATOM 3618 C CA . ASP A 1 454 ? -3.385 -4.812 5.602 1 96.38 454 ASP A CA 1
ATOM 3619 C C . ASP A 1 454 ? -3.502 -5.16 7.086 1 96.38 454 ASP A C 1
ATOM 3621 O O . ASP A 1 454 ? -2.498 -5.461 7.738 1 96.38 454 ASP A O 1
ATOM 3625 N N . ARG A 1 455 ? -4.699 -4.953 7.699 1 96.38 455 ARG A N 1
ATOM 3626 C CA . ARG A 1 455 ? -5.082 -5.348 9.047 1 96.38 455 ARG A CA 1
ATOM 3627 C C . ARG A 1 455 ? -4.664 -4.293 10.07 1 96.38 455 ARG A C 1
ATOM 3629 O O . ARG A 1 455 ? -4.867 -4.473 11.273 1 96.38 455 ARG A O 1
ATOM 3636 N N . THR A 1 456 ? -4.109 -3.184 9.633 1 97.25 456 THR A N 1
ATOM 3637 C CA . THR A 1 456 ? -3.801 -2.082 10.539 1 97.25 456 THR A CA 1
ATOM 3638 C C . THR A 1 456 ? -5.074 -1.522 11.164 1 97.25 456 THR A C 1
ATOM 3640 O O . THR A 1 456 ? -6.086 -1.352 10.484 1 97.25 456 THR A O 1
ATOM 3643 N N . LYS A 1 457 ? -5.039 -1.244 12.445 1 97.94 457 LYS A N 1
ATOM 3644 C CA . LYS A 1 457 ? -6.18 -0.661 13.148 1 97.94 457 LYS A CA 1
ATOM 3645 C C . LYS A 1 457 ? -6.113 0.864 13.133 1 97.94 457 LYS A C 1
ATOM 3647 O O . LYS A 1 457 ? -5.156 1.457 13.633 1 97.94 457 LYS A O 1
ATOM 3652 N N . ILE A 1 458 ? -7.098 1.538 12.57 1 98.5 458 ILE A N 1
ATOM 3653 C CA . ILE A 1 458 ? -7.148 2.99 12.43 1 98.5 458 ILE A CA 1
ATOM 3654 C C . ILE A 1 458 ? -8.031 3.586 13.523 1 98.5 458 ILE A C 1
ATOM 3656 O O . ILE A 1 458 ? -9.234 3.334 13.555 1 98.5 458 ILE A O 1
ATOM 3660 N N . PRO A 1 459 ? -7.48 4.391 14.352 1 97.31 459 PRO A N 1
ATOM 3661 C CA . PRO A 1 459 ? -8.297 4.977 15.414 1 97.31 459 PRO A CA 1
ATOM 3662 C C . PRO A 1 459 ? -9.312 5.996 14.891 1 97.31 459 PRO A C 1
ATOM 3664 O O . PRO A 1 459 ? -9.008 6.742 13.953 1 97.31 459 PRO A O 1
ATOM 3667 N N . LEU A 1 460 ? -10.492 6.039 15.523 1 97.44 460 LEU A N 1
ATOM 3668 C CA . LEU A 1 460 ? -11.555 7.008 15.297 1 97.44 460 LEU A CA 1
ATOM 3669 C C . LEU A 1 460 ? -11.945 7.707 16.594 1 97.44 460 LEU A C 1
ATOM 3671 O O . LEU A 1 460 ? -12.078 7.062 17.641 1 97.44 460 LEU A O 1
ATOM 3675 N N . SER A 1 461 ? -12 8.969 16.578 1 96.38 461 SER A N 1
ATOM 3676 C CA . SER A 1 461 ? -12.609 9.734 17.672 1 96.38 461 SER A CA 1
ATOM 3677 C C . SER A 1 461 ? -14.008 10.219 17.281 1 96.38 461 SER A C 1
ATOM 3679 O O . SER A 1 461 ? -14.172 10.93 16.297 1 96.38 461 SER A O 1
ATOM 3681 N N . ILE A 1 462 ? -14.984 9.852 18.078 1 96.56 462 ILE A N 1
ATOM 3682 C CA . ILE A 1 462 ? -16.391 10.078 17.719 1 96.56 462 ILE A CA 1
ATOM 3683 C C . ILE A 1 462 ? -17.062 10.914 18.812 1 96.56 462 ILE A C 1
ATOM 3685 O O . ILE A 1 462 ? -16.906 10.633 20 1 96.56 462 ILE A O 1
ATOM 3689 N N . VAL A 1 463 ? -17.781 11.938 18.469 1 96.69 463 VAL A N 1
ATOM 3690 C CA . VAL A 1 463 ? -18.594 12.719 19.391 1 96.69 463 VAL A CA 1
ATOM 3691 C C . VAL A 1 463 ? -20.031 12.836 18.875 1 96.69 463 VAL A C 1
ATOM 3693 O O . VAL A 1 463 ? -20.234 12.977 17.672 1 96.69 463 VAL A O 1
ATOM 3696 N N . HIS A 1 464 ? -21 12.641 19.656 1 96.94 464 HIS A N 1
ATOM 3697 C CA . HIS A 1 464 ? -22.406 12.789 19.312 1 96.94 464 HIS A CA 1
ATOM 3698 C C . HIS A 1 464 ? -23.234 13.141 20.547 1 96.94 464 HIS A C 1
ATOM 3700 O O . HIS A 1 464 ? -22.75 13.078 21.672 1 96.94 464 HIS A O 1
ATOM 3706 N N . ASP A 1 465 ? -24.422 13.578 20.328 1 97.5 465 ASP A N 1
ATOM 3707 C CA . ASP A 1 465 ? -25.375 13.844 21.406 1 97.5 465 ASP A CA 1
ATOM 3708 C C . ASP A 1 465 ? -25.781 12.547 22.109 1 97.5 465 ASP A C 1
ATOM 3710 O O . ASP A 1 465 ? -26.016 11.531 21.453 1 97.5 465 ASP A O 1
ATOM 3714 N N . VAL A 1 466 ? -25.875 12.555 23.469 1 96.56 466 VAL A N 1
ATOM 3715 C CA . VAL A 1 466 ? -26.109 11.367 24.281 1 96.56 466 VAL A CA 1
ATOM 3716 C C . VAL A 1 466 ? -27.516 10.836 24.016 1 96.56 466 VAL A C 1
ATOM 3718 O O . VAL A 1 466 ? -27.797 9.656 24.266 1 96.56 466 VAL A O 1
ATOM 3721 N N . SER A 1 467 ? -28.391 11.633 23.484 1 96.56 467 SER A N 1
ATOM 3722 C CA . SER A 1 467 ? -29.797 11.258 23.344 1 96.56 467 SER A CA 1
ATOM 3723 C C . SER A 1 467 ? -30.016 10.422 22.078 1 96.56 467 SER A C 1
ATOM 3725 O O . SER A 1 467 ? -31.094 9.859 21.891 1 96.56 467 SER A O 1
ATOM 3727 N N . LEU A 1 468 ? -29.031 10.297 21.219 1 97.06 468 LEU A N 1
ATOM 3728 C CA . LEU A 1 468 ? -29.188 9.555 19.969 1 97.06 468 LEU A CA 1
ATOM 3729 C C . LEU A 1 468 ? -29.406 8.07 20.25 1 97.06 468 LEU A C 1
ATOM 3731 O O . LEU A 1 468 ? -28.734 7.484 21.094 1 97.06 468 LEU A O 1
ATOM 3735 N N . ASP A 1 469 ? -30.375 7.426 19.531 1 97.12 469 ASP A N 1
ATOM 3736 C CA . ASP A 1 469 ? -30.547 5.977 19.5 1 97.12 469 ASP A CA 1
ATOM 3737 C C . ASP A 1 469 ? -29.484 5.324 18.609 1 97.12 469 ASP A C 1
ATOM 3739 O O . ASP A 1 469 ? -29.672 5.223 17.391 1 97.12 469 ASP A O 1
ATOM 3743 N N . MET A 1 470 ? -28.516 4.824 19.172 1 95.06 470 MET A N 1
ATOM 3744 C CA . MET A 1 470 ? -27.344 4.336 18.453 1 95.06 470 MET A CA 1
ATOM 3745 C C . MET A 1 470 ? -27.641 2.984 17.797 1 95.06 470 MET A C 1
ATOM 3747 O O . MET A 1 470 ? -26.766 2.424 17.125 1 95.06 470 MET A O 1
ATOM 3751 N N . SER A 1 471 ? -28.828 2.467 17.953 1 96.25 471 SER A N 1
ATOM 3752 C CA . SER A 1 471 ? -29.219 1.234 17.281 1 96.25 471 SER A CA 1
ATOM 3753 C C . SER A 1 471 ? -29.641 1.506 15.844 1 96.25 471 SER A C 1
ATOM 3755 O O . SER A 1 471 ? -29.797 0.574 15.055 1 96.25 471 SER A O 1
ATOM 3757 N N . LYS A 1 472 ? -29.797 2.736 15.484 1 97.25 472 LYS A N 1
ATOM 3758 C CA . LYS A 1 472 ? -30.141 3.135 14.117 1 97.25 472 LYS A CA 1
ATOM 3759 C C . LYS A 1 472 ? -29.062 4.027 13.523 1 97.25 472 LYS A C 1
ATOM 3761 O O . LYS A 1 472 ? -28.328 4.707 14.25 1 97.25 472 LYS A O 1
ATOM 3766 N N . PRO A 1 473 ? -29.031 4.078 12.211 1 98.31 473 PRO A N 1
ATOM 3767 C CA . PRO A 1 473 ? -28.047 4.957 11.578 1 98.31 473 PRO A CA 1
ATOM 3768 C C . PRO A 1 473 ? -28.406 6.434 11.68 1 98.31 473 PRO A C 1
ATOM 3770 O O . PRO A 1 473 ? -29.594 6.773 11.75 1 98.31 473 PRO A O 1
ATOM 3773 N N . HIS A 1 474 ? -27.422 7.246 11.656 1 98.56 474 HIS A N 1
ATOM 3774 C CA . HIS A 1 474 ? -27.594 8.688 11.758 1 98.56 474 HIS A CA 1
ATOM 3775 C C . HIS A 1 474 ? -26.703 9.422 10.758 1 98.56 474 HIS A C 1
ATOM 3777 O O . HIS A 1 474 ? -25.703 8.867 10.289 1 98.56 474 HIS A O 1
ATOM 3783 N N . PRO A 1 475 ? -27.109 10.703 10.359 1 98.69 475 PRO A N 1
ATOM 3784 C CA . PRO A 1 475 ? -26.156 11.523 9.602 1 98.69 475 PRO A CA 1
ATOM 3785 C C . PRO A 1 475 ? -24.797 11.656 10.289 1 98.69 475 PRO A C 1
ATOM 3787 O O . PRO A 1 475 ? -24.734 11.781 11.516 1 98.69 475 PRO A O 1
ATOM 3790 N N . THR A 1 476 ? -23.734 11.508 9.531 1 98.88 476 THR A N 1
ATOM 3791 C CA . THR A 1 476 ? -22.391 11.461 10.078 1 98.88 476 THR A CA 1
ATOM 3792 C C . THR A 1 476 ? -21.422 12.258 9.195 1 98.88 476 THR A C 1
ATOM 3794 O O . THR A 1 476 ? -21.516 12.219 7.969 1 98.88 476 THR A O 1
ATOM 3797 N N . VAL A 1 477 ? -20.562 13.039 9.812 1 98.88 477 VAL A N 1
ATOM 3798 C CA . VAL A 1 477 ? -19.469 13.719 9.125 1 98.88 477 VAL A CA 1
ATOM 3799 C C . VAL A 1 477 ? -18.141 13.055 9.484 1 98.88 477 VAL A C 1
ATOM 3801 O O . VAL A 1 477 ? -17.797 12.93 10.664 1 98.88 477 VAL A O 1
ATOM 3804 N N . LEU A 1 478 ? -17.422 12.578 8.508 1 98.88 478 LEU A N 1
ATOM 3805 C CA . LEU A 1 478 ? -16.109 11.961 8.664 1 98.88 478 LEU A CA 1
ATOM 3806 C C . LEU A 1 478 ? -15 12.914 8.203 1 98.88 478 LEU A C 1
ATOM 3808 O O . LEU A 1 478 ? -14.992 13.352 7.051 1 98.88 478 LEU A O 1
ATOM 3812 N N . TYR A 1 479 ? -14.086 13.266 9.102 1 98.69 479 TYR A N 1
ATOM 3813 C CA . TYR A 1 479 ? -13.008 14.195 8.812 1 98.69 479 TYR A CA 1
ATOM 3814 C C . TYR A 1 479 ? -11.648 13.523 8.969 1 98.69 479 TYR A C 1
ATOM 3816 O O . TYR A 1 479 ? -11.461 12.68 9.852 1 98.69 479 TYR A O 1
ATOM 3824 N N . ALA A 1 480 ? -10.68 13.859 8.086 1 98.62 480 ALA A N 1
ATOM 3825 C CA . ALA A 1 480 ? -9.281 13.469 8.242 1 98.62 480 ALA A CA 1
ATOM 3826 C C . ALA A 1 480 ? -8.352 14.43 7.508 1 98.62 480 ALA A C 1
ATOM 3828 O O . ALA A 1 480 ? -8.805 15.219 6.68 1 98.62 480 ALA A O 1
ATOM 3829 N N . TYR A 1 481 ? -7.09 14.469 7.852 1 98.31 481 TYR A N 1
ATOM 3830 C CA . TYR A 1 481 ? -6.047 15.211 7.156 1 98.31 481 TYR A CA 1
ATOM 3831 C C . TYR A 1 481 ? -5.078 14.266 6.457 1 98.31 481 TYR A C 1
ATOM 3833 O O . TYR A 1 481 ? -5.098 14.141 5.227 1 98.31 481 TYR A O 1
ATOM 3841 N N . GLY A 1 482 ? -4.188 13.453 7.176 1 97.94 482 GLY A N 1
ATOM 3842 C CA . GLY A 1 482 ? -3.498 12.281 6.672 1 97.94 482 GLY A CA 1
ATOM 3843 C C . GLY A 1 482 ? -2.166 12.602 6.02 1 97.94 482 GLY A C 1
ATOM 3844 O O . GLY A 1 482 ? -1.655 11.82 5.219 1 97.94 482 GLY A O 1
ATOM 3845 N N . SER A 1 483 ? -1.523 13.773 6.355 1 98.19 483 SER A N 1
ATOM 3846 C CA . SER A 1 483 ? -0.253 14.094 5.711 1 98.19 483 SER A CA 1
ATOM 3847 C C . SER A 1 483 ? 0.684 14.82 6.672 1 98.19 483 SER A C 1
ATOM 3849 O O . SER A 1 483 ? 0.24 15.375 7.68 1 98.19 483 SER A O 1
ATOM 3851 N N . TYR A 1 484 ? 2.021 14.773 6.391 1 97.19 484 TYR A N 1
ATOM 3852 C CA . TYR A 1 484 ? 3.107 15.539 6.992 1 97.19 484 TYR A CA 1
ATOM 3853 C C . TYR A 1 484 ? 3.332 15.117 8.438 1 97.19 484 TYR A C 1
ATOM 3855 O O . TYR A 1 484 ? 4.043 15.789 9.188 1 97.19 484 TYR A O 1
ATOM 3863 N N . GLY A 1 485 ? 2.621 14.07 8.875 1 96.75 485 GLY A N 1
ATOM 3864 C CA . GLY A 1 485 ? 2.684 13.695 10.281 1 96.75 485 GLY A CA 1
ATOM 3865 C C . GLY A 1 485 ? 1.842 14.586 11.172 1 96.75 485 GLY A C 1
ATOM 3866 O O . GLY A 1 485 ? 1.933 14.508 12.398 1 96.75 485 GLY A O 1
ATOM 3867 N N . VAL A 1 486 ? 1.021 15.375 10.508 1 97.31 486 VAL A N 1
ATOM 3868 C CA . VAL A 1 486 ? 0.168 16.281 11.258 1 97.31 486 VAL A CA 1
ATOM 3869 C C . VAL A 1 486 ? -0.957 15.508 11.938 1 97.31 486 VAL A C 1
ATOM 3871 O O . VAL A 1 486 ? -1.605 14.672 11.305 1 97.31 486 VAL A O 1
ATOM 3874 N N . CYS A 1 487 ? -1.143 15.844 13.164 1 96.69 487 CYS A N 1
ATOM 3875 C CA . CYS A 1 487 ? -2.184 15.164 13.922 1 96.69 487 CYS A CA 1
ATOM 3876 C C . CYS A 1 487 ? -3.449 16.016 13.992 1 96.69 487 CYS A C 1
ATOM 3878 O O . CYS A 1 487 ? -3.377 17.234 14.133 1 96.69 487 CYS A O 1
ATOM 3880 N N . VAL A 1 488 ? -4.562 15.398 13.789 1 97.12 488 VAL A N 1
ATOM 3881 C CA . VAL A 1 488 ? -5.852 16.031 14.062 1 97.12 488 VAL A CA 1
ATOM 3882 C C . VAL A 1 488 ? -6.293 15.688 15.484 1 97.12 488 VAL A C 1
ATOM 3884 O O . VAL A 1 488 ? -6.703 14.555 15.766 1 97.12 488 VAL A O 1
ATOM 3887 N N . GLU A 1 489 ? -6.293 16.656 16.297 1 96.62 489 GLU A N 1
ATOM 3888 C CA . GLU A 1 489 ? -6.523 16.406 17.719 1 96.62 489 GLU A CA 1
ATOM 3889 C C . GLU A 1 489 ? -8.016 16.359 18.031 1 96.62 489 GLU A C 1
ATOM 3891 O O . GLU A 1 489 ? -8.797 17.156 17.5 1 96.62 489 GLU A O 1
ATOM 3896 N N . PRO A 1 490 ? -8.422 15.391 18.828 1 95.25 490 PRO A N 1
ATOM 3897 C CA . PRO A 1 490 ? -9.797 15.383 19.328 1 95.25 490 PRO A CA 1
ATOM 3898 C C . PRO A 1 490 ? -10.031 16.406 20.438 1 95.25 490 PRO A C 1
ATOM 3900 O O . PRO A 1 490 ? -10 16.062 21.625 1 95.25 490 PRO A O 1
ATOM 3903 N N . GLU A 1 491 ? -10.25 17.594 20.094 1 95.75 491 GLU A N 1
ATOM 3904 C CA . GLU A 1 491 ? -10.43 18.703 21.031 1 95.75 491 GLU A CA 1
ATOM 3905 C C . GLU A 1 491 ? -11.805 19.344 20.859 1 95.75 491 GLU A C 1
ATOM 3907 O O . GLU A 1 491 ? -12.469 19.141 19.844 1 95.75 491 GLU A O 1
ATOM 3912 N N . PHE A 1 492 ? -12.164 20.094 21.891 1 95.25 492 PHE A N 1
ATOM 3913 C CA . PHE A 1 492 ? -13.445 20.781 21.859 1 95.25 492 PHE A CA 1
ATOM 3914 C C . PHE A 1 492 ? -13.438 21.906 20.844 1 95.25 492 PHE A C 1
ATOM 3916 O O . PHE A 1 492 ? -12.445 22.625 20.719 1 95.25 492 PHE A O 1
ATOM 3923 N N . SER A 1 493 ? -14.469 22.016 20.141 1 94.38 493 SER A N 1
ATOM 3924 C CA . SER A 1 493 ? -14.695 23.156 19.25 1 94.38 493 SER A CA 1
ATOM 3925 C C . SER A 1 493 ? -16.188 23.453 19.094 1 94.38 493 SER A C 1
ATOM 3927 O O . SER A 1 493 ? -16.984 22.531 18.938 1 94.38 493 SER A O 1
ATOM 3929 N N . VAL A 1 494 ? -16.516 24.672 19.141 1 94.5 494 VAL A N 1
ATOM 3930 C CA . VAL A 1 494 ? -17.906 25.078 18.953 1 94.5 494 VAL A CA 1
ATOM 3931 C C . VAL A 1 494 ? -18.359 24.719 17.531 1 94.5 494 VAL A C 1
ATOM 3933 O O . VAL A 1 494 ? -19.562 24.609 17.266 1 94.5 494 VAL A O 1
ATOM 3936 N N . LYS A 1 495 ? -17.359 24.438 16.688 1 94.19 495 LYS A N 1
ATOM 3937 C CA . LYS A 1 495 ? -17.672 24.125 15.297 1 94.19 495 LYS A CA 1
ATOM 3938 C C . LYS A 1 495 ? -18.484 22.844 15.18 1 94.19 495 LYS A C 1
ATOM 3940 O O . LYS A 1 495 ? -19.203 22.641 14.203 1 94.19 495 LYS A O 1
ATOM 3945 N N . TYR A 1 496 ? -18.5 22 16.188 1 94.69 496 TYR A N 1
ATOM 3946 C CA . TYR A 1 496 ? -19.188 20.719 16.141 1 94.69 496 TYR A CA 1
ATOM 3947 C C . TYR A 1 496 ? -20.656 20.875 16.516 1 94.69 496 TYR A C 1
ATOM 3949 O O . TYR A 1 496 ? -21.484 20.047 16.141 1 94.69 496 TYR A O 1
ATOM 3957 N N . LEU A 1 497 ? -20.938 21.875 17.297 1 96.06 497 LEU A N 1
ATOM 3958 C CA . LEU A 1 497 ? -22.188 21.938 18.047 1 96.06 497 LEU A CA 1
ATOM 3959 C C . LEU A 1 497 ? -23.391 22 17.094 1 96.06 497 LEU A C 1
ATOM 3961 O O . LEU A 1 497 ? -24.391 21.312 17.312 1 96.06 497 LEU A O 1
ATOM 3965 N N . PRO A 1 498 ? -23.281 22.781 15.969 1 96.81 498 PRO A N 1
ATOM 3966 C CA . PRO A 1 498 ? -24.438 22.766 15.07 1 96.81 498 PRO A CA 1
ATOM 3967 C C . PRO A 1 498 ? -24.734 21.391 14.492 1 96.81 498 PRO A C 1
ATOM 3969 O O . PRO A 1 498 ? -25.891 21.062 14.227 1 96.81 498 PRO A O 1
ATOM 3972 N N . TYR A 1 499 ? -23.734 20.578 14.242 1 98.06 499 TYR A N 1
ATOM 3973 C CA . TYR A 1 499 ? -23.906 19.188 13.805 1 98.06 499 TYR A CA 1
ATOM 3974 C C . TYR A 1 499 ? -24.5 18.344 14.914 1 98.06 499 TYR A C 1
ATOM 3976 O O . TYR A 1 499 ? -25.547 17.688 14.719 1 98.06 499 TYR A O 1
ATOM 3984 N N . LEU A 1 500 ? -23.891 18.391 16.094 1 97.56 500 LEU A N 1
ATOM 3985 C CA . LEU A 1 500 ? -24.266 17.516 17.203 1 97.56 500 LEU A CA 1
ATOM 3986 C C . LEU A 1 500 ? -25.688 17.812 17.656 1 97.56 500 LEU A C 1
ATOM 3988 O O . LEU A 1 500 ? -26.453 16.875 17.938 1 97.56 500 LEU A O 1
ATOM 3992 N N . ASP A 1 501 ? -26.031 19.078 17.719 1 97.31 501 ASP A N 1
ATOM 3993 C CA . ASP A 1 501 ? -27.344 19.5 18.203 1 97.31 501 ASP A CA 1
ATOM 3994 C C . ASP A 1 501 ? -28.453 19.094 17.219 1 97.31 501 ASP A C 1
ATOM 3996 O O . ASP A 1 501 ? -29.641 19.125 17.562 1 97.31 501 ASP A O 1
ATOM 4000 N N . ARG A 1 502 ? -28.109 18.719 16.047 1 97.94 502 ARG A N 1
ATOM 4001 C CA . ARG A 1 502 ? -29.062 18.281 15.039 1 97.94 502 ARG A CA 1
ATOM 4002 C C . ARG A 1 502 ? -29 16.766 14.844 1 97.94 502 ARG A C 1
ATOM 4004 O O . ARG A 1 502 ? -29.562 16.234 13.875 1 97.94 502 ARG A O 1
ATOM 4011 N N . GLY A 1 503 ? -28.25 16.078 15.703 1 97.62 503 GLY A N 1
ATOM 4012 C CA . GLY A 1 503 ? -28.203 14.617 15.695 1 97.62 503 GLY A CA 1
ATOM 4013 C C . GLY A 1 503 ? -27.156 14.062 14.742 1 97.62 503 GLY A C 1
ATOM 4014 O O . GLY A 1 503 ? -27.188 12.875 14.406 1 97.62 503 GLY A O 1
ATOM 4015 N N . VAL A 1 504 ? -26.312 14.938 14.227 1 98.56 504 VAL A N 1
ATOM 4016 C CA . VAL A 1 504 ? -25.234 14.508 13.359 1 98.56 504 VAL A CA 1
ATOM 4017 C C . VAL A 1 504 ? -24.062 14.008 14.203 1 98.56 504 VAL A C 1
ATOM 4019 O O . VAL A 1 504 ? -23.672 14.656 15.18 1 98.56 504 VAL A O 1
ATOM 4022 N N . ILE A 1 505 ? -23.516 12.82 13.891 1 98.5 505 ILE A N 1
ATOM 4023 C CA . ILE A 1 505 ? -22.328 12.281 14.523 1 98.5 505 ILE A CA 1
ATOM 4024 C C . ILE A 1 505 ? -21.078 12.852 13.844 1 98.5 505 ILE A C 1
ATOM 4026 O O . ILE A 1 505 ? -21.016 12.938 12.609 1 98.5 505 ILE A O 1
ATOM 4030 N N . TYR A 1 506 ? -20.156 13.344 14.617 1 98.38 506 TYR A N 1
ATOM 4031 C CA . TYR A 1 506 ? -18.891 13.828 14.078 1 98.38 506 TYR A CA 1
ATOM 4032 C C . TYR A 1 506 ? -17.75 12.867 14.391 1 98.38 506 TYR A C 1
ATOM 4034 O O . TYR A 1 506 ? -17.547 12.5 15.547 1 98.38 506 TYR A O 1
ATOM 4042 N N . VAL A 1 507 ? -17 12.453 13.359 1 98.5 507 VAL A N 1
ATOM 4043 C CA . VAL A 1 507 ? -15.945 11.445 13.508 1 98.5 507 VAL A CA 1
ATOM 4044 C C . VAL A 1 507 ? -14.633 11.977 12.93 1 98.5 507 VAL A C 1
ATOM 4046 O O . VAL A 1 507 ? -14.602 12.461 11.797 1 98.5 507 VAL A O 1
ATOM 4049 N N . ILE A 1 508 ? -13.586 11.891 13.664 1 97.88 508 ILE A N 1
ATOM 4050 C CA . ILE A 1 508 ? -12.234 12.141 13.18 1 97.88 508 ILE A CA 1
ATOM 4051 C C . ILE A 1 508 ? -11.523 10.812 12.938 1 97.88 508 ILE A C 1
ATOM 4053 O O . ILE A 1 508 ? -11.383 10 13.859 1 97.88 508 ILE A O 1
ATOM 4057 N N . ALA A 1 509 ? -11.109 10.578 11.734 1 98.62 509 ALA A N 1
ATOM 4058 C CA . ALA A 1 509 ? -10.289 9.414 11.422 1 98.62 509 ALA A CA 1
ATOM 4059 C C . ALA A 1 509 ? -8.805 9.75 11.492 1 98.62 509 ALA A C 1
ATOM 4061 O O . ALA A 1 509 ? -8.312 10.602 10.75 1 98.62 509 ALA A O 1
ATOM 4062 N N . HIS A 1 510 ? -8.133 9.094 12.344 1 98.12 510 HIS A N 1
ATOM 4063 C CA . HIS A 1 510 ? -6.695 9.297 12.5 1 98.12 510 HIS A CA 1
ATOM 4064 C C . HIS A 1 510 ? -5.906 8.391 11.562 1 98.12 510 HIS A C 1
ATOM 4066 O O . HIS A 1 510 ? -5.207 7.484 12.016 1 98.12 510 HIS A O 1
ATOM 4072 N N . VAL A 1 511 ? -5.945 8.68 10.273 1 98.81 511 VAL A N 1
ATOM 4073 C CA . VAL A 1 511 ? -5.426 7.828 9.211 1 98.81 511 VAL A CA 1
ATOM 4074 C C . VAL A 1 511 ? -3.902 7.934 9.156 1 98.81 511 VAL A C 1
ATOM 4076 O O . VAL A 1 511 ? -3.326 8.906 9.648 1 98.81 511 VAL A O 1
ATOM 4079 N N . ARG A 1 512 ? -3.281 6.945 8.625 1 98.31 512 ARG A N 1
ATOM 4080 C CA . ARG A 1 512 ? -1.845 7.02 8.383 1 98.31 512 ARG A CA 1
ATOM 4081 C C . ARG A 1 512 ? -1.498 8.211 7.496 1 98.31 512 ARG A C 1
ATOM 4083 O O . ARG A 1 512 ? -2.258 8.562 6.59 1 98.31 512 ARG A O 1
ATOM 4090 N N . GLY A 1 513 ? -0.333 8.742 7.566 1 98.25 513 GLY A N 1
ATOM 4091 C CA . GLY A 1 513 ? 0.07 10.039 7.047 1 98.25 513 GLY A CA 1
ATOM 4092 C C . GLY A 1 513 ? 0.055 11.133 8.102 1 98.25 513 GLY A C 1
ATOM 4093 O O . GLY A 1 513 ? 0.747 12.141 7.961 1 98.25 513 GLY A O 1
ATOM 4094 N N . GLY A 1 514 ? -0.875 10.914 9.078 1 97.81 514 GLY A N 1
ATOM 4095 C CA . GLY A 1 514 ? -0.778 11.656 10.328 1 97.81 514 GLY A CA 1
ATOM 4096 C C . GLY A 1 514 ? 0.289 11.117 11.258 1 97.81 514 GLY A C 1
ATOM 4097 O O . GLY A 1 514 ? 1.144 10.336 10.844 1 97.81 514 GLY A O 1
ATOM 4098 N N . GLY A 1 515 ? 0.339 11.625 12.469 1 96.31 515 GLY A N 1
ATOM 4099 C CA . GLY A 1 515 ? 1.342 11.188 13.43 1 96.31 515 GLY A CA 1
ATOM 4100 C C . GLY A 1 515 ? 0.743 10.672 14.727 1 96.31 515 GLY A C 1
ATOM 4101 O O . GLY A 1 515 ? 1.451 10.516 15.719 1 96.31 515 GLY A O 1
ATOM 4102 N N . GLU A 1 516 ? -0.55 10.367 14.68 1 96.31 516 GLU A N 1
ATOM 4103 C CA . GLU A 1 516 ? -1.273 10.07 15.914 1 96.31 516 GLU A CA 1
ATOM 4104 C C . GLU A 1 516 ? -0.697 8.844 16.609 1 96.31 516 GLU A C 1
ATOM 4106 O O . GLU A 1 516 ? -0.645 8.797 17.844 1 96.31 516 GLU A O 1
ATOM 4111 N N . MET A 1 517 ? -0.233 7.895 15.844 1 96.25 517 MET A N 1
ATOM 4112 C CA . MET A 1 517 ? 0.291 6.66 16.422 1 96.25 517 MET A CA 1
ATOM 4113 C C . MET A 1 517 ? 1.815 6.652 16.406 1 96.25 517 MET A C 1
ATOM 4115 O O . MET A 1 517 ? 2.436 5.59 16.344 1 96.25 517 MET A O 1
ATOM 4119 N N . GLY A 1 518 ? 2.426 7.867 16.391 1 95.62 518 GLY A N 1
ATOM 4120 C CA . GLY A 1 518 ? 3.873 8.008 16.359 1 95.62 518 GLY A CA 1
ATOM 4121 C C . GLY A 1 518 ? 4.398 8.383 14.984 1 95.62 518 GLY A C 1
ATOM 4122 O O . GLY A 1 518 ? 3.627 8.508 14.031 1 95.62 518 GLY A O 1
ATOM 4123 N N . ARG A 1 519 ? 5.691 8.492 14.906 1 96.12 519 ARG A N 1
ATOM 4124 C CA . ARG A 1 519 ? 6.32 9 13.688 1 96.12 519 ARG A CA 1
ATOM 4125 C C . ARG A 1 519 ? 6.238 7.98 12.562 1 96.12 519 ARG A C 1
ATOM 4127 O O . ARG A 1 519 ? 6.113 8.352 11.391 1 96.12 519 ARG A O 1
ATOM 4134 N N . ALA A 1 520 ? 6.277 6.719 12.875 1 95.88 520 ALA A N 1
ATOM 4135 C CA . ALA A 1 520 ? 6.23 5.668 11.859 1 95.88 520 ALA A CA 1
ATOM 4136 C C . ALA A 1 520 ? 4.879 5.66 11.148 1 95.88 520 ALA A C 1
ATOM 4138 O O . ALA A 1 520 ? 4.789 5.254 9.984 1 95.88 520 ALA A O 1
ATOM 4139 N N . TRP A 1 521 ? 3.828 6.074 11.812 1 97.31 521 TRP A N 1
ATOM 4140 C CA . TRP A 1 521 ? 2.486 6.18 11.25 1 97.31 521 TRP A CA 1
ATOM 4141 C C . TRP A 1 521 ? 2.49 7.035 9.992 1 97.31 521 TRP A C 1
ATOM 4143 O O . TRP A 1 521 ? 1.668 6.836 9.094 1 97.31 521 TRP A O 1
ATOM 4153 N N . TYR A 1 522 ? 3.486 7.863 9.906 1 97.06 522 TYR A N 1
ATOM 4154 C CA . TYR A 1 522 ? 3.703 8.789 8.805 1 97.06 522 TYR A CA 1
ATOM 4155 C C . TYR A 1 522 ? 4.879 8.352 7.941 1 97.06 522 TYR A C 1
ATOM 4157 O O . TYR A 1 522 ? 4.688 7.855 6.828 1 97.06 522 TYR A O 1
ATOM 4165 N N . GLU A 1 523 ? 6.078 8.258 8.422 1 96.44 523 GLU A N 1
ATOM 4166 C CA . GLU A 1 523 ? 7.316 8.07 7.676 1 96.44 523 GLU A CA 1
ATOM 4167 C C . GLU A 1 523 ? 7.32 6.73 6.934 1 96.44 523 GLU A C 1
ATOM 4169 O O . GLU A 1 523 ? 7.867 6.625 5.836 1 96.44 523 GLU A O 1
ATOM 4174 N N . VAL A 1 524 ? 6.727 5.797 7.574 1 95.94 524 VAL A N 1
ATOM 4175 C CA . VAL A 1 524 ? 6.688 4.457 6.996 1 95.94 524 VAL A CA 1
ATOM 4176 C C . VAL A 1 524 ? 5.289 4.164 6.461 1 95.94 524 VAL A C 1
ATOM 4178 O O . VAL A 1 524 ? 5.141 3.568 5.391 1 95.94 524 VAL A O 1
ATOM 4181 N N . GLY A 1 525 ? 4.305 4.645 7.148 1 97.12 525 GLY A N 1
ATOM 4182 C CA . GLY A 1 525 ? 2.926 4.238 6.93 1 97.12 525 GLY A CA 1
ATOM 4183 C C . GLY A 1 525 ? 2.307 4.867 5.695 1 97.12 525 GLY A C 1
ATOM 4184 O O . GLY A 1 525 ? 1.504 4.234 5.008 1 97.12 525 GLY A O 1
ATOM 4185 N N . ALA A 1 526 ? 2.617 6.156 5.43 1 98 526 ALA A N 1
ATOM 4186 C CA . ALA A 1 526 ? 1.92 6.793 4.316 1 98 526 ALA A CA 1
ATOM 4187 C C . ALA A 1 526 ? 2.705 7.996 3.797 1 98 526 ALA A C 1
ATOM 4189 O O . ALA A 1 526 ? 2.186 9.109 3.756 1 98 526 ALA A O 1
ATOM 4190 N N . LYS A 1 527 ? 3.895 7.77 3.357 1 97.06 527 LYS A N 1
ATOM 4191 C CA . LYS A 1 527 ? 4.77 8.719 2.68 1 97.06 527 LYS A CA 1
ATOM 4192 C C . LYS A 1 527 ? 5.375 8.109 1.419 1 97.06 527 LYS A C 1
ATOM 4194 O O . LYS A 1 527 ? 5.457 6.887 1.292 1 97.06 527 LYS A O 1
ATOM 4199 N N . TYR A 1 528 ? 5.73 8.883 0.392 1 97.44 528 TYR A N 1
ATOM 4200 C CA . TYR A 1 528 ? 6.332 8.406 -0.849 1 97.44 528 TYR A CA 1
ATOM 4201 C C . TYR A 1 528 ? 5.5 7.285 -1.459 1 97.44 528 TYR A C 1
ATOM 4203 O O . TYR A 1 528 ? 4.336 7.488 -1.809 1 97.44 528 TYR A O 1
ATOM 4211 N N . LEU A 1 529 ? 5.977 6.098 -1.398 1 98.06 529 LEU A N 1
ATOM 4212 C CA . LEU A 1 529 ? 5.41 4.953 -2.105 1 98.06 529 LEU A CA 1
ATOM 4213 C C . LEU A 1 529 ? 4.457 4.172 -1.204 1 98.06 529 LEU A C 1
ATOM 4215 O O . LEU A 1 529 ? 4.039 3.064 -1.547 1 98.06 529 LEU A O 1
ATOM 4219 N N . THR A 1 530 ? 4.062 4.723 -0.047 1 98.06 530 THR A N 1
ATOM 4220 C CA . THR A 1 530 ? 3.037 4.145 0.817 1 98.06 530 THR A CA 1
ATOM 4221 C C . THR A 1 530 ? 1.891 5.133 1.028 1 98.06 530 THR A C 1
ATOM 4223 O O . THR A 1 530 ? 0.982 4.875 1.821 1 98.06 530 THR A O 1
ATOM 4226 N N . LYS A 1 531 ? 1.856 6.156 0.327 1 98.38 531 LYS A N 1
ATOM 4227 C CA . LYS A 1 531 ? 0.89 7.23 0.518 1 98.38 531 LYS A CA 1
ATOM 4228 C C . LYS A 1 531 ? -0.538 6.73 0.326 1 98.38 531 LYS A C 1
ATOM 4230 O O . LYS A 1 531 ? -1.466 7.215 0.979 1 98.38 531 LYS A O 1
ATOM 4235 N N . ARG A 1 532 ? -0.78 5.785 -0.467 1 97.88 532 ARG A N 1
ATOM 4236 C CA . ARG A 1 532 ? -2.127 5.301 -0.748 1 97.88 532 ARG A CA 1
ATOM 4237 C C . ARG A 1 532 ? -2.768 4.703 0.501 1 97.88 532 ARG A C 1
ATOM 4239 O O . ARG A 1 532 ? -3.982 4.5 0.547 1 97.88 532 ARG A O 1
ATOM 4246 N N . ASN A 1 533 ? -1.905 4.332 1.499 1 98.44 533 ASN A N 1
ATOM 4247 C CA . ASN A 1 533 ? -2.467 3.859 2.76 1 98.44 533 ASN A CA 1
ATOM 4248 C C . ASN A 1 533 ? -3.375 4.906 3.396 1 98.44 533 ASN A C 1
ATOM 4250 O O . ASN A 1 533 ? -4.352 4.562 4.066 1 98.44 533 ASN A O 1
ATOM 4254 N N . THR A 1 534 ? -3.062 6.203 3.182 1 98.81 534 THR A N 1
ATOM 4255 C CA . THR A 1 534 ? -3.914 7.273 3.691 1 98.81 534 THR A CA 1
ATOM 4256 C C . THR A 1 534 ? -5.344 7.109 3.186 1 98.81 534 THR A C 1
ATOM 4258 O O . THR A 1 534 ? -6.297 7.168 3.969 1 98.81 534 THR A O 1
ATOM 4261 N N . PHE A 1 535 ? -5.496 6.871 1.918 1 98.81 535 PHE A N 1
ATOM 4262 C CA . PHE A 1 535 ? -6.801 6.801 1.27 1 98.81 535 PHE A CA 1
ATOM 4263 C C . PHE A 1 535 ? -7.523 5.512 1.644 1 98.81 535 PHE A C 1
ATOM 4265 O O . PHE A 1 535 ? -8.719 5.527 1.936 1 98.81 535 PHE A O 1
ATOM 4272 N N . SER A 1 536 ? -6.711 4.43 1.695 1 98.31 536 SER A N 1
ATOM 4273 C CA . SER A 1 536 ? -7.27 3.141 2.09 1 98.31 536 SER A CA 1
ATOM 4274 C C . SER A 1 536 ? -7.785 3.178 3.523 1 98.31 536 SER A C 1
ATOM 4276 O O . SER A 1 536 ? -8.812 2.576 3.834 1 98.31 536 SER A O 1
ATOM 4278 N N . ASP A 1 537 ? -7.02 3.812 4.391 1 98.81 537 ASP A N 1
ATOM 4279 C CA . ASP A 1 537 ? -7.441 3.951 5.781 1 98.81 537 ASP A CA 1
ATOM 4280 C C . ASP A 1 537 ? -8.773 4.691 5.883 1 98.81 537 ASP A C 1
ATOM 4282 O O . ASP A 1 537 ? -9.672 4.27 6.613 1 98.81 537 ASP A O 1
ATOM 4286 N N . PHE A 1 538 ? -8.898 5.793 5.164 1 98.88 538 PHE A N 1
ATOM 4287 C CA . PHE A 1 538 ? -10.102 6.613 5.211 1 98.88 538 PHE A CA 1
ATOM 4288 C C . PHE A 1 538 ? -11.305 5.836 4.684 1 98.88 538 PHE A C 1
ATOM 4290 O O . PHE A 1 538 ? -12.383 5.875 5.277 1 98.88 538 PHE A O 1
ATOM 4297 N N . ILE A 1 539 ? -11.133 5.121 3.613 1 98.88 539 ILE A N 1
ATOM 4298 C CA . ILE A 1 539 ? -12.172 4.281 3.029 1 98.88 539 ILE A CA 1
ATOM 4299 C C . ILE A 1 539 ? -12.586 3.201 4.027 1 98.88 539 ILE A C 1
ATOM 4301 O O . ILE A 1 539 ? -13.773 2.967 4.242 1 98.88 539 ILE A O 1
ATOM 4305 N N . ALA A 1 540 ? -11.586 2.57 4.664 1 98.81 540 ALA A N 1
ATOM 4306 C CA . ALA A 1 540 ? -11.859 1.541 5.664 1 98.81 540 ALA A CA 1
ATOM 4307 C C . ALA A 1 540 ? -12.688 2.104 6.816 1 98.81 540 ALA A C 1
ATOM 4309 O O . ALA A 1 540 ? -13.586 1.43 7.332 1 98.81 540 ALA A O 1
ATOM 4310 N N . CYS A 1 541 ? -12.359 3.309 7.219 1 98.88 541 CYS A N 1
ATOM 4311 C CA . CYS A 1 541 ? -13.117 3.961 8.281 1 98.88 541 CYS A CA 1
ATOM 4312 C C . CYS A 1 541 ? -14.562 4.176 7.867 1 98.88 541 CYS A C 1
ATOM 4314 O O . CYS A 1 541 ? -15.484 3.881 8.633 1 98.88 541 CYS A O 1
ATOM 4316 N N . ALA A 1 542 ? -14.789 4.695 6.676 1 98.94 542 ALA A N 1
ATOM 4317 C CA . ALA A 1 542 ? -16.141 4.902 6.168 1 98.94 542 ALA A CA 1
ATOM 4318 C C . ALA A 1 542 ? -16.906 3.584 6.09 1 98.94 542 ALA A C 1
ATOM 4320 O O . ALA A 1 542 ? -18.047 3.49 6.551 1 98.94 542 ALA A O 1
ATOM 4321 N N . GLU A 1 543 ? -16.297 2.533 5.527 1 98.75 543 GLU A N 1
ATOM 4322 C CA . GLU A 1 543 ? -16.906 1.216 5.414 1 98.75 543 GLU A CA 1
ATOM 4323 C C . GLU A 1 543 ? -17.281 0.66 6.785 1 98.75 543 GLU A C 1
ATOM 4325 O O . GLU A 1 543 ? -18.359 0.072 6.953 1 98.75 543 GLU A O 1
ATOM 4330 N N . TYR A 1 544 ? -16.422 0.821 7.73 1 98.56 544 TYR A N 1
ATOM 4331 C CA . TYR A 1 544 ? -16.641 0.311 9.078 1 98.56 544 TYR A CA 1
ATOM 4332 C C . TYR A 1 544 ? -17.844 0.972 9.719 1 98.56 544 TYR A C 1
ATOM 4334 O O . TYR A 1 544 ? -18.703 0.292 10.297 1 98.56 544 TYR A O 1
ATOM 4342 N N . LEU A 1 545 ? -17.906 2.34 9.586 1 98.88 545 LEU A N 1
ATOM 4343 C CA . LEU A 1 545 ? -19.016 3.074 10.172 1 98.88 545 LEU A CA 1
ATOM 4344 C C . LEU A 1 545 ? -20.344 2.613 9.57 1 98.88 545 LEU A C 1
ATOM 4346 O O . LEU A 1 545 ? -21.359 2.535 10.273 1 98.88 545 LEU A O 1
ATOM 4350 N N . ILE A 1 546 ? -20.375 2.344 8.305 1 98.69 546 ILE A N 1
ATOM 4351 C CA . ILE A 1 546 ? -21.562 1.85 7.625 1 98.69 546 ILE A CA 1
ATOM 4352 C C . ILE A 1 546 ? -21.859 0.422 8.078 1 98.69 546 ILE A C 1
ATOM 4354 O O . ILE A 1 546 ? -23.016 0.084 8.367 1 98.69 546 ILE A O 1
ATOM 4358 N N . GLU A 1 547 ? -20.859 -0.416 8.227 1 97.94 547 GLU A N 1
ATOM 4359 C CA . GLU A 1 547 ? -20.984 -1.828 8.57 1 97.94 547 GLU A CA 1
ATOM 4360 C C . GLU A 1 547 ? -21.578 -2.004 9.969 1 97.94 547 GLU A C 1
ATOM 4362 O O . GLU A 1 547 ? -22.422 -2.873 10.18 1 97.94 547 GLU A O 1
ATOM 4367 N N . ILE A 1 548 ? -21.125 -1.168 10.898 1 97.75 548 ILE A N 1
ATOM 4368 C CA . ILE A 1 548 ? -21.594 -1.355 12.266 1 97.75 548 ILE A CA 1
ATOM 4369 C C . ILE A 1 548 ? -22.938 -0.667 12.469 1 97.75 548 ILE A C 1
ATOM 4371 O O . ILE A 1 548 ? -23.484 -0.666 13.57 1 97.75 548 ILE A O 1
ATOM 4375 N N . GLY A 1 549 ? -23.5 -0.002 11.359 1 98.06 549 GLY A N 1
ATOM 4376 C CA . GLY A 1 549 ? -24.844 0.559 11.383 1 98.06 549 GLY A CA 1
ATOM 4377 C C . GLY A 1 549 ? -24.891 1.954 11.977 1 98.06 549 GLY A C 1
ATOM 4378 O O . GLY A 1 549 ? -25.969 2.451 12.305 1 98.06 549 GLY A O 1
ATOM 4379 N N . LEU A 1 550 ? -23.75 2.568 12.164 1 98.25 550 LEU A N 1
ATOM 4380 C CA . LEU A 1 550 ? -23.719 3.926 12.703 1 98.25 550 LEU A CA 1
ATOM 4381 C C . LEU A 1 550 ? -24.312 4.914 11.703 1 98.25 550 LEU A C 1
ATOM 4383 O O . LEU A 1 550 ? -24.938 5.91 12.102 1 98.25 550 LEU A O 1
ATOM 4387 N N . THR A 1 551 ? -24.047 4.664 10.445 1 98.69 551 THR A N 1
ATOM 4388 C CA . THR A 1 551 ? -24.516 5.512 9.359 1 98.69 551 THR A CA 1
ATOM 4389 C C . THR A 1 551 ? -24.75 4.691 8.094 1 98.69 551 THR A C 1
ATOM 4391 O O . THR A 1 551 ? -24.719 3.459 8.133 1 98.69 551 THR A O 1
ATOM 4394 N N . THR A 1 552 ? -25.234 5.328 7.023 1 98.56 552 THR A N 1
ATOM 4395 C CA . THR A 1 552 ? -25.406 4.77 5.688 1 98.56 552 THR A CA 1
ATOM 4396 C C . THR A 1 552 ? -24.719 5.656 4.645 1 98.56 552 THR A C 1
ATOM 4398 O O . THR A 1 552 ? -24.406 6.812 4.922 1 98.56 552 THR A O 1
ATOM 4401 N N . PRO A 1 553 ? -24.484 5.133 3.473 1 98.25 553 PRO A N 1
ATOM 4402 C CA . PRO A 1 553 ? -23.891 5.969 2.428 1 98.25 553 PRO A CA 1
ATOM 4403 C C . PRO A 1 553 ? -24.703 7.234 2.152 1 98.25 553 PRO A C 1
ATOM 4405 O O . PRO A 1 553 ? -24.125 8.297 1.897 1 98.25 553 PRO A O 1
ATOM 4408 N N . SER A 1 554 ? -25.984 7.184 2.248 1 98.31 554 SER A N 1
ATOM 4409 C CA . SER A 1 554 ? -26.844 8.328 1.97 1 98.31 554 SER A CA 1
ATOM 4410 C C . SER A 1 554 ? -26.828 9.32 3.125 1 98.31 554 SER A C 1
ATOM 4412 O O . SER A 1 554 ? -27.359 10.43 3 1 98.31 554 SER A O 1
ATOM 4414 N N . GLN A 1 555 ? -26.156 8.938 4.25 1 98.62 555 GLN A N 1
ATOM 4415 C CA . GLN A 1 555 ? -26.125 9.789 5.434 1 98.62 555 GLN A CA 1
ATOM 4416 C C . GLN A 1 555 ? -24.688 10.125 5.824 1 98.62 555 GLN A C 1
ATOM 4418 O O . GLN A 1 555 ? -24.422 10.586 6.941 1 98.62 555 GLN A O 1
ATOM 4423 N N . LEU A 1 556 ? -23.734 9.859 4.977 1 98.88 556 LEU A N 1
ATOM 4424 C CA . LEU A 1 556 ? -22.328 10.047 5.324 1 98.88 556 LEU A CA 1
ATOM 4425 C C . LEU A 1 556 ? -21.719 11.18 4.516 1 98.88 556 LEU A C 1
ATOM 4427 O O . LEU A 1 556 ? -21.797 11.188 3.283 1 98.88 556 LEU A O 1
ATOM 4431 N N . ALA A 1 557 ? -21.203 12.172 5.199 1 98.88 557 ALA A N 1
ATOM 4432 C CA . ALA A 1 557 ? -20.422 13.258 4.617 1 98.88 557 ALA A CA 1
ATOM 4433 C C . ALA A 1 557 ? -18.938 13.078 4.91 1 98.88 557 ALA A C 1
ATOM 4435 O O . ALA A 1 557 ? -18.562 12.383 5.859 1 98.88 557 ALA A O 1
ATOM 4436 N N . CYS A 1 558 ? -18.094 13.602 4.086 1 98.81 558 CYS A N 1
ATOM 4437 C CA . CYS A 1 558 ? -16.656 13.625 4.363 1 98.81 558 CYS A CA 1
ATOM 4438 C C . CYS A 1 558 ? -16.078 15.016 4.121 1 98.81 558 CYS A C 1
ATOM 4440 O O . CYS A 1 558 ? -16.609 15.781 3.316 1 98.81 558 CYS A O 1
ATOM 4442 N N . GLU A 1 559 ? -15.016 15.305 4.828 1 98.62 559 GLU A N 1
ATOM 4443 C CA . GLU A 1 559 ? -14.398 16.625 4.773 1 98.62 559 GLU A CA 1
ATOM 4444 C C . GLU A 1 559 ? -12.883 16.531 4.922 1 98.62 559 GLU A C 1
ATOM 4446 O O . GLU A 1 559 ? -12.375 15.664 5.629 1 98.62 559 GLU A O 1
ATOM 4451 N N . GLY A 1 560 ? -12.18 17.328 4.238 1 98 560 GLY A N 1
ATOM 4452 C CA . GLY A 1 560 ? -10.742 17.516 4.344 1 98 560 GLY A CA 1
ATOM 4453 C C . GLY A 1 560 ? -10.273 18.844 3.762 1 98 560 GLY A C 1
ATOM 4454 O O . GLY A 1 560 ? -10.93 19.406 2.889 1 98 560 GLY A O 1
ATOM 4455 N N . ARG A 1 561 ? -9.117 19.344 4.207 1 97.25 561 ARG A N 1
ATOM 4456 C CA . ARG A 1 561 ? -8.586 20.641 3.785 1 97.25 561 ARG A CA 1
ATOM 4457 C C . ARG A 1 561 ? -7.113 20.531 3.408 1 97.25 561 ARG A C 1
ATOM 4459 O O . ARG A 1 561 ? -6.387 19.688 3.953 1 97.25 561 ARG A O 1
ATOM 4466 N N . SER A 1 562 ? -6.613 21.406 2.436 1 97.44 562 SER A N 1
ATOM 4467 C CA . SER A 1 562 ? -5.23 21.406 1.974 1 97.44 562 SER A CA 1
ATOM 4468 C C . SER A 1 562 ? -4.805 20 1.517 1 97.44 562 SER A C 1
ATOM 4470 O O . SER A 1 562 ? -5.457 19.406 0.662 1 97.44 562 SER A O 1
ATOM 4472 N N . ALA A 1 563 ? -3.84 19.375 2.256 1 97.62 563 ALA A N 1
ATOM 4473 C CA . ALA A 1 563 ? -3.479 18 1.948 1 97.62 563 ALA A CA 1
ATOM 4474 C C . ALA A 1 563 ? -4.609 17.031 2.312 1 97.62 563 ALA A C 1
ATOM 4476 O O . ALA A 1 563 ? -4.734 15.961 1.726 1 97.62 563 ALA A O 1
ATOM 4477 N N . GLY A 1 564 ? -5.457 17.453 3.262 1 98.31 564 GLY A N 1
ATOM 4478 C CA . GLY A 1 564 ? -6.68 16.703 3.506 1 98.31 564 GLY A CA 1
ATOM 4479 C C . GLY A 1 564 ? -7.656 16.766 2.35 1 98.31 564 GLY A C 1
ATOM 4480 O O . GLY A 1 564 ? -8.477 15.859 2.172 1 98.31 564 GLY A O 1
ATOM 4481 N N . GLY A 1 565 ? -7.578 17.891 1.595 1 98.56 565 GLY A N 1
ATOM 4482 C CA . GLY A 1 565 ? -8.352 17.969 0.364 1 98.56 565 GLY A CA 1
ATOM 4483 C C . GLY A 1 565 ? -7.898 16.984 -0.693 1 98.56 565 GLY A C 1
ATOM 4484 O O . GLY A 1 565 ? -8.719 16.469 -1.452 1 98.56 565 GLY A O 1
ATOM 4485 N N . LEU A 1 566 ? -6.594 16.734 -0.767 1 98.62 566 LEU A N 1
ATOM 4486 C CA . LEU A 1 566 ? -6.07 15.664 -1.614 1 98.62 566 LEU A CA 1
ATOM 4487 C C . LEU A 1 566 ? -6.68 14.32 -1.237 1 98.62 566 LEU A C 1
ATOM 4489 O O . LEU A 1 566 ? -7.098 13.555 -2.111 1 98.62 566 LEU A O 1
ATOM 4493 N N . LEU A 1 567 ? -6.727 14.078 0.066 1 98.75 567 LEU A N 1
ATOM 4494 C CA . LEU A 1 567 ? -7.344 12.859 0.579 1 98.75 567 LEU A CA 1
ATOM 4495 C C . LEU A 1 567 ? -8.781 12.727 0.087 1 98.75 567 LEU A C 1
ATOM 4497 O O . LEU A 1 567 ? -9.164 11.68 -0.444 1 98.75 567 LEU A O 1
ATOM 4501 N N . ILE A 1 568 ? -9.555 13.766 0.194 1 98.88 568 ILE A N 1
ATOM 4502 C CA . ILE A 1 568 ? -10.961 13.75 -0.204 1 98.88 568 ILE A CA 1
ATOM 4503 C C . ILE A 1 568 ? -11.07 13.539 -1.712 1 98.88 568 ILE A C 1
ATOM 4505 O O . ILE A 1 568 ? -11.844 12.695 -2.172 1 98.88 568 ILE A O 1
ATOM 4509 N N . GLY A 1 569 ? -10.25 14.32 -2.457 1 98.88 569 GLY A N 1
ATOM 4510 C CA . GLY A 1 569 ? -10.273 14.172 -3.904 1 98.88 569 GLY A CA 1
ATOM 4511 C C . GLY A 1 569 ? -9.953 12.766 -4.363 1 98.88 569 GLY A C 1
ATOM 4512 O O . GLY A 1 569 ? -10.625 12.219 -5.246 1 98.88 569 GLY A O 1
ATOM 4513 N N . ALA A 1 570 ? -8.945 12.141 -3.816 1 98.75 570 ALA A N 1
ATOM 4514 C CA . ALA A 1 570 ? -8.547 10.781 -4.168 1 98.75 570 ALA A CA 1
ATOM 4515 C C . ALA A 1 570 ? -9.641 9.781 -3.82 1 98.75 570 ALA A C 1
ATOM 4517 O O . ALA A 1 570 ? -10.008 8.938 -4.645 1 98.75 570 ALA A O 1
ATOM 4518 N N . VAL A 1 571 ? -10.211 9.906 -2.625 1 98.81 571 VAL A N 1
ATOM 4519 C CA . VAL A 1 571 ? -11.195 8.953 -2.123 1 98.81 571 VAL A CA 1
ATOM 4520 C C . VAL A 1 571 ? -12.477 9.047 -2.949 1 98.81 571 VAL A C 1
ATOM 4522 O O . VAL A 1 571 ? -13.125 8.039 -3.219 1 98.81 571 VAL A O 1
ATOM 4525 N N . LEU A 1 572 ? -12.844 10.242 -3.402 1 98.75 572 LEU A N 1
ATOM 4526 C CA . LEU A 1 572 ? -14.055 10.406 -4.195 1 98.75 572 LEU A CA 1
ATOM 4527 C C . LEU A 1 572 ? -13.898 9.758 -5.57 1 98.75 572 LEU A C 1
ATOM 4529 O O . LEU A 1 572 ? -14.891 9.344 -6.184 1 98.75 572 LEU A O 1
ATOM 4533 N N . ASN A 1 573 ? -12.641 9.734 -6.074 1 98.38 573 ASN A N 1
ATOM 4534 C CA . ASN A 1 573 ? -12.383 8.984 -7.301 1 98.38 573 ASN A CA 1
ATOM 4535 C C . ASN A 1 573 ? -12.469 7.477 -7.066 1 98.38 573 ASN A C 1
ATOM 4537 O O . ASN A 1 573 ? -12.992 6.746 -7.91 1 98.38 573 ASN A O 1
ATOM 4541 N N . MET A 1 574 ? -12.07 7 -5.949 1 98.31 574 MET A N 1
ATOM 4542 C CA . MET A 1 574 ? -11.93 5.578 -5.648 1 98.31 574 MET A CA 1
ATOM 4543 C C . MET A 1 574 ? -13.266 4.977 -5.219 1 98.31 574 MET A C 1
ATOM 4545 O O . MET A 1 574 ? -13.641 3.896 -5.68 1 98.31 574 MET A O 1
ATOM 4549 N N . ARG A 1 575 ? -13.961 5.703 -4.262 1 98.31 575 ARG A N 1
ATOM 4550 C CA . ARG A 1 575 ? -15.18 5.184 -3.646 1 98.31 575 ARG A CA 1
ATOM 4551 C C . ARG A 1 575 ? -16.219 6.285 -3.492 1 98.31 575 ARG A C 1
ATOM 4553 O O . ARG A 1 575 ? -16.625 6.613 -2.373 1 98.31 575 ARG A O 1
ATOM 4560 N N . PRO A 1 576 ? -16.719 6.82 -4.59 1 97.75 576 PRO A N 1
ATOM 4561 C CA . PRO A 1 576 ? -17.75 7.848 -4.492 1 97.75 576 PRO A CA 1
ATOM 4562 C C . PRO A 1 576 ? -19.062 7.312 -3.889 1 97.75 576 PRO A C 1
ATOM 4564 O O . PRO A 1 576 ? -19.875 8.094 -3.406 1 97.75 576 PRO A O 1
ATOM 4567 N N . ASP A 1 577 ? -19.25 6.023 -3.887 1 97.62 577 ASP A N 1
ATOM 4568 C CA . ASP A 1 577 ? -20.484 5.359 -3.482 1 97.62 577 ASP A CA 1
ATOM 4569 C C . ASP A 1 577 ? -20.688 5.441 -1.97 1 97.62 577 ASP A C 1
ATOM 4571 O O . ASP A 1 577 ? -21.797 5.211 -1.469 1 97.62 577 ASP A O 1
ATOM 4575 N N . LEU A 1 578 ? -19.641 5.832 -1.256 1 98.62 578 LEU A N 1
ATOM 4576 C CA . LEU A 1 578 ? -19.688 5.781 0.202 1 98.62 578 LEU A CA 1
ATOM 4577 C C . LEU A 1 578 ? -20.281 7.062 0.773 1 98.62 578 LEU A C 1
ATOM 4579 O O . LEU A 1 578 ? -20.688 7.094 1.938 1 98.62 578 LEU A O 1
ATOM 4583 N N . PHE A 1 579 ? -20.422 8.133 -0.017 1 98.81 579 PHE A N 1
ATOM 4584 C CA . PHE A 1 579 ? -20.703 9.445 0.563 1 98.81 579 PHE A CA 1
ATOM 4585 C C . PHE A 1 579 ? -21.875 10.117 -0.147 1 98.81 579 PHE A C 1
ATOM 4587 O O . PHE A 1 579 ? -22.047 9.953 -1.356 1 98.81 579 PHE A O 1
ATOM 4594 N N . ARG A 1 580 ? -22.594 10.906 0.604 1 98.69 580 ARG A N 1
ATOM 4595 C CA . ARG A 1 580 ? -23.703 11.703 0.068 1 98.69 580 ARG A CA 1
ATOM 4596 C C . ARG A 1 580 ? -23.234 13.117 -0.267 1 98.69 580 ARG A C 1
ATOM 4598 O O . ARG A 1 580 ? -23.703 13.719 -1.234 1 98.69 580 ARG A O 1
ATOM 4605 N N . VAL A 1 581 ? -22.328 13.68 0.539 1 98.75 581 VAL A N 1
ATOM 4606 C CA . VAL A 1 581 ? -21.859 15.055 0.39 1 98.75 581 VAL A CA 1
ATOM 4607 C C . VAL A 1 581 ? -20.422 15.172 0.893 1 98.75 581 VAL A C 1
ATOM 4609 O O . VAL A 1 581 ? -20.016 14.438 1.796 1 98.75 581 VAL A O 1
ATOM 4612 N N . ALA A 1 582 ? -19.609 16.031 0.255 1 98.88 582 ALA A N 1
ATOM 4613 C CA . ALA A 1 582 ? -18.203 16.219 0.615 1 98.88 582 ALA A CA 1
ATOM 4614 C C . ALA A 1 582 ? -17.859 17.703 0.666 1 98.88 582 ALA A C 1
ATOM 4616 O O . ALA A 1 582 ? -18.422 18.516 -0.081 1 98.88 582 ALA A O 1
ATOM 4617 N N . LEU A 1 583 ? -16.984 18.062 1.572 1 98.75 583 LEU A N 1
ATOM 4618 C CA . LEU A 1 583 ? -16.344 19.375 1.648 1 98.75 583 LEU A CA 1
ATOM 4619 C C . LEU A 1 583 ? -14.844 19.266 1.41 1 98.75 583 LEU A C 1
ATOM 4621 O O . LEU A 1 583 ? -14.164 18.469 2.047 1 98.75 583 LEU A O 1
ATOM 4625 N N . ALA A 1 584 ? -14.336 20.047 0.521 1 98.44 584 ALA A N 1
ATOM 4626 C CA . ALA A 1 584 ? -12.898 20.141 0.265 1 98.44 584 ALA A CA 1
ATOM 4627 C C . ALA A 1 584 ? -12.414 21.594 0.363 1 98.44 584 ALA A C 1
ATOM 4629 O O . ALA A 1 584 ? -12.703 22.406 -0.513 1 98.44 584 ALA A O 1
ATOM 4630 N N . GLY A 1 585 ? -11.633 21.922 1.429 1 97.56 585 GLY A N 1
ATOM 4631 C CA . GLY A 1 585 ? -11.094 23.25 1.605 1 97.56 585 GLY A CA 1
ATOM 4632 C C . GLY A 1 585 ? -9.688 23.406 1.058 1 97.56 585 GLY A C 1
ATOM 4633 O O . GLY A 1 585 ? -8.773 22.688 1.466 1 97.56 585 GLY A O 1
ATOM 4634 N N . VAL A 1 586 ? -9.516 24.328 0.131 1 97 586 VAL A N 1
ATOM 4635 C CA . VAL A 1 586 ? -8.234 24.625 -0.506 1 97 586 VAL A CA 1
ATOM 4636 C C . VAL A 1 586 ? -7.512 23.328 -0.845 1 97 586 VAL A C 1
ATOM 4638 O O . VAL A 1 586 ? -6.352 23.141 -0.471 1 97 586 VAL A O 1
ATOM 4641 N N . PRO A 1 587 ? -8.164 22.469 -1.593 1 98.38 587 PRO A N 1
ATOM 4642 C CA . PRO A 1 587 ? -7.688 21.094 -1.772 1 98.38 587 PRO A CA 1
ATOM 4643 C C . PRO A 1 587 ? -6.504 20.984 -2.734 1 98.38 587 PRO A C 1
ATOM 4645 O O . PRO A 1 587 ? -6.574 21.5 -3.854 1 98.38 587 PRO A O 1
ATOM 4648 N N . PHE A 1 588 ? -5.434 20.312 -2.363 1 98.31 588 PHE A N 1
ATOM 4649 C CA . PHE A 1 588 ? -4.297 19.984 -3.215 1 98.31 588 PHE A CA 1
ATOM 4650 C C . PHE A 1 588 ? -4.652 18.859 -4.18 1 98.31 588 PHE A C 1
ATOM 4652 O O . PHE A 1 588 ? -4.367 17.688 -3.912 1 98.31 588 PHE A O 1
ATOM 4659 N N . VAL A 1 589 ? -5.172 19.188 -5.383 1 98.69 589 VAL A N 1
ATOM 4660 C CA . VAL A 1 589 ? -5.848 18.141 -6.145 1 98.69 589 VAL A CA 1
ATOM 4661 C C . VAL A 1 589 ? -5.156 17.953 -7.492 1 98.69 589 VAL A C 1
ATOM 4663 O O . VAL A 1 589 ? -5.418 16.969 -8.203 1 98.69 589 VAL A O 1
ATOM 4666 N N . ASP A 1 590 ? -4.309 18.859 -7.918 1 98.31 590 ASP A N 1
ATOM 4667 C CA . ASP A 1 590 ? -3.562 18.719 -9.164 1 98.31 590 ASP A CA 1
ATOM 4668 C C . ASP A 1 590 ? -2.115 18.312 -8.898 1 98.31 590 ASP A C 1
ATOM 4670 O O . ASP A 1 590 ? -1.184 18.984 -9.352 1 98.31 590 ASP A O 1
ATOM 4674 N N . VAL A 1 591 ? -1.896 17.219 -8.328 1 98.12 591 VAL A N 1
ATOM 4675 C CA . VAL A 1 591 ? -0.647 16.781 -7.719 1 98.12 591 VAL A CA 1
ATOM 4676 C C . VAL A 1 591 ? 0.438 16.656 -8.789 1 98.12 591 VAL A C 1
ATOM 4678 O O . VAL A 1 591 ? 1.539 17.188 -8.617 1 98.12 591 VAL A O 1
ATOM 4681 N N . MET A 1 592 ? 0.151 16.062 -9.93 1 97.94 592 MET A N 1
ATOM 4682 C CA . MET A 1 592 ? 1.163 15.766 -10.938 1 97.94 592 MET A CA 1
ATOM 4683 C C . MET A 1 592 ? 1.693 17.047 -11.57 1 97.94 592 MET A C 1
ATOM 4685 O O . MET A 1 592 ? 2.9 17.297 -11.562 1 97.94 592 MET A O 1
ATOM 4689 N N . THR A 1 593 ? 0.779 17.859 -12.039 1 97.38 593 THR A N 1
ATOM 4690 C CA . THR A 1 593 ? 1.188 19.078 -12.727 1 97.38 593 THR A CA 1
ATOM 4691 C C . THR A 1 593 ? 1.897 20.031 -11.766 1 97.38 593 THR A C 1
ATOM 4693 O O . THR A 1 593 ? 2.918 20.625 -12.117 1 97.38 593 THR A O 1
ATOM 4696 N N . THR A 1 594 ? 1.4 20.125 -10.555 1 97.06 594 THR A N 1
ATOM 4697 C CA . THR A 1 594 ? 1.992 21.016 -9.57 1 97.06 594 THR A CA 1
ATOM 4698 C C . THR A 1 594 ? 3.383 20.531 -9.164 1 97.06 594 THR A C 1
ATOM 4700 O O . THR A 1 594 ? 4.336 21.328 -9.156 1 97.06 594 THR A O 1
ATOM 4703 N N . MET A 1 595 ? 3.572 19.281 -8.969 1 97.25 595 MET A N 1
ATOM 4704 C CA . MET A 1 595 ? 4.777 18.75 -8.336 1 97.25 595 MET A CA 1
ATOM 4705 C C . MET A 1 595 ? 5.895 18.578 -9.359 1 97.25 595 MET A C 1
ATOM 4707 O O . MET A 1 595 ? 7.047 18.344 -9 1 97.25 595 MET A O 1
ATOM 4711 N N . CYS A 1 596 ? 5.551 18.688 -10.664 1 97.75 596 CYS A N 1
ATOM 4712 C CA . CYS A 1 596 ? 6.605 18.516 -11.656 1 97.75 596 CYS A CA 1
ATOM 4713 C C . CYS A 1 596 ? 7.344 19.812 -11.906 1 97.75 596 CYS A C 1
ATOM 4715 O O . CYS A 1 596 ? 8.422 19.828 -12.5 1 97.75 596 CYS A O 1
ATOM 4717 N N . ASP A 1 597 ? 6.766 21 -11.477 1 96.38 597 ASP A N 1
ATOM 4718 C CA . ASP A 1 597 ? 7.301 22.328 -11.766 1 96.38 597 ASP A CA 1
ATOM 4719 C C . ASP A 1 597 ? 7.965 22.922 -10.523 1 96.38 597 ASP A C 1
ATOM 4721 O O . ASP A 1 597 ? 7.277 23.406 -9.617 1 96.38 597 ASP A O 1
ATOM 4725 N N . PRO A 1 598 ? 9.305 23.016 -10.477 1 94.62 598 PRO A N 1
ATOM 4726 C CA . PRO A 1 598 ? 10.016 23.469 -9.281 1 94.62 598 PRO A CA 1
ATOM 4727 C C . PRO A 1 598 ? 9.805 24.953 -9 1 94.62 598 PRO A C 1
ATOM 4729 O O . PRO A 1 598 ? 10.172 25.438 -7.926 1 94.62 598 PRO A O 1
ATOM 4732 N N . SER A 1 599 ? 9.195 25.703 -9.945 1 93.38 599 SER A N 1
ATOM 4733 C CA . SER A 1 599 ? 9 27.125 -9.75 1 93.38 599 SER A CA 1
ATOM 4734 C C . SER A 1 599 ? 7.773 27.406 -8.891 1 93.38 599 SER A C 1
ATOM 4736 O O . SER A 1 599 ? 7.582 28.531 -8.414 1 93.38 599 SER A O 1
ATOM 4738 N N . ILE A 1 600 ? 6.93 26.422 -8.734 1 93.5 600 ILE A N 1
ATOM 4739 C CA . ILE A 1 600 ? 5.727 26.578 -7.926 1 93.5 600 ILE A CA 1
ATOM 4740 C C . ILE A 1 600 ? 6.082 26.5 -6.445 1 93.5 600 ILE A C 1
ATOM 4742 O O . ILE A 1 600 ? 6.809 25.594 -6.023 1 93.5 600 ILE A O 1
ATOM 4746 N N . PRO A 1 601 ? 5.566 27.391 -5.648 1 91.06 601 PRO A N 1
ATOM 4747 C CA . PRO A 1 601 ? 5.883 27.406 -4.219 1 91.06 601 PRO A CA 1
ATOM 4748 C C . PRO A 1 601 ? 5.648 26.062 -3.547 1 91.06 601 PRO A C 1
ATOM 4750 O O . PRO A 1 601 ? 4.688 25.359 -3.881 1 91.06 601 PRO A O 1
ATOM 4753 N N . LEU A 1 602 ? 6.539 25.672 -2.605 1 91.31 602 LEU A N 1
ATOM 4754 C CA . LEU A 1 602 ? 6.5 24.5 -1.744 1 91.31 602 LEU A CA 1
ATOM 4755 C C . LEU A 1 602 ? 6.91 23.25 -2.516 1 91.31 602 LEU A C 1
ATOM 4757 O O . LEU A 1 602 ? 7.227 22.219 -1.914 1 91.31 602 LEU A O 1
ATOM 4761 N N . THR A 1 603 ? 7.016 23.203 -3.857 1 93.94 603 THR A N 1
ATOM 4762 C CA . THR A 1 603 ? 7.117 22.031 -4.703 1 93.94 603 THR A CA 1
ATOM 4763 C C . THR A 1 603 ? 8.406 21.266 -4.41 1 93.94 603 THR A C 1
ATOM 4765 O O . THR A 1 603 ? 8.359 20.094 -4.027 1 93.94 603 THR A O 1
ATOM 4768 N N . THR A 1 604 ? 9.555 21.906 -4.445 1 93.12 604 THR A N 1
ATOM 4769 C CA . THR A 1 604 ? 10.82 21.203 -4.352 1 93.12 604 THR A CA 1
ATOM 4770 C C . THR A 1 604 ? 10.984 20.547 -2.98 1 93.12 604 THR A C 1
ATOM 4772 O O . THR A 1 604 ? 11.422 19.406 -2.877 1 93.12 604 THR A O 1
ATOM 4775 N N . GLY A 1 605 ? 10.602 21.266 -1.935 1 92.81 605 GLY A N 1
ATOM 4776 C CA . GLY A 1 605 ? 10.641 20.656 -0.614 1 92.81 605 GLY A CA 1
ATOM 4777 C C . GLY A 1 605 ? 9.711 19.469 -0.47 1 92.81 605 GLY A C 1
ATOM 4778 O O . GLY A 1 605 ? 10.039 18.5 0.199 1 92.81 605 GLY A O 1
ATOM 4779 N N . GLU A 1 606 ? 8.594 19.531 -1.198 1 95.5 606 GLU A N 1
ATOM 4780 C CA . GLU A 1 606 ? 7.531 18.547 -1.037 1 95.5 606 GLU A CA 1
ATOM 4781 C C . GLU A 1 606 ? 7.832 17.281 -1.832 1 95.5 606 GLU A C 1
ATOM 4783 O O . GLU A 1 606 ? 7.152 16.266 -1.669 1 95.5 606 GLU A O 1
ATOM 4788 N N . TRP A 1 607 ? 8.898 17.328 -2.656 1 96.12 607 TRP A N 1
ATOM 4789 C CA . TRP A 1 607 ? 9.352 16.094 -3.279 1 96.12 607 TRP A CA 1
ATOM 4790 C C . TRP A 1 607 ? 9.695 15.047 -2.225 1 96.12 607 TRP A C 1
ATOM 4792 O O . TRP A 1 607 ? 9.547 13.852 -2.459 1 96.12 607 TRP A O 1
ATOM 4802 N N . GLU A 1 608 ? 10.055 15.484 -0.99 1 95.31 608 GLU A N 1
ATOM 4803 C CA . GLU A 1 608 ? 10.398 14.562 0.086 1 95.31 608 GLU A CA 1
ATOM 4804 C C . GLU A 1 608 ? 9.156 14.125 0.857 1 95.31 608 G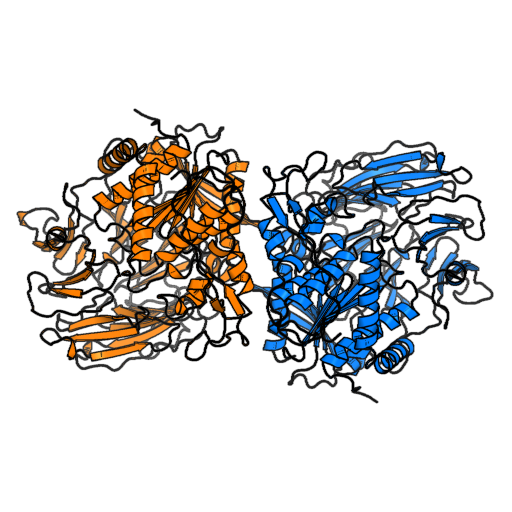LU A C 1
ATOM 4806 O O . GLU A 1 608 ? 9.242 13.32 1.785 1 95.31 608 GLU A O 1
ATOM 4811 N N . GLU A 1 609 ? 8.016 14.641 0.478 1 96.06 609 GLU A N 1
ATOM 4812 C CA . GLU A 1 609 ? 6.746 14.242 1.078 1 96.06 609 GLU A CA 1
ATOM 4813 C C . GLU A 1 609 ? 5.98 13.281 0.169 1 96.06 609 GLU A C 1
ATOM 4815 O O . GLU A 1 609 ? 5.5 12.242 0.62 1 96.06 609 GLU A O 1
ATOM 4820 N N . TRP A 1 610 ? 5.938 13.602 -1.099 1 96.75 610 TRP A N 1
ATOM 4821 C CA . TRP A 1 610 ? 5.062 12.898 -2.029 1 96.75 610 TRP A CA 1
ATOM 4822 C C . TRP A 1 610 ? 5.871 12.023 -2.98 1 96.75 610 TRP A C 1
ATOM 4824 O O . TRP A 1 610 ? 5.371 11.016 -3.48 1 96.75 610 TRP A O 1
ATOM 4834 N N . GLY A 1 611 ? 7.07 12.359 -3.262 1 97.06 611 GLY A N 1
ATOM 4835 C CA . GLY A 1 611 ? 7.848 11.914 -4.406 1 97.06 611 GLY A CA 1
ATOM 4836 C C . GLY A 1 611 ? 7.949 12.953 -5.504 1 97.06 611 GLY A C 1
ATOM 4837 O O . GLY A 1 611 ? 7.207 13.938 -5.504 1 97.06 611 GLY A O 1
ATOM 4838 N N . ASN A 1 612 ? 8.945 12.797 -6.324 1 97.94 612 ASN A N 1
ATOM 4839 C CA . ASN A 1 612 ? 9.164 13.664 -7.48 1 97.94 612 ASN A CA 1
ATOM 4840 C C . ASN A 1 612 ? 8.641 13.023 -8.766 1 97.94 612 ASN A C 1
ATOM 4842 O O . ASN A 1 612 ? 9.227 12.062 -9.266 1 97.94 612 ASN A O 1
ATOM 4846 N N . PRO A 1 613 ? 7.531 13.547 -9.312 1 98.12 613 PRO A N 1
ATOM 4847 C CA . PRO A 1 613 ? 6.941 12.906 -10.492 1 98.12 613 PRO A CA 1
ATOM 4848 C C . PRO A 1 613 ? 7.84 12.992 -11.719 1 98.12 613 PRO A C 1
ATOM 4850 O O . PRO A 1 613 ? 7.539 12.383 -12.75 1 98.12 613 PRO A O 1
ATOM 4853 N N . ASN A 1 614 ? 8.945 13.75 -11.625 1 98.25 614 ASN A N 1
ATOM 4854 C CA . ASN A 1 614 ? 9.922 13.812 -12.703 1 98.25 614 ASN A CA 1
ATOM 4855 C C . ASN A 1 614 ? 10.812 12.57 -12.719 1 98.25 614 ASN A C 1
ATOM 4857 O O . ASN A 1 614 ? 11.641 12.406 -13.617 1 98.25 614 ASN A O 1
ATOM 4861 N N . GLU A 1 615 ? 10.68 11.734 -11.758 1 97.62 615 GLU A N 1
ATOM 4862 C CA . GLU A 1 615 ? 11.469 10.508 -11.656 1 97.62 615 GLU A CA 1
ATOM 4863 C C . GLU A 1 615 ? 10.609 9.281 -11.945 1 97.62 615 GLU A C 1
ATOM 4865 O O . GLU A 1 615 ? 9.453 9.211 -11.547 1 97.62 615 GLU A O 1
ATOM 4870 N N . TYR A 1 616 ? 11.227 8.203 -12.57 1 96.81 616 TYR A N 1
ATOM 4871 C CA . TYR A 1 616 ? 10.531 6.949 -12.836 1 96.81 616 TYR A CA 1
ATOM 4872 C C . TYR A 1 616 ? 10 6.34 -11.547 1 96.81 616 TYR A C 1
ATOM 4874 O O . TYR A 1 616 ? 8.883 5.824 -11.508 1 96.81 616 TYR A O 1
ATOM 4882 N N . LYS A 1 617 ? 10.727 6.52 -10.492 1 96.5 617 LYS A N 1
ATOM 4883 C CA . LYS A 1 617 ? 10.461 5.867 -9.211 1 96.5 617 LYS A CA 1
ATOM 4884 C C . LYS A 1 617 ? 9.086 6.262 -8.672 1 96.5 617 LYS A C 1
ATOM 4886 O O . LYS A 1 617 ? 8.406 5.449 -8.039 1 96.5 617 LYS A O 1
ATOM 4891 N N . PHE A 1 618 ? 8.703 7.523 -8.945 1 97.94 618 PHE A N 1
ATOM 4892 C CA . PHE A 1 618 ? 7.539 8.039 -8.227 1 97.94 618 PHE A CA 1
ATOM 4893 C C . PHE A 1 618 ? 6.391 8.32 -9.195 1 97.94 618 PHE A C 1
ATOM 4895 O O . PHE A 1 618 ? 5.238 8.43 -8.781 1 97.94 618 PHE A O 1
ATOM 4902 N N . PHE A 1 619 ? 6.621 8.445 -10.555 1 97.75 619 PHE A N 1
ATOM 4903 C CA . PHE A 1 619 ? 5.664 8.945 -11.531 1 97.75 619 PHE A CA 1
ATOM 4904 C C . PHE A 1 619 ? 4.383 8.125 -11.508 1 97.75 619 PHE A C 1
ATOM 4906 O O . PHE A 1 619 ? 3.293 8.664 -11.297 1 97.75 619 PHE A O 1
ATOM 4913 N N . ASP A 1 620 ? 4.512 6.828 -11.641 1 97.38 620 ASP A N 1
ATOM 4914 C CA . ASP A 1 620 ? 3.344 5.957 -11.727 1 97.38 620 ASP A CA 1
ATOM 4915 C C . ASP A 1 620 ? 2.539 5.992 -10.43 1 97.38 620 ASP A C 1
ATOM 4917 O O . ASP A 1 620 ? 1.308 6.051 -10.453 1 97.38 620 ASP A O 1
ATOM 4921 N N . TYR A 1 621 ? 3.229 5.883 -9.344 1 97.94 621 TYR A N 1
ATOM 4922 C CA . TYR A 1 621 ? 2.584 5.832 -8.031 1 97.94 621 TYR A CA 1
ATOM 4923 C C . TYR A 1 621 ? 1.8 7.113 -7.766 1 97.94 621 TYR A C 1
ATOM 4925 O O . TYR A 1 621 ? 0.619 7.062 -7.41 1 97.94 621 TYR A O 1
ATOM 4933 N N . MET A 1 622 ? 2.408 8.25 -7.984 1 98.31 622 MET A N 1
ATOM 4934 C CA . MET A 1 622 ? 1.745 9.531 -7.758 1 98.31 622 MET A CA 1
ATOM 4935 C C . MET A 1 622 ? 0.564 9.711 -8.703 1 98.31 622 MET A C 1
ATOM 4937 O O . MET A 1 622 ? -0.491 10.203 -8.305 1 98.31 622 MET A O 1
ATOM 4941 N N . ASN A 1 623 ? 0.773 9.305 -9.906 1 97.56 623 ASN A N 1
ATOM 4942 C CA . ASN A 1 623 ? -0.288 9.406 -10.898 1 97.56 623 ASN A CA 1
ATOM 4943 C C . ASN A 1 623 ? -1.512 8.586 -10.508 1 97.56 623 ASN A C 1
ATOM 4945 O O . ASN A 1 623 ? -2.641 8.945 -10.852 1 97.56 623 ASN A O 1
ATOM 4949 N N . SER A 1 624 ? -1.292 7.547 -9.797 1 96.69 624 SER A N 1
ATOM 4950 C CA . SER A 1 624 ? -2.355 6.598 -9.477 1 96.69 624 SER A CA 1
ATOM 4951 C C . SER A 1 624 ? -3.354 7.199 -8.492 1 96.69 624 SER A C 1
ATOM 4953 O O . SER A 1 624 ? -4.469 6.695 -8.344 1 96.69 624 SER A O 1
ATOM 4955 N N . TYR A 1 625 ? -2.979 8.289 -7.797 1 97.94 625 TYR A N 1
ATOM 4956 C CA . TYR A 1 625 ? -3.928 8.797 -6.812 1 97.94 625 TYR A CA 1
ATOM 4957 C C . TYR A 1 625 ? -4.195 10.281 -7.027 1 97.94 625 TYR A C 1
ATOM 4959 O O . TYR A 1 625 ? -5.047 10.867 -6.352 1 97.94 625 TYR A O 1
ATOM 4967 N N . SER A 1 626 ? -3.482 10.961 -7.953 1 98.38 626 SER A N 1
ATOM 4968 C CA . SER A 1 626 ? -3.725 12.375 -8.195 1 98.38 626 SER A CA 1
ATOM 4969 C C . SER A 1 626 ? -5.188 12.633 -8.539 1 98.38 626 SER A C 1
ATOM 4971 O O . SER A 1 626 ? -5.703 12.109 -9.531 1 98.38 626 SER A O 1
ATOM 4973 N N . PRO A 1 627 ? -5.879 13.5 -7.789 1 98.62 627 PRO A N 1
ATOM 4974 C CA . PRO A 1 627 ? -7.332 13.609 -7.941 1 98.62 627 PRO A CA 1
ATOM 4975 C C . PRO A 1 627 ? -7.746 14.062 -9.344 1 98.62 627 PRO A C 1
ATOM 4977 O O . PRO A 1 627 ? -8.547 13.391 -10 1 98.62 627 PRO A O 1
ATOM 4980 N N . VAL A 1 628 ? -7.184 15.117 -9.836 1 98.5 628 VAL A N 1
ATOM 4981 C CA . VAL A 1 628 ? -7.582 15.648 -11.133 1 98.5 628 VAL A CA 1
ATOM 4982 C C . VAL A 1 628 ? -7.312 14.617 -12.227 1 98.5 628 VAL A C 1
ATOM 4984 O O . VAL A 1 628 ? -8.086 14.492 -13.18 1 98.5 628 VAL A O 1
ATOM 4987 N N . ASP A 1 629 ? -6.277 13.836 -12.078 1 97.31 629 ASP A N 1
ATOM 4988 C CA . ASP A 1 629 ? -5.836 12.898 -13.102 1 97.31 629 ASP A CA 1
ATOM 4989 C C . ASP A 1 629 ? -6.672 11.625 -13.078 1 97.31 629 ASP A C 1
ATOM 4991 O O . ASP A 1 629 ? -6.621 10.82 -14.008 1 97.31 629 ASP A O 1
ATOM 4995 N N . ASN A 1 630 ? -7.469 11.398 -12.07 1 97.81 630 ASN A N 1
ATOM 4996 C CA . ASN A 1 630 ? -8.219 10.156 -11.953 1 97.81 630 ASN A CA 1
ATOM 4997 C C . ASN A 1 630 ? -9.727 10.398 -11.969 1 97.81 630 ASN A C 1
ATOM 4999 O O . ASN A 1 630 ? -10.508 9.5 -11.664 1 97.81 630 ASN A O 1
ATOM 5003 N N . VAL A 1 631 ? -10.148 11.688 -12.242 1 97.94 631 VAL A N 1
ATOM 5004 C CA . VAL A 1 631 ? -11.562 11.93 -12.469 1 97.94 631 VAL A CA 1
ATOM 5005 C C . VAL A 1 631 ? -12.055 11.102 -13.656 1 97.94 631 VAL A C 1
ATOM 5007 O O . VAL A 1 631 ? -11.352 10.953 -14.656 1 97.94 631 VAL A O 1
ATOM 5010 N N . ARG A 1 632 ? -13.172 10.492 -13.555 1 95.44 632 ARG A N 1
ATOM 5011 C CA . ARG A 1 632 ? -13.711 9.641 -14.609 1 95.44 632 ARG A CA 1
ATOM 5012 C C . ARG A 1 632 ? -15.234 9.703 -14.648 1 95.44 632 ARG A C 1
ATOM 5014 O O . ARG A 1 632 ? -15.852 10.312 -13.773 1 95.44 632 ARG A O 1
ATOM 5021 N N . ALA A 1 633 ? -15.781 9.117 -15.68 1 96.12 633 ALA A N 1
ATOM 5022 C CA . ALA A 1 633 ? -17.234 9.062 -15.805 1 96.12 633 ALA A CA 1
ATOM 5023 C C . ALA A 1 633 ? -17.844 8.148 -14.742 1 96.12 633 ALA A C 1
ATOM 5025 O O . ALA A 1 633 ? -17.766 6.922 -14.852 1 96.12 633 ALA A O 1
ATOM 5026 N N . GLN A 1 634 ? -18.469 8.727 -13.758 1 95.94 634 GLN A N 1
ATOM 5027 C CA . GLN A 1 634 ? -19.156 8.07 -12.656 1 95.94 634 GLN A CA 1
ATOM 5028 C C . GLN A 1 634 ? -19.969 9.062 -11.836 1 95.94 634 GLN A C 1
ATOM 5030 O O . GLN A 1 634 ? -19.938 10.266 -12.109 1 95.94 634 GLN A O 1
ATOM 5035 N N . ASP A 1 635 ? -20.781 8.539 -10.93 1 96.69 635 ASP A N 1
ATOM 5036 C CA . ASP A 1 635 ? -21.469 9.414 -9.992 1 96.69 635 ASP A CA 1
ATOM 5037 C C . ASP A 1 635 ? -20.516 9.938 -8.922 1 96.69 635 ASP A C 1
ATOM 5039 O O . ASP A 1 635 ? -19.562 9.258 -8.547 1 96.69 635 ASP A O 1
ATOM 5043 N N . TYR A 1 636 ? -20.672 11.148 -8.562 1 97.88 636 TYR A N 1
ATOM 5044 C CA . TYR A 1 636 ? -19.969 11.773 -7.449 1 97.88 636 TYR A CA 1
ATOM 5045 C C . TYR A 1 636 ? -20.953 12.352 -6.445 1 97.88 636 TYR A C 1
ATOM 5047 O O . TYR A 1 636 ? -22.078 12.711 -6.809 1 97.88 636 TYR A O 1
ATOM 5055 N N . PRO A 1 637 ? -20.609 12.406 -5.191 1 98.5 637 PRO A N 1
ATOM 5056 C CA . PRO A 1 637 ? -21.484 13.07 -4.227 1 98.5 637 PRO A CA 1
ATOM 5057 C C . PRO A 1 637 ? -21.594 14.57 -4.461 1 98.5 637 PRO A C 1
ATOM 5059 O O . PRO A 1 637 ? -20.891 15.117 -5.312 1 98.5 637 PRO A O 1
ATOM 5062 N N . HIS A 1 638 ? -22.609 15.188 -3.717 1 98.62 638 HIS A N 1
ATOM 5063 C CA . HIS A 1 638 ? -22.547 16.641 -3.646 1 98.62 638 HIS A CA 1
ATOM 5064 C C . HIS A 1 638 ? -21.203 17.109 -3.107 1 98.62 638 HIS A C 1
ATOM 5066 O O . HIS A 1 638 ? -20.641 16.5 -2.199 1 98.62 638 HIS A O 1
ATOM 5072 N N . LEU A 1 639 ? -20.672 18.141 -3.715 1 98.75 639 LEU A N 1
ATOM 5073 C CA . LEU A 1 639 ? -19.328 18.562 -3.348 1 98.75 639 LEU A CA 1
ATOM 5074 C C . LEU A 1 639 ? -19.234 20.094 -3.314 1 98.75 639 LEU A C 1
ATOM 5076 O O . LEU A 1 639 ? -19.625 20.766 -4.27 1 98.75 639 LEU A O 1
ATOM 5080 N N . MET A 1 640 ? -18.766 20.641 -2.234 1 98.62 640 MET A N 1
ATOM 5081 C CA . MET A 1 640 ? -18.391 22.047 -2.15 1 98.62 640 MET A CA 1
ATOM 5082 C C . MET A 1 640 ? -16.875 22.203 -2.02 1 98.62 640 MET A C 1
ATOM 5084 O O . MET A 1 640 ? -16.266 21.594 -1.137 1 98.62 640 MET A O 1
ATOM 5088 N N . ILE A 1 641 ? -16.312 22.969 -2.904 1 98.38 641 ILE A N 1
ATOM 5089 C CA . ILE A 1 641 ? -14.891 23.266 -2.936 1 98.38 641 ILE A CA 1
ATOM 5090 C C . ILE A 1 641 ? -14.648 24.719 -2.549 1 98.38 641 ILE A C 1
ATOM 5092 O O . ILE A 1 641 ? -15.273 25.625 -3.104 1 98.38 641 ILE A O 1
ATOM 5096 N N . GLN A 1 642 ? -13.766 24.922 -1.548 1 96.31 642 GLN A N 1
ATOM 5097 C CA . GLN A 1 642 ? -13.367 26.266 -1.166 1 96.31 642 GLN A CA 1
ATOM 5098 C C . GLN A 1 642 ? -11.953 26.578 -1.651 1 96.31 642 GLN A C 1
ATOM 5100 O O . GLN A 1 642 ? -11.062 25.719 -1.588 1 96.31 642 GLN A O 1
ATOM 5105 N N . ALA A 1 643 ? -11.758 27.797 -2.146 1 95.69 643 ALA A N 1
ATOM 5106 C CA . ALA A 1 643 ? -10.43 28.188 -2.613 1 95.69 643 ALA A CA 1
ATOM 5107 C C . ALA A 1 643 ? -10.242 29.703 -2.502 1 95.69 643 ALA A C 1
ATOM 5109 O O . ALA A 1 643 ? -11.203 30.438 -2.332 1 95.69 643 ALA A O 1
ATOM 5110 N N . GLY A 1 644 ? -9.023 30.125 -2.496 1 93.75 644 GLY A N 1
ATOM 5111 C CA . GLY A 1 644 ? -8.648 31.531 -2.475 1 93.75 644 GLY A CA 1
ATOM 5112 C C . GLY A 1 644 ? -7.684 31.906 -3.582 1 93.75 644 GLY A C 1
ATOM 5113 O O . GLY A 1 644 ? -6.734 31.172 -3.865 1 93.75 644 GLY A O 1
ATOM 5114 N N . LEU A 1 645 ? -7.926 33.031 -4.184 1 94.38 645 LEU A N 1
ATOM 5115 C CA . LEU A 1 645 ? -7.129 33.469 -5.316 1 94.38 645 LEU A CA 1
ATOM 5116 C C . LEU A 1 645 ? -5.668 33.656 -4.914 1 94.38 645 LEU A C 1
ATOM 5118 O O . LEU A 1 645 ? -4.762 33.406 -5.703 1 94.38 645 LEU A O 1
ATOM 5122 N N . HIS A 1 646 ? -5.414 34.094 -3.684 1 91 646 HIS A N 1
ATOM 5123 C CA . HIS A 1 646 ? -4.07 34.469 -3.293 1 91 646 HIS A CA 1
ATOM 5124 C C . HIS A 1 646 ? -3.408 33.406 -2.418 1 91 646 HIS A C 1
ATOM 5126 O O . HIS A 1 646 ? -2.412 33.688 -1.746 1 91 646 HIS A O 1
ATOM 5132 N N . ASP A 1 647 ? -3.973 32.25 -2.398 1 90.94 647 ASP A N 1
ATOM 5133 C CA . ASP A 1 647 ? -3.412 31.109 -1.663 1 90.94 647 ASP A CA 1
ATOM 5134 C C . ASP A 1 647 ? -2.027 30.75 -2.193 1 90.94 647 ASP A C 1
ATOM 5136 O O . ASP A 1 647 ? -1.893 30.281 -3.33 1 90.94 647 ASP A O 1
ATOM 5140 N N . PRO A 1 648 ? -1.025 30.906 -1.409 1 88.56 648 PRO A N 1
ATOM 5141 C CA . PRO A 1 648 ? 0.316 30.578 -1.897 1 88.56 648 PRO A CA 1
ATOM 5142 C C . PRO A 1 648 ? 0.656 29.094 -1.752 1 88.56 648 PRO A C 1
ATOM 5144 O O . PRO A 1 648 ? 1.663 28.641 -2.293 1 88.56 648 PRO A O 1
ATOM 5147 N N . ARG A 1 649 ? -0.08 28.328 -1.032 1 91.75 649 ARG A N 1
ATOM 5148 C CA . ARG A 1 649 ? 0.237 26.938 -0.732 1 91.75 649 ARG A CA 1
ATOM 5149 C C . ARG A 1 649 ? -0.429 26 -1.73 1 91.75 649 ARG A C 1
ATOM 5151 O O . ARG A 1 649 ? 0.221 25.109 -2.281 1 91.75 649 ARG A O 1
ATOM 5158 N N . VAL A 1 650 ? -1.733 26.188 -1.893 1 94.62 650 VAL A N 1
ATOM 5159 C CA . VAL A 1 650 ? -2.477 25.516 -2.951 1 94.62 650 VAL A CA 1
ATOM 5160 C C . VAL A 1 650 ? -2.963 26.531 -3.975 1 94.62 650 VAL A C 1
ATOM 5162 O O . VAL A 1 650 ? -3.885 27.297 -3.699 1 94.62 650 VAL A O 1
ATOM 5165 N N . ALA A 1 651 ? -2.412 26.422 -5.094 1 95.62 651 ALA A N 1
ATOM 5166 C CA . ALA A 1 651 ? -2.74 27.422 -6.109 1 95.62 651 ALA A CA 1
ATOM 5167 C C . ALA A 1 651 ? -4.215 27.344 -6.492 1 95.62 651 ALA A C 1
ATOM 5169 O O . ALA A 1 651 ? -4.785 26.25 -6.586 1 95.62 651 ALA A O 1
ATOM 5170 N N . TYR A 1 652 ? -4.852 28.484 -6.781 1 96.56 652 TYR A N 1
ATOM 5171 C CA . TYR A 1 652 ? -6.285 28.609 -7.023 1 96.56 652 TYR A CA 1
ATOM 5172 C C . TYR A 1 652 ? -6.707 27.797 -8.25 1 96.56 652 TYR A C 1
ATOM 5174 O O . TYR A 1 652 ? -7.863 27.406 -8.367 1 96.56 652 TYR A O 1
ATOM 5182 N N . TRP A 1 653 ? -5.816 27.594 -9.164 1 97.81 653 TRP A N 1
ATOM 5183 C CA . TRP A 1 653 ? -6.188 26.938 -10.414 1 97.81 653 TRP A CA 1
ATOM 5184 C C . TRP A 1 653 ? -6.426 25.438 -10.203 1 97.81 653 TRP A C 1
ATOM 5186 O O . TRP A 1 653 ? -7.086 24.797 -11.016 1 97.81 653 TRP A O 1
ATOM 5196 N N . GLU A 1 654 ? -5.836 24.844 -9.156 1 97.94 654 GLU A N 1
ATOM 5197 C CA . GLU A 1 654 ? -6.031 23.422 -8.914 1 97.94 654 GLU A CA 1
ATOM 5198 C C . GLU A 1 654 ? -7.5 23.094 -8.656 1 97.94 654 GLU A C 1
ATOM 5200 O O . GLU A 1 654 ? -8.109 22.312 -9.391 1 97.94 654 GLU A O 1
ATOM 5205 N N . PRO A 1 655 ? -8.109 23.766 -7.641 1 98.12 655 PRO A N 1
ATOM 5206 C CA . PRO A 1 655 ? -9.539 23.484 -7.426 1 98.12 655 PRO A CA 1
ATOM 5207 C C . PRO A 1 655 ? -10.406 23.922 -8.602 1 98.12 655 PRO A C 1
ATOM 5209 O O . PRO A 1 655 ? -11.438 23.312 -8.875 1 98.12 655 PRO A O 1
ATOM 5212 N N . ALA A 1 656 ? -10.039 24.953 -9.328 1 98.31 656 ALA A N 1
ATOM 5213 C CA . ALA A 1 656 ? -10.797 25.375 -10.492 1 98.31 656 ALA A CA 1
ATOM 5214 C C . ALA A 1 656 ? -10.781 24.312 -11.586 1 98.31 656 ALA A C 1
ATOM 5216 O O . ALA A 1 656 ? -11.812 24.016 -12.188 1 98.31 656 ALA A O 1
ATOM 5217 N N . LYS A 1 657 ? -9.578 23.781 -11.852 1 98.31 657 LYS A N 1
ATOM 5218 C CA . LYS A 1 657 ? -9.453 22.672 -12.789 1 98.31 657 LYS A CA 1
ATOM 5219 C C . LYS A 1 657 ? -10.32 21.484 -12.367 1 98.31 657 LYS A C 1
ATOM 5221 O O . LYS A 1 657 ? -11.016 20.891 -13.188 1 98.31 657 LYS A O 1
ATOM 5226 N N . TRP A 1 658 ? -10.219 21.141 -11.117 1 98.69 658 TRP A N 1
ATOM 5227 C CA . TRP A 1 658 ? -10.914 19.984 -10.57 1 98.69 658 TRP A CA 1
ATOM 5228 C C . TRP A 1 658 ? -12.422 20.109 -10.742 1 98.69 658 TRP A C 1
ATOM 5230 O O . TRP A 1 658 ? -13.086 19.188 -11.211 1 98.69 658 TRP A O 1
ATOM 5240 N N . ALA A 1 659 ? -12.992 21.281 -10.406 1 98.62 659 ALA A N 1
ATOM 5241 C CA . ALA A 1 659 ? -14.43 21.531 -10.555 1 98.62 659 ALA A CA 1
ATOM 5242 C C . ALA A 1 659 ? -14.867 21.359 -12.008 1 98.62 659 ALA A C 1
ATOM 5244 O O . ALA A 1 659 ? -15.875 20.719 -12.289 1 98.62 659 ALA A O 1
ATOM 5245 N N . SER A 1 660 ? -14.094 21.953 -12.898 1 98.44 660 SER A N 1
ATOM 5246 C CA . SER A 1 660 ? -14.414 21.875 -14.32 1 98.44 660 SER A CA 1
ATOM 5247 C C . SER A 1 660 ? -14.398 20.438 -14.82 1 98.44 660 SER A C 1
ATOM 5249 O O . SER A 1 660 ? -15.305 20.016 -15.539 1 98.44 660 SER A O 1
ATOM 5251 N N . LYS A 1 661 ? -13.422 19.75 -14.469 1 98.19 661 LYS A N 1
ATOM 5252 C CA . LYS A 1 661 ? -13.281 18.359 -14.93 1 98.19 661 LYS A CA 1
ATOM 5253 C C . LYS A 1 661 ? -14.391 17.484 -14.359 1 98.19 661 LYS A C 1
ATOM 5255 O O . LYS A 1 661 ? -14.945 16.641 -15.07 1 98.19 661 LYS A O 1
ATOM 5260 N N . LEU A 1 662 ? -14.656 17.594 -13.062 1 98.5 662 LEU A N 1
ATOM 5261 C CA . LEU A 1 662 ? -15.742 16.844 -12.438 1 98.5 662 LEU A CA 1
ATOM 5262 C C . LEU A 1 662 ? -17.062 17.094 -13.156 1 98.5 662 LEU A C 1
ATOM 5264 O O . LEU A 1 662 ? -17.781 16.141 -13.492 1 98.5 662 LEU A O 1
ATOM 5268 N N . ARG A 1 663 ? -17.406 18.328 -13.398 1 98.25 663 ARG A N 1
ATOM 5269 C CA . ARG A 1 663 ? -18.672 18.672 -14.039 1 98.25 663 ARG A CA 1
ATOM 5270 C C . ARG A 1 663 ? -18.719 18.141 -15.461 1 98.25 663 ARG A C 1
ATOM 5272 O O . ARG A 1 663 ? -19.781 17.75 -15.945 1 98.25 663 ARG A O 1
ATOM 5279 N N . ALA A 1 664 ? -17.578 18.109 -16.109 1 97.25 664 ALA A N 1
ATOM 5280 C CA . ALA A 1 664 ? -17.516 17.641 -17.5 1 97.25 664 ALA A CA 1
ATOM 5281 C C . ALA A 1 664 ? -17.75 16.141 -17.578 1 97.25 664 ALA A C 1
ATOM 5283 O O . ALA A 1 664 ? -18.281 15.641 -18.578 1 97.25 664 ALA A O 1
ATOM 5284 N N . LEU A 1 665 ? -17.438 15.398 -16.516 1 96.19 665 LEU A N 1
ATOM 5285 C CA . LEU A 1 665 ? -17.359 13.953 -16.672 1 96.19 665 LEU A CA 1
ATOM 5286 C C . LEU A 1 665 ? -18.406 13.25 -15.812 1 96.19 665 LEU A C 1
ATOM 5288 O O . LEU A 1 665 ? -18.812 12.133 -16.125 1 96.19 665 LEU A O 1
ATOM 5292 N N . LYS A 1 666 ? -18.781 13.844 -14.703 1 96.62 666 LYS A N 1
ATOM 5293 C CA . LYS A 1 666 ? -19.688 13.156 -13.797 1 96.62 666 LYS A CA 1
ATOM 5294 C C . LYS A 1 666 ? -20.969 12.727 -14.523 1 96.62 666 LYS A C 1
ATOM 5296 O O . LYS A 1 666 ? -21.359 13.328 -15.523 1 96.62 666 LYS A O 1
ATOM 5301 N N . THR A 1 667 ? -21.688 11.695 -13.969 1 94.88 667 THR A N 1
ATOM 5302 C CA . THR A 1 667 ? -22.844 11.125 -14.656 1 94.88 667 THR A CA 1
ATOM 5303 C C . THR A 1 667 ? -24.125 11.383 -13.859 1 94.88 667 THR A C 1
ATOM 5305 O O . THR A 1 667 ? -25.203 10.953 -14.266 1 94.88 667 THR A O 1
ATOM 5308 N N . ASP A 1 668 ? -24.031 12.047 -12.805 1 95.38 668 ASP A N 1
ATOM 5309 C CA . ASP A 1 668 ? -25.172 12.312 -11.93 1 95.38 668 ASP A CA 1
ATOM 5310 C C . ASP A 1 668 ? -25.609 13.773 -12.016 1 95.38 668 ASP A C 1
ATOM 5312 O O . ASP A 1 668 ? -25.078 14.531 -12.844 1 95.38 668 ASP A O 1
ATOM 5316 N N . SER A 1 669 ? -26.578 14.117 -11.156 1 95.75 669 SER A N 1
ATOM 5317 C CA . SER A 1 669 ? -27.078 15.492 -11.117 1 95.75 669 SER A CA 1
ATOM 5318 C C . SER A 1 669 ? -26.719 16.172 -9.805 1 95.75 669 SER A C 1
ATOM 5320 O O . SER A 1 669 ? -27.234 17.25 -9.492 1 95.75 669 SER A O 1
ATOM 5322 N N . ASN A 1 670 ? -25.828 15.555 -9.039 1 97.12 670 ASN A N 1
ATOM 5323 C CA . ASN A 1 670 ? -25.422 16.156 -7.773 1 97.12 670 ASN A CA 1
ATOM 5324 C C . ASN A 1 670 ? -24.641 17.453 -7.996 1 97.12 670 ASN A C 1
ATOM 5326 O O . ASN A 1 670 ? -24.047 17.641 -9.055 1 97.12 670 ASN A O 1
ATOM 5330 N N . GLU A 1 671 ? -24.625 18.344 -7.035 1 96.5 671 GLU A N 1
ATOM 5331 C CA . GLU A 1 671 ? -24 19.656 -7.168 1 96.5 671 GLU A CA 1
ATOM 5332 C C . GLU A 1 671 ? -22.5 19.562 -6.91 1 96.5 671 GLU A C 1
ATOM 5334 O O . GLU A 1 671 ? -22.062 18.891 -5.98 1 96.5 671 GLU A O 1
ATOM 5339 N N . VAL A 1 672 ? -21.766 20.188 -7.777 1 98.31 672 VAL A N 1
ATOM 5340 C CA . VAL A 1 672 ? -20.344 20.5 -7.555 1 98.31 672 VAL A CA 1
ATOM 5341 C C . VAL A 1 672 ? -20.141 22.016 -7.57 1 98.31 672 VAL A C 1
ATOM 5343 O O . VAL A 1 672 ? -20.203 22.641 -8.625 1 98.31 672 VAL A O 1
ATOM 5346 N N . LEU A 1 673 ? -19.875 22.578 -6.402 1 98.31 673 LEU A N 1
ATOM 5347 C CA . LEU A 1 673 ? -19.797 24.031 -6.246 1 98.31 673 LEU A CA 1
ATOM 5348 C C . LEU A 1 673 ? -18.375 24.453 -5.891 1 98.31 673 LEU A C 1
ATOM 5350 O O . LEU A 1 673 ? -17.734 23.844 -5.043 1 98.31 673 LEU A O 1
ATOM 5354 N N . LEU A 1 674 ? -17.844 25.469 -6.547 1 98.12 674 LEU A N 1
ATOM 5355 C CA . LEU A 1 674 ? -16.562 26.094 -6.215 1 98.12 674 LEU A CA 1
ATOM 5356 C C . LEU A 1 674 ? -16.781 27.5 -5.684 1 98.12 674 LEU A C 1
ATOM 5358 O O . LEU A 1 674 ? -17.281 28.375 -6.402 1 98.12 674 LEU A O 1
ATOM 5362 N N . LYS A 1 675 ? -16.5 27.703 -4.465 1 96.06 675 LYS A N 1
ATOM 5363 C CA . LYS A 1 675 ? -16.453 29.047 -3.883 1 96.06 675 LYS A CA 1
ATOM 5364 C C . LYS A 1 675 ? -15.055 29.625 -3.982 1 96.06 675 LYS A C 1
ATOM 5366 O O . LYS A 1 675 ? -14.203 29.375 -3.127 1 96.06 675 LYS A O 1
ATOM 5371 N N . MET A 1 676 ? -14.836 30.531 -4.879 1 94.56 676 MET A N 1
ATOM 5372 C CA . MET A 1 676 ? -13.562 31.219 -5.066 1 94.56 676 MET A CA 1
ATOM 5373 C C . MET A 1 676 ? -13.578 32.594 -4.406 1 94.56 676 MET A C 1
ATOM 5375 O O . MET A 1 676 ? -14.312 33.469 -4.84 1 94.56 676 MET A O 1
ATOM 5379 N N . ASP A 1 677 ? -12.805 32.688 -3.346 1 91 677 ASP A N 1
ATOM 5380 C CA . ASP A 1 677 ? -12.641 34.031 -2.732 1 91 677 ASP A CA 1
ATOM 5381 C C . ASP A 1 677 ? -11.555 34.812 -3.438 1 91 677 ASP A C 1
ATOM 5383 O O . ASP A 1 677 ? -10.375 34.469 -3.383 1 91 677 ASP A O 1
ATOM 5387 N N . LEU A 1 678 ? -11.906 35.875 -3.971 1 90.44 678 LEU A N 1
ATOM 5388 C CA . LEU A 1 678 ? -10.984 36.625 -4.801 1 90.44 678 LEU A CA 1
ATOM 5389 C C . LEU A 1 678 ? -10.109 37.562 -3.945 1 90.44 678 LEU A C 1
ATOM 5391 O O . LEU A 1 678 ? -9.164 38.156 -4.449 1 90.44 678 LEU A O 1
ATOM 5395 N N . GLU A 1 679 ? -10.312 37.531 -2.594 1 85.12 679 GLU A N 1
ATOM 5396 C CA . GLU A 1 679 ? -9.609 38.469 -1.745 1 85.12 679 GLU A CA 1
ATOM 5397 C C . GLU A 1 679 ? -8.797 37.75 -0.667 1 85.12 679 GLU A C 1
ATOM 5399 O O . GLU A 1 679 ? -8.141 38.406 0.15 1 85.12 679 GLU A O 1
ATOM 5404 N N . SER A 1 680 ? -8.797 36.562 -0.662 1 84.81 680 SER A N 1
ATOM 5405 C CA . SER A 1 680 ? -8.172 35.844 0.447 1 84.81 680 SER A CA 1
ATOM 5406 C C . SER A 1 680 ? -7.152 34.812 -0.056 1 84.81 680 SER A C 1
ATOM 5408 O O . SER A 1 680 ? -7.047 34.594 -1.262 1 84.81 680 SER A O 1
ATOM 5410 N N . GLY A 1 681 ? -6.438 34.281 0.969 1 84.81 681 GLY A N 1
ATOM 5411 C CA . GLY A 1 681 ? -5.445 33.25 0.684 1 84.81 681 GLY A CA 1
ATOM 5412 C C . GLY A 1 681 ? -5.812 31.891 1.257 1 84.81 681 GLY A C 1
ATOM 5413 O O . GLY A 1 681 ? -6.973 31.469 1.194 1 84.81 681 GLY A O 1
ATOM 5414 N N . HIS A 1 682 ? -4.734 31.188 1.687 1 81.62 682 HIS A N 1
ATOM 5415 C CA . HIS A 1 682 ? -4.844 29.781 2.102 1 81.62 682 HIS A CA 1
ATOM 5416 C C . HIS A 1 682 ? -5.742 29.641 3.326 1 81.62 682 HIS A C 1
ATOM 5418 O O . HIS A 1 682 ? -6.387 28.609 3.512 1 81.62 682 HIS A O 1
ATOM 5424 N N . PHE A 1 683 ? -5.836 30.594 4.18 1 75.69 683 PHE A N 1
ATOM 5425 C CA . PHE A 1 683 ? -6.547 30.484 5.449 1 75.69 683 PHE A CA 1
ATOM 5426 C C . PHE A 1 683 ? -7.891 31.203 5.383 1 75.69 683 PHE A C 1
ATOM 5428 O O . PHE A 1 683 ? -8.562 31.359 6.402 1 75.69 683 PHE A O 1
ATOM 5435 N N . SER A 1 684 ? -8.242 31.578 4.32 1 73.31 684 SER A N 1
ATOM 5436 C CA . SER A 1 684 ? -9.547 32.188 4.094 1 73.31 684 SER A CA 1
ATOM 5437 C C . SER A 1 684 ? -9.672 33.531 4.855 1 73.31 684 SER A C 1
ATOM 5439 O O . SER A 1 684 ? -8.719 34.312 4.902 1 73.31 684 SER A O 1
ATOM 5441 N N . ALA A 1 685 ? -10.758 33.75 5.492 1 72.44 685 ALA A N 1
ATOM 5442 C CA . ALA A 1 685 ? -11.062 35.031 6.125 1 72.44 685 ALA A CA 1
ATOM 5443 C C . ALA A 1 685 ? -10.195 35.25 7.363 1 72.44 685 ALA A C 1
ATOM 5445 O O . ALA A 1 685 ? -10.039 34.344 8.18 1 72.44 685 ALA A O 1
ATOM 5446 N N . SER A 1 686 ? -9.594 36.344 7.535 1 75.44 686 SER A N 1
ATOM 5447 C CA . SER A 1 686 ? -8.828 36.719 8.719 1 75.44 686 SER A CA 1
ATOM 5448 C C . SER A 1 686 ? -9.727 37.344 9.781 1 75.44 686 SER A C 1
ATOM 5450 O O . SER A 1 686 ? -9.352 37.406 10.953 1 75.44 686 SER A O 1
ATOM 5452 N N . ASP A 1 687 ? -10.805 37.656 9.43 1 84.56 687 ASP A N 1
ATOM 5453 C CA . ASP A 1 687 ? -11.875 38.188 10.266 1 84.56 687 ASP A CA 1
ATOM 5454 C C . ASP A 1 687 ? -12.656 37.062 10.938 1 84.56 687 ASP A C 1
ATOM 5456 O O . ASP A 1 687 ? -13.125 36.156 10.273 1 84.56 687 ASP A O 1
ATOM 5460 N N . ARG A 1 688 ? -12.797 37.156 12.305 1 89.94 688 ARG A N 1
ATOM 5461 C CA . ARG A 1 688 ? -13.398 36.031 13.031 1 89.94 688 ARG A CA 1
ATOM 5462 C C . ARG A 1 688 ? -14.859 35.875 12.648 1 89.94 688 ARG A C 1
ATOM 5464 O O . ARG A 1 688 ? -15.359 34.75 12.578 1 89.94 688 ARG A O 1
ATOM 5471 N N . TYR A 1 689 ? -15.625 36.938 12.453 1 91.94 689 TYR A N 1
ATOM 5472 C CA . TYR A 1 689 ? -17.031 36.812 12.07 1 91.94 689 TYR A CA 1
ATOM 5473 C C . TYR A 1 689 ? -17.156 36.219 10.664 1 91.94 689 TYR A C 1
ATOM 5475 O O . TYR A 1 689 ? -18.031 35.406 10.414 1 91.94 689 TYR A O 1
ATOM 5483 N N . ARG A 1 690 ? -16.297 36.688 9.797 1 89.62 690 ARG A N 1
ATOM 5484 C CA . ARG A 1 690 ? -16.297 36.125 8.453 1 89.62 690 ARG A CA 1
ATOM 5485 C C . ARG A 1 690 ? -15.945 34.625 8.484 1 89.62 690 ARG A C 1
ATOM 5487 O O . ARG A 1 690 ? -16.5 33.844 7.711 1 89.62 690 ARG A O 1
ATOM 5494 N N . TYR A 1 691 ? -15 34.312 9.32 1 90.75 691 TYR A N 1
ATOM 5495 C CA . TYR A 1 691 ? -14.625 32.906 9.484 1 90.75 691 TYR A CA 1
ATOM 5496 C C . TYR A 1 691 ? -15.828 32.062 9.867 1 90.75 691 TYR A C 1
ATOM 5498 O O . TYR A 1 691 ? -16.109 31.031 9.242 1 90.75 691 TYR A O 1
ATOM 5506 N N . TRP A 1 692 ? -16.531 32.438 10.875 1 94.25 692 TRP A N 1
ATOM 5507 C CA . TRP A 1 692 ? -17.672 31.672 11.359 1 94.25 692 TRP A CA 1
ATOM 5508 C C . TRP A 1 692 ? -18.797 31.656 10.328 1 94.25 692 TRP A C 1
ATOM 5510 O O . TRP A 1 692 ? -19.531 30.672 10.211 1 94.25 692 TRP A O 1
ATOM 5520 N N . ARG A 1 693 ? -18.922 32.75 9.578 1 93.12 693 ARG A N 1
ATOM 5521 C CA . ARG A 1 693 ? -19.922 32.75 8.508 1 93.12 693 ARG A CA 1
ATOM 5522 C C . ARG A 1 693 ? -19.562 31.75 7.418 1 93.12 693 ARG A C 1
ATOM 5524 O O . ARG A 1 693 ? -20.453 31.078 6.883 1 93.12 693 ARG A O 1
ATOM 5531 N N . GLU A 1 694 ? -18.328 31.734 7.051 1 91.56 694 GLU A N 1
ATOM 5532 C CA . GLU A 1 694 ? -17.891 30.75 6.07 1 91.56 694 GLU A CA 1
ATOM 5533 C C . GLU A 1 694 ? -18.141 29.328 6.574 1 91.56 694 GLU A C 1
ATOM 5535 O O . GLU A 1 694 ? -18.594 28.469 5.82 1 91.56 694 GLU A O 1
ATOM 5540 N N . MET A 1 695 ? -17.844 29.109 7.824 1 94.19 695 MET A N 1
ATOM 5541 C CA . MET A 1 695 ? -18.078 27.812 8.43 1 94.19 695 MET A CA 1
ATOM 5542 C C . MET A 1 695 ? -19.547 27.453 8.43 1 94.19 695 MET A C 1
ATOM 5544 O O . MET A 1 695 ? -19.922 26.312 8.148 1 94.19 695 MET A O 1
ATOM 5548 N N . SER A 1 696 ? -20.391 28.438 8.805 1 96.5 696 SER A N 1
ATOM 5549 C CA . SER A 1 696 ? -21.828 28.219 8.844 1 96.5 696 SER A CA 1
ATOM 5550 C C . SER A 1 696 ? -22.359 27.859 7.461 1 96.5 696 SER A C 1
ATOM 5552 O O . SER A 1 696 ? -23.266 27.031 7.336 1 96.5 696 SER A O 1
ATOM 5554 N N . PHE A 1 697 ? -21.797 28.484 6.496 1 94.88 697 PHE A N 1
ATOM 5555 C CA . PHE A 1 697 ? -22.234 28.219 5.129 1 94.88 697 PHE A CA 1
ATOM 5556 C C . PHE A 1 697 ? -21.891 26.797 4.715 1 94.88 697 PHE A C 1
ATOM 5558 O O . PHE A 1 697 ? -22.703 26.109 4.102 1 94.88 697 PHE A O 1
ATOM 5565 N N . GLN A 1 698 ? -20.703 26.359 4.949 1 96.62 698 GLN A N 1
ATOM 5566 C CA . GLN A 1 698 ? -20.281 24.984 4.648 1 96.62 698 GLN A CA 1
ATOM 5567 C C . GLN A 1 698 ? -21.156 23.969 5.371 1 96.62 698 GLN A C 1
ATOM 5569 O O . GLN A 1 698 ? -21.594 22.984 4.77 1 96.62 698 GLN A O 1
ATOM 5574 N N . GLN A 1 699 ? -21.406 24.234 6.613 1 98.19 699 GLN A N 1
ATOM 5575 C CA . GLN A 1 699 ? -22.203 23.281 7.391 1 98.19 699 GLN A CA 1
ATOM 5576 C C . GLN A 1 699 ? -23.641 23.25 6.898 1 98.19 699 GLN A C 1
ATOM 5578 O O . GLN A 1 699 ? -24.281 22.203 6.906 1 98.19 699 GLN A O 1
ATOM 5583 N N . ALA A 1 700 ? -24.156 24.438 6.504 1 98.31 700 ALA A N 1
ATOM 5584 C CA . ALA A 1 700 ? -25.5 24.469 5.945 1 98.31 700 ALA A CA 1
ATOM 5585 C C . ALA A 1 700 ? -25.609 23.578 4.711 1 98.31 700 ALA A C 1
ATOM 5587 O O . ALA A 1 700 ? -26.625 22.891 4.516 1 98.31 700 ALA A O 1
ATOM 5588 N N . PHE A 1 701 ? -24.625 23.609 3.797 1 98.06 701 PHE A N 1
ATOM 5589 C CA . PHE A 1 701 ? -24.578 22.781 2.6 1 98.06 701 PHE A CA 1
ATOM 5590 C C . PHE A 1 701 ? -24.625 21.297 2.967 1 98.06 701 PHE A C 1
ATOM 5592 O O . PHE A 1 701 ? -25.391 20.531 2.379 1 98.06 701 PHE A O 1
ATOM 5599 N N . VAL A 1 702 ? -23.797 20.891 3.988 1 98.75 702 VAL A N 1
ATOM 5600 C CA . VAL A 1 702 ? -23.734 19.5 4.426 1 98.75 702 VAL A CA 1
ATOM 5601 C C . VAL A 1 702 ? -25.078 19.078 5.012 1 98.75 702 VAL A C 1
ATOM 5603 O O . VAL A 1 702 ? -25.625 18.047 4.645 1 98.75 702 VAL A O 1
ATOM 5606 N N . LEU A 1 703 ? -25.625 19.922 5.887 1 98.62 703 LEU A N 1
ATOM 5607 C CA . LEU A 1 703 ? -26.875 19.594 6.57 1 98.62 703 LEU A CA 1
ATOM 5608 C C . LEU A 1 703 ? -28.031 19.531 5.582 1 98.62 703 LEU A C 1
ATOM 5610 O O . LEU A 1 703 ? -28.953 18.719 5.742 1 98.62 703 LEU A O 1
ATOM 5614 N N . LYS A 1 704 ? -27.984 20.406 4.59 1 98 704 LYS A N 1
ATOM 5615 C CA . LYS A 1 704 ? -28.984 20.344 3.521 1 98 704 LYS A CA 1
ATOM 5616 C C . LYS A 1 704 ? -29.016 18.969 2.861 1 98 704 LYS A C 1
ATOM 5618 O O . LYS A 1 704 ? -30.062 18.344 2.773 1 98 704 LYS A O 1
ATOM 5623 N N . HIS A 1 705 ? -27.891 18.5 2.469 1 98.06 705 HIS A N 1
ATOM 5624 C CA . HIS A 1 705 ? -27.812 17.297 1.647 1 98.06 705 HIS A CA 1
ATOM 5625 C C . HIS A 1 705 ? -27.922 16.031 2.5 1 98.06 705 HIS A C 1
ATOM 5627 O O . HIS A 1 705 ? -28.25 14.961 1.991 1 98.06 705 HIS A O 1
ATOM 5633 N N . LEU A 1 706 ? -27.641 16.172 3.838 1 98.19 706 LEU A N 1
ATOM 5634 C CA . LEU A 1 706 ? -27.875 15.062 4.754 1 98.19 706 LEU A CA 1
ATOM 5635 C C . LEU A 1 706 ? -29.312 15.07 5.262 1 98.19 706 LEU A C 1
ATOM 5637 O O . LEU A 1 706 ? -29.719 14.141 5.965 1 98.19 706 LEU A O 1
ATOM 5641 N N . ASN A 1 707 ? -30.062 16.094 4.934 1 96.56 707 ASN A N 1
ATOM 5642 C CA . ASN A 1 707 ? -31.438 16.281 5.402 1 96.56 707 ASN A CA 1
ATOM 5643 C C . ASN A 1 707 ? -31.516 16.266 6.926 1 96.56 707 ASN A C 1
ATOM 5645 O O . ASN A 1 707 ? -32.312 15.531 7.504 1 96.56 707 ASN A O 1
ATOM 5649 N N . ALA A 1 708 ? -30.609 17.016 7.539 1 95.94 708 ALA A N 1
ATOM 5650 C CA . ALA A 1 708 ? -30.516 17.109 8.992 1 95.94 708 ALA A CA 1
ATOM 5651 C C . ALA A 1 708 ? -30.609 18.562 9.453 1 95.94 708 ALA A C 1
ATOM 5653 O O . ALA A 1 708 ? -29.688 19.078 10.086 1 95.94 708 ALA A O 1
ATOM 5654 N N . ARG A 1 709 ? -31.766 19.172 9.352 1 93 709 ARG A N 1
ATOM 5655 C CA . ARG A 1 709 ? -31.938 20.594 9.648 1 93 709 ARG A CA 1
ATOM 5656 C C . ARG A 1 709 ? -32.562 20.797 11.023 1 93 709 ARG A C 1
ATOM 5658 O O . ARG A 1 709 ? -32.469 21.891 11.594 1 93 709 ARG A O 1
ATOM 5665 N N . THR A 1 710 ? -33.125 19.828 11.586 1 93.25 710 THR A N 1
ATOM 5666 C CA . THR A 1 710 ? -33.938 19.984 12.789 1 93.25 710 THR A CA 1
ATOM 5667 C C . THR A 1 710 ? -33.062 19.781 14.039 1 93.25 710 THR A C 1
ATOM 5669 O O . THR A 1 710 ? -32.312 18.812 14.125 1 93.25 710 THR A O 1
ATOM 5672 N N . LEU A 1 711 ? -33.25 20.641 15.039 1 95.5 711 LEU A N 1
ATOM 5673 C CA . LEU A 1 711 ? -32.531 20.531 16.312 1 95.5 711 LEU A CA 1
ATOM 5674 C C . LEU A 1 711 ? -33.156 19.438 17.188 1 95.5 711 LEU A C 1
ATOM 5676 O O . LEU A 1 711 ? -34.375 19.25 17.188 1 95.5 711 LEU A O 1
ATOM 5680 N N . LEU A 1 712 ? -32.344 18.766 17.922 1 93 712 LEU A N 1
ATOM 5681 C CA . LEU A 1 712 ? -32.812 17.734 18.844 1 93 712 LEU A CA 1
ATOM 5682 C C . LEU A 1 712 ? -33.531 18.344 20.016 1 93 712 LEU A C 1
ATOM 5684 O O . LEU A 1 712 ? -34.5 17.766 20.531 1 93 712 LEU A O 1
ATOM 5688 N N . ARG A 1 713 ? -32.938 19.391 20.547 1 86.94 713 ARG A N 1
ATOM 5689 C CA . ARG A 1 713 ? -33.5 20.109 21.672 1 86.94 713 ARG A CA 1
ATOM 5690 C C . ARG A 1 713 ? -33.875 21.531 21.297 1 86.94 713 ARG A C 1
ATOM 5692 O O . ARG A 1 713 ? -33.125 22.203 20.594 1 86.94 713 ARG A O 1
ATOM 5699 N N . ARG A 1 714 ? -35.25 21.984 21.438 1 68.5 714 ARG A N 1
ATOM 5700 C CA . ARG A 1 714 ? -35.688 23.344 21.156 1 68.5 714 ARG A CA 1
ATOM 5701 C C . ARG A 1 714 ? -35.375 24.281 22.312 1 68.5 714 ARG A C 1
ATOM 5703 O O . ARG A 1 714 ? -35.438 23.891 23.469 1 68.5 714 ARG A O 1
ATOM 5710 N N . MET B 1 1 ? 8.68 -5.656 -41.312 1 53.88 1 MET B N 1
ATOM 5711 C CA . MET B 1 1 ? 8.039 -4.523 -40.625 1 53.88 1 MET B CA 1
ATOM 5712 C C . MET B 1 1 ? 8.898 -4.012 -39.5 1 53.88 1 MET B C 1
ATOM 5714 O O . MET B 1 1 ? 9.344 -4.793 -38.656 1 53.88 1 MET B O 1
ATOM 5718 N N . LYS B 1 2 ? 9.305 -2.811 -39.438 1 65 2 LYS B N 1
ATOM 5719 C CA . LYS B 1 2 ? 10.297 -2.217 -38.531 1 65 2 LYS B CA 1
ATOM 5720 C C . LYS B 1 2 ? 9.82 -2.232 -37.094 1 65 2 LYS B C 1
ATOM 5722 O O . LYS B 1 2 ? 10.602 -2.469 -36.188 1 65 2 LYS B O 1
ATOM 5727 N N . CYS B 1 3 ? 8.469 -2.193 -36.844 1 82.12 3 CYS B N 1
ATOM 5728 C CA . CYS B 1 3 ? 8.008 -2.072 -35.469 1 82.12 3 CYS B CA 1
ATOM 5729 C C . CYS B 1 3 ? 7.086 -3.227 -35.094 1 82.12 3 CYS B C 1
ATOM 5731 O O . CYS B 1 3 ? 6.621 -3.311 -33.969 1 82.12 3 CYS B O 1
ATOM 5733 N N . GLY B 1 4 ? 6.906 -4.309 -36 1 91.06 4 GLY B N 1
ATOM 5734 C CA . GLY B 1 4 ? 6.027 -5.441 -35.75 1 91.06 4 GLY B CA 1
ATOM 5735 C C . GLY B 1 4 ? 4.57 -5.152 -36.031 1 91.06 4 GLY B C 1
ATOM 5736 O O . GLY B 1 4 ? 4.195 -3.994 -36.25 1 91.06 4 GLY B O 1
ATOM 5737 N N . PRO B 1 5 ? 3.684 -6.152 -36.062 1 96.31 5 PRO B N 1
ATOM 5738 C CA . PRO B 1 5 ? 2.256 -5.957 -36.344 1 96.31 5 PRO B CA 1
ATOM 5739 C C . PRO B 1 5 ? 1.552 -5.191 -35.219 1 96.31 5 PRO B C 1
ATOM 5741 O O . PRO B 1 5 ? 1.859 -5.387 -34.031 1 96.31 5 PRO B O 1
ATOM 5744 N N . ILE B 1 6 ? 0.676 -4.305 -35.562 1 97.38 6 ILE B N 1
ATOM 5745 C CA . ILE B 1 6 ? -0.223 -3.6 -34.656 1 97.38 6 ILE B CA 1
ATOM 5746 C C . ILE B 1 6 ? -1.672 -3.836 -35.094 1 97.38 6 ILE B C 1
ATOM 5748 O O . ILE B 1 6 ? -2.057 -3.518 -36.219 1 97.38 6 ILE B O 1
ATOM 5752 N N . ALA B 1 7 ? -2.412 -4.438 -34.188 1 97.69 7 ALA B N 1
ATOM 5753 C CA . ALA B 1 7 ? -3.811 -4.734 -34.469 1 97.69 7 ALA B CA 1
ATOM 5754 C C . ALA B 1 7 ? -4.609 -3.453 -34.719 1 97.69 7 ALA B C 1
ATOM 5756 O O . ALA B 1 7 ? -4.398 -2.453 -34.031 1 97.69 7 ALA B O 1
ATOM 5757 N N . THR B 1 8 ? -5.531 -3.48 -35.656 1 96.62 8 THR B N 1
ATOM 5758 C CA . THR B 1 8 ? -6.363 -2.328 -36 1 96.62 8 THR B CA 1
ATOM 5759 C C . THR B 1 8 ? -7.352 -2.039 -34.875 1 96.62 8 THR B C 1
ATOM 5761 O O . THR B 1 8 ? -8.055 -2.939 -34.406 1 96.62 8 THR B O 1
ATOM 5764 N N . PRO B 1 9 ? -7.387 -0.809 -34.469 1 97.25 9 PRO B N 1
ATOM 5765 C CA . PRO B 1 9 ? -8.359 -0.488 -33.438 1 97.25 9 PRO B CA 1
ATOM 5766 C C . PRO B 1 9 ? -9.797 -0.491 -33.938 1 97.25 9 PRO B C 1
ATOM 5768 O O . PRO B 1 9 ? -10.062 -0.016 -35.062 1 97.25 9 PRO B O 1
ATOM 5771 N N . LYS B 1 10 ? -10.68 -1.129 -33.25 1 97.69 10 LYS B N 1
ATOM 5772 C CA . LYS B 1 10 ? -12.125 -1.134 -33.469 1 97.69 10 LYS B CA 1
ATOM 5773 C C . LYS B 1 10 ? -12.875 -0.832 -32.156 1 97.69 10 LYS B C 1
ATOM 5775 O O . LYS B 1 10 ? -12.773 -1.58 -31.203 1 97.69 10 LYS B O 1
ATOM 5780 N N . ASP B 1 11 ? -13.703 0.192 -32.219 1 97.06 11 ASP B N 1
ATOM 5781 C CA . ASP B 1 11 ? -14.391 0.603 -30.984 1 97.06 11 ASP B CA 1
ATOM 5782 C C . ASP B 1 11 ? -15.273 -0.521 -30.453 1 97.06 11 ASP B C 1
ATOM 5784 O O . ASP B 1 11 ? -15.945 -1.208 -31.219 1 97.06 11 ASP B O 1
ATOM 5788 N N . HIS B 1 12 ? -15.156 -0.746 -29.188 1 97.5 12 HIS B N 1
ATOM 5789 C CA . HIS B 1 12 ? -15.977 -1.706 -28.453 1 97.5 12 HIS B CA 1
ATOM 5790 C C . HIS B 1 12 ? -16.141 -1.29 -27 1 97.5 12 HIS B C 1
ATOM 5792 O O . HIS B 1 12 ? -15.156 -1.052 -26.297 1 97.5 12 HIS B O 1
ATOM 5798 N N . GLU B 1 13 ? -17.391 -1.274 -26.562 1 96.94 13 GLU B N 1
ATOM 5799 C CA . GLU B 1 13 ? -17.656 -0.862 -25.188 1 96.94 13 GLU B CA 1
ATOM 5800 C C . GLU B 1 13 ? -17.625 -2.055 -24.234 1 96.94 13 GLU B C 1
ATOM 5802 O O . GLU B 1 13 ? -18.281 -3.066 -24.469 1 96.94 13 GLU B O 1
ATOM 5807 N N . VAL B 1 14 ? -16.797 -1.962 -23.203 1 97.38 14 VAL B N 1
ATOM 5808 C CA . VAL B 1 14 ? -16.766 -2.928 -22.109 1 97.38 14 VAL B CA 1
ATOM 5809 C C . VAL B 1 14 ? -17.453 -2.342 -20.875 1 97.38 14 VAL B C 1
ATOM 5811 O O . VAL B 1 14 ? -17.203 -1.197 -20.5 1 97.38 14 VAL B O 1
ATOM 5814 N N . VAL B 1 15 ? -18.328 -3.094 -20.234 1 97.5 15 VAL B N 1
ATOM 5815 C CA . VAL B 1 15 ? -19.156 -2.621 -19.141 1 97.5 15 VAL B CA 1
ATOM 5816 C C . VAL B 1 15 ? -18.656 -3.215 -17.828 1 97.5 15 VAL B C 1
ATOM 5818 O O . VAL B 1 15 ? -18.469 -4.43 -17.719 1 97.5 15 VAL B O 1
ATOM 5821 N N . PHE B 1 16 ? -18.391 -2.449 -16.875 1 97.94 16 PHE B N 1
ATOM 5822 C CA . PHE B 1 16 ? -18.031 -2.846 -15.523 1 97.94 16 PHE B CA 1
ATOM 5823 C C . PHE B 1 16 ? -19.172 -2.551 -14.555 1 97.94 16 PHE B C 1
ATOM 5825 O O . PHE B 1 16 ? -19.531 -1.392 -14.352 1 97.94 16 PHE B O 1
ATOM 5832 N N . GLY B 1 17 ? -19.719 -3.51 -13.938 1 97.81 17 GLY B N 1
ATOM 5833 C CA . GLY B 1 17 ? -20.875 -3.375 -13.062 1 97.81 17 GLY B CA 1
ATOM 5834 C C . GLY B 1 17 ? -22.047 -4.254 -13.477 1 97.81 17 GLY B C 1
ATOM 5835 O O . GLY B 1 17 ? -21.844 -5.359 -13.984 1 97.81 17 GLY B O 1
ATOM 5836 N N . TYR B 1 18 ? -23.266 -3.775 -13.172 1 96.69 18 TYR B N 1
ATOM 5837 C CA . TYR B 1 18 ? -24.484 -4.539 -13.406 1 96.69 18 TYR B CA 1
ATOM 5838 C C . TYR B 1 18 ? -24.766 -4.676 -14.898 1 96.69 18 TYR B C 1
ATOM 5840 O O . TYR B 1 18 ? -24.734 -3.689 -15.633 1 96.69 18 TYR B O 1
ATOM 5848 N N . VAL B 1 19 ? -24.844 -5.805 -15.383 1 96.12 19 VAL B N 1
ATOM 5849 C CA . VAL B 1 19 ? -25.297 -6.172 -16.719 1 96.12 19 VAL B CA 1
ATOM 5850 C C . VAL B 1 19 ? -26.469 -7.148 -16.609 1 96.12 19 VAL B C 1
ATOM 5852 O O . VAL B 1 19 ? -26.359 -8.195 -15.969 1 96.12 19 VAL B O 1
ATOM 5855 N N . GLU B 1 20 ? -27.562 -6.848 -17.203 1 94.44 20 GLU B N 1
ATOM 5856 C CA . GLU B 1 20 ? -28.766 -7.676 -17.094 1 94.44 20 GLU B CA 1
ATOM 5857 C C . GLU B 1 20 ? -28.484 -9.102 -17.562 1 94.44 20 GLU B C 1
ATOM 5859 O O . GLU B 1 20 ? -27.891 -9.312 -18.625 1 94.44 20 GLU B O 1
ATOM 5864 N N . GLY B 1 21 ? -28.844 -10.07 -16.75 1 93.31 21 GLY B N 1
ATOM 5865 C CA . GLY B 1 21 ? -28.734 -11.477 -17.109 1 93.31 21 GLY B CA 1
ATOM 5866 C C . GLY B 1 21 ? -27.375 -12.07 -16.812 1 93.31 21 GLY B C 1
ATOM 5867 O O . GLY B 1 21 ? -27.156 -13.273 -17 1 93.31 21 GLY B O 1
ATOM 5868 N N . GLU B 1 22 ? -26.438 -11.281 -16.344 1 93.12 22 GLU B N 1
ATOM 5869 C CA . GLU B 1 22 ? -25.094 -11.781 -16.016 1 93.12 22 GLU B CA 1
ATOM 5870 C C . GLU B 1 22 ? -24.844 -11.703 -14.508 1 93.12 22 GLU B C 1
ATOM 5872 O O . GLU B 1 22 ? -25.297 -10.766 -13.844 1 93.12 22 GLU B O 1
ATOM 5877 N N . ASN B 1 23 ? -24.234 -12.695 -14.047 1 91.88 23 ASN B N 1
ATOM 5878 C CA . ASN B 1 23 ? -23.812 -12.656 -12.656 1 91.88 23 ASN B CA 1
ATOM 5879 C C . ASN B 1 23 ? -22.516 -11.883 -12.492 1 91.88 23 ASN B C 1
ATOM 5881 O O . ASN B 1 23 ? -21.422 -12.461 -12.562 1 91.88 23 ASN B O 1
ATOM 5885 N N . ARG B 1 24 ? -22.641 -10.625 -12.219 1 95.44 24 ARG B N 1
ATOM 5886 C CA . ARG B 1 24 ? -21.484 -9.758 -12.078 1 95.44 24 ARG B CA 1
ATOM 5887 C C . ARG B 1 24 ? -21.094 -9.586 -10.617 1 95.44 24 ARG B C 1
ATOM 5889 O O . ARG B 1 24 ? -20.359 -8.656 -10.258 1 95.44 24 ARG B O 1
ATOM 5896 N N . GLY B 1 25 ? -21.531 -10.516 -9.742 1 92.56 25 GLY B N 1
ATOM 5897 C CA . GLY B 1 25 ? -21.281 -10.438 -8.312 1 92.56 25 GLY B CA 1
ATOM 5898 C C . GLY B 1 25 ? -22.391 -9.734 -7.551 1 92.56 25 GLY B C 1
ATOM 5899 O O . GLY B 1 25 ? -23.25 -9.094 -8.148 1 92.56 25 GLY B O 1
ATOM 5900 N N . ASN B 1 26 ? -22.344 -9.742 -6.219 1 89.62 26 ASN B N 1
ATOM 5901 C CA . ASN B 1 26 ? -23.438 -9.312 -5.367 1 89.62 26 ASN B CA 1
ATOM 5902 C C . ASN B 1 26 ? -23.469 -7.797 -5.203 1 89.62 26 ASN B C 1
ATOM 5904 O O . ASN B 1 26 ? -24.5 -7.219 -4.84 1 89.62 26 ASN B O 1
ATOM 5908 N N . ASN B 1 27 ? -22.406 -7.133 -5.469 1 94.06 27 ASN B N 1
ATOM 5909 C CA . ASN B 1 27 ? -22.312 -5.695 -5.238 1 94.06 27 ASN B CA 1
ATOM 5910 C C . ASN B 1 27 ? -21.875 -4.953 -6.5 1 94.06 27 ASN B C 1
ATOM 5912 O O . ASN B 1 27 ? -21.078 -4.023 -6.434 1 94.06 27 ASN B O 1
ATOM 5916 N N . ALA B 1 28 ? -22.391 -5.363 -7.578 1 96.94 28 ALA B N 1
ATOM 5917 C CA . ALA B 1 28 ? -22.031 -4.766 -8.859 1 96.94 28 ALA B CA 1
ATOM 5918 C C . ALA B 1 28 ? -22.453 -3.301 -8.922 1 96.94 28 ALA B C 1
ATOM 5920 O O . ALA B 1 28 ? -23.562 -2.953 -8.508 1 96.94 28 ALA B O 1
ATOM 5921 N N . MET B 1 29 ? -21.625 -2.496 -9.383 1 97.25 29 MET B N 1
ATOM 5922 C CA . MET B 1 29 ? -21.891 -1.07 -9.547 1 97.25 29 MET B CA 1
ATOM 5923 C C . MET B 1 29 ? -23.141 -0.851 -10.398 1 97.25 29 MET B C 1
ATOM 5925 O O . MET B 1 29 ? -23.281 -1.453 -11.469 1 97.25 29 MET B O 1
ATOM 5929 N N . ASN B 1 30 ? -24 0.051 -9.945 1 93.62 30 ASN B N 1
ATOM 5930 C CA . ASN B 1 30 ? -25.203 0.475 -10.664 1 93.62 30 ASN B CA 1
ATOM 5931 C C . ASN B 1 30 ? -25.469 1.964 -10.469 1 93.62 30 ASN B C 1
ATOM 5933 O O . ASN B 1 30 ? -25.875 2.391 -9.391 1 93.62 30 ASN B O 1
ATOM 5937 N N . PRO B 1 31 ? -25.391 2.775 -11.477 1 93.81 31 PRO B N 1
ATOM 5938 C CA . PRO B 1 31 ? -25.156 2.412 -12.875 1 93.81 31 PRO B CA 1
ATOM 5939 C C . PRO B 1 31 ? -23.734 1.892 -13.117 1 93.81 31 PRO B C 1
ATOM 5941 O O . PRO B 1 31 ? -22.828 2.188 -12.336 1 93.81 31 PRO B O 1
ATOM 5944 N N . PRO B 1 32 ? -23.531 1.075 -14.156 1 96.31 32 PRO B N 1
ATOM 5945 C CA . PRO B 1 32 ? -22.203 0.535 -14.453 1 96.31 32 PRO B CA 1
ATOM 5946 C C . PRO B 1 32 ? -21.281 1.57 -15.078 1 96.31 32 PRO B C 1
ATOM 5948 O O . PRO B 1 32 ? -21.734 2.627 -15.523 1 96.31 32 PRO B O 1
ATOM 5951 N N . ARG B 1 33 ? -20.016 1.311 -15.039 1 95.56 33 ARG B N 1
ATOM 5952 C CA . ARG B 1 33 ? -19 2.07 -15.766 1 95.56 33 ARG B CA 1
ATOM 5953 C C . ARG B 1 33 ? -18.766 1.485 -17.156 1 95.56 33 ARG B C 1
ATOM 5955 O O . ARG B 1 33 ? -18.812 0.268 -17.328 1 95.56 33 ARG B O 1
ATOM 5962 N N . ARG B 1 34 ? -18.5 2.363 -18.094 1 95.38 34 ARG B N 1
ATOM 5963 C CA . ARG B 1 34 ? -18.281 1.941 -19.484 1 95.38 34 ARG B CA 1
ATOM 5964 C C . ARG B 1 34 ? -16.938 2.461 -20 1 95.38 34 ARG B C 1
ATOM 5966 O O . ARG B 1 34 ? -16.547 3.592 -19.703 1 95.38 34 ARG B O 1
ATOM 5973 N N . ARG B 1 35 ? -16.25 1.609 -20.672 1 94.75 35 ARG B N 1
ATOM 5974 C CA . ARG B 1 35 ? -14.969 1.988 -21.234 1 94.75 35 ARG B CA 1
ATOM 5975 C C . ARG B 1 35 ? -14.805 1.42 -22.641 1 94.75 35 ARG B C 1
ATOM 5977 O O . ARG B 1 35 ? -15.281 0.318 -22.938 1 94.75 35 ARG B O 1
ATOM 5984 N N . ASN B 1 36 ? -14.117 2.166 -23.453 1 95.88 36 ASN B N 1
ATOM 5985 C CA . ASN B 1 36 ? -13.812 1.686 -24.797 1 95.88 36 ASN B CA 1
ATOM 5986 C C . ASN B 1 36 ? -12.562 0.812 -24.812 1 95.88 36 ASN B C 1
ATOM 5988 O O . ASN B 1 36 ? -11.539 1.17 -24.219 1 95.88 36 ASN B O 1
ATOM 5992 N N . ASP B 1 37 ? -12.625 -0.379 -25.391 1 97.06 37 ASP B N 1
ATOM 5993 C CA . ASP B 1 37 ? -11.5 -1.266 -25.672 1 97.06 37 ASP B CA 1
ATOM 5994 C C . ASP B 1 37 ? -11.359 -1.518 -27.172 1 97.06 37 ASP B C 1
ATOM 5996 O O . ASP B 1 37 ? -11.961 -2.449 -27.703 1 97.06 37 ASP B O 1
ATOM 6000 N N . PRO B 1 38 ? -10.492 -0.775 -27.75 1 97.69 38 PRO B N 1
ATOM 6001 C CA . PRO B 1 38 ? -10.406 -0.836 -29.219 1 97.69 38 PRO B CA 1
ATOM 6002 C C . PRO B 1 38 ? -9.797 -2.143 -29.719 1 97.69 38 PRO B C 1
ATOM 6004 O O . PRO B 1 38 ? -9.844 -2.428 -30.922 1 97.69 38 PRO B O 1
ATOM 6007 N N . LEU B 1 39 ? -9.258 -2.977 -28.906 1 98.25 39 LEU B N 1
ATOM 6008 C CA . LEU B 1 39 ? -8.625 -4.223 -29.312 1 98.25 39 LEU B CA 1
ATOM 6009 C C . LEU B 1 39 ? -9.453 -5.426 -28.891 1 98.25 39 LEU B C 1
ATOM 6011 O O . LEU B 1 39 ? -9.008 -6.57 -29 1 98.25 39 LEU B O 1
ATOM 6015 N N . PHE B 1 40 ? -10.688 -5.172 -28.453 1 98.06 40 PHE B N 1
ATOM 6016 C CA . PHE B 1 40 ? -11.57 -6.215 -27.938 1 98.06 40 PHE B CA 1
ATOM 6017 C C . PHE B 1 40 ? -11.844 -7.266 -29 1 98.06 40 PHE B C 1
ATOM 6019 O O . PHE B 1 40 ? -12.039 -8.445 -28.688 1 98.06 40 PHE B O 1
ATOM 6026 N N . TRP B 1 41 ? -11.797 -6.898 -30.297 1 97.56 41 TRP B N 1
ATOM 6027 C CA . TRP B 1 41 ? -12.164 -7.77 -31.406 1 97.56 41 TRP B CA 1
ATOM 6028 C C . TRP B 1 41 ? -11.18 -8.93 -31.531 1 97.56 41 TRP B C 1
ATOM 6030 O O . TRP B 1 41 ? -11.469 -9.922 -32.219 1 97.56 41 TRP B O 1
ATOM 6040 N N . LEU B 1 42 ? -10.039 -8.844 -30.875 1 98.25 42 LEU B N 1
ATOM 6041 C CA . LEU B 1 42 ? -9.078 -9.945 -30.891 1 98.25 42 LEU B CA 1
ATOM 6042 C C . LEU B 1 42 ? -9.609 -11.141 -30.109 1 98.25 42 LEU B C 1
ATOM 6044 O O . LEU B 1 42 ? -9.102 -12.258 -30.25 1 98.25 42 LEU B O 1
ATOM 6048 N N . ARG B 1 43 ? -10.531 -10.922 -29.219 1 97.56 43 ARG B N 1
ATOM 6049 C CA . ARG B 1 43 ? -11.125 -12.055 -28.5 1 97.56 43 ARG B CA 1
ATOM 6050 C C . ARG B 1 43 ? -12.102 -12.805 -29.391 1 97.56 43 ARG B C 1
ATOM 6052 O O . ARG B 1 43 ? -13.133 -12.258 -29.797 1 97.56 43 ARG B O 1
ATOM 6059 N N . ASP B 1 44 ? -11.766 -13.984 -29.688 1 96.31 44 ASP B N 1
ATOM 6060 C CA . ASP B 1 44 ? -12.633 -14.945 -30.344 1 96.31 44 ASP B CA 1
ATOM 6061 C C . ASP B 1 44 ? -12.594 -16.297 -29.641 1 96.31 44 ASP B C 1
ATOM 6063 O O . ASP B 1 44 ? -11.664 -17.094 -29.859 1 96.31 44 ASP B O 1
ATOM 6067 N N . ASP B 1 45 ? -13.594 -16.594 -28.969 1 91.38 45 ASP B N 1
ATOM 6068 C CA . ASP B 1 45 ? -13.617 -17.797 -28.141 1 91.38 45 ASP B CA 1
ATOM 6069 C C . ASP B 1 45 ? -13.68 -19.062 -28.984 1 91.38 45 ASP B C 1
ATOM 6071 O O . ASP B 1 45 ? -13.305 -20.141 -28.531 1 91.38 45 ASP B O 1
ATOM 6075 N N . SER B 1 46 ? -14.125 -18.891 -30.203 1 92.56 46 SER B N 1
ATOM 6076 C CA . SER B 1 46 ? -14.188 -20.047 -31.094 1 92.56 46 SER B CA 1
ATOM 6077 C C . SER B 1 46 ? -12.828 -20.344 -31.703 1 92.56 46 SER B C 1
ATOM 6079 O O . SER B 1 46 ? -12.602 -21.438 -32.219 1 92.56 46 SER B O 1
ATOM 6081 N N . ARG B 1 47 ? -11.961 -19.266 -31.719 1 93.19 47 ARG B N 1
ATOM 6082 C CA . ARG B 1 47 ? -10.602 -19.359 -32.25 1 93.19 47 ARG B CA 1
ATOM 6083 C C . ARG B 1 47 ? -10.609 -19.703 -33.719 1 93.19 47 ARG B C 1
ATOM 6085 O O . ARG B 1 47 ? -9.758 -20.453 -34.219 1 93.19 47 ARG B O 1
ATOM 6092 N N . LYS B 1 48 ? -11.617 -19.188 -34.406 1 94.25 48 LYS B N 1
ATOM 6093 C CA . LYS B 1 48 ? -11.773 -19.516 -35.812 1 94.25 48 LYS B CA 1
ATOM 6094 C C . LYS B 1 48 ? -11.914 -18.25 -36.656 1 94.25 48 LYS B C 1
ATOM 6096 O O . LYS B 1 48 ? -11.859 -18.297 -37.906 1 94.25 48 LYS B O 1
ATOM 6101 N N . ASN B 1 49 ? -12.047 -17.109 -36.031 1 96.62 49 ASN B N 1
ATOM 6102 C CA . ASN B 1 49 ? -12.188 -15.859 -36.781 1 96.62 49 ASN B CA 1
ATOM 6103 C C . ASN B 1 49 ? -11 -15.617 -37.688 1 96.62 49 ASN B C 1
ATOM 6105 O O . ASN B 1 49 ? -9.859 -15.516 -37.25 1 96.62 49 ASN B O 1
ATOM 6109 N N . PRO B 1 50 ? -11.258 -15.469 -38.969 1 97.06 50 PRO B N 1
ATOM 6110 C CA . PRO B 1 50 ? -10.148 -15.367 -39.906 1 97.06 50 PRO B CA 1
ATOM 6111 C C . PRO B 1 50 ? -9.289 -14.125 -39.688 1 97.06 50 PRO B C 1
ATOM 6113 O O . PRO B 1 50 ? -8.07 -14.164 -39.875 1 97.06 50 PRO B O 1
ATOM 6116 N N . GLU B 1 51 ? -9.945 -13.031 -39.344 1 97.25 51 GLU B N 1
ATOM 6117 C CA . GLU B 1 51 ? -9.188 -11.812 -39.094 1 97.25 51 GLU B CA 1
ATOM 6118 C C . GLU B 1 51 ? -8.242 -11.977 -37.938 1 97.25 51 GLU B C 1
ATOM 6120 O O . GLU B 1 51 ? -7.105 -11.508 -37.969 1 97.25 51 GLU B O 1
ATOM 6125 N N . VAL B 1 52 ? -8.734 -12.617 -36.906 1 97.56 52 VAL B N 1
ATOM 6126 C CA . VAL B 1 52 ? -7.934 -12.867 -35.719 1 97.56 52 VAL B CA 1
ATOM 6127 C C . VAL B 1 52 ? -6.777 -13.805 -36.062 1 97.56 52 VAL B C 1
ATOM 6129 O O . VAL B 1 52 ? -5.621 -13.516 -35.75 1 97.56 52 VAL B O 1
ATOM 6132 N N . ILE B 1 53 ? -7.082 -14.883 -36.75 1 97.06 53 ILE B N 1
ATOM 6133 C CA . ILE B 1 53 ? -6.07 -15.867 -37.125 1 97.06 53 ILE B CA 1
ATOM 6134 C C . ILE B 1 53 ? -5.023 -15.227 -38.031 1 97.06 53 ILE B C 1
ATOM 6136 O O . ILE B 1 53 ? -3.828 -15.5 -37.875 1 97.06 53 ILE B O 1
ATOM 6140 N N . ALA B 1 54 ? -5.465 -14.375 -38.938 1 97.25 54 ALA B N 1
ATOM 6141 C CA . ALA B 1 54 ? -4.539 -13.68 -39.844 1 97.25 54 ALA B CA 1
ATOM 6142 C C . ALA B 1 54 ? -3.561 -12.82 -39.031 1 97.25 54 ALA B C 1
ATOM 6144 O O . ALA B 1 54 ? -2.365 -12.789 -39.344 1 97.25 54 ALA B O 1
ATOM 6145 N N . HIS B 1 55 ? -4.09 -12.102 -38.062 1 97.44 55 HIS B N 1
ATOM 6146 C CA . HIS B 1 55 ? -3.219 -11.281 -37.25 1 97.44 55 HIS B CA 1
ATOM 6147 C C . HIS B 1 55 ? -2.211 -12.141 -36.469 1 97.44 55 HIS B C 1
ATOM 6149 O O . HIS B 1 55 ? -1.038 -11.781 -36.375 1 97.44 55 HIS B O 1
ATOM 6155 N N . LEU B 1 56 ? -2.629 -13.234 -35.906 1 97.5 56 LEU B N 1
ATOM 6156 C CA . LEU B 1 56 ? -1.75 -14.109 -35.156 1 97.5 56 LEU B CA 1
ATOM 6157 C C . LEU B 1 56 ? -0.664 -14.703 -36.031 1 97.5 56 LEU B C 1
ATOM 6159 O O . LEU B 1 56 ? 0.471 -14.898 -35.594 1 97.5 56 LEU B O 1
ATOM 6163 N N . LYS B 1 57 ? -0.99 -14.977 -37.25 1 96.5 57 LYS B N 1
ATOM 6164 C CA . LYS B 1 57 ? -0.001 -15.469 -38.219 1 96.5 57 LYS B CA 1
ATOM 6165 C C . LYS B 1 57 ? 1.034 -14.398 -38.531 1 96.5 57 LYS B C 1
ATOM 6167 O O . LYS B 1 57 ? 2.209 -14.703 -38.75 1 96.5 57 LYS B O 1
ATOM 6172 N N . LEU B 1 58 ? 0.574 -13.156 -38.625 1 96.88 58 LEU B N 1
ATOM 6173 C CA . LEU B 1 58 ? 1.516 -12.055 -38.781 1 96.88 58 LEU B CA 1
ATOM 6174 C C . LEU B 1 58 ? 2.498 -11.992 -37.625 1 96.88 58 LEU B C 1
ATOM 6176 O O . LEU B 1 58 ? 3.688 -11.734 -37.812 1 96.88 58 LEU B O 1
ATOM 6180 N N . GLU B 1 59 ? 1.977 -12.18 -36.438 1 97.12 59 GLU B N 1
ATOM 6181 C CA . GLU B 1 59 ? 2.836 -12.227 -35.25 1 97.12 59 GLU B CA 1
ATOM 6182 C C . GLU B 1 59 ? 3.877 -13.336 -35.375 1 97.12 59 GLU B C 1
ATOM 6184 O O . GLU B 1 59 ? 5.047 -13.133 -35.031 1 97.12 59 GLU B O 1
ATOM 6189 N N . GLN B 1 60 ? 3.438 -14.461 -35.781 1 95.06 60 GLN B N 1
ATOM 6190 C CA . GLN B 1 60 ? 4.34 -15.594 -35.938 1 95.06 60 GLN B CA 1
ATOM 6191 C C . GLN B 1 60 ? 5.438 -15.281 -36.938 1 95.06 60 GLN B C 1
ATOM 6193 O O . GLN B 1 60 ? 6.613 -15.57 -36.719 1 95.06 60 GLN B O 1
ATOM 6198 N N . ALA B 1 61 ? 5.035 -14.727 -38.062 1 95.69 61 ALA B N 1
ATOM 6199 C CA . ALA B 1 61 ? 5.992 -14.383 -39.125 1 95.69 61 ALA B CA 1
ATOM 6200 C C . ALA B 1 61 ? 7.004 -13.352 -38.625 1 95.69 61 ALA B C 1
ATOM 6202 O O . ALA B 1 61 ? 8.203 -13.469 -38.906 1 95.69 61 ALA B O 1
ATOM 6203 N N . TYR B 1 62 ? 6.5 -12.359 -37.969 1 96.69 62 TYR B N 1
ATOM 6204 C CA . TYR B 1 62 ? 7.371 -11.328 -37.438 1 96.69 62 TYR B CA 1
ATOM 6205 C C . TYR B 1 62 ? 8.352 -11.922 -36.438 1 96.69 62 TYR B C 1
ATOM 6207 O O . TYR B 1 62 ? 9.539 -11.578 -36.438 1 96.69 62 TYR B O 1
ATOM 6215 N N . PHE B 1 63 ? 7.875 -12.742 -35.625 1 96.25 63 PHE B N 1
ATOM 6216 C CA . PHE B 1 63 ? 8.719 -13.406 -34.625 1 96.25 63 PHE B CA 1
ATOM 6217 C C . PHE B 1 63 ? 9.844 -14.172 -35.312 1 96.25 63 PHE B C 1
ATOM 6219 O O . PHE B 1 63 ? 11.008 -14.055 -34.938 1 96.25 63 PHE B O 1
ATOM 6226 N N . GLU B 1 64 ? 9.523 -14.922 -36.281 1 94.94 64 GLU B N 1
ATOM 6227 C CA . GLU B 1 64 ? 10.5 -15.727 -37 1 94.94 64 GLU B CA 1
ATOM 6228 C C . GLU B 1 64 ? 11.547 -14.836 -37.656 1 94.94 64 GLU B C 1
ATOM 6230 O O . GLU B 1 64 ? 12.734 -15.148 -37.656 1 94.94 64 GLU B O 1
ATOM 6235 N N . GLU B 1 65 ? 11.07 -13.828 -38.188 1 95.81 65 GLU B N 1
ATOM 6236 C CA . GLU B 1 65 ? 11.969 -12.898 -38.875 1 95.81 65 GLU B CA 1
ATOM 6237 C C . GLU B 1 65 ? 12.953 -12.273 -37.875 1 95.81 65 GLU B C 1
ATOM 6239 O O . GLU B 1 65 ? 14.164 -12.234 -38.156 1 95.81 65 GLU B O 1
ATOM 6244 N N . ARG B 1 66 ? 12.469 -11.805 -36.781 1 95.88 66 ARG B N 1
ATOM 6245 C CA . ARG B 1 66 ? 13.266 -11.016 -35.844 1 95.88 66 ARG B CA 1
ATOM 6246 C C . ARG B 1 66 ? 14.18 -11.914 -35.031 1 95.88 66 ARG B C 1
ATOM 6248 O O . ARG B 1 66 ? 15.133 -11.438 -34.406 1 95.88 66 ARG B O 1
ATOM 6255 N N . THR B 1 67 ? 13.93 -13.203 -35.062 1 95.88 67 THR B N 1
ATOM 6256 C CA . THR B 1 67 ? 14.719 -14.094 -34.219 1 95.88 67 THR B CA 1
ATOM 6257 C C . THR B 1 67 ? 15.641 -14.961 -35.062 1 95.88 67 THR B C 1
ATOM 6259 O O . THR B 1 67 ? 16.25 -15.906 -34.531 1 95.88 67 THR B O 1
ATOM 6262 N N . ALA B 1 68 ? 15.758 -14.672 -36.25 1 96 68 ALA B N 1
ATOM 6263 C CA . ALA B 1 68 ? 16.625 -15.445 -37.156 1 96 68 ALA B CA 1
ATOM 6264 C C . ALA B 1 68 ? 18.078 -15.398 -36.688 1 96 68 ALA B C 1
ATOM 6266 O O . ALA B 1 68 ? 18.812 -16.375 -36.844 1 96 68 ALA B O 1
ATOM 6267 N N . ASP B 1 69 ? 18.453 -14.359 -36.125 1 95.56 69 ASP B N 1
ATOM 6268 C CA . ASP B 1 69 ? 19.859 -14.141 -35.781 1 95.56 69 ASP B CA 1
ATOM 6269 C C . ASP B 1 69 ? 20.234 -14.914 -34.531 1 95.56 69 ASP B C 1
ATOM 6271 O O . ASP B 1 69 ? 21.422 -15.055 -34.219 1 95.56 69 ASP B O 1
ATOM 6275 N N . ILE B 1 70 ? 19.25 -15.438 -33.812 1 96.56 70 ILE B N 1
ATOM 6276 C CA . ILE B 1 70 ? 19.609 -16.141 -32.594 1 96.56 70 ILE B CA 1
ATOM 6277 C C . ILE B 1 70 ? 19.297 -17.625 -32.719 1 96.56 70 ILE B C 1
ATOM 6279 O O . ILE B 1 70 ? 19.422 -18.391 -31.766 1 96.56 70 ILE B O 1
ATOM 6283 N N . LYS B 1 71 ? 18.906 -18.078 -33.812 1 96.44 71 LYS B N 1
ATOM 6284 C CA . LYS B 1 71 ? 18.516 -19.469 -34.031 1 96.44 71 LYS B CA 1
ATOM 6285 C C . LYS B 1 71 ? 19.688 -20.406 -33.719 1 96.44 71 LYS B C 1
ATOM 6287 O O . LYS B 1 71 ? 19.516 -21.391 -33 1 96.44 71 LYS B O 1
ATOM 6292 N N . ASP B 1 72 ? 20.891 -20.109 -34.281 1 97 72 ASP B N 1
ATOM 6293 C CA . ASP B 1 72 ? 22.062 -20.953 -34.062 1 97 72 ASP B CA 1
ATOM 6294 C C . ASP B 1 72 ? 22.469 -20.953 -32.594 1 97 72 ASP B C 1
ATOM 6296 O O . ASP B 1 72 ? 22.828 -22 -32.031 1 97 72 ASP B O 1
ATOM 6300 N N . PHE B 1 73 ? 22.438 -19.828 -32.062 1 97.5 73 PHE B N 1
ATOM 6301 C CA . PHE B 1 73 ? 22.797 -19.703 -30.641 1 97.5 73 PHE B CA 1
ATOM 6302 C C . PHE B 1 73 ? 21.797 -20.484 -29.781 1 97.5 73 PHE B C 1
ATOM 6304 O O . PHE B 1 73 ? 22.203 -21.141 -28.812 1 97.5 73 PHE B O 1
ATOM 6311 N N . SER B 1 74 ? 20.5 -20.406 -30.125 1 97.62 74 SER B N 1
ATOM 6312 C CA . SER B 1 74 ? 19.484 -21.172 -29.422 1 97.62 74 SER B CA 1
ATOM 6313 C C . SER B 1 74 ? 19.734 -22.672 -29.516 1 97.62 74 SER B C 1
ATOM 6315 O O . SER B 1 74 ? 19.547 -23.406 -28.547 1 97.62 74 SER B O 1
ATOM 6317 N N . GLU B 1 75 ? 20.141 -23.094 -30.609 1 97.44 75 GLU B N 1
ATOM 6318 C CA . GLU B 1 75 ? 20.484 -24.5 -30.797 1 97.44 75 GLU B CA 1
ATOM 6319 C C . GLU B 1 75 ? 21.672 -24.891 -29.938 1 97.44 75 GLU B C 1
ATOM 6321 O O . GLU B 1 75 ? 21.719 -26.016 -29.406 1 97.44 75 GLU B O 1
ATOM 6326 N N . THR B 1 76 ? 22.625 -24.047 -29.875 1 97.44 76 THR B N 1
ATOM 6327 C CA . THR B 1 76 ? 23.766 -24.281 -29 1 97.44 76 THR B CA 1
ATOM 6328 C C . THR B 1 76 ? 23.312 -24.469 -27.547 1 97.44 76 THR B C 1
ATOM 6330 O O . THR B 1 76 ? 23.734 -25.406 -26.875 1 97.44 76 THR B O 1
ATOM 6333 N N . ILE B 1 77 ? 22.469 -23.609 -27.109 1 97.88 77 ILE B N 1
ATOM 6334 C CA . ILE B 1 77 ? 21.969 -23.672 -25.734 1 97.88 77 ILE B CA 1
ATOM 6335 C C . ILE B 1 77 ? 21.156 -24.953 -25.562 1 97.88 77 ILE B C 1
ATOM 6337 O O . ILE B 1 77 ? 21.219 -25.609 -24.516 1 97.88 77 ILE B O 1
ATOM 6341 N N . PHE B 1 78 ? 20.375 -25.328 -26.609 1 97.12 78 PHE B N 1
ATOM 6342 C CA . PHE B 1 78 ? 19.609 -26.578 -26.562 1 97.12 78 PHE B CA 1
ATOM 6343 C C . PHE B 1 78 ? 20.531 -27.766 -26.344 1 97.12 78 PHE B C 1
ATOM 6345 O O . PHE B 1 78 ? 20.25 -28.625 -25.484 1 97.12 78 PHE B O 1
ATOM 6352 N N . LYS B 1 79 ? 21.547 -27.797 -27.031 1 96.88 79 LYS B N 1
ATOM 6353 C CA . LYS B 1 79 ? 22.516 -28.875 -26.891 1 96.88 79 LYS B CA 1
ATOM 6354 C C . LYS B 1 79 ? 23.156 -28.875 -25.5 1 96.88 79 LYS B C 1
ATOM 6356 O O . LYS B 1 79 ? 23.453 -29.938 -24.953 1 96.88 79 LYS B O 1
ATOM 6361 N N . GLU B 1 80 ? 23.375 -27.75 -25 1 96.38 80 GLU B N 1
ATOM 6362 C CA . GLU B 1 80 ? 23.891 -27.641 -23.641 1 96.38 80 GLU B CA 1
ATOM 6363 C C . GLU B 1 80 ? 22.922 -28.266 -22.625 1 96.38 80 GLU B C 1
ATOM 6365 O O . GLU B 1 80 ? 23.328 -29.016 -21.75 1 96.38 80 GLU B O 1
ATOM 6370 N N . TYR B 1 81 ? 21.625 -27.938 -22.75 1 96.19 81 TYR B N 1
ATOM 6371 C CA . TYR B 1 81 ? 20.641 -28.578 -21.891 1 96.19 81 TYR B CA 1
ATOM 6372 C C . TYR B 1 81 ? 20.719 -30.094 -21.984 1 96.19 81 TYR B C 1
ATOM 6374 O O . TYR B 1 81 ? 20.844 -30.781 -20.969 1 96.19 81 TYR B O 1
ATOM 6382 N N . ILE B 1 82 ? 20.672 -30.516 -23.188 1 95.88 82 ILE B N 1
ATOM 6383 C CA . ILE B 1 82 ? 20.594 -31.938 -23.438 1 95.88 82 ILE B CA 1
ATOM 6384 C C . ILE B 1 82 ? 21.859 -32.625 -22.891 1 95.88 82 ILE B C 1
ATOM 6386 O O . ILE B 1 82 ? 21.781 -33.75 -22.375 1 95.88 82 ILE B O 1
ATOM 6390 N N . SER B 1 83 ? 22.984 -32 -22.969 1 95.81 83 SER B N 1
ATOM 6391 C CA . SER B 1 83 ? 24.25 -32.562 -22.5 1 95.81 83 SER B CA 1
ATOM 6392 C C . SER B 1 83 ? 24.234 -32.781 -21 1 95.81 83 SER B C 1
ATOM 6394 O O . SER B 1 83 ? 25.031 -33.562 -20.469 1 95.81 83 SER B O 1
ATOM 6396 N N . HIS B 1 84 ? 23.375 -32.125 -20.281 1 96.12 84 HIS B N 1
ATOM 6397 C CA . HIS B 1 84 ? 23.312 -32.219 -18.828 1 96.12 84 HIS B CA 1
ATOM 6398 C C . HIS B 1 84 ? 22.203 -33.156 -18.391 1 96.12 84 HIS B C 1
ATOM 6400 O O . HIS B 1 84 ? 22.016 -33.406 -17.188 1 96.12 84 HIS B O 1
ATOM 6406 N N . ILE B 1 85 ? 21.469 -33.625 -19.312 1 95.81 85 ILE B N 1
ATOM 6407 C CA . ILE B 1 85 ? 20.328 -34.469 -19 1 95.81 85 ILE B CA 1
ATOM 6408 C C . ILE B 1 85 ? 20.641 -35.906 -19.312 1 95.81 85 ILE B C 1
ATOM 6410 O O . ILE B 1 85 ? 21.141 -36.219 -20.406 1 95.81 85 ILE B O 1
ATOM 6414 N N . LYS B 1 86 ? 20.5 -36.781 -18.344 1 95.94 86 LYS B N 1
ATOM 6415 C CA . LYS B 1 86 ? 20.484 -38.219 -18.641 1 95.94 86 LYS B CA 1
ATOM 6416 C C . LYS B 1 86 ? 19.203 -38.625 -19.359 1 95.94 86 LYS B C 1
ATOM 6418 O O . LYS B 1 86 ? 18.188 -38.906 -18.719 1 95.94 86 LYS B O 1
ATOM 6423 N N . GLU B 1 87 ? 19.25 -38.656 -20.672 1 94.94 87 GLU B N 1
ATOM 6424 C CA . GLU B 1 87 ? 18.047 -38.781 -21.5 1 94.94 87 GLU B CA 1
ATOM 6425 C C . GLU B 1 87 ? 17.344 -40.125 -21.281 1 94.94 87 GLU B C 1
ATOM 6427 O O . GLU B 1 87 ? 16.125 -40.188 -21.344 1 94.94 87 GLU B O 1
ATOM 6432 N N . THR B 1 88 ? 18.156 -41.188 -21.219 1 95.56 88 THR B N 1
ATOM 6433 C CA . THR B 1 88 ? 17.594 -42.5 -20.812 1 95.56 88 THR B CA 1
ATOM 6434 C C . THR B 1 88 ? 17.75 -42.719 -19.312 1 95.56 88 THR B C 1
ATOM 6436 O O . THR B 1 88 ? 18.859 -42.812 -18.812 1 95.56 88 THR B O 1
ATOM 6439 N N . ASP B 1 89 ? 16.672 -42.719 -18.703 1 95.12 89 ASP B N 1
ATOM 6440 C CA . ASP B 1 89 ? 16.672 -42.75 -17.25 1 95.12 89 ASP B CA 1
ATOM 6441 C C . ASP B 1 89 ? 15.352 -43.281 -16.703 1 95.12 89 ASP B C 1
ATOM 6443 O O . ASP B 1 89 ? 14.406 -43.5 -17.469 1 95.12 89 ASP B O 1
ATOM 6447 N N . ILE B 1 90 ? 15.367 -43.656 -15.43 1 95.44 90 ILE B N 1
ATOM 6448 C CA . ILE B 1 90 ? 14.141 -44.062 -14.742 1 95.44 90 ILE B CA 1
ATOM 6449 C C . ILE B 1 90 ? 13.891 -43.125 -13.555 1 95.44 90 ILE B C 1
ATOM 6451 O O . ILE B 1 90 ? 14.836 -42.625 -12.953 1 95.44 90 ILE B O 1
ATOM 6455 N N . SER B 1 91 ? 12.672 -42.875 -13.289 1 96.62 91 SER B N 1
ATOM 6456 C CA . SER B 1 91 ? 12.328 -42.125 -12.102 1 96.62 91 SER B CA 1
ATOM 6457 C C . SER B 1 91 ? 12.594 -42.906 -10.82 1 96.62 91 SER B C 1
ATOM 6459 O O . SER B 1 91 ? 12.859 -44.094 -10.875 1 96.62 91 SER B O 1
ATOM 6461 N N . ALA B 1 92 ? 12.641 -42.156 -9.617 1 97.38 92 ALA B N 1
ATOM 6462 C CA . ALA B 1 92 ? 12.773 -42.875 -8.352 1 97.38 92 ALA B CA 1
ATOM 6463 C C . ALA B 1 92 ? 11.648 -43.875 -8.18 1 97.38 92 ALA B C 1
ATOM 6465 O O . ALA B 1 92 ? 10.469 -43.5 -8.148 1 97.38 92 ALA B O 1
ATOM 6466 N N . PRO B 1 93 ? 12.008 -45.094 -8.086 1 97.5 93 PRO B N 1
ATOM 6467 C CA . PRO B 1 93 ? 10.953 -46.125 -7.977 1 97.5 93 PRO B CA 1
ATOM 6468 C C . PRO B 1 93 ? 10.242 -46.094 -6.625 1 97.5 93 PRO B C 1
ATOM 6470 O O . PRO B 1 93 ? 10.836 -45.656 -5.625 1 97.5 93 PRO B O 1
ATOM 6473 N N . TYR B 1 94 ? 9.07 -46.562 -6.621 1 97.81 94 TYR B N 1
ATOM 6474 C CA . TYR B 1 94 ? 8.312 -46.625 -5.379 1 97.81 94 TYR B CA 1
ATOM 6475 C C . TYR B 1 94 ? 7.391 -47.844 -5.348 1 97.81 94 TYR B C 1
ATOM 6477 O O . TYR B 1 94 ? 6.938 -48.312 -6.395 1 97.81 94 TYR B O 1
ATOM 6485 N N . ARG B 1 95 ? 7.113 -48.25 -4.195 1 97.25 95 ARG B N 1
ATOM 6486 C CA . ARG B 1 95 ? 6.266 -49.438 -4.004 1 97.25 95 ARG B CA 1
ATOM 6487 C C . ARG B 1 95 ? 4.789 -49.062 -4.055 1 97.25 95 ARG B C 1
ATOM 6489 O O . ARG B 1 95 ? 4.383 -48.031 -3.498 1 97.25 95 ARG B O 1
ATOM 6496 N N . TYR B 1 96 ? 4.047 -49.906 -4.746 1 97.5 96 TYR B N 1
ATOM 6497 C CA . TYR B 1 96 ? 2.59 -49.875 -4.742 1 97.5 96 TYR B CA 1
ATOM 6498 C C . TYR B 1 96 ? 2.023 -51.281 -4.805 1 97.5 96 TYR B C 1
ATOM 6500 O O . TYR B 1 96 ? 1.994 -51.906 -5.871 1 97.5 96 TYR B O 1
ATOM 6508 N N . ASP B 1 97 ? 1.561 -51.688 -3.619 1 96.12 97 ASP B N 1
ATOM 6509 C CA . ASP B 1 97 ? 1.099 -53.062 -3.428 1 96.12 97 ASP B CA 1
ATOM 6510 C C . ASP B 1 97 ? 2.148 -54.062 -3.896 1 96.12 97 ASP B C 1
ATOM 6512 O O . ASP B 1 97 ? 3.295 -54.031 -3.443 1 96.12 97 ASP B O 1
ATOM 6516 N N . GLY B 1 98 ? 1.774 -54.906 -4.777 1 96.12 98 GLY B N 1
ATOM 6517 C CA . GLY B 1 98 ? 2.652 -55.969 -5.184 1 96.12 98 GLY B CA 1
ATOM 6518 C C . GLY B 1 98 ? 3.635 -55.562 -6.27 1 96.12 98 GLY B C 1
ATOM 6519 O O . GLY B 1 98 ? 4.328 -56.438 -6.832 1 96.12 98 GLY B O 1
ATOM 6520 N N . TYR B 1 99 ? 3.781 -54.312 -6.469 1 97.56 99 TYR B N 1
ATOM 6521 C CA . TYR B 1 99 ? 4.629 -53.875 -7.574 1 97.56 99 TYR B CA 1
ATOM 6522 C C . TYR B 1 99 ? 5.535 -52.719 -7.145 1 97.56 99 TYR B C 1
ATOM 6524 O O . TYR B 1 99 ? 5.309 -52.094 -6.105 1 97.56 99 TYR B O 1
ATOM 6532 N N . THR B 1 100 ? 6.637 -52.562 -7.883 1 97.5 100 THR B N 1
ATOM 6533 C CA . THR B 1 100 ? 7.438 -51.344 -7.879 1 97.5 100 THR B CA 1
ATOM 6534 C C . THR B 1 100 ? 7.203 -50.531 -9.148 1 97.5 100 THR B C 1
ATOM 6536 O O . THR B 1 100 ? 7.406 -51.031 -10.258 1 97.5 100 THR B O 1
ATOM 6539 N N . TYR B 1 101 ? 6.777 -49.344 -8.984 1 97.88 101 TYR B N 1
ATOM 6540 C CA . TYR B 1 101 ? 6.43 -48.5 -10.125 1 97.88 101 TYR B CA 1
ATOM 6541 C C . TYR B 1 101 ? 7.52 -47.469 -10.383 1 97.88 101 TYR B C 1
ATOM 6543 O O . TYR B 1 101 ? 8.234 -47.062 -9.461 1 97.88 101 TYR B O 1
ATOM 6551 N N . TYR B 1 102 ? 7.684 -47.031 -11.602 1 97.56 102 TYR B N 1
ATOM 6552 C CA . TYR B 1 102 ? 8.57 -45.969 -12.047 1 97.56 102 TYR B CA 1
ATOM 6553 C C . TYR B 1 102 ? 8.211 -45.531 -13.461 1 97.56 102 TYR B C 1
ATOM 6555 O O . TYR B 1 102 ? 7.367 -46.125 -14.117 1 97.56 102 TYR B O 1
ATOM 6563 N N . THR B 1 103 ? 8.648 -44.469 -13.898 1 97.12 103 THR B N 1
ATOM 6564 C CA . THR B 1 103 ? 8.594 -44.031 -15.297 1 97.12 103 THR B CA 1
ATOM 6565 C C . THR B 1 103 ? 9.984 -44.094 -15.922 1 97.12 103 THR B C 1
ATOM 6567 O O . THR B 1 103 ? 10.992 -43.969 -15.227 1 97.12 103 THR B O 1
ATOM 6570 N N . ARG B 1 104 ? 9.969 -44.344 -17.125 1 95.31 104 ARG B N 1
ATOM 6571 C CA . ARG B 1 104 ? 11.203 -44.438 -17.906 1 95.31 104 ARG B CA 1
ATOM 6572 C C . ARG B 1 104 ? 11.195 -43.406 -19.047 1 95.31 104 ARG B C 1
ATOM 6574 O O . ARG B 1 104 ? 10.141 -43.156 -19.641 1 95.31 104 ARG B O 1
ATOM 6581 N N . GLU B 1 105 ? 12.258 -42.844 -19.25 1 95.44 105 GLU B N 1
ATOM 6582 C CA . GLU B 1 105 ? 12.516 -42.031 -20.438 1 95.44 105 GLU B CA 1
ATOM 6583 C C . GLU B 1 105 ? 13.617 -42.656 -21.297 1 95.44 105 GLU B C 1
ATOM 6585 O O . GLU B 1 105 ? 14.539 -43.281 -20.766 1 95.44 105 GLU B O 1
ATOM 6590 N N . VAL B 1 106 ? 13.469 -42.469 -22.562 1 96.12 106 VAL B N 1
ATOM 6591 C CA . VAL B 1 106 ? 14.422 -43.031 -23.5 1 96.12 106 VAL B CA 1
ATOM 6592 C C . VAL B 1 106 ? 14.953 -41.969 -24.438 1 96.12 106 VAL B C 1
ATOM 6594 O O . VAL B 1 106 ? 14.18 -41.156 -24.938 1 96.12 106 VAL B O 1
ATOM 6597 N N . GLU B 1 107 ? 16.266 -42 -24.609 1 96.44 107 GLU B N 1
ATOM 6598 C CA . GLU B 1 107 ? 16.875 -41.062 -25.531 1 96.44 107 GLU B CA 1
ATOM 6599 C C . GLU B 1 107 ? 16.188 -41.031 -26.875 1 96.44 107 GLU B C 1
ATOM 6601 O O . GLU B 1 107 ? 15.938 -42.094 -27.469 1 96.44 107 GLU B O 1
ATOM 6606 N N . GLY B 1 108 ? 15.828 -39.844 -27.312 1 94.56 108 GLY B N 1
ATOM 6607 C CA . GLY B 1 108 ? 15.203 -39.688 -28.609 1 94.56 108 GLY B CA 1
ATOM 6608 C C . GLY B 1 108 ? 13.688 -39.75 -28.562 1 94.56 108 GLY B C 1
ATOM 6609 O O . GLY B 1 108 ? 13.008 -39.344 -29.516 1 94.56 108 GLY B O 1
ATOM 6610 N N . LEU B 1 109 ? 13.148 -40.281 -27.516 1 95.38 109 LEU B N 1
ATOM 6611 C CA . LEU B 1 109 ? 11.695 -40.312 -27.328 1 95.38 109 LEU B CA 1
ATOM 6612 C C . LEU B 1 109 ? 11.242 -39.156 -26.453 1 95.38 109 LEU B C 1
ATOM 6614 O O . LEU B 1 109 ? 11.891 -38.844 -25.453 1 95.38 109 LEU B O 1
ATOM 6618 N N . SER B 1 110 ? 10.117 -38.594 -26.828 1 93.25 110 SER B N 1
ATOM 6619 C CA . SER B 1 110 ? 9.727 -37.281 -26.266 1 93.25 110 SER B CA 1
ATOM 6620 C C . SER B 1 110 ? 8.914 -37.469 -24.984 1 93.25 110 SER B C 1
ATOM 6622 O O . SER B 1 110 ? 8.805 -36.531 -24.188 1 93.25 110 SER B O 1
ATOM 6624 N N . TYR B 1 111 ? 8.336 -38.594 -24.828 1 95.38 111 TYR B N 1
ATOM 6625 C CA . TYR B 1 111 ? 7.379 -38.75 -23.734 1 95.38 111 TYR B CA 1
ATOM 6626 C C . TYR B 1 111 ? 7.789 -39.875 -22.797 1 95.38 111 TYR B C 1
ATOM 6628 O O . TYR B 1 111 ? 8.727 -40.625 -23.078 1 95.38 111 TYR B O 1
ATOM 6636 N N . LYS B 1 112 ? 7.113 -39.969 -21.688 1 96.06 112 LYS B N 1
ATOM 6637 C CA . LYS B 1 112 ? 7.402 -40.969 -20.656 1 96.06 112 LYS B CA 1
ATOM 6638 C C . LYS B 1 112 ? 6.789 -42.312 -21.016 1 96.06 112 LYS B C 1
ATOM 6640 O O . LYS B 1 112 ? 5.809 -42.375 -21.766 1 96.06 112 LYS B O 1
ATOM 6645 N N . ILE B 1 113 ? 7.43 -43.312 -20.484 1 97.06 113 ILE B N 1
ATOM 6646 C CA . ILE B 1 113 ? 6.895 -44.688 -20.469 1 97.06 113 ILE B CA 1
ATOM 6647 C C . ILE B 1 113 ? 6.621 -45.094 -19.031 1 97.06 113 ILE B C 1
ATOM 6649 O O . ILE B 1 113 ? 7.527 -45.094 -18.188 1 97.06 113 ILE B O 1
ATOM 6653 N N . HIS B 1 114 ? 5.402 -45.406 -18.766 1 98 114 HIS B N 1
ATOM 6654 C CA . HIS B 1 114 ? 5.012 -45.875 -17.438 1 98 114 HIS B CA 1
ATOM 6655 C C . HIS B 1 114 ? 5.238 -47.375 -17.281 1 98 114 HIS B C 1
ATOM 6657 O O . HIS B 1 114 ? 4.715 -48.156 -18.078 1 98 114 HIS B O 1
ATOM 6663 N N . CYS B 1 115 ? 5.973 -47.719 -16.219 1 98 115 CYS B N 1
ATOM 6664 C CA . CYS B 1 115 ? 6.402 -49.094 -16.078 1 98 115 CYS B CA 1
ATOM 6665 C C . CYS B 1 115 ? 6.215 -49.594 -14.641 1 98 115 CYS B C 1
ATOM 6667 O O . CYS B 1 115 ? 6.023 -48.781 -13.727 1 98 115 CYS B O 1
ATOM 6669 N N . ARG B 1 116 ? 6.223 -50.906 -14.516 1 97.88 116 ARG B N 1
ATOM 6670 C CA . ARG B 1 116 ? 6.285 -51.531 -13.203 1 97.88 116 ARG B CA 1
ATOM 6671 C C . ARG B 1 116 ? 7.027 -52.875 -13.281 1 97.88 116 ARG B C 1
ATOM 6673 O O . ARG B 1 116 ? 7.234 -53.406 -14.375 1 97.88 116 ARG B O 1
ATOM 6680 N N . VAL B 1 117 ? 7.523 -53.344 -12.141 1 97.56 117 VAL B N 1
ATOM 6681 C CA . VAL B 1 117 ? 8.023 -54.688 -11.961 1 97.56 117 VAL B CA 1
ATOM 6682 C C . VAL B 1 117 ? 7.375 -55.312 -10.734 1 97.56 117 VAL B C 1
ATOM 6684 O O . VAL B 1 117 ? 6.941 -54.625 -9.82 1 97.56 117 VAL B O 1
ATOM 6687 N N . PRO B 1 118 ? 7.238 -56.656 -10.773 1 95.81 118 PRO B N 1
ATOM 6688 C CA . PRO B 1 118 ? 6.797 -57.281 -9.523 1 95.81 118 PRO B CA 1
ATOM 6689 C C . PRO B 1 118 ? 7.711 -56.938 -8.344 1 95.81 118 PRO B C 1
ATOM 6691 O O . PRO B 1 118 ? 8.922 -56.781 -8.523 1 95.81 118 PRO B O 1
ATOM 6694 N N . LEU B 1 119 ? 7.117 -56.875 -7.242 1 95.25 119 LEU B N 1
ATOM 6695 C CA . LEU B 1 119 ? 7.883 -56.531 -6.047 1 95.25 119 LEU B CA 1
ATOM 6696 C C . LEU B 1 119 ? 9.07 -57.5 -5.887 1 95.25 119 LEU B C 1
ATOM 6698 O O . LEU B 1 119 ? 8.914 -58.719 -6.016 1 95.25 119 LEU B O 1
ATOM 6702 N N . GLY B 1 120 ? 10.188 -56.969 -5.625 1 92.44 120 GLY B N 1
ATOM 6703 C CA . GLY B 1 120 ? 11.398 -57.75 -5.461 1 92.44 120 GLY B CA 1
ATOM 6704 C C . GLY B 1 120 ? 12.258 -57.812 -6.711 1 92.44 120 GLY B C 1
ATOM 6705 O O . GLY B 1 120 ? 13.43 -58.188 -6.652 1 92.44 120 GLY B O 1
ATOM 6706 N N . MET B 1 121 ? 11.648 -57.406 -7.797 1 95.06 121 MET B N 1
ATOM 6707 C CA . MET B 1 121 ? 12.406 -57.375 -9.047 1 95.06 121 MET B CA 1
ATOM 6708 C C . MET B 1 121 ? 13.07 -56.031 -9.242 1 95.06 121 MET B C 1
ATOM 6710 O O . MET B 1 121 ? 12.797 -55.094 -8.492 1 95.06 121 MET B O 1
ATOM 6714 N N . THR B 1 122 ? 13.938 -56.062 -10.172 1 93.06 122 THR B N 1
ATOM 6715 C CA . THR B 1 122 ? 14.773 -54.906 -10.352 1 93.06 122 THR B CA 1
ATOM 6716 C C . THR B 1 122 ? 14.156 -53.938 -11.375 1 93.06 122 THR B C 1
ATOM 6718 O O . THR B 1 122 ? 14.008 -54.281 -12.547 1 93.06 122 THR B O 1
ATOM 6721 N N . PRO B 1 123 ? 13.898 -52.75 -10.938 1 93.81 123 PRO B N 1
ATOM 6722 C CA . PRO B 1 123 ? 13.383 -51.75 -11.891 1 93.81 123 PRO B CA 1
ATOM 6723 C C . PRO B 1 123 ? 14.359 -51.469 -13.031 1 93.81 123 PRO B C 1
ATOM 6725 O O . PRO B 1 123 ? 15.57 -51.375 -12.812 1 93.81 123 PRO B O 1
ATOM 6728 N N . GLY B 1 124 ? 13.836 -51.312 -14.227 1 87.62 124 GLY B N 1
ATOM 6729 C CA . GLY B 1 124 ? 14.641 -50.938 -15.383 1 87.62 124 GLY B CA 1
ATOM 6730 C C . GLY B 1 124 ? 15.219 -52.125 -16.109 1 87.62 124 GLY B C 1
ATOM 6731 O O . GLY B 1 124 ? 15.742 -52 -17.219 1 87.62 124 GLY B O 1
ATOM 6732 N N . LYS B 1 125 ? 15.141 -53.25 -15.469 1 85.94 125 LYS B N 1
ATOM 6733 C CA . LYS B 1 125 ? 15.617 -54.438 -16.141 1 85.94 125 LYS B CA 1
ATOM 6734 C C . LYS B 1 125 ? 14.547 -55.031 -17.062 1 85.94 125 LYS B C 1
ATOM 6736 O O . LYS B 1 125 ? 13.453 -55.344 -16.609 1 85.94 125 LYS B O 1
ATOM 6741 N N . SER B 1 126 ? 14.914 -55.219 -18.234 1 81.81 126 SER B N 1
ATOM 6742 C CA . SER B 1 126 ? 13.977 -55.531 -19.312 1 81.81 126 SER B CA 1
ATOM 6743 C C . SER B 1 126 ? 13.258 -56.844 -19.062 1 81.81 126 SER B C 1
ATOM 6745 O O . SER B 1 126 ? 12.07 -56.969 -19.344 1 81.81 126 SER B O 1
ATOM 6747 N N . GLU B 1 127 ? 13.891 -57.812 -18.484 1 89.31 127 GLU B N 1
ATOM 6748 C CA . GLU B 1 127 ? 13.273 -59.125 -18.312 1 89.31 127 GLU B CA 1
ATOM 6749 C C . GLU B 1 127 ? 12.172 -59.062 -17.25 1 89.31 127 GLU B C 1
ATOM 6751 O O . GLU B 1 127 ? 11.25 -59.875 -17.281 1 89.31 127 GLU B O 1
ATOM 6756 N N . ASP B 1 128 ? 12.164 -58.062 -16.516 1 91.81 128 ASP B N 1
ATOM 6757 C CA . ASP B 1 128 ? 11.234 -57.969 -15.398 1 91.81 128 ASP B CA 1
ATOM 6758 C C . ASP B 1 128 ? 10.18 -56.875 -15.664 1 91.81 128 ASP B C 1
ATOM 6760 O O . ASP B 1 128 ? 9.117 -56.875 -15.039 1 91.81 128 ASP B O 1
ATOM 6764 N N . GLU B 1 129 ? 10.43 -56.031 -16.516 1 95.56 129 GLU B N 1
ATOM 6765 C CA . GLU B 1 129 ? 9.656 -54.781 -16.672 1 95.56 129 GLU B CA 1
ATOM 6766 C C . GLU B 1 129 ? 8.344 -55.031 -17.406 1 95.56 129 GLU B C 1
ATOM 6768 O O . GLU B 1 129 ? 8.312 -55.75 -18.406 1 95.56 129 GLU B O 1
ATOM 6773 N N . GLN B 1 130 ? 7.301 -54.5 -16.859 1 95.88 130 GLN B N 1
ATOM 6774 C CA . GLN B 1 130 ? 6.012 -54.406 -17.531 1 95.88 130 GLN B CA 1
ATOM 6775 C C . GLN B 1 130 ? 5.719 -52.938 -17.922 1 95.88 130 GLN B C 1
ATOM 6777 O O . GLN B 1 130 ? 5.664 -52.062 -17.062 1 95.88 130 GLN B O 1
ATOM 6782 N N . VAL B 1 131 ? 5.543 -52.781 -19.219 1 96.31 131 VAL B N 1
ATOM 6783 C CA . VAL B 1 131 ? 5.145 -51.469 -19.672 1 96.31 131 VAL B CA 1
ATOM 6784 C C . VAL B 1 131 ? 3.637 -51.281 -19.531 1 96.31 131 VAL B C 1
ATOM 6786 O O . VAL B 1 131 ? 2.857 -52.031 -20.141 1 96.31 131 VAL B O 1
ATOM 6789 N N . ILE B 1 132 ? 3.27 -50.375 -18.734 1 96.44 132 ILE B N 1
ATOM 6790 C CA . ILE B 1 132 ? 1.865 -50.094 -18.453 1 96.44 132 ILE B CA 1
ATOM 6791 C C . ILE B 1 132 ? 1.293 -49.156 -19.516 1 96.44 132 ILE B C 1
ATOM 6793 O O . ILE B 1 132 ? 0.173 -49.375 -20 1 96.44 132 ILE B O 1
ATOM 6797 N N . LEU B 1 133 ? 1.945 -48.094 -19.828 1 97.44 133 LEU B N 1
ATOM 6798 C CA . LEU B 1 133 ? 1.542 -47.094 -20.828 1 97.44 133 LEU B CA 1
ATOM 6799 C C . LEU B 1 133 ? 2.76 -46.438 -21.469 1 97.44 133 LEU B C 1
ATOM 6801 O O . LEU B 1 133 ? 3.641 -45.938 -20.75 1 97.44 133 LEU B O 1
ATOM 6805 N N . ASP B 1 134 ? 2.838 -46.438 -22.719 1 97.44 134 ASP B N 1
ATOM 6806 C CA . ASP B 1 134 ? 3.854 -45.719 -23.484 1 97.44 134 ASP B CA 1
ATOM 6807 C C . ASP B 1 134 ? 3.275 -44.438 -24.109 1 97.44 134 ASP B C 1
ATOM 6809 O O . ASP B 1 134 ? 2.652 -44.5 -25.172 1 97.44 134 ASP B O 1
ATOM 6813 N N . GLU B 1 135 ? 3.549 -43.344 -23.531 1 97.12 135 GLU B N 1
ATOM 6814 C CA . GLU B 1 135 ? 2.977 -42.094 -24 1 97.12 135 GLU B CA 1
ATOM 6815 C C . GLU B 1 135 ? 3.453 -41.75 -25.406 1 97.12 135 GLU B C 1
ATOM 6817 O O . GLU B 1 135 ? 2.795 -40.969 -26.125 1 97.12 135 GLU B O 1
ATOM 6822 N N . ASN B 1 136 ? 4.633 -42.25 -25.844 1 96.69 136 ASN B N 1
ATOM 6823 C CA . ASN B 1 136 ? 5.125 -42 -27.188 1 96.69 136 ASN B CA 1
ATOM 6824 C C . ASN B 1 136 ? 4.207 -42.625 -28.25 1 96.69 136 ASN B C 1
ATOM 6826 O O . ASN B 1 136 ? 3.99 -42.031 -29.312 1 96.69 136 ASN B O 1
ATOM 6830 N N . LYS B 1 137 ? 3.777 -43.719 -27.906 1 96 137 LYS B N 1
ATOM 6831 C CA . LYS B 1 137 ? 2.84 -44.375 -28.812 1 96 137 LYS B CA 1
ATOM 6832 C C . LYS B 1 137 ? 1.518 -43.625 -28.875 1 96 137 LYS B C 1
ATOM 6834 O O . LYS B 1 137 ? 0.928 -43.5 -29.953 1 96 137 LYS B O 1
ATOM 6839 N N . LEU B 1 138 ? 1.063 -43.156 -27.719 1 95 138 LEU B N 1
ATOM 6840 C CA . LEU B 1 138 ? -0.17 -42.375 -27.672 1 95 138 LEU B CA 1
ATOM 6841 C C . LEU B 1 138 ? -0.038 -41.094 -28.5 1 95 138 LEU B C 1
ATOM 6843 O O . LEU B 1 138 ? -1.014 -40.625 -29.078 1 95 138 LEU B O 1
ATOM 6847 N N . ALA B 1 139 ? 1.061 -40.531 -28.5 1 95.06 139 ALA B N 1
ATOM 6848 C CA . ALA B 1 139 ? 1.297 -39.219 -29.078 1 95.06 139 ALA B CA 1
ATOM 6849 C C . ALA B 1 139 ? 1.542 -39.312 -30.594 1 95.06 139 ALA B C 1
ATOM 6851 O O . ALA B 1 139 ? 1.572 -38.281 -31.281 1 95.06 139 ALA B O 1
ATOM 6852 N N . GLU B 1 140 ? 1.747 -40.469 -31.109 1 94.5 140 GLU B N 1
ATOM 6853 C CA . GLU B 1 140 ? 2.07 -40.656 -32.531 1 94.5 140 GLU B CA 1
ATOM 6854 C C . GLU B 1 140 ? 1.021 -40 -33.406 1 94.5 140 GLU B C 1
ATOM 6856 O O . GLU B 1 140 ? -0.177 -40.25 -33.25 1 94.5 140 GLU B O 1
ATOM 6861 N N . GLY B 1 141 ? 1.513 -39.125 -34.25 1 92.06 141 GLY B N 1
ATOM 6862 C CA . GLY B 1 141 ? 0.665 -38.469 -35.25 1 92.06 141 GLY B CA 1
ATOM 6863 C C . GLY B 1 141 ? -0.146 -37.344 -34.656 1 92.06 141 GLY B C 1
ATOM 6864 O O . GLY B 1 141 ? -0.973 -36.75 -35.375 1 92.06 141 GLY B O 1
ATOM 6865 N N . LYS B 1 142 ? 0.011 -37.062 -33.406 1 91.81 142 LYS B N 1
ATOM 6866 C CA . LYS B 1 142 ? -0.741 -35.969 -32.75 1 91.81 142 LYS B CA 1
ATOM 6867 C C . LYS B 1 142 ? 0.143 -34.75 -32.5 1 91.81 142 LYS B C 1
ATOM 6869 O O . LYS B 1 142 ? 1.284 -34.875 -32.062 1 91.81 142 LYS B O 1
ATOM 6874 N N . PRO B 1 143 ? -0.372 -33.594 -32.844 1 87.25 143 PRO B N 1
ATOM 6875 C CA . PRO B 1 143 ? 0.422 -32.375 -32.594 1 87.25 143 PRO B CA 1
ATOM 6876 C C . PRO B 1 143 ? 0.596 -32.094 -31.094 1 87.25 143 PRO B C 1
ATOM 6878 O O . PRO B 1 143 ? 1.513 -31.359 -30.719 1 87.25 143 PRO B O 1
ATOM 6881 N N . PHE B 1 144 ? -0.278 -32.594 -30.297 1 90 144 PHE B N 1
ATOM 6882 C CA . PHE B 1 144 ? -0.271 -32.375 -28.859 1 90 144 PHE B CA 1
ATOM 6883 C C . PHE B 1 144 ? -0.745 -33.656 -28.141 1 90 144 PHE B C 1
ATOM 6885 O O . PHE B 1 144 ? -1.617 -34.375 -28.641 1 90 144 PHE B O 1
ATOM 6892 N N . CYS B 1 145 ? -0.172 -33.906 -27.031 1 93.25 145 CYS B N 1
ATOM 6893 C CA . CYS B 1 145 ? -0.567 -35.031 -26.203 1 93.25 145 CYS B CA 1
ATOM 6894 C C . CYS B 1 145 ? -0.164 -34.781 -24.75 1 93.25 145 CYS B C 1
ATOM 6896 O O . CYS B 1 145 ? 1.015 -34.594 -24.453 1 93.25 145 CYS B O 1
ATOM 6898 N N . MET B 1 146 ? -1.116 -34.75 -23.906 1 93.88 146 MET B N 1
ATOM 6899 C CA . MET B 1 146 ? -0.839 -34.594 -22.469 1 93.88 146 MET B CA 1
ATOM 6900 C C . MET B 1 146 ? -1.593 -35.656 -21.672 1 93.88 146 MET B C 1
ATOM 6902 O O . MET B 1 146 ? -2.824 -35.656 -21.625 1 93.88 146 MET B O 1
ATOM 6906 N N . VAL B 1 147 ? -0.854 -36.562 -21.094 1 95.75 147 VAL B N 1
ATOM 6907 C CA . VAL B 1 147 ? -1.419 -37.531 -20.172 1 95.75 147 VAL B CA 1
ATOM 6908 C C . VAL B 1 147 ? -1.453 -36.938 -18.75 1 95.75 147 VAL B C 1
ATOM 6910 O O . VAL B 1 147 ? -0.42 -36.531 -18.219 1 95.75 147 VAL B O 1
ATOM 6913 N N . HIS B 1 148 ? -2.588 -36.906 -18.203 1 95.38 148 HIS B N 1
ATOM 6914 C CA . HIS B 1 148 ? -2.748 -36.312 -16.875 1 95.38 148 HIS B CA 1
ATOM 6915 C C . HIS B 1 148 ? -2.488 -37.344 -15.773 1 95.38 148 HIS B C 1
ATOM 6917 O O . HIS B 1 148 ? -1.728 -37.094 -14.844 1 95.38 148 HIS B O 1
ATOM 6923 N N . GLU B 1 149 ? -3.143 -38.469 -15.812 1 97.19 149 GLU B N 1
ATOM 6924 C CA . GLU B 1 149 ? -2.953 -39.5 -14.797 1 97.19 149 GLU B CA 1
ATOM 6925 C C . GLU B 1 149 ? -2.883 -40.875 -15.438 1 97.19 149 GLU B C 1
ATOM 6927 O O . GLU B 1 149 ? -3.463 -41.125 -16.5 1 97.19 149 GLU B O 1
ATOM 6932 N N . VAL B 1 150 ? -2.096 -41.719 -14.867 1 98 150 VAL B N 1
ATOM 6933 C CA . VAL B 1 150 ? -2.049 -43.156 -15.086 1 98 150 VAL B CA 1
ATOM 6934 C C . VAL B 1 150 ? -2.262 -43.875 -13.758 1 98 150 VAL B C 1
ATOM 6936 O O . VAL B 1 150 ? -1.392 -43.844 -12.883 1 98 150 VAL B O 1
ATOM 6939 N N . LYS B 1 151 ? -3.404 -44.562 -13.695 1 97.81 151 LYS B N 1
ATOM 6940 C CA . LYS B 1 151 ? -3.814 -45.062 -12.391 1 97.81 151 LYS B CA 1
ATOM 6941 C C . LYS B 1 151 ? -4.16 -46.562 -12.453 1 97.81 151 LYS B C 1
ATOM 6943 O O . LYS B 1 151 ? -5.254 -46.938 -12.875 1 97.81 151 LYS B O 1
ATOM 6948 N N . PRO B 1 152 ? -3.264 -47.406 -11.906 1 97.38 152 PRO B N 1
ATOM 6949 C CA . PRO B 1 152 ? -3.639 -48.812 -11.742 1 97.38 152 PRO B CA 1
ATOM 6950 C C . PRO B 1 152 ? -4.707 -49.031 -10.672 1 97.38 152 PRO B C 1
ATOM 6952 O O . PRO B 1 152 ? -4.637 -48.406 -9.602 1 97.38 152 PRO B O 1
ATOM 6955 N N . ALA B 1 153 ? -5.621 -49.906 -10.961 1 96.38 153 ALA B N 1
ATOM 6956 C CA . ALA B 1 153 ? -6.695 -50.156 -10.008 1 96.38 153 ALA B CA 1
ATOM 6957 C C . ALA B 1 153 ? -6.23 -51.094 -8.898 1 96.38 153 ALA B C 1
ATOM 6959 O O . ALA B 1 153 ? -5.797 -52.219 -9.172 1 96.38 153 ALA B O 1
ATOM 6960 N N . PRO B 1 154 ? -6.289 -50.656 -7.691 1 93.62 154 PRO B N 1
ATOM 6961 C CA . PRO B 1 154 ? -5.938 -51.562 -6.594 1 93.62 154 PRO B CA 1
ATOM 6962 C C . PRO B 1 154 ? -7.012 -52.625 -6.34 1 93.62 154 PRO B C 1
ATOM 6964 O O . PRO B 1 154 ? -8.18 -52.406 -6.672 1 93.62 154 PRO B O 1
ATOM 6967 N N . PRO B 1 155 ? -6.641 -53.812 -5.742 1 92.5 155 PRO B N 1
ATOM 6968 C CA . PRO B 1 155 ? -5.285 -54.094 -5.254 1 92.5 155 PRO B CA 1
ATOM 6969 C C . PRO B 1 155 ? -4.438 -54.875 -6.27 1 92.5 155 PRO B C 1
ATOM 6971 O O . PRO B 1 155 ? -3.219 -54.969 -6.113 1 92.5 155 PRO B O 1
ATOM 6974 N N . ASP B 1 156 ? -5.102 -55.406 -7.285 1 93.19 156 ASP B N 1
ATOM 6975 C CA . ASP B 1 156 ? -4.387 -56.312 -8.164 1 93.19 156 ASP B CA 1
ATOM 6976 C C . ASP B 1 156 ? -3.66 -55.562 -9.273 1 93.19 156 ASP B C 1
ATOM 6978 O O . ASP B 1 156 ? -2.746 -56.125 -9.906 1 93.19 156 ASP B O 1
ATOM 6982 N N . HIS B 1 157 ? -4.094 -54.5 -9.633 1 96.06 157 HIS B N 1
ATOM 6983 C CA . HIS B 1 157 ? -3.488 -53.594 -10.602 1 96.06 157 HIS B CA 1
ATOM 6984 C C . HIS B 1 157 ? -3.602 -54.125 -12.023 1 96.06 157 HIS B C 1
ATOM 6986 O O . HIS B 1 157 ? -2.754 -53.844 -12.867 1 96.06 157 HIS B O 1
ATOM 6992 N N . ASN B 1 158 ? -4.605 -54.906 -12.211 1 92.81 158 ASN B N 1
ATOM 6993 C CA . ASN B 1 158 ? -4.809 -55.469 -13.539 1 92.81 158 ASN B CA 1
ATOM 6994 C C . ASN B 1 158 ? -5.418 -54.438 -14.492 1 92.81 158 ASN B C 1
ATOM 6996 O O . ASN B 1 158 ? -5.129 -54.469 -15.695 1 92.81 158 ASN B O 1
ATOM 7000 N N . LEU B 1 159 ? -6.305 -53.719 -13.969 1 95.5 159 LEU B N 1
ATOM 7001 C CA . LEU B 1 159 ? -6.914 -52.625 -14.734 1 95.5 159 LEU B CA 1
ATOM 7002 C C . LEU B 1 159 ? -6.176 -51.312 -14.5 1 95.5 159 LEU B C 1
ATOM 7004 O O . LEU B 1 159 ? -5.93 -50.938 -13.352 1 95.5 159 LEU B O 1
ATOM 7008 N N . VAL B 1 160 ? -5.773 -50.656 -15.625 1 97.5 160 VAL B N 1
ATOM 7009 C CA . VAL B 1 160 ? -5.086 -49.375 -15.516 1 97.5 160 VAL B CA 1
ATOM 7010 C C . VAL B 1 160 ? -5.828 -48.312 -16.344 1 97.5 160 VAL B C 1
ATOM 7012 O O . VAL B 1 160 ? -5.949 -48.438 -17.562 1 97.5 160 VAL B O 1
ATOM 7015 N N . ALA B 1 161 ? -6.352 -47.312 -15.688 1 98 161 ALA B N 1
ATOM 7016 C CA . ALA B 1 161 ? -6.988 -46.188 -16.359 1 98 161 ALA B CA 1
ATOM 7017 C C . ALA B 1 161 ? -5.992 -45.062 -16.594 1 98 161 ALA B C 1
ATOM 7019 O O . ALA B 1 161 ? -5.051 -44.875 -15.812 1 98 161 ALA B O 1
ATOM 7020 N N . TYR B 1 162 ? -6.109 -44.344 -17.625 1 98.19 162 TYR B N 1
ATOM 7021 C CA . TYR B 1 162 ? -5.332 -43.156 -17.875 1 98.19 162 TYR B CA 1
ATOM 7022 C C . TYR B 1 162 ? -6.199 -42.062 -18.484 1 98.19 162 TYR B C 1
ATOM 7024 O O . TYR B 1 162 ? -7.254 -42.344 -19.062 1 98.19 162 TYR B O 1
ATOM 7032 N N . SER B 1 163 ? -5.887 -40.844 -18.328 1 98.12 163 SER B N 1
ATOM 7033 C CA . SER B 1 163 ? -6.566 -39.688 -18.906 1 98.12 163 SER B CA 1
ATOM 7034 C C . SER B 1 163 ? -5.641 -38.938 -19.844 1 98.12 163 SER B C 1
ATOM 7036 O O . SER B 1 163 ? -4.449 -38.781 -19.562 1 98.12 163 SER B O 1
ATOM 7038 N N . VAL B 1 164 ? -6.199 -38.375 -20.922 1 96.75 164 VAL B N 1
ATOM 7039 C CA . VAL B 1 164 ? -5.34 -37.781 -21.938 1 96.75 164 VAL B CA 1
ATOM 7040 C C . VAL B 1 164 ? -6.066 -36.594 -22.625 1 96.75 164 VAL B C 1
ATOM 7042 O O . VAL B 1 164 ? -7.285 -36.656 -22.781 1 96.75 164 VAL B O 1
ATOM 7045 N N . ASP B 1 165 ? -5.414 -35.594 -22.953 1 95 165 ASP B N 1
ATOM 7046 C CA . ASP B 1 165 ? -5.816 -34.406 -23.719 1 95 165 ASP B CA 1
ATOM 7047 C C . ASP B 1 165 ? -4.938 -34.25 -24.953 1 95 165 ASP B C 1
ATOM 7049 O O . ASP B 1 165 ? -3.717 -34.094 -24.828 1 95 165 ASP B O 1
ATOM 7053 N N . TYR B 1 166 ? -5.477 -34.188 -26.125 1 93.06 166 TYR B N 1
ATOM 7054 C CA . TYR B 1 166 ? -4.715 -34.062 -27.359 1 93.06 166 TYR B CA 1
ATOM 7055 C C . TYR B 1 166 ? -4.785 -32.656 -27.906 1 93.06 166 TYR B C 1
ATOM 7057 O O . TYR B 1 166 ? -4.191 -32.344 -28.953 1 93.06 166 TYR B O 1
ATOM 7065 N N . ILE B 1 167 ? -5.469 -31.766 -27.219 1 88.06 167 ILE B N 1
ATOM 7066 C CA . ILE B 1 167 ? -5.738 -30.438 -27.75 1 88.06 167 ILE B CA 1
ATOM 7067 C C . ILE B 1 167 ? -4.934 -29.406 -26.969 1 88.06 167 ILE B C 1
ATOM 7069 O O . ILE B 1 167 ? -4.441 -28.422 -27.547 1 88.06 167 ILE B O 1
ATOM 7073 N N . GLY B 1 168 ? -4.859 -29.594 -25.672 1 87.62 168 GLY B N 1
ATOM 7074 C CA . GLY B 1 168 ? -4.168 -28.641 -24.828 1 87.62 168 GLY B CA 1
ATOM 7075 C C . GLY B 1 168 ? -5.109 -27.734 -24.047 1 87.62 168 GLY B C 1
ATOM 7076 O O . GLY B 1 168 ? -4.676 -26.797 -23.391 1 87.62 168 GLY B O 1
ATOM 7077 N N . ASN B 1 169 ? -6.367 -27.953 -24.016 1 88.31 169 ASN B N 1
ATOM 7078 C CA . ASN B 1 169 ? -7.355 -27.109 -23.344 1 88.31 169 ASN B CA 1
ATOM 7079 C C . ASN B 1 169 ? -7.703 -27.656 -21.969 1 88.31 169 ASN B C 1
ATOM 7081 O O . ASN B 1 169 ? -8.672 -27.219 -21.344 1 88.31 169 ASN B O 1
ATOM 7085 N N . GLU B 1 170 ? -6.996 -28.75 -21.531 1 91.62 170 GLU B N 1
ATOM 7086 C CA . GLU B 1 170 ? -7.105 -29.359 -20.203 1 91.62 170 GLU B CA 1
ATOM 7087 C C . GLU B 1 170 ? -8.461 -30.031 -20.016 1 91.62 170 GLU B C 1
ATOM 7089 O O . GLU B 1 170 ? -8.992 -30.062 -18.906 1 91.62 170 GLU B O 1
ATOM 7094 N N . MET B 1 171 ? -9.117 -30.422 -21.094 1 93.56 171 MET B N 1
ATOM 7095 C CA . MET B 1 171 ? -10.234 -31.359 -21.109 1 93.56 171 MET B CA 1
ATOM 7096 C C . MET B 1 171 ? -9.758 -32.781 -21.469 1 93.56 171 MET B C 1
ATOM 7098 O O . MET B 1 171 ? -9.242 -33 -22.562 1 93.56 171 MET B O 1
ATOM 7102 N N . TYR B 1 172 ? -10.008 -33.688 -20.531 1 97.44 172 TYR B N 1
ATOM 7103 C CA . TYR B 1 172 ? -9.383 -35 -20.672 1 97.44 172 TYR B CA 1
ATOM 7104 C C . TYR B 1 172 ? -10.43 -36.094 -20.922 1 97.44 172 TYR B C 1
ATOM 7106 O O . TYR B 1 172 ? -11.578 -35.969 -20.484 1 97.44 172 TYR B O 1
ATOM 7114 N N . THR B 1 173 ? -9.969 -37.062 -21.594 1 97.81 173 THR B N 1
ATOM 7115 C CA . THR B 1 173 ? -10.719 -38.312 -21.766 1 97.81 173 THR B CA 1
ATOM 7116 C C . THR B 1 173 ? -10.055 -39.438 -20.984 1 97.81 173 THR B C 1
ATOM 7118 O O . THR B 1 173 ? -8.836 -39.625 -21.047 1 97.81 173 THR B O 1
ATOM 7121 N N . ILE B 1 174 ? -10.844 -40.156 -20.25 1 98.38 174 ILE B N 1
ATOM 7122 C CA . ILE B 1 174 ? -10.344 -41.312 -19.5 1 98.38 174 ILE B CA 1
ATOM 7123 C C . ILE B 1 174 ? -10.531 -42.562 -20.312 1 98.38 174 ILE B C 1
ATOM 7125 O O . ILE B 1 174 ? -11.625 -42.844 -20.812 1 98.38 174 ILE B O 1
ATOM 7129 N N . ARG B 1 175 ? -9.469 -43.312 -20.453 1 97.56 175 ARG B N 1
ATOM 7130 C CA . ARG B 1 175 ? -9.414 -44.594 -21.156 1 97.56 175 ARG B CA 1
ATOM 7131 C C . ARG B 1 175 ? -8.664 -45.625 -20.328 1 97.56 175 ARG B C 1
ATOM 7133 O O . ARG B 1 175 ? -8.281 -45.375 -19.188 1 97.56 175 ARG B O 1
ATOM 7140 N N . PHE B 1 176 ? -8.555 -46.844 -20.875 1 97.06 176 PHE B N 1
ATOM 7141 C CA . PHE B 1 176 ? -7.879 -47.938 -20.188 1 97.06 176 PHE B CA 1
ATOM 7142 C C . PHE B 1 176 ? -6.777 -48.531 -21.047 1 97.06 176 PHE B C 1
ATOM 7144 O O . PHE B 1 176 ? -6.934 -48.656 -22.266 1 97.06 176 PHE B O 1
ATOM 7151 N N . THR B 1 177 ? -5.699 -48.906 -20.453 1 95.12 177 THR B N 1
ATOM 7152 C CA . THR B 1 177 ? -4.57 -49.469 -21.188 1 95.12 177 THR B CA 1
ATOM 7153 C C . THR B 1 177 ? -4.965 -50.781 -21.859 1 95.12 177 THR B C 1
ATOM 7155 O O . THR B 1 177 ? -5.719 -51.562 -21.281 1 95.12 177 THR B O 1
ATOM 7158 N N . ASP B 1 178 ? -4.469 -51 -22.984 1 85.75 178 ASP B N 1
ATOM 7159 C CA . ASP B 1 178 ? -4.668 -52.188 -23.812 1 85.75 178 ASP B CA 1
ATOM 7160 C C . ASP B 1 178 ? -6.152 -52.469 -24.047 1 85.75 178 ASP B C 1
ATOM 7162 O O . ASP B 1 178 ? -6.555 -53.594 -24.281 1 85.75 178 ASP B O 1
ATOM 7166 N N . ASN B 1 179 ? -6.879 -51.469 -23.828 1 83.69 179 ASN B N 1
ATOM 7167 C CA . ASN B 1 179 ? -8.328 -51.594 -24 1 83.69 179 ASN B CA 1
ATOM 7168 C C . ASN B 1 179 ? -8.883 -52.781 -23.219 1 83.69 179 ASN B C 1
ATOM 7170 O O . ASN B 1 179 ? -9.68 -53.562 -23.75 1 83.69 179 ASN B O 1
ATOM 7174 N N . ALA B 1 180 ? -8.344 -52.812 -22.141 1 85.38 180 ALA B N 1
ATOM 7175 C CA . ALA B 1 180 ? -8.766 -53.906 -21.266 1 85.38 180 ALA B CA 1
ATOM 7176 C C . ALA B 1 180 ? -10.281 -53.938 -21.078 1 85.38 180 ALA B C 1
ATOM 7178 O O . ALA B 1 180 ? -10.875 -55 -20.828 1 85.38 180 ALA B O 1
ATOM 7179 N N . VAL B 1 181 ? -10.82 -52.719 -21 1 90.12 181 VAL B N 1
ATOM 7180 C CA . VAL B 1 181 ? -12.266 -52.562 -21.047 1 90.12 181 VAL B CA 1
ATOM 7181 C C . VAL B 1 181 ? -12.641 -51.531 -22.125 1 90.12 181 VAL B C 1
ATOM 7183 O O . VAL B 1 181 ? -11.789 -50.781 -22.609 1 90.12 181 VAL B O 1
ATOM 7186 N N . THR B 1 182 ? -13.891 -51.469 -22.469 1 92.31 182 THR B N 1
ATOM 7187 C CA . THR B 1 182 ? -14.328 -50.594 -23.562 1 92.31 182 THR B CA 1
ATOM 7188 C C . THR B 1 182 ? -14.805 -49.25 -23.031 1 92.31 182 THR B C 1
ATOM 7190 O O . THR B 1 182 ? -15.172 -48.375 -23.812 1 92.31 182 THR B O 1
ATOM 7193 N N . ASP B 1 183 ? -14.742 -49.094 -21.797 1 94.62 183 ASP B N 1
ATOM 7194 C CA . ASP B 1 183 ? -15.242 -47.875 -21.188 1 94.62 183 ASP B CA 1
ATOM 7195 C C . ASP B 1 183 ? -14.438 -46.656 -21.641 1 94.62 183 ASP B C 1
ATOM 7197 O O . ASP B 1 183 ? -13.211 -46.719 -21.75 1 94.62 183 ASP B O 1
ATOM 7201 N N . VAL B 1 184 ? -15.086 -45.594 -21.969 1 96.88 184 VAL B N 1
ATOM 7202 C CA . VAL B 1 184 ? -14.523 -44.25 -22.266 1 96.88 184 VAL B CA 1
ATOM 7203 C C . VAL B 1 184 ? -15.336 -43.188 -21.547 1 96.88 184 VAL B C 1
ATOM 7205 O O . VAL B 1 184 ? -16.562 -43.156 -21.641 1 96.88 184 VAL B O 1
ATOM 7208 N N . VAL B 1 185 ? -14.688 -42.406 -20.75 1 97.88 185 VAL B N 1
ATOM 7209 C CA . VAL B 1 185 ? -15.359 -41.312 -20.047 1 97.88 185 VAL B CA 1
ATOM 7210 C C . VAL B 1 185 ? -14.797 -39.969 -20.531 1 97.88 185 VAL B C 1
ATOM 7212 O O . VAL B 1 185 ? -13.609 -39.688 -20.375 1 97.88 185 VAL B O 1
ATOM 7215 N N . GLU B 1 186 ? -15.641 -39.094 -21.062 1 96.69 186 GLU B N 1
ATOM 7216 C CA . GLU B 1 186 ? -15.227 -37.844 -21.703 1 96.69 186 GLU B CA 1
ATOM 7217 C C . GLU B 1 186 ? -15.586 -36.625 -20.844 1 96.69 186 GLU B C 1
ATOM 7219 O O . GLU B 1 186 ? -16.406 -36.75 -19.922 1 96.69 186 GLU B O 1
ATOM 7224 N N . GLY B 1 187 ? -14.961 -35.5 -21.188 1 95.62 187 GLY B N 1
ATOM 7225 C CA . GLY B 1 187 ? -15.305 -34.25 -20.594 1 95.62 187 GLY B CA 1
ATOM 7226 C C . GLY B 1 187 ? -14.859 -34.125 -19.141 1 95.62 187 GLY B C 1
ATOM 7227 O O . GLY B 1 187 ? -15.555 -33.531 -18.328 1 95.62 187 GLY B O 1
ATOM 7228 N N . THR B 1 188 ? -13.758 -34.781 -18.797 1 97.69 188 THR B N 1
ATOM 7229 C CA . THR B 1 188 ? -13.312 -34.812 -17.406 1 97.69 188 THR B CA 1
ATOM 7230 C C . THR B 1 188 ? -12.148 -33.844 -17.188 1 97.69 188 THR B C 1
ATOM 7232 O O . THR B 1 188 ? -11.594 -33.281 -18.156 1 97.69 188 THR B O 1
ATOM 7235 N N . ASN B 1 189 ? -11.875 -33.594 -15.922 1 96.75 189 ASN B N 1
ATOM 7236 C CA . ASN B 1 189 ? -10.688 -32.781 -15.617 1 96.75 189 ASN B CA 1
ATOM 7237 C C . ASN B 1 189 ? -9.438 -33.656 -15.547 1 96.75 189 ASN B C 1
ATOM 7239 O O . ASN B 1 189 ? -8.359 -33.188 -15.172 1 96.75 189 ASN B O 1
ATOM 7243 N N . GLY B 1 190 ? -9.594 -34.969 -15.766 1 97.69 190 GLY B N 1
ATOM 7244 C CA . GLY B 1 190 ? -8.461 -35.875 -15.875 1 97.69 190 GLY B CA 1
ATOM 7245 C C . GLY B 1 190 ? -8.188 -36.625 -14.602 1 97.69 190 GLY B C 1
ATOM 7246 O O . GLY B 1 190 ? -7.469 -37.625 -14.609 1 97.69 190 GLY B O 1
ATOM 7247 N N . GLN B 1 191 ? -8.672 -36.219 -13.484 1 97.94 191 GLN B N 1
ATOM 7248 C CA . GLN B 1 191 ? -8.422 -36.906 -12.227 1 97.94 191 GLN B CA 1
ATOM 7249 C C . GLN B 1 191 ? -9.188 -38.219 -12.172 1 97.94 191 GLN B C 1
ATOM 7251 O O . GLN B 1 191 ? -10.352 -38.281 -12.57 1 97.94 191 GLN B O 1
ATOM 7256 N N . ILE B 1 192 ? -8.516 -39.281 -11.688 1 98.25 192 ILE B N 1
ATOM 7257 C CA . ILE B 1 192 ? -9.094 -40.594 -11.531 1 98.25 192 ILE B CA 1
ATOM 7258 C C . ILE B 1 192 ? -8.844 -41.094 -10.117 1 98.25 192 ILE B C 1
ATOM 7260 O O . ILE B 1 192 ? -7.695 -41.25 -9.688 1 98.25 192 ILE B O 1
ATOM 7264 N N . LEU B 1 193 ? -9.914 -41.406 -9.414 1 98.06 193 LEU B N 1
ATOM 7265 C CA . LEU B 1 193 ? -9.805 -42.062 -8.109 1 98.06 193 LEU B CA 1
ATOM 7266 C C . LEU B 1 193 ? -10.547 -43.375 -8.109 1 98.06 193 LEU B C 1
ATOM 7268 O O . LEU B 1 193 ? -11.766 -43.438 -8.312 1 98.06 193 LEU B O 1
ATOM 7272 N N . TRP B 1 194 ? -9.852 -44.438 -7.863 1 97.25 194 TRP B N 1
ATOM 7273 C CA . TRP B 1 194 ? -10.445 -45.781 -7.883 1 97.25 194 TRP B CA 1
ATOM 7274 C C . TRP B 1 194 ? -11.25 -46.031 -6.609 1 97.25 194 TRP B C 1
ATOM 7276 O O . TRP B 1 194 ? -10.836 -45.625 -5.52 1 97.25 194 TRP B O 1
ATOM 7286 N N . GLY B 1 195 ? -12.336 -46.688 -6.805 1 94.88 195 GLY B N 1
ATOM 7287 C CA . GLY B 1 195 ? -13.039 -47.312 -5.688 1 94.88 195 GLY B CA 1
ATOM 7288 C C . GLY B 1 195 ? -12.516 -48.688 -5.332 1 94.88 195 GLY B C 1
ATOM 7289 O O . GLY B 1 195 ? -11.5 -49.125 -5.871 1 94.88 195 GLY B O 1
ATOM 7290 N N . PRO B 1 196 ? -13.211 -49.312 -4.438 1 90.5 196 PRO B N 1
ATOM 7291 C CA . PRO B 1 196 ? -12.742 -50.625 -3.967 1 90.5 196 PRO B CA 1
ATOM 7292 C C . PRO B 1 196 ? -12.82 -51.688 -5.051 1 90.5 196 PRO B C 1
ATOM 7294 O O . PRO B 1 196 ? -13.773 -51.719 -5.824 1 90.5 196 PRO B O 1
ATOM 7297 N N . ASN B 1 197 ? -11.836 -52.5 -5.129 1 91.5 197 ASN B N 1
ATOM 7298 C CA . ASN B 1 197 ? -11.758 -53.719 -5.93 1 91.5 197 ASN B CA 1
ATOM 7299 C C . ASN B 1 197 ? -11.953 -53.406 -7.414 1 91.5 197 ASN B C 1
ATOM 7301 O O . ASN B 1 197 ? -12.602 -54.188 -8.125 1 91.5 197 ASN B O 1
ATOM 7305 N N . ALA B 1 198 ? -11.664 -52.281 -7.852 1 92.19 198 ALA B N 1
ATOM 7306 C CA . ALA B 1 198 ? -11.672 -51.906 -9.25 1 92.19 198 ALA B CA 1
ATOM 7307 C C . ALA B 1 198 ? -13.086 -51.906 -9.82 1 92.19 198 ALA B C 1
ATOM 7309 O O . ALA B 1 198 ? -13.273 -52.062 -11.031 1 92.19 198 ALA B O 1
ATOM 7310 N N . SER B 1 199 ? -14.023 -51.812 -8.992 1 93.69 199 SER B N 1
ATOM 7311 C CA . SER B 1 199 ? -15.414 -51.906 -9.445 1 93.69 199 SER B CA 1
ATOM 7312 C C . SER B 1 199 ? -15.898 -50.562 -10.023 1 93.69 199 SER B C 1
ATOM 7314 O O . SER B 1 199 ? -16.844 -50.531 -10.812 1 93.69 199 SER B O 1
ATOM 7316 N N . CYS B 1 200 ? -15.32 -49.531 -9.617 1 96.81 200 CYS B N 1
ATOM 7317 C CA . CYS B 1 200 ? -15.727 -48.219 -10.055 1 96.81 200 CYS B CA 1
ATOM 7318 C C . CYS B 1 200 ? -14.57 -47.219 -9.93 1 96.81 200 CYS B C 1
ATOM 7320 O O . CYS B 1 200 ? -13.523 -47.562 -9.383 1 96.81 200 CYS B O 1
ATOM 7322 N N . PHE B 1 201 ? -14.719 -46.094 -10.484 1 97.88 201 PHE B N 1
ATOM 7323 C CA . PHE B 1 201 ? -13.836 -44.938 -10.227 1 97.88 201 PHE B CA 1
ATOM 7324 C C . PHE B 1 201 ? -14.633 -43.625 -10.234 1 97.88 201 PHE B C 1
ATOM 7326 O O . PHE B 1 201 ? -15.797 -43.625 -10.617 1 97.88 201 PHE B O 1
ATOM 7333 N N . PHE B 1 202 ? -14.008 -42.625 -9.711 1 98.62 202 PHE B N 1
ATOM 7334 C CA . PHE B 1 202 ? -14.617 -41.281 -9.586 1 98.62 202 PHE B CA 1
ATOM 7335 C C . PHE B 1 202 ? -13.898 -40.281 -10.477 1 98.62 202 PHE B C 1
ATOM 7337 O O . PHE B 1 202 ? -12.68 -40.344 -10.641 1 98.62 202 PHE B O 1
ATOM 7344 N N . TYR B 1 203 ? -14.664 -39.406 -11.039 1 98.62 203 TYR B N 1
ATOM 7345 C CA . TYR B 1 203 ? -14.133 -38.344 -11.898 1 98.62 203 TYR B CA 1
ATOM 7346 C C . TYR B 1 203 ? -14.945 -37.062 -11.773 1 98.62 203 TYR B C 1
ATOM 7348 O O . TYR B 1 203 ? -16 -37.062 -11.133 1 98.62 203 TYR B O 1
ATOM 7356 N N . MET B 1 204 ? -14.414 -36 -12.305 1 98.56 204 MET B N 1
ATOM 7357 C CA . MET B 1 204 ? -15.102 -34.719 -12.266 1 98.56 204 MET B CA 1
ATOM 7358 C C . MET B 1 204 ? -15.32 -34.156 -13.664 1 98.56 204 MET B C 1
ATOM 7360 O O . MET B 1 204 ? -14.555 -34.469 -14.586 1 98.56 204 MET B O 1
ATOM 7364 N N . THR B 1 205 ? -16.375 -33.375 -13.812 1 98 205 THR B N 1
ATOM 7365 C CA . THR B 1 205 ? -16.625 -32.688 -15.062 1 98 205 THR B CA 1
ATOM 7366 C C . THR B 1 205 ? -16.641 -31.172 -14.836 1 98 205 THR B C 1
ATOM 7368 O O . THR B 1 205 ? -16.766 -30.703 -13.703 1 98 205 THR B O 1
ATOM 7371 N N . LYS B 1 206 ? -16.484 -30.5 -15.922 1 95.88 206 LYS B N 1
ATOM 7372 C CA . LYS B 1 206 ? -16.391 -29.047 -15.898 1 95.88 206 LYS B CA 1
ATOM 7373 C C . LYS B 1 206 ? -17.688 -28.406 -16.406 1 95.88 206 LYS B C 1
ATOM 7375 O O . LYS B 1 206 ? -18.438 -29.031 -17.156 1 95.88 206 LYS B O 1
ATOM 7380 N N . ASP B 1 207 ? -17.953 -27.172 -15.945 1 94.06 207 ASP B N 1
ATOM 7381 C CA . ASP B 1 207 ? -19.078 -26.422 -16.484 1 94.06 207 ASP B CA 1
ATOM 7382 C C . ASP B 1 207 ? -18.672 -25.594 -17.703 1 94.06 207 ASP B C 1
ATOM 7384 O O . ASP B 1 207 ? -17.594 -25.812 -18.281 1 94.06 207 ASP B O 1
ATOM 7388 N N . ALA B 1 208 ? -19.531 -24.656 -18.141 1 89.88 208 ALA B N 1
ATOM 7389 C CA . ALA B 1 208 ? -19.281 -23.891 -19.359 1 89.88 208 ALA B CA 1
ATOM 7390 C C . ALA B 1 208 ? -18.094 -22.953 -19.203 1 89.88 208 ALA B C 1
ATOM 7392 O O . ALA B 1 208 ? -17.406 -22.656 -20.172 1 89.88 208 ALA B O 1
ATOM 7393 N N . ALA B 1 209 ? -17.844 -22.547 -18 1 89.19 209 ALA B N 1
ATOM 7394 C CA . ALA B 1 209 ? -16.703 -21.688 -17.719 1 89.19 209 ALA B CA 1
ATOM 7395 C C . ALA B 1 209 ? -15.477 -22.516 -17.344 1 89.19 209 ALA B C 1
ATOM 7397 O O . ALA B 1 209 ? -14.5 -22 -16.812 1 89.19 209 ALA B O 1
ATOM 7398 N N . GLU B 1 210 ? -15.57 -23.859 -17.453 1 91 210 GLU B N 1
ATOM 7399 C CA . GLU B 1 210 ? -14.492 -24.828 -17.266 1 91 210 GLU B CA 1
ATOM 7400 C C . GLU B 1 210 ? -14.125 -24.953 -15.789 1 91 210 GLU B C 1
ATOM 7402 O O . GLU B 1 210 ? -12.969 -25.203 -15.453 1 91 210 GLU B O 1
ATOM 7407 N N . ARG B 1 211 ? -15.07 -24.672 -14.984 1 93 211 ARG B N 1
ATOM 7408 C CA . ARG B 1 211 ? -14.938 -24.922 -13.547 1 93 211 ARG B CA 1
ATOM 7409 C C . ARG B 1 211 ? -15.266 -26.359 -13.203 1 93 211 ARG B C 1
ATOM 7411 O O . ARG B 1 211 ? -16.25 -26.922 -13.711 1 93 211 ARG B O 1
ATOM 7418 N N . ASP B 1 212 ? -14.461 -26.984 -12.352 1 97 212 ASP B N 1
ATOM 7419 C CA . ASP B 1 212 ? -14.859 -28.281 -11.828 1 97 212 ASP B CA 1
ATOM 7420 C C . ASP B 1 212 ? -16.094 -28.156 -10.938 1 97 212 ASP B C 1
ATOM 7422 O O . ASP B 1 212 ? -16.031 -27.562 -9.859 1 97 212 ASP B O 1
ATOM 7426 N N . TYR B 1 213 ? -17.234 -28.781 -11.359 1 97.06 213 TYR B N 1
ATOM 7427 C CA . TYR B 1 213 ? -18.422 -28.453 -10.586 1 97.06 213 TYR B CA 1
ATOM 7428 C C . TYR B 1 213 ? -19.25 -29.703 -10.289 1 97.06 213 TYR B C 1
ATOM 7430 O O . TYR B 1 213 ? -20.203 -29.641 -9.516 1 97.06 213 TYR B O 1
ATOM 7438 N N . LYS B 1 214 ? -18.875 -30.891 -10.906 1 98.5 214 LYS B N 1
ATOM 7439 C CA . LYS B 1 214 ? -19.594 -32.125 -10.594 1 98.5 214 LYS B CA 1
ATOM 7440 C C . LYS B 1 214 ? -18.625 -33.281 -10.344 1 98.5 214 LYS B C 1
ATOM 7442 O O . LYS B 1 214 ? -17.609 -33.406 -11.016 1 98.5 214 LYS B O 1
ATOM 7447 N N . ILE B 1 215 ? -19.016 -34.156 -9.406 1 98.69 215 ILE B N 1
ATOM 7448 C CA . ILE B 1 215 ? -18.297 -35.375 -9.117 1 98.69 215 ILE B CA 1
ATOM 7449 C C . ILE B 1 215 ? -19.188 -36.594 -9.453 1 98.69 215 ILE B C 1
ATOM 7451 O O . ILE B 1 215 ? -20.344 -36.656 -9.031 1 98.69 215 ILE B O 1
ATOM 7455 N N . TRP B 1 216 ? -18.594 -37.531 -10.195 1 98.69 216 TRP B N 1
ATOM 7456 C CA . TRP B 1 216 ? -19.328 -38.656 -10.711 1 98.69 216 TRP B CA 1
ATOM 7457 C C . TRP B 1 216 ? -18.703 -39.969 -10.258 1 98.69 216 TRP B C 1
ATOM 7459 O O . TRP B 1 216 ? -17.484 -40.062 -10.047 1 98.69 216 TRP B O 1
ATOM 7469 N N . ARG B 1 217 ? -19.531 -40.969 -10.094 1 98.56 217 ARG B N 1
ATOM 7470 C CA . ARG B 1 217 ? -19.094 -42.375 -9.992 1 98.56 217 ARG B CA 1
ATOM 7471 C C . ARG B 1 217 ? -19.375 -43.125 -11.281 1 98.56 217 ARG B C 1
ATOM 7473 O O . ARG B 1 217 ? -20.5 -43.156 -11.766 1 98.56 217 ARG B O 1
ATOM 7480 N N . HIS B 1 218 ? -18.391 -43.656 -11.82 1 98.38 218 HIS B N 1
ATOM 7481 C CA . HIS B 1 218 ? -18.5 -44.531 -12.984 1 98.38 218 HIS B CA 1
ATOM 7482 C C . HIS B 1 218 ? -18.328 -46 -12.594 1 98.38 218 HIS B C 1
ATOM 7484 O O . HIS B 1 218 ? -17.297 -46.375 -12.055 1 98.38 218 HIS B O 1
ATOM 7490 N N . ILE B 1 219 ? -19.266 -46.812 -12.859 1 97.12 219 ILE B N 1
ATOM 7491 C CA . ILE B 1 219 ? -19.172 -48.25 -12.633 1 97.12 219 ILE B CA 1
ATOM 7492 C C . ILE B 1 219 ? -18.578 -48.906 -13.867 1 97.12 219 ILE B C 1
ATOM 7494 O O . ILE B 1 219 ? -19.109 -48.75 -14.977 1 97.12 219 ILE B O 1
ATOM 7498 N N . ILE B 1 220 ? -17.578 -49.719 -13.688 1 96.5 220 ILE B N 1
ATOM 7499 C CA . ILE B 1 220 ? -16.875 -50.375 -14.789 1 96.5 220 ILE B CA 1
ATOM 7500 C C . ILE B 1 220 ? -17.844 -51.25 -15.586 1 96.5 220 ILE B C 1
ATOM 7502 O O . ILE B 1 220 ? -18.625 -52 -15 1 96.5 220 ILE B O 1
ATOM 7506 N N . GLY B 1 221 ? -17.781 -51.094 -16.844 1 94.88 221 GLY B N 1
ATOM 7507 C CA . GLY B 1 221 ? -18.609 -51.906 -17.734 1 94.88 221 GLY B CA 1
ATOM 7508 C C . GLY B 1 221 ? -19.906 -51.219 -18.109 1 94.88 221 GLY B C 1
ATOM 7509 O O . GLY B 1 221 ? -20.656 -51.719 -18.938 1 94.88 221 GLY B O 1
ATOM 7510 N N . ARG B 1 222 ? -20.203 -50.125 -17.531 1 95.56 222 ARG B N 1
ATOM 7511 C CA . ARG B 1 222 ? -21.406 -49.344 -17.828 1 95.56 222 ARG B CA 1
ATOM 7512 C C . ARG B 1 222 ? -21.078 -48.125 -18.672 1 95.56 222 ARG B C 1
ATOM 7514 O O . ARG B 1 222 ? -19.953 -47.594 -18.625 1 95.56 222 ARG B O 1
ATOM 7521 N N . PRO B 1 223 ? -22.047 -47.688 -19.453 1 96.19 223 PRO B N 1
ATOM 7522 C CA . PRO B 1 223 ? -21.797 -46.469 -20.203 1 96.19 223 PRO B CA 1
ATOM 7523 C C . PRO B 1 223 ? -21.797 -45.219 -19.328 1 96.19 223 PRO B C 1
ATOM 7525 O O . PRO B 1 223 ? -22.453 -45.188 -18.281 1 96.19 223 PRO B O 1
ATOM 7528 N N . GLN B 1 224 ? -21.062 -44.219 -19.734 1 97.62 224 GLN B N 1
ATOM 7529 C CA . GLN B 1 224 ? -20.922 -42.969 -18.984 1 97.62 224 GLN B CA 1
ATOM 7530 C C . GLN B 1 224 ? -22.297 -42.344 -18.719 1 97.62 224 GLN B C 1
ATOM 7532 O O . GLN B 1 224 ? -22.5 -41.719 -17.672 1 97.62 224 GLN B O 1
ATOM 7537 N N . SER B 1 225 ? -23.281 -42.531 -19.609 1 97.44 225 SER B N 1
ATOM 7538 C CA . SER B 1 225 ? -24.609 -41.938 -19.5 1 97.44 225 SER B CA 1
ATOM 7539 C C . SER B 1 225 ? -25.328 -42.469 -18.25 1 97.44 225 SER B C 1
ATOM 7541 O O . SER B 1 225 ? -26.312 -41.875 -17.797 1 97.44 225 SER B O 1
ATOM 7543 N N . GLU B 1 226 ? -24.875 -43.562 -17.672 1 97.19 226 GLU B N 1
ATOM 7544 C CA . GLU B 1 226 ? -25.5 -44.156 -16.5 1 97.19 226 GLU B CA 1
ATOM 7545 C C . GLU B 1 226 ? -24.734 -43.781 -15.227 1 97.19 226 GLU B C 1
ATOM 7547 O O . GLU B 1 226 ? -25.109 -44.219 -14.133 1 97.19 226 GLU B O 1
ATOM 7552 N N . ASP B 1 227 ? -23.719 -43.062 -15.414 1 98.25 227 ASP B N 1
ATOM 7553 C CA . ASP B 1 227 ? -22.922 -42.688 -14.25 1 98.25 227 ASP B CA 1
ATOM 7554 C C . ASP B 1 227 ? -23.766 -41.875 -13.242 1 98.25 227 ASP B C 1
ATOM 7556 O O . ASP B 1 227 ? -24.656 -41.156 -13.625 1 98.25 227 ASP B O 1
ATOM 7560 N N . VAL B 1 228 ? -23.453 -42 -11.992 1 98 228 VAL B N 1
ATOM 7561 C CA . VAL B 1 228 ? -24.203 -41.344 -10.922 1 98 228 VAL B CA 1
ATOM 7562 C C . VAL B 1 228 ? -23.453 -40.094 -10.477 1 98 228 VAL B C 1
ATOM 7564 O O . VAL B 1 228 ? -22.266 -40.156 -10.141 1 98 228 VAL B O 1
ATOM 7567 N N . CYS B 1 229 ? -24.141 -38.969 -10.523 1 98.25 229 CYS B N 1
ATOM 7568 C CA . CYS B 1 229 ? -23.594 -37.719 -10 1 98.25 229 CYS B CA 1
ATOM 7569 C C . CYS B 1 229 ? -23.688 -37.688 -8.477 1 98.25 229 CYS B C 1
ATOM 7571 O O . CYS B 1 229 ? -24.781 -37.688 -7.914 1 98.25 229 CYS B O 1
ATOM 7573 N N . LEU B 1 230 ? -22.562 -37.625 -7.809 1 98.25 230 LEU B N 1
ATOM 7574 C CA . LEU B 1 230 ? -22.516 -37.688 -6.352 1 98.25 230 LEU B CA 1
ATOM 7575 C C . LEU B 1 230 ? -22.625 -36.312 -5.738 1 98.25 230 LEU B C 1
ATOM 7577 O O . LEU B 1 230 ? -23.078 -36.156 -4.598 1 98.25 230 LEU B O 1
ATOM 7581 N N . TYR B 1 231 ? -22.125 -35.281 -6.41 1 98.25 231 TYR B N 1
ATOM 7582 C CA . TYR B 1 231 ? -22.062 -33.906 -5.871 1 98.25 231 TYR B CA 1
ATOM 7583 C C . TYR B 1 231 ? -22.031 -32.875 -6.992 1 98.25 231 TYR B C 1
ATOM 7585 O O . TYR B 1 231 ? -21.406 -33.094 -8.031 1 98.25 231 TYR B O 1
ATOM 7593 N N . THR B 1 232 ? -22.719 -31.781 -6.879 1 98.25 232 THR B N 1
ATOM 7594 C CA . THR B 1 232 ? -22.703 -30.625 -7.77 1 98.25 232 THR B CA 1
ATOM 7595 C C . THR B 1 232 ? -22.453 -29.328 -6.984 1 98.25 232 THR B C 1
ATOM 7597 O O . THR B 1 232 ? -23.141 -29.047 -6.008 1 98.25 232 THR B O 1
ATOM 7600 N N . GLU B 1 233 ? -21.469 -28.609 -7.305 1 97.75 233 GLU B N 1
ATOM 7601 C CA . GLU B 1 233 ? -21.203 -27.281 -6.758 1 97.75 233 GLU B CA 1
ATOM 7602 C C . GLU B 1 233 ? -21.844 -26.203 -7.621 1 97.75 233 GLU B C 1
ATOM 7604 O O . GLU B 1 233 ? -21.297 -25.812 -8.656 1 97.75 233 GLU B O 1
ATOM 7609 N N . ASN B 1 234 ? -22.875 -25.562 -7.18 1 94.94 234 ASN B N 1
ATOM 7610 C CA . ASN B 1 234 ? -23.625 -24.609 -7.98 1 94.94 234 ASN B CA 1
ATOM 7611 C C . ASN B 1 234 ? -23.125 -23.188 -7.773 1 94.94 234 ASN B C 1
ATOM 7613 O O . ASN B 1 234 ? -23.453 -22.281 -8.562 1 94.94 234 ASN B O 1
ATOM 7617 N N . ASP B 1 235 ? -22.469 -22.984 -6.629 1 93.38 235 ASP B N 1
ATOM 7618 C CA . ASP B 1 235 ? -21.922 -21.656 -6.375 1 93.38 235 ASP B CA 1
ATOM 7619 C C . ASP B 1 235 ? -20.75 -21.375 -7.297 1 93.38 235 ASP B C 1
ATOM 7621 O O . ASP B 1 235 ? -19.719 -22.047 -7.219 1 93.38 235 ASP B O 1
ATOM 7625 N N . LEU B 1 236 ? -20.812 -20.344 -8.039 1 92 236 LEU B N 1
ATOM 7626 C CA . LEU B 1 236 ? -19.844 -20.047 -9.094 1 92 236 LEU B CA 1
ATOM 7627 C C . LEU B 1 236 ? -18.516 -19.594 -8.5 1 92 236 LEU B C 1
ATOM 7629 O O . LEU B 1 236 ? -17.5 -19.562 -9.195 1 92 236 LEU B O 1
ATOM 7633 N N . LEU B 1 237 ? -18.547 -19.219 -7.27 1 92.75 237 LEU B N 1
ATOM 7634 C CA . LEU B 1 237 ? -17.312 -18.828 -6.605 1 92.75 237 LEU B CA 1
ATOM 7635 C C . LEU B 1 237 ? -16.469 -20.062 -6.246 1 92.75 237 LEU B C 1
ATOM 7637 O O . LEU B 1 237 ? -15.273 -19.938 -5.98 1 92.75 237 LEU B O 1
ATOM 7641 N N . PHE B 1 238 ? -17.078 -21.188 -6.203 1 95.94 238 PHE B N 1
ATOM 7642 C CA . PHE B 1 238 ? -16.453 -22.406 -5.699 1 95.94 238 PHE B CA 1
ATOM 7643 C C . PHE B 1 238 ? -16.234 -23.406 -6.828 1 95.94 238 PHE B C 1
ATOM 7645 O O . PHE B 1 238 ? -16.938 -23.375 -7.844 1 95.94 238 PHE B O 1
ATOM 7652 N N . SER B 1 239 ? -15.266 -24.234 -6.656 1 97.31 239 SER B N 1
ATOM 7653 C CA . SER B 1 239 ? -15.039 -25.453 -7.441 1 97.31 239 SER B CA 1
ATOM 7654 C C . SER B 1 239 ? -15.039 -26.688 -6.559 1 97.31 239 SER B C 1
ATOM 7656 O O . SER B 1 239 ? -14.766 -26.609 -5.359 1 97.31 239 SER B O 1
ATOM 7658 N N . THR B 1 240 ? -15.406 -27.75 -7.133 1 97.75 240 THR B N 1
ATOM 7659 C CA . THR B 1 240 ? -15.375 -28.984 -6.359 1 97.75 240 THR B CA 1
ATOM 7660 C C . THR B 1 240 ? -14.023 -29.688 -6.512 1 97.75 240 THR B C 1
ATOM 7662 O O . THR B 1 240 ? -13.211 -29.312 -7.363 1 97.75 240 THR B O 1
ATOM 7665 N N . ALA B 1 241 ? -13.719 -30.547 -5.602 1 97.5 241 ALA B N 1
ATOM 7666 C CA . ALA B 1 241 ? -12.5 -31.359 -5.578 1 97.5 241 ALA B CA 1
ATOM 7667 C C . ALA B 1 241 ? -12.75 -32.688 -4.898 1 97.5 241 ALA B C 1
ATOM 7669 O O . ALA B 1 241 ? -13.75 -32.875 -4.203 1 97.5 241 ALA B O 1
ATOM 7670 N N . MET B 1 242 ? -11.93 -33.656 -5.152 1 97.44 242 MET B N 1
ATOM 7671 C CA . MET B 1 242 ? -12.078 -34.938 -4.488 1 97.44 242 MET B CA 1
ATOM 7672 C C . MET B 1 242 ? -10.711 -35.531 -4.133 1 97.44 242 MET B C 1
ATOM 7674 O O . MET B 1 242 ? -9.719 -35.25 -4.797 1 97.44 242 MET B O 1
ATOM 7678 N N . ALA B 1 243 ? -10.695 -36.219 -3.123 1 97.5 243 ALA B N 1
ATOM 7679 C CA . ALA B 1 243 ? -9.555 -37 -2.645 1 97.5 243 ALA B CA 1
ATOM 7680 C C . ALA B 1 243 ? -10.016 -38.312 -2.02 1 97.5 243 ALA B C 1
ATOM 7682 O O . ALA B 1 243 ? -11.211 -38.531 -1.826 1 97.5 243 ALA B O 1
ATOM 7683 N N . ILE B 1 244 ? -9.109 -39.188 -1.834 1 96.75 244 ILE B N 1
ATOM 7684 C CA . ILE B 1 244 ? -9.398 -40.469 -1.197 1 96.75 244 ILE B CA 1
ATOM 7685 C C . ILE B 1 244 ? -8.508 -40.656 0.03 1 96.75 244 ILE B C 1
ATOM 7687 O O . ILE B 1 244 ? -7.352 -40.25 0.033 1 96.75 244 ILE B O 1
ATOM 7691 N N . SER B 1 245 ? -9.078 -41.25 1.111 1 96.62 245 SER B N 1
ATOM 7692 C CA . SER B 1 245 ? -8.312 -41.469 2.338 1 96.62 245 SER B CA 1
ATOM 7693 C C . SER B 1 245 ? -7.148 -42.406 2.107 1 96.62 245 SER B C 1
ATOM 7695 O O . SER B 1 245 ? -7.16 -43.188 1.152 1 96.62 245 SER B O 1
ATOM 7697 N N . GLY B 1 246 ? -6.16 -42.344 2.971 1 94.19 246 GLY B N 1
ATOM 7698 C CA . GLY B 1 246 ? -4.961 -43.156 2.838 1 94.19 246 GLY B CA 1
ATOM 7699 C C . GLY B 1 246 ? -5.25 -44.625 2.787 1 94.19 246 GLY B C 1
ATOM 7700 O O . GLY B 1 246 ? -4.551 -45.375 2.102 1 94.19 246 GLY B O 1
ATOM 7701 N N . ASP B 1 247 ? -6.262 -45.031 3.475 1 93.75 247 ASP B N 1
ATOM 7702 C CA . ASP B 1 247 ? -6.578 -46.438 3.529 1 93.75 247 ASP B CA 1
ATOM 7703 C C . ASP B 1 247 ? -7.52 -46.844 2.396 1 93.75 247 ASP B C 1
ATOM 7705 O O . ASP B 1 247 ? -7.891 -48.031 2.271 1 93.75 247 ASP B O 1
ATOM 7709 N N . GLY B 1 248 ? -8.031 -45.906 1.645 1 94.69 248 GLY B N 1
ATOM 7710 C CA . GLY B 1 248 ? -8.828 -46.156 0.458 1 94.69 248 GLY B CA 1
ATOM 7711 C C . GLY B 1 248 ? -10.297 -46.375 0.768 1 94.69 248 GLY B C 1
ATOM 7712 O O . GLY B 1 248 ? -11.086 -46.688 -0.132 1 94.69 248 GLY B O 1
ATOM 7713 N N . SER B 1 249 ? -10.719 -46.125 1.998 1 96.38 249 SER B N 1
ATOM 7714 C CA . SER B 1 249 ? -12.055 -46.531 2.418 1 96.38 249 SER B CA 1
ATOM 7715 C C . SER B 1 249 ? -13.031 -45.375 2.375 1 96.38 249 SER B C 1
ATOM 7717 O O . SER B 1 249 ? -14.242 -45.562 2.533 1 96.38 249 SER B O 1
ATOM 7719 N N . THR B 1 250 ? -12.531 -44.219 2.221 1 98.06 250 THR B N 1
ATOM 7720 C CA . THR B 1 250 ? -13.391 -43.031 2.266 1 98.06 250 THR B CA 1
ATOM 7721 C C . THR B 1 250 ? -13.055 -42.062 1.12 1 98.06 250 THR B C 1
ATOM 7723 O O . THR B 1 250 ? -11.891 -41.719 0.909 1 98.06 250 THR B O 1
ATOM 7726 N N . LEU B 1 251 ? -14.039 -41.688 0.325 1 98.31 251 LEU B N 1
ATOM 7727 C CA . LEU B 1 251 ? -13.898 -40.594 -0.626 1 98.31 251 LEU B CA 1
ATOM 7728 C C . LEU B 1 251 ? -14.188 -39.25 0.045 1 98.31 251 LEU B C 1
ATOM 7730 O O . LEU B 1 251 ? -15.188 -39.094 0.747 1 98.31 251 LEU B O 1
ATOM 7734 N N . ILE B 1 252 ? -13.312 -38.312 -0.069 1 98.5 252 ILE B N 1
ATOM 7735 C CA . ILE B 1 252 ? -13.492 -36.969 0.454 1 98.5 252 ILE B CA 1
ATOM 7736 C C . ILE B 1 252 ? -13.906 -36.031 -0.674 1 98.5 252 ILE B C 1
ATOM 7738 O O . ILE B 1 252 ? -13.156 -35.812 -1.629 1 98.5 252 ILE B O 1
ATOM 7742 N N . ILE B 1 253 ? -15.023 -35.5 -0.579 1 98 253 ILE B N 1
ATOM 7743 C CA . ILE B 1 253 ? -15.586 -34.562 -1.537 1 98 253 ILE B CA 1
ATOM 7744 C C . ILE B 1 253 ? -15.453 -33.125 -0.993 1 98 253 ILE B C 1
ATOM 7746 O O . ILE B 1 253 ? -15.922 -32.844 0.111 1 98 253 ILE B O 1
ATOM 7750 N N . GLY B 1 254 ? -14.812 -32.344 -1.778 1 96.56 254 GLY B N 1
ATOM 7751 C CA . GLY B 1 254 ? -14.562 -30.984 -1.322 1 96.56 254 GLY B CA 1
ATOM 7752 C C . GLY B 1 254 ? -15.211 -29.938 -2.209 1 96.56 254 GLY B C 1
ATOM 7753 O O . GLY B 1 254 ? -15.477 -30.188 -3.383 1 96.56 254 GLY B O 1
ATOM 7754 N N . SER B 1 255 ? -15.57 -28.859 -1.712 1 96.94 255 SER B N 1
ATOM 7755 C CA . SER B 1 255 ? -15.914 -27.594 -2.346 1 96.94 255 SER B CA 1
ATOM 7756 C C . SER B 1 255 ? -15.055 -26.453 -1.814 1 96.94 255 SER B C 1
ATOM 7758 O O . SER B 1 255 ? -14.945 -26.266 -0.601 1 96.94 255 SER B O 1
ATOM 7760 N N . GLY B 1 256 ? -14.438 -25.781 -2.748 1 96.56 256 GLY B N 1
ATOM 7761 C CA . GLY B 1 256 ? -13.523 -24.781 -2.238 1 96.56 256 GLY B CA 1
ATOM 7762 C C . GLY B 1 256 ? -13.445 -23.547 -3.115 1 96.56 256 GLY B C 1
ATOM 7763 O O . GLY B 1 256 ? -13.516 -23.641 -4.344 1 96.56 256 GLY B O 1
ATOM 7764 N N . SER B 1 257 ? -13.375 -22.375 -2.535 1 95.62 257 SER B N 1
ATOM 7765 C CA . SER B 1 257 ? -12.891 -21.125 -3.117 1 95.62 257 SER B CA 1
ATOM 7766 C C . SER B 1 257 ? -11.492 -20.781 -2.604 1 95.62 257 SER B C 1
ATOM 7768 O O . SER B 1 257 ? -10.852 -21.594 -1.951 1 95.62 257 SER B O 1
ATOM 7770 N N . PHE B 1 258 ? -11.008 -19.609 -2.947 1 93.31 258 PHE B N 1
ATOM 7771 C CA . PHE B 1 258 ? -9.695 -19.203 -2.467 1 93.31 258 PHE B CA 1
ATOM 7772 C C . PHE B 1 258 ? -9.711 -18.984 -0.958 1 93.31 258 PHE B C 1
ATOM 7774 O O . PHE B 1 258 ? -8.68 -19.125 -0.295 1 93.31 258 PHE B O 1
ATOM 7781 N N . GLU B 1 259 ? -10.922 -18.828 -0.366 1 94.94 259 GLU B N 1
ATOM 7782 C CA . GLU B 1 259 ? -10.953 -18.406 1.031 1 94.94 259 GLU B CA 1
ATOM 7783 C C . GLU B 1 259 ? -11.727 -19.406 1.89 1 94.94 259 GLU B C 1
ATOM 7785 O O . GLU B 1 259 ? -11.625 -19.375 3.119 1 94.94 259 GLU B O 1
ATOM 7790 N N . THR B 1 260 ? -12.484 -20.25 1.279 1 97.25 260 THR B N 1
ATOM 7791 C CA . THR B 1 260 ? -13.453 -21.062 1.995 1 97.25 260 THR B CA 1
ATOM 7792 C C . THR B 1 260 ? -13.445 -22.5 1.459 1 97.25 260 THR B C 1
ATOM 7794 O O . THR B 1 260 ? -13.383 -22.719 0.246 1 97.25 260 THR B O 1
ATOM 7797 N N . THR B 1 261 ? -13.461 -23.422 2.379 1 97.81 261 THR B N 1
ATOM 7798 C CA . THR B 1 261 ? -13.57 -24.812 1.941 1 97.81 261 THR B CA 1
ATOM 7799 C C . THR B 1 261 ? -14.664 -25.547 2.725 1 97.81 261 THR B C 1
ATOM 7801 O O . THR B 1 261 ? -15.055 -25.109 3.805 1 97.81 261 THR B O 1
ATOM 7804 N N . GLU B 1 262 ? -15.234 -26.516 2.156 1 98.31 262 GLU B N 1
ATOM 7805 C CA . GLU B 1 262 ? -16.188 -27.484 2.709 1 98.31 262 GLU B CA 1
ATOM 7806 C C . GLU B 1 262 ? -15.867 -28.906 2.262 1 98.31 262 GLU B C 1
ATOM 7808 O O . GLU B 1 262 ? -15.469 -29.125 1.116 1 98.31 262 GLU B O 1
ATOM 7813 N N . SER B 1 263 ? -15.969 -29.875 3.209 1 98.38 263 SER B N 1
ATOM 7814 C CA . SER B 1 263 ? -15.695 -31.266 2.848 1 98.38 263 SER B CA 1
ATOM 7815 C C . SER B 1 263 ? -16.812 -32.188 3.316 1 98.38 263 SER B C 1
ATOM 7817 O O . SER B 1 263 ? -17.422 -31.953 4.367 1 98.38 263 SER B O 1
ATOM 7819 N N . GLN B 1 264 ? -17.078 -33.125 2.539 1 98.5 264 GLN B N 1
ATOM 7820 C CA . GLN B 1 264 ? -17.984 -34.219 2.846 1 98.5 264 GLN B CA 1
ATOM 7821 C C . GLN B 1 264 ? -17.312 -35.594 2.604 1 98.5 264 GLN B C 1
ATOM 7823 O O . GLN B 1 264 ? -16.391 -35.688 1.797 1 98.5 264 GLN B O 1
ATOM 7828 N N . LEU B 1 265 ? -17.828 -36.594 3.359 1 98.69 265 LEU B N 1
ATOM 7829 C CA . LEU B 1 265 ? -17.25 -37.938 3.268 1 98.69 265 LEU B CA 1
ATOM 7830 C C . LEU B 1 265 ? -18.234 -38.938 2.668 1 98.69 265 LEU B C 1
ATOM 7832 O O . LEU B 1 265 ? -19.438 -38.875 2.965 1 98.69 265 LEU B O 1
ATOM 7836 N N . LEU B 1 266 ? -17.797 -39.75 1.792 1 98.44 266 LEU B N 1
ATOM 7837 C CA . LEU B 1 266 ? -18.547 -40.906 1.283 1 98.44 266 LEU B CA 1
ATOM 7838 C C . LEU B 1 266 ? -17.906 -42.219 1.711 1 98.44 266 LEU B C 1
ATOM 7840 O O . LEU B 1 266 ? -16.734 -42.469 1.404 1 98.44 266 LEU B O 1
ATOM 7844 N N . ASP B 1 267 ? -18.625 -43.031 2.422 1 98.06 267 ASP B N 1
ATOM 7845 C CA . ASP B 1 267 ? -18.141 -44.312 2.889 1 98.06 267 ASP B CA 1
ATOM 7846 C C . ASP B 1 267 ? -18.141 -45.344 1.758 1 98.06 267 ASP B C 1
ATOM 7848 O O . ASP B 1 267 ? -19.203 -45.875 1.374 1 98.06 267 ASP B O 1
ATOM 7852 N N . LEU B 1 268 ? -16.984 -45.719 1.335 1 97.38 268 LEU B N 1
ATOM 7853 C CA . LEU B 1 268 ? -16.875 -46.594 0.17 1 97.38 268 LEU B CA 1
ATOM 7854 C C . LEU B 1 268 ? -17.094 -48.062 0.56 1 97.38 268 LEU B C 1
ATOM 7856 O O . LEU B 1 268 ? -17.234 -48.906 -0.308 1 97.38 268 LEU B O 1
ATOM 7860 N N . ARG B 1 269 ? -17.219 -48.469 1.893 1 94.88 269 ARG B N 1
ATOM 7861 C CA . ARG B 1 269 ? -17.453 -49.844 2.379 1 94.88 269 ARG B CA 1
ATOM 7862 C C . ARG B 1 269 ? -18.906 -50.25 2.172 1 94.88 269 ARG B C 1
ATOM 7864 O O . ARG B 1 269 ? -19.234 -51.438 2.225 1 94.88 269 ARG B O 1
ATOM 7871 N N . LYS B 1 270 ? -19.547 -49.25 1.783 1 96.44 270 LYS B N 1
ATOM 7872 C CA . LYS B 1 270 ? -20.984 -49.5 1.717 1 96.44 270 LYS B CA 1
ATOM 7873 C C . LYS B 1 270 ? -21.406 -49.875 0.299 1 96.44 270 LYS B C 1
ATOM 7875 O O . LYS B 1 270 ? -22.609 -50.031 0.023 1 96.44 270 LYS B O 1
ATOM 7880 N N . GLY B 1 271 ? -20.578 -49.844 -0.613 1 94.12 271 GLY B N 1
ATOM 7881 C CA . GLY B 1 271 ? -20.828 -50.375 -1.942 1 94.12 271 GLY B CA 1
ATOM 7882 C C . GLY B 1 271 ? -21.094 -49.281 -2.977 1 94.12 271 GLY B C 1
ATOM 7883 O O . GLY B 1 271 ? -21.188 -48.125 -2.639 1 94.12 271 GLY B O 1
ATOM 7884 N N . ASN B 1 272 ? -21.266 -49.719 -4.199 1 94.38 272 ASN B N 1
ATOM 7885 C CA . ASN B 1 272 ? -21.344 -48.812 -5.344 1 94.38 272 ASN B CA 1
ATOM 7886 C C . ASN B 1 272 ? -22.688 -48.062 -5.379 1 94.38 272 ASN B C 1
ATOM 7888 O O . ASN B 1 272 ? -22.828 -47.062 -6.086 1 94.38 272 ASN B O 1
ATOM 7892 N N . GLY B 1 273 ? -23.547 -48.562 -4.703 1 94.19 273 GLY B N 1
ATOM 7893 C CA . GLY B 1 273 ? -24.859 -47.938 -4.719 1 94.19 273 GLY B CA 1
ATOM 7894 C C . GLY B 1 273 ? -25.016 -46.844 -3.664 1 94.19 273 GLY B C 1
ATOM 7895 O O . GLY B 1 273 ? -25.953 -46.062 -3.719 1 94.19 273 GLY B O 1
ATOM 7896 N N . HIS B 1 274 ? -24.125 -46.75 -2.779 1 96.62 274 HIS B N 1
ATOM 7897 C CA . HIS B 1 274 ? -24.203 -45.812 -1.678 1 96.62 274 HIS B CA 1
ATOM 7898 C C . HIS B 1 274 ? -23.891 -44.375 -2.145 1 96.62 274 HIS B C 1
ATOM 7900 O O . HIS B 1 274 ? -22.891 -44.156 -2.824 1 96.62 274 HIS B O 1
ATOM 7906 N N . THR B 1 275 ? -24.719 -43.438 -1.778 1 97.25 275 THR B N 1
ATOM 7907 C CA . THR B 1 275 ? -24.531 -42.062 -2.27 1 97.25 275 THR B CA 1
ATOM 7908 C C . THR B 1 275 ? -24.641 -41.062 -1.128 1 97.25 275 THR B C 1
ATOM 7910 O O . THR B 1 275 ? -24.531 -39.844 -1.345 1 97.25 275 THR B O 1
ATOM 7913 N N . THR B 1 276 ? -24.906 -41.562 0.095 1 97.62 276 THR B N 1
ATOM 7914 C CA . THR B 1 276 ? -25.109 -40.625 1.205 1 97.62 276 THR B CA 1
ATOM 7915 C C . THR B 1 276 ? -23.797 -39.969 1.595 1 97.62 276 THR B C 1
ATOM 7917 O O . THR B 1 276 ? -22.812 -40.625 1.9 1 97.62 276 THR B O 1
ATOM 7920 N N . LEU B 1 277 ? -23.781 -38.656 1.632 1 97.94 277 LEU B N 1
ATOM 7921 C CA . LEU B 1 277 ? -22.594 -37.875 1.997 1 97.94 277 LEU B CA 1
ATOM 7922 C C . LEU B 1 277 ? -22.672 -37.438 3.455 1 97.94 277 LEU B C 1
ATOM 7924 O O . LEU B 1 277 ? -23.734 -37.062 3.939 1 97.94 277 LEU B O 1
ATOM 7928 N N . GLU B 1 278 ? -21.516 -37.5 4.117 1 98.25 278 GLU B N 1
ATOM 7929 C CA . GLU B 1 278 ? -21.391 -37.094 5.512 1 98.25 278 GLU B CA 1
ATOM 7930 C C . GLU B 1 278 ? -20.688 -35.75 5.625 1 98.25 278 GLU B C 1
ATOM 7932 O O . GLU B 1 278 ? -19.484 -35.656 5.332 1 98.25 278 GLU B O 1
ATOM 7937 N N . MET B 1 279 ? -21.406 -34.812 6.125 1 98.06 279 MET B N 1
ATOM 7938 C CA . MET B 1 279 ? -20.859 -33.469 6.254 1 98.06 279 MET B CA 1
ATOM 7939 C C . MET B 1 279 ? -19.797 -33.406 7.344 1 98.06 279 MET B C 1
ATOM 7941 O O . MET B 1 279 ? -20.016 -33.906 8.453 1 98.06 279 MET B O 1
ATOM 7945 N N . VAL B 1 280 ? -18.641 -32.906 7.035 1 98.5 280 VAL B N 1
ATOM 7946 C CA . VAL B 1 280 ? -17.625 -32.688 8.062 1 98.5 280 VAL B CA 1
ATOM 7947 C C . VAL B 1 280 ? -17.938 -31.391 8.82 1 98.5 280 VAL B C 1
ATOM 7949 O O . VAL B 1 280 ? -18.188 -31.406 10.023 1 98.5 280 VAL B O 1
ATOM 7952 N N . ARG B 1 281 ? -17.906 -30.266 8.047 1 97.75 281 ARG B N 1
ATOM 7953 C CA . ARG B 1 281 ? -18.281 -28.969 8.57 1 97.75 281 ARG B CA 1
ATOM 7954 C C . ARG B 1 281 ? -18.781 -28.047 7.461 1 97.75 281 ARG B C 1
ATOM 7956 O O . ARG B 1 281 ? -18.125 -27.906 6.422 1 97.75 281 ARG B O 1
ATOM 7963 N N . PRO B 1 282 ? -19.891 -27.406 7.645 1 97.44 282 PRO B N 1
ATOM 7964 C CA . PRO B 1 282 ? -20.359 -26.484 6.613 1 97.44 282 PRO B CA 1
ATOM 7965 C C . PRO B 1 282 ? -19.406 -25.312 6.375 1 97.44 282 PRO B C 1
ATOM 7967 O O . PRO B 1 282 ? -18.688 -24.906 7.289 1 97.44 282 PRO B O 1
ATOM 7970 N N . ARG B 1 283 ? -19.438 -24.875 5.129 1 97.38 283 ARG B N 1
ATOM 7971 C CA . ARG B 1 283 ? -18.516 -23.797 4.773 1 97.38 283 ARG B CA 1
ATOM 7972 C C . ARG B 1 283 ? -18.844 -22.531 5.555 1 97.38 283 ARG B C 1
ATOM 7974 O O . ARG B 1 283 ? -20.016 -22.219 5.801 1 97.38 283 ARG B O 1
ATOM 7981 N N . GLU B 1 284 ? -17.828 -21.969 6.023 1 97.06 284 GLU B N 1
ATOM 7982 C CA . GLU B 1 284 ? -17.812 -20.656 6.66 1 97.06 284 GLU B CA 1
ATOM 7983 C C . GLU B 1 284 ? -16.797 -19.734 5.988 1 97.06 284 GLU B C 1
ATOM 7985 O O . GLU B 1 284 ? -15.633 -20.094 5.805 1 97.06 284 GLU B O 1
ATOM 7990 N N . LYS B 1 285 ? -17.281 -18.547 5.555 1 95.19 285 LYS B N 1
ATOM 7991 C CA . LYS B 1 285 ? -16.391 -17.609 4.871 1 95.19 285 LYS B CA 1
ATOM 7992 C C . LYS B 1 285 ? -15.125 -17.359 5.688 1 95.19 285 LYS B C 1
ATOM 7994 O O . LYS B 1 285 ? -15.195 -17.062 6.879 1 95.19 285 LYS B O 1
ATOM 7999 N N . GLY B 1 286 ? -14.031 -17.562 5.09 1 95.38 286 GLY B N 1
ATOM 8000 C CA . GLY B 1 286 ? -12.742 -17.312 5.715 1 95.38 286 GLY B CA 1
ATOM 8001 C C . GLY B 1 286 ? -12.148 -18.531 6.383 1 95.38 286 GLY B C 1
ATOM 8002 O O . GLY B 1 286 ? -11.008 -18.5 6.848 1 95.38 286 GLY B O 1
ATOM 8003 N N . VAL B 1 287 ? -12.867 -19.594 6.453 1 97.69 287 VAL B N 1
ATOM 8004 C CA . VAL B 1 287 ? -12.375 -20.812 7.078 1 97.69 287 VAL B CA 1
ATOM 8005 C C . VAL B 1 287 ? -12.023 -21.844 6.004 1 97.69 287 VAL B C 1
ATOM 8007 O O . VAL B 1 287 ? -12.875 -22.203 5.188 1 97.69 287 VAL B O 1
ATOM 8010 N N . ARG B 1 288 ? -10.867 -22.203 6.02 1 97.81 288 ARG B N 1
ATOM 8011 C CA . ARG B 1 288 ? -10.391 -23.281 5.156 1 97.81 288 ARG B CA 1
ATOM 8012 C C . ARG B 1 288 ? -9.945 -24.484 5.98 1 97.81 288 ARG B C 1
ATOM 8014 O O . ARG B 1 288 ? -9.367 -24.328 7.055 1 97.81 288 ARG B O 1
ATOM 8021 N N . TYR B 1 289 ? -10.234 -25.625 5.492 1 98.25 289 TYR B N 1
ATOM 8022 C CA . TYR B 1 289 ? -9.758 -26.828 6.16 1 98.25 289 TYR B CA 1
ATOM 8023 C C . TYR B 1 289 ? -9.586 -27.969 5.164 1 98.25 289 TYR B C 1
ATOM 8025 O O . TYR B 1 289 ? -10.273 -28.031 4.145 1 98.25 289 TYR B O 1
ATOM 8033 N N . ASP B 1 290 ? -8.641 -28.828 5.391 1 97.62 290 ASP B N 1
ATOM 8034 C CA . ASP B 1 290 ? -8.352 -30.078 4.68 1 97.62 290 ASP B CA 1
ATOM 8035 C C . ASP B 1 290 ? -8.492 -31.281 5.605 1 97.62 290 ASP B C 1
ATOM 8037 O O . ASP B 1 290 ? -8.07 -31.234 6.762 1 97.62 290 ASP B O 1
ATOM 8041 N N . VAL B 1 291 ? -9.094 -32.344 5.078 1 98.25 291 VAL B N 1
ATOM 8042 C CA . VAL B 1 291 ? -9.391 -33.5 5.906 1 98.25 291 VAL B CA 1
ATOM 8043 C C . VAL B 1 291 ? -8.555 -34.688 5.453 1 98.25 291 VAL B C 1
ATOM 8045 O O . VAL B 1 291 ? -8.477 -35 4.258 1 98.25 291 VAL B O 1
ATOM 8048 N N . GLU B 1 292 ? -7.934 -35.312 6.375 1 97.81 292 GLU B N 1
ATOM 8049 C CA . GLU B 1 292 ? -7.328 -36.625 6.23 1 97.81 292 GLU B CA 1
ATOM 8050 C C . GLU B 1 292 ? -7.895 -37.594 7.25 1 97.81 292 GLU B C 1
ATOM 8052 O O . GLU B 1 292 ? -8.367 -37.188 8.312 1 97.81 292 GLU B O 1
ATOM 8057 N N . LEU B 1 293 ? -7.867 -38.844 6.871 1 97.94 293 LEU B N 1
ATOM 8058 C CA . LEU B 1 293 ? -8.391 -39.844 7.801 1 97.94 293 LEU B CA 1
ATOM 8059 C C . LEU B 1 293 ? -7.289 -40.781 8.281 1 97.94 293 LEU B C 1
ATOM 8061 O O . LEU B 1 293 ? -6.398 -41.125 7.504 1 97.94 293 LEU B O 1
ATOM 8065 N N . HIS B 1 294 ? -7.316 -41.125 9.531 1 97.75 294 HIS B N 1
ATOM 8066 C CA . HIS B 1 294 ? -6.594 -42.25 10.102 1 97.75 294 HIS B CA 1
ATOM 8067 C C . HIS B 1 294 ? -7.523 -43.438 10.32 1 97.75 294 HIS B C 1
ATOM 8069 O O . HIS B 1 294 ? -8.25 -43.5 11.312 1 97.75 294 HIS B O 1
ATOM 8075 N N . GLY B 1 295 ? -7.402 -44.344 9.422 1 95.94 295 GLY B N 1
ATOM 8076 C CA . GLY B 1 295 ? -8.445 -45.344 9.359 1 95.94 295 GLY B CA 1
ATOM 8077 C C . GLY B 1 295 ? -9.773 -44.781 8.875 1 95.94 295 GLY B C 1
ATOM 8078 O O . GLY B 1 295 ? -9.82 -43.969 7.953 1 95.94 295 GLY B O 1
ATOM 8079 N N . THR B 1 296 ? -10.867 -45.344 9.43 1 96 296 THR B N 1
ATOM 8080 C CA . THR B 1 296 ? -12.172 -44.969 8.938 1 96 296 THR B CA 1
ATOM 8081 C C . THR B 1 296 ? -12.875 -44.031 9.938 1 96 296 THR B C 1
ATOM 8083 O O . THR B 1 296 ? -13.883 -43.406 9.609 1 96 296 THR B O 1
ATOM 8086 N N . GLU B 1 297 ? -12.266 -43.844 11.07 1 95.5 297 GLU B N 1
ATOM 8087 C CA . GLU B 1 297 ? -13.047 -43.219 12.141 1 95.5 297 GLU B CA 1
ATOM 8088 C C . GLU B 1 297 ? -12.43 -41.875 12.57 1 95.5 297 GLU B C 1
ATOM 8090 O O . GLU B 1 297 ? -13.141 -41 13.055 1 95.5 297 GLU B O 1
ATOM 8095 N N . ASN B 1 298 ? -11.133 -41.812 12.477 1 96.75 298 ASN B N 1
ATOM 8096 C CA . ASN B 1 298 ? -10.445 -40.625 12.992 1 96.75 298 ASN B CA 1
ATOM 8097 C C . ASN B 1 298 ? -10.062 -39.656 11.867 1 96.75 298 ASN B C 1
ATOM 8099 O O . ASN B 1 298 ? -9.609 -40.094 10.805 1 96.75 298 ASN B O 1
ATOM 8103 N N . LEU B 1 299 ? -10.336 -38.406 12.133 1 98.12 299 LEU B N 1
ATOM 8104 C CA . LEU B 1 299 ? -10.016 -37.375 11.164 1 98.12 299 LEU B CA 1
ATOM 8105 C C . LEU B 1 299 ? -8.906 -36.469 11.688 1 98.12 299 LEU B C 1
ATOM 8107 O O . LEU B 1 299 ? -8.953 -36.031 12.836 1 98.12 299 LEU B O 1
ATOM 8111 N N . LEU B 1 300 ? -7.863 -36.219 10.984 1 97.62 300 LEU B N 1
ATOM 8112 C CA . LEU B 1 300 ? -6.914 -35.125 11.156 1 97.62 300 LEU B CA 1
ATOM 8113 C C . LEU B 1 300 ? -7.227 -34 10.203 1 97.62 300 LEU B C 1
ATOM 8115 O O . LEU B 1 300 ? -7.223 -34.188 8.984 1 97.62 300 LEU B O 1
ATOM 8119 N N . ILE B 1 301 ? -7.488 -32.812 10.812 1 98.38 301 ILE B N 1
ATOM 8120 C CA . ILE B 1 301 ? -7.961 -31.672 10.023 1 98.38 301 ILE B CA 1
ATOM 8121 C C . ILE B 1 301 ? -6.973 -30.516 10.141 1 98.38 301 ILE B C 1
ATOM 8123 O O . ILE B 1 301 ? -6.695 -30.031 11.242 1 98.38 301 ILE B O 1
ATOM 8127 N N . LEU B 1 302 ? -6.375 -30.141 9.031 1 98.25 302 LEU B N 1
ATOM 8128 C CA . LEU B 1 302 ? -5.598 -28.906 8.945 1 98.25 302 LEU B CA 1
ATOM 8129 C C . LEU B 1 302 ? -6.504 -27.703 8.68 1 98.25 302 LEU B C 1
ATOM 8131 O O . LEU B 1 302 ? -7.254 -27.703 7.695 1 98.25 302 LEU B O 1
ATOM 8135 N N . THR B 1 303 ? -6.488 -26.656 9.516 1 98.5 303 THR B N 1
ATOM 8136 C CA . THR B 1 303 ? -7.449 -25.578 9.359 1 98.5 303 THR B CA 1
ATOM 8137 C C . THR B 1 303 ? -6.852 -24.25 9.836 1 98.5 303 THR B C 1
ATOM 8139 O O . THR B 1 303 ? -5.93 -24.234 10.656 1 98.5 303 THR B O 1
ATOM 8142 N N . ASN B 1 304 ? -7.355 -23.219 9.25 1 97.94 304 ASN B N 1
ATOM 8143 C CA . ASN B 1 304 ? -7 -21.875 9.688 1 97.94 304 ASN B CA 1
ATOM 8144 C C . ASN B 1 304 ? -8.055 -21.281 10.617 1 97.94 304 ASN B C 1
ATOM 8146 O O . ASN B 1 304 ? -8.016 -20.094 10.953 1 97.94 304 ASN B O 1
ATOM 8150 N N . LYS B 1 305 ? -9.031 -22.031 11.016 1 97.75 305 LYS B N 1
ATOM 8151 C CA . LYS B 1 305 ? -10.117 -21.531 11.844 1 97.75 305 LYS B CA 1
ATOM 8152 C C . LYS B 1 305 ? -9.578 -20.797 13.07 1 97.75 305 LYS B C 1
ATOM 8154 O O . LYS B 1 305 ? -8.523 -21.156 13.602 1 97.75 305 LYS B O 1
ATOM 8159 N N . ASP B 1 306 ? -10.305 -19.75 13.492 1 96.44 306 ASP B N 1
ATOM 8160 C CA . ASP B 1 306 ? -10.008 -18.953 14.68 1 96.44 306 ASP B CA 1
ATOM 8161 C C . ASP B 1 306 ? -8.75 -18.109 14.469 1 96.44 306 ASP B C 1
ATOM 8163 O O . ASP B 1 306 ? -7.918 -18 15.375 1 96.44 306 ASP B O 1
ATOM 8167 N N . ASN B 1 307 ? -8.531 -17.641 13.258 1 93 307 ASN B N 1
ATOM 8168 C CA . ASN B 1 307 ? -7.465 -16.734 12.859 1 93 307 ASN B CA 1
ATOM 8169 C C . ASN B 1 307 ? -6.098 -17.406 12.93 1 93 307 ASN B C 1
ATOM 8171 O O . ASN B 1 307 ? -5.094 -16.766 13.227 1 93 307 ASN B O 1
ATOM 8175 N N . CYS B 1 308 ? -6.113 -18.719 12.867 1 96.88 308 CYS B N 1
ATOM 8176 C CA . CYS B 1 308 ? -4.863 -19.469 12.789 1 96.88 308 CYS B CA 1
ATOM 8177 C C . CYS B 1 308 ? -4.359 -19.531 11.352 1 96.88 308 CYS B C 1
ATOM 8179 O O . CYS B 1 308 ? -4.281 -20.625 10.766 1 96.88 308 CYS B O 1
ATOM 8181 N N . MET B 1 309 ? -3.971 -18.5 10.828 1 95.19 309 MET B N 1
ATOM 8182 C CA . MET B 1 309 ? -3.691 -18.328 9.406 1 95.19 309 MET B CA 1
ATOM 8183 C C . MET B 1 309 ? -2.629 -19.312 8.93 1 95.19 309 MET B C 1
ATOM 8185 O O . MET B 1 309 ? -2.693 -19.797 7.801 1 95.19 309 MET B O 1
ATOM 8189 N N . ASN B 1 310 ? -1.653 -19.641 9.734 1 97.06 310 ASN B N 1
ATOM 8190 C CA . ASN B 1 310 ? -0.565 -20.547 9.359 1 97.06 310 ASN B CA 1
ATOM 8191 C C . ASN B 1 310 ? -0.94 -22 9.586 1 97.06 310 ASN B C 1
ATOM 8193 O O . ASN B 1 310 ? -0.114 -22.891 9.391 1 97.06 310 ASN B O 1
ATOM 8197 N N . GLY B 1 311 ? -2.115 -22.203 10.07 1 97.06 311 GLY B N 1
ATOM 8198 C CA . GLY B 1 311 ? -2.654 -23.547 10.188 1 97.06 311 GLY B CA 1
ATOM 8199 C C . GLY B 1 311 ? -2.469 -24.156 11.57 1 97.06 311 GLY B C 1
ATOM 8200 O O . GLY B 1 311 ? -1.526 -23.797 12.281 1 97.06 311 GLY B O 1
ATOM 8201 N N . LYS B 1 312 ? -3.336 -24.922 11.992 1 97.06 312 LYS B N 1
ATOM 8202 C CA . LYS B 1 312 ? -3.283 -25.875 13.102 1 97.06 312 LYS B CA 1
ATOM 8203 C C . LYS B 1 312 ? -3.883 -27.219 12.703 1 97.06 312 LYS B C 1
ATOM 8205 O O . LYS B 1 312 ? -4.613 -27.312 11.719 1 97.06 312 LYS B O 1
ATOM 8210 N N . VAL B 1 313 ? -3.557 -28.25 13.414 1 97.44 313 VAL B N 1
ATOM 8211 C CA . VAL B 1 313 ? -4.141 -29.547 13.148 1 97.44 313 VAL B CA 1
ATOM 8212 C C . VAL B 1 313 ? -5 -29.984 14.328 1 97.44 313 VAL B C 1
ATOM 8214 O O . VAL B 1 313 ? -4.551 -29.953 15.477 1 97.44 313 VAL B O 1
ATOM 8217 N N . VAL B 1 314 ? -6.191 -30.359 14.055 1 97.44 314 VAL B N 1
ATOM 8218 C CA . VAL B 1 314 ? -7.102 -30.844 15.102 1 97.44 314 VAL B CA 1
ATOM 8219 C C . VAL B 1 314 ? -7.488 -32.281 14.828 1 97.44 314 VAL B C 1
ATOM 8221 O O . VAL B 1 314 ? -7.418 -32.75 13.688 1 97.44 314 VAL B O 1
ATOM 8224 N N . LEU B 1 315 ? -7.82 -33 15.883 1 96.94 315 LEU B N 1
ATOM 8225 C CA . LEU B 1 315 ? -8.312 -34.375 15.828 1 96.94 315 LEU B CA 1
ATOM 8226 C C . LEU B 1 315 ? -9.812 -34.438 16.094 1 96.94 315 LEU B C 1
ATOM 8228 O O . LEU B 1 315 ? -10.289 -33.875 17.094 1 96.94 315 LEU B O 1
ATOM 8232 N N . ALA B 1 316 ? -10.508 -34.969 15.133 1 97.5 316 ALA B N 1
ATOM 8233 C CA . ALA B 1 316 ? -11.945 -35.219 15.273 1 97.5 316 ALA B CA 1
ATOM 8234 C C . ALA B 1 316 ? -12.289 -36.656 14.93 1 97.5 316 ALA B C 1
ATOM 8236 O O . ALA B 1 316 ? -11.398 -37.469 14.617 1 97.5 316 ALA B O 1
ATOM 8237 N N . THR B 1 317 ? -13.562 -37 15.133 1 97.44 317 THR B N 1
ATOM 8238 C CA . THR B 1 317 ? -14.023 -38.312 14.75 1 97.44 317 THR B CA 1
ATOM 8239 C C . THR B 1 317 ? -15.102 -38.25 13.672 1 97.44 317 THR B C 1
ATOM 8241 O O . THR B 1 317 ? -15.727 -37.188 13.5 1 97.44 317 THR B O 1
ATOM 8244 N N . ARG B 1 318 ? -15.25 -39.281 12.945 1 97.38 318 ARG B N 1
ATOM 8245 C CA . ARG B 1 318 ? -16.266 -39.312 11.898 1 97.38 318 ARG B CA 1
ATOM 8246 C C . ARG B 1 318 ? -17.656 -39.094 12.477 1 97.38 318 ARG B C 1
ATOM 8248 O O . ARG B 1 318 ? -18.531 -38.531 11.797 1 97.38 318 ARG B O 1
ATOM 8255 N N . ASN B 1 319 ? -17.859 -39.438 13.727 1 96.56 319 ASN B N 1
ATOM 8256 C CA . ASN B 1 319 ? -19.156 -39.281 14.391 1 96.56 319 ASN B CA 1
ATOM 8257 C C . ASN B 1 319 ? -19.375 -37.812 14.805 1 96.56 319 ASN B C 1
ATOM 8259 O O . ASN B 1 319 ? -20.531 -37.375 14.906 1 96.56 319 ASN B O 1
ATOM 8263 N N . THR B 1 320 ? -18.297 -37.188 15.078 1 97.44 320 THR B N 1
ATOM 8264 C CA . THR B 1 320 ? -18.344 -35.75 15.438 1 97.44 320 THR B CA 1
ATOM 8265 C C . THR B 1 320 ? -17.297 -34.969 14.648 1 97.44 320 THR B C 1
ATOM 8267 O O . THR B 1 320 ? -16.422 -34.344 15.234 1 97.44 320 THR B O 1
ATOM 8270 N N . PRO B 1 321 ? -17.516 -34.875 13.461 1 97.75 321 PRO B N 1
ATOM 8271 C CA . PRO B 1 321 ? -16.453 -34.344 12.602 1 97.75 321 PRO B CA 1
ATOM 8272 C C . PRO B 1 321 ? -16.266 -32.844 12.742 1 97.75 321 PRO B C 1
ATOM 8274 O O . PRO B 1 321 ? -15.227 -32.312 12.359 1 97.75 321 PRO B O 1
ATOM 8277 N N . SER B 1 322 ? -17.203 -32.125 13.297 1 97.12 322 SER B N 1
ATOM 8278 C CA . SER B 1 322 ? -17.125 -30.672 13.406 1 97.12 322 SER B CA 1
ATOM 8279 C C . SER B 1 322 ? -16.578 -30.25 14.766 1 97.12 322 SER B C 1
ATOM 8281 O O . SER B 1 322 ? -16.438 -29.047 15.039 1 97.12 322 SER B O 1
ATOM 8283 N N . ASP B 1 323 ? -16.328 -31.25 15.664 1 97.19 323 ASP B N 1
ATOM 8284 C CA . ASP B 1 323 ? -15.719 -30.953 16.969 1 97.19 323 ASP B CA 1
ATOM 8285 C C . ASP B 1 323 ? -14.203 -30.766 16.828 1 97.19 323 ASP B C 1
ATOM 8287 O O . ASP B 1 323 ? -13.453 -31.75 16.828 1 97.19 323 ASP B O 1
ATOM 8291 N N . TRP B 1 324 ? -13.828 -29.547 16.797 1 97.31 324 TRP B N 1
ATOM 8292 C CA . TRP B 1 324 ? -12.43 -29.234 16.547 1 97.31 324 TRP B CA 1
ATOM 8293 C C . TRP B 1 324 ? -11.734 -28.734 17.812 1 97.31 324 TRP B C 1
ATOM 8295 O O . TRP B 1 324 ? -10.82 -27.922 17.734 1 97.31 324 TRP B O 1
ATOM 8305 N N . GLU B 1 325 ? -12.039 -29.188 18.953 1 95.06 325 GLU B N 1
ATOM 8306 C CA . GLU B 1 325 ? -11.5 -28.734 20.234 1 95.06 325 GLU B CA 1
ATOM 8307 C C . GLU B 1 325 ? -10.172 -29.422 20.547 1 95.06 325 GLU B C 1
ATOM 8309 O O . GLU B 1 325 ? -9.352 -28.891 21.297 1 95.06 325 GLU B O 1
ATOM 8314 N N . ASN B 1 326 ? -9.961 -30.609 20 1 95.75 326 ASN B N 1
ATOM 8315 C CA . ASN B 1 326 ? -8.734 -31.359 20.25 1 95.75 326 ASN B CA 1
ATOM 8316 C C . ASN B 1 326 ? -7.617 -30.953 19.281 1 95.75 326 ASN B C 1
ATOM 8318 O O . ASN B 1 326 ? -7.477 -31.547 18.219 1 95.75 326 ASN B O 1
ATOM 8322 N N . ILE B 1 327 ? -6.812 -29.984 19.734 1 95.94 327 ILE B N 1
ATOM 8323 C CA . ILE B 1 327 ? -5.707 -29.5 18.922 1 95.94 327 ILE B CA 1
ATOM 8324 C C . ILE B 1 327 ? -4.484 -30.391 19.125 1 95.94 327 ILE B C 1
ATOM 8326 O O . ILE B 1 327 ? -3.979 -30.516 20.234 1 95.94 327 ILE B O 1
ATOM 8330 N N . ILE B 1 328 ? -3.973 -30.969 18.109 1 94.75 328 ILE B N 1
ATOM 8331 C CA . ILE B 1 328 ? -2.83 -31.875 18.266 1 94.75 328 ILE B CA 1
ATOM 8332 C C . ILE B 1 328 ? -1.561 -31.172 17.781 1 94.75 328 ILE B C 1
ATOM 8334 O O . ILE B 1 328 ? -0.461 -31.484 18.25 1 94.75 328 ILE B O 1
ATOM 8338 N N . VAL B 1 329 ? -1.621 -30.203 16.797 1 95.69 329 VAL B N 1
ATOM 8339 C CA . VAL B 1 329 ? -0.549 -29.297 16.422 1 95.69 329 VAL B CA 1
ATOM 8340 C C . VAL B 1 329 ? -1.039 -27.859 16.516 1 95.69 329 VAL B C 1
ATOM 8342 O O . VAL B 1 329 ? -1.844 -27.406 15.695 1 95.69 329 VAL B O 1
ATOM 8345 N N . PRO B 1 330 ? -0.571 -27.109 17.406 1 95.75 330 PRO B N 1
ATOM 8346 C CA . PRO B 1 330 ? -1.07 -25.75 17.594 1 95.75 330 PRO B CA 1
ATOM 8347 C C . PRO B 1 330 ? -0.565 -24.781 16.531 1 95.75 330 PRO B C 1
ATOM 8349 O O . PRO B 1 330 ? 0.448 -25.047 15.883 1 95.75 330 PRO B O 1
ATOM 8352 N N . HIS B 1 331 ? -1.312 -23.719 16.359 1 95.94 331 HIS B N 1
ATOM 8353 C CA . HIS B 1 331 ? -0.948 -22.625 15.469 1 95.94 331 HIS B CA 1
ATOM 8354 C C . HIS B 1 331 ? 0.329 -21.938 15.938 1 95.94 331 HIS B C 1
ATOM 8356 O O . HIS B 1 331 ? 0.573 -21.828 17.141 1 95.94 331 HIS B O 1
ATOM 8362 N N . SER B 1 332 ? 1.152 -21.562 15.078 1 95.12 332 SER B N 1
ATOM 8363 C CA . SER B 1 332 ? 2.32 -20.703 15.289 1 95.12 332 SER B CA 1
ATOM 8364 C C . SER B 1 332 ? 2.406 -19.609 14.227 1 95.12 332 SER B C 1
ATOM 8366 O O . SER B 1 332 ? 2.129 -19.859 13.055 1 95.12 332 SER B O 1
ATOM 8368 N N . GLU B 1 333 ? 2.809 -18.391 14.523 1 93 333 GLU B N 1
ATOM 8369 C CA . GLU B 1 333 ? 3.004 -17.312 13.555 1 93 333 GLU B CA 1
ATOM 8370 C C . GLU B 1 333 ? 4.254 -17.547 12.711 1 93 333 GLU B C 1
ATOM 8372 O O . GLU B 1 333 ? 4.375 -17.016 11.609 1 93 333 GLU B O 1
ATOM 8377 N N . ASP B 1 334 ? 5.113 -18.406 13.258 1 93.69 334 ASP B N 1
ATOM 8378 C CA . ASP B 1 334 ? 6.418 -18.562 12.625 1 93.69 334 ASP B CA 1
ATOM 8379 C C . ASP B 1 334 ? 6.449 -19.812 11.734 1 93.69 334 ASP B C 1
ATOM 8381 O O . ASP B 1 334 ? 7.363 -19.984 10.93 1 93.69 334 ASP B O 1
ATOM 8385 N N . VAL B 1 335 ? 5.457 -20.672 11.969 1 96 335 VAL B N 1
ATOM 8386 C CA . VAL B 1 335 ? 5.449 -21.938 11.234 1 96 335 VAL B CA 1
ATOM 8387 C C . VAL B 1 335 ? 4.172 -22.047 10.406 1 96 335 VAL B C 1
ATOM 8389 O O . VAL B 1 335 ? 3.066 -22.031 10.953 1 96 335 VAL B O 1
ATOM 8392 N N . PHE B 1 336 ? 4.371 -22.188 9.164 1 97.06 336 PHE B N 1
ATOM 8393 C CA . PHE B 1 336 ? 3.25 -22.406 8.258 1 97.06 336 PHE B CA 1
ATOM 8394 C C . PHE B 1 336 ? 3.111 -23.875 7.922 1 97.06 336 PHE B C 1
ATOM 8396 O O . PHE B 1 336 ? 4.059 -24.5 7.434 1 97.06 336 PHE B O 1
ATOM 8403 N N . ILE B 1 337 ? 1.936 -24.453 8.164 1 97.25 337 ILE B N 1
ATOM 8404 C CA . ILE B 1 337 ? 1.635 -25.828 7.766 1 97.25 337 ILE B CA 1
ATOM 8405 C C . ILE B 1 337 ? 0.83 -25.828 6.469 1 97.25 337 ILE B C 1
ATOM 8407 O O . ILE B 1 337 ? -0.333 -25.406 6.453 1 97.25 337 ILE B O 1
ATOM 8411 N N . GLY B 1 338 ? 1.444 -26.344 5.465 1 95.38 338 GLY B N 1
ATOM 8412 C CA . GLY B 1 338 ? 0.798 -26.297 4.16 1 95.38 338 GLY B CA 1
ATOM 8413 C C . GLY B 1 338 ? -0.009 -27.547 3.852 1 95.38 338 GLY B C 1
ATOM 8414 O O . GLY B 1 338 ? -1.06 -27.469 3.211 1 95.38 338 GLY B O 1
ATOM 8415 N N . GLU B 1 339 ? 0.497 -28.672 4.254 1 96.25 339 GLU B N 1
ATOM 8416 C CA . GLU B 1 339 ? -0.121 -29.953 3.932 1 96.25 339 GLU B CA 1
ATOM 8417 C C . GLU B 1 339 ? 0.136 -30.969 5.031 1 96.25 339 GLU B C 1
ATOM 8419 O O . GLU B 1 339 ? 1.147 -30.906 5.73 1 96.25 339 GLU B O 1
ATOM 8424 N N . ILE B 1 340 ? -0.818 -31.906 5.207 1 96.75 340 ILE B N 1
ATOM 8425 C CA . ILE B 1 340 ? -0.646 -33.031 6.125 1 96.75 340 ILE B CA 1
ATOM 8426 C C . ILE B 1 340 ? -0.917 -34.344 5.395 1 96.75 340 ILE B C 1
ATOM 8428 O O . ILE B 1 340 ? -1.837 -34.406 4.574 1 96.75 340 ILE B O 1
ATOM 8432 N N . GLY B 1 341 ? -0.052 -35.281 5.496 1 97.25 341 GLY B N 1
ATOM 8433 C CA . GLY B 1 341 ? -0.258 -36.656 5.09 1 97.25 341 GLY B CA 1
ATOM 8434 C C . GLY B 1 341 ? -0.413 -37.625 6.258 1 97.25 341 GLY B C 1
ATOM 8435 O O . GLY B 1 341 ? 0.301 -37.5 7.258 1 97.25 341 GLY B O 1
ATOM 8436 N N . VAL B 1 342 ? -1.426 -38.469 6.184 1 97.94 342 VAL B N 1
ATOM 8437 C CA . VAL B 1 342 ? -1.717 -39.375 7.301 1 97.94 342 VAL B CA 1
ATOM 8438 C C . VAL B 1 342 ? -1.577 -40.812 6.855 1 97.94 342 VAL B C 1
ATOM 8440 O O . VAL B 1 342 ? -2.184 -41.219 5.867 1 97.94 342 VAL B O 1
ATOM 8443 N N . PHE B 1 343 ? -0.799 -41.562 7.586 1 97.62 343 PHE B N 1
ATOM 8444 C CA . PHE B 1 343 ? -0.566 -43 7.379 1 97.62 343 PHE B CA 1
ATOM 8445 C C . PHE B 1 343 ? -0.933 -43.781 8.625 1 97.62 343 PHE B C 1
ATOM 8447 O O . PHE B 1 343 ? -1.417 -43.219 9.609 1 97.62 343 PHE B O 1
ATOM 8454 N N . ALA B 1 344 ? -0.746 -45.094 8.539 1 97.25 344 ALA B N 1
ATOM 8455 C CA . ALA B 1 344 ? -1.158 -45.969 9.641 1 97.25 344 ALA B CA 1
ATOM 8456 C C . ALA B 1 344 ? -0.313 -45.719 10.891 1 97.25 344 ALA B C 1
ATOM 8458 O O . ALA B 1 344 ? -0.798 -45.844 12.016 1 97.25 344 ALA B O 1
ATOM 8459 N N . LYS B 1 345 ? 0.97 -45.312 10.703 1 96.12 345 LYS B N 1
ATOM 8460 C CA . LYS B 1 345 ? 1.891 -45.312 11.836 1 96.12 345 LYS B CA 1
ATOM 8461 C C . LYS B 1 345 ? 2.402 -43.906 12.133 1 96.12 345 LYS B C 1
ATOM 8463 O O . LYS B 1 345 ? 3.059 -43.656 13.148 1 96.12 345 LYS B O 1
ATOM 8468 N N . PHE B 1 346 ? 2.17 -43.031 11.289 1 96.5 346 PHE B N 1
ATOM 8469 C CA . PHE B 1 346 ? 2.658 -41.688 11.484 1 96.5 346 PHE B CA 1
ATOM 8470 C C . PHE B 1 346 ? 1.902 -40.688 10.602 1 96.5 346 PHE B C 1
ATOM 8472 O O . PHE B 1 346 ? 1.166 -41.094 9.703 1 96.5 346 PHE B O 1
ATOM 8479 N N . ALA B 1 347 ? 1.957 -39.438 10.891 1 97.12 347 ALA B N 1
ATOM 8480 C CA . ALA B 1 347 ? 1.558 -38.312 10.031 1 97.12 347 ALA B CA 1
ATOM 8481 C C . ALA B 1 347 ? 2.76 -37.469 9.648 1 97.12 347 ALA B C 1
ATOM 8483 O O . ALA B 1 347 ? 3.795 -37.5 10.32 1 97.12 347 ALA B O 1
ATOM 8484 N N . VAL B 1 348 ? 2.656 -36.812 8.539 1 97.44 348 VAL B N 1
ATOM 8485 C CA . VAL B 1 348 ? 3.709 -35.938 8.062 1 97.44 348 VAL B CA 1
ATOM 8486 C C . VAL B 1 348 ? 3.133 -34.531 7.805 1 97.44 348 VAL B C 1
ATOM 8488 O O . VAL B 1 348 ? 2.051 -34.406 7.227 1 97.44 348 VAL B O 1
ATOM 8491 N N . LEU B 1 349 ? 3.789 -33.531 8.312 1 97.06 349 LEU B N 1
ATOM 8492 C CA . LEU B 1 349 ? 3.469 -32.125 8.016 1 97.06 349 LEU B CA 1
ATOM 8493 C C . LEU B 1 349 ? 4.504 -31.531 7.078 1 97.06 349 LEU B C 1
ATOM 8495 O O . LEU B 1 349 ? 5.707 -31.641 7.32 1 97.06 349 LEU B O 1
ATOM 8499 N N . SER B 1 350 ? 4.043 -30.969 6.027 1 97.44 350 SER B N 1
ATOM 8500 C CA . SER B 1 350 ? 4.871 -30.188 5.109 1 97.44 350 SER B CA 1
ATOM 8501 C C . SER B 1 350 ? 4.547 -28.703 5.207 1 97.44 350 SER B C 1
ATOM 8503 O O . SER B 1 350 ? 3.377 -28.312 5.152 1 97.44 350 SER B O 1
ATOM 8505 N N . GLY B 1 351 ? 5.562 -27.922 5.383 1 96.94 351 GLY B N 1
ATOM 8506 C CA . GLY B 1 351 ? 5.316 -26.5 5.551 1 96.94 351 GLY B CA 1
ATOM 8507 C C . GLY B 1 351 ? 6.574 -25.656 5.449 1 96.94 351 GLY B C 1
ATOM 8508 O O . GLY B 1 351 ? 7.438 -25.922 4.605 1 96.94 351 GLY B O 1
ATOM 8509 N N . ARG B 1 352 ? 6.516 -24.531 6.176 1 96.88 352 ARG B N 1
ATOM 8510 C CA . ARG B 1 352 ? 7.617 -23.594 6.035 1 96.88 352 ARG B CA 1
ATOM 8511 C C . ARG B 1 352 ? 7.949 -22.938 7.367 1 96.88 352 ARG B C 1
ATOM 8513 O O . ARG B 1 352 ? 7.078 -22.781 8.227 1 96.88 352 ARG B O 1
ATOM 8520 N N . ARG B 1 353 ? 9.156 -22.516 7.555 1 94.25 353 ARG B N 1
ATOM 8521 C CA . ARG B 1 353 ? 9.672 -21.656 8.625 1 94.25 353 ARG B CA 1
ATOM 8522 C C . ARG B 1 353 ? 10.859 -20.828 8.141 1 94.25 353 ARG B C 1
ATOM 8524 O O . ARG B 1 353 ? 11.75 -21.359 7.469 1 94.25 353 ARG B O 1
ATOM 8531 N N . GLY B 1 354 ? 10.828 -19.516 8.375 1 89.12 354 GLY B N 1
ATOM 8532 C CA . GLY B 1 354 ? 11.93 -18.641 7.988 1 89.12 354 GLY B CA 1
ATOM 8533 C C . GLY B 1 354 ? 12.117 -18.562 6.488 1 89.12 354 GLY B C 1
ATOM 8534 O O . GLY B 1 354 ? 13.242 -18.406 6.004 1 89.12 354 GLY B O 1
ATOM 8535 N N . GLY B 1 355 ? 11.148 -18.859 5.77 1 91.06 355 GLY B N 1
ATOM 8536 C CA . GLY B 1 355 ? 11.188 -18.719 4.324 1 91.06 355 GLY B CA 1
ATOM 8537 C C . GLY B 1 355 ? 11.633 -19.969 3.609 1 91.06 355 GLY B C 1
ATOM 8538 O O . GLY B 1 355 ? 11.711 -20 2.381 1 91.06 355 GLY B O 1
ATOM 8539 N N . LEU B 1 356 ? 11.805 -21.078 4.383 1 92.81 356 LEU B N 1
ATOM 8540 C CA . LEU B 1 356 ? 12.273 -22.328 3.791 1 92.81 356 LEU B CA 1
ATOM 8541 C C . LEU B 1 356 ? 11.289 -23.453 4.051 1 92.81 356 LEU B C 1
ATOM 8543 O O . LEU B 1 356 ? 10.594 -23.453 5.066 1 92.81 356 LEU B O 1
ATOM 8547 N N . THR B 1 357 ? 11.258 -24.391 3.18 1 96.5 357 THR B N 1
ATOM 8548 C CA . THR B 1 357 ? 10.414 -25.578 3.363 1 96.5 357 THR B CA 1
ATOM 8549 C C . THR B 1 357 ? 10.906 -26.406 4.543 1 96.5 357 THR B C 1
ATOM 8551 O O . THR B 1 357 ? 12.102 -26.438 4.836 1 96.5 357 THR B O 1
ATOM 8554 N N . ARG B 1 358 ? 9.953 -27 5.234 1 96.62 358 ARG B N 1
ATOM 8555 C CA . ARG B 1 358 ? 10.219 -27.906 6.34 1 96.62 358 ARG B CA 1
ATOM 8556 C C . ARG B 1 358 ? 9.32 -29.141 6.27 1 96.62 358 ARG B C 1
ATOM 8558 O O . ARG B 1 358 ? 8.211 -29.078 5.734 1 96.62 358 ARG B O 1
ATOM 8565 N N . VAL B 1 359 ? 9.859 -30.219 6.77 1 97.75 359 VAL B N 1
ATOM 8566 C CA . VAL B 1 359 ? 9.117 -31.469 6.906 1 97.75 359 VAL B CA 1
ATOM 8567 C C . VAL B 1 359 ? 9.125 -31.906 8.367 1 97.75 359 VAL B C 1
ATOM 8569 O O . VAL B 1 359 ? 10.18 -31.953 9 1 97.75 359 VAL B O 1
ATOM 8572 N N . TRP B 1 360 ? 7.977 -32.156 8.93 1 96.81 360 TRP B N 1
ATOM 8573 C CA . TRP B 1 360 ? 7.844 -32.719 10.281 1 96.81 360 TRP B CA 1
ATOM 8574 C C . TRP B 1 360 ? 7.168 -34.062 10.258 1 96.81 360 TRP B C 1
ATOM 8576 O O . TRP B 1 360 ? 6.25 -34.312 9.469 1 96.81 360 TRP B O 1
ATOM 8586 N N . THR B 1 361 ? 7.605 -35 11.086 1 96.62 361 THR B N 1
ATOM 8587 C CA . THR B 1 361 ? 6.957 -36.312 11.258 1 96.62 361 THR B CA 1
ATOM 8588 C C . THR B 1 361 ? 6.355 -36.438 12.656 1 96.62 361 THR B C 1
ATOM 8590 O O . THR B 1 361 ? 6.922 -35.938 13.625 1 96.62 361 THR B O 1
ATOM 8593 N N . MET B 1 362 ? 5.223 -37.062 12.695 1 95.19 362 MET B N 1
ATOM 8594 C CA . MET B 1 362 ? 4.5 -37.281 13.938 1 95.19 362 MET B CA 1
ATOM 8595 C C . MET B 1 362 ? 4.066 -38.75 14.055 1 95.19 362 MET B C 1
ATOM 8597 O O . MET B 1 362 ? 3.023 -39.125 13.523 1 95.19 362 MET B O 1
ATOM 8601 N N . PRO B 1 363 ? 4.793 -39.531 14.781 1 93.62 363 PRO B N 1
ATOM 8602 C CA . PRO B 1 363 ? 4.398 -40.906 14.961 1 93.62 363 PRO B CA 1
ATOM 8603 C C . PRO B 1 363 ? 3.172 -41.062 15.859 1 93.62 363 PRO B C 1
ATOM 8605 O O . PRO B 1 363 ? 2.914 -40.219 16.719 1 93.62 363 PRO B O 1
ATOM 8608 N N . VAL B 1 364 ? 2.467 -42.188 15.609 1 93.94 364 VAL B N 1
ATOM 8609 C CA . VAL B 1 364 ? 1.358 -42.5 16.5 1 93.94 364 VAL B CA 1
ATOM 8610 C C . VAL B 1 364 ? 1.898 -42.938 17.859 1 93.94 364 VAL B C 1
ATOM 8612 O O . VAL B 1 364 ? 3.064 -43.344 17.969 1 93.94 364 VAL B O 1
ATOM 8615 N N . GLY B 1 365 ? 0.976 -42.875 18.781 1 90.06 365 GLY B N 1
ATOM 8616 C CA . GLY B 1 365 ? 1.333 -43.406 20.078 1 90.06 365 GLY B CA 1
ATOM 8617 C C . GLY B 1 365 ? 1.378 -44.906 20.109 1 90.06 365 GLY B C 1
ATOM 8618 O O . GLY B 1 365 ? 1.086 -45.562 19.109 1 90.06 365 GLY B O 1
ATOM 8619 N N . SER B 1 366 ? 1.76 -45.438 21.312 1 88.56 366 SER B N 1
ATOM 8620 C CA . SER B 1 366 ? 1.873 -46.875 21.5 1 88.56 366 SER B CA 1
ATOM 8621 C C . SER B 1 366 ? 0.538 -47.562 21.25 1 88.56 366 SER B C 1
ATOM 8623 O O . SER B 1 366 ? 0.502 -48.75 20.922 1 88.56 366 SER B O 1
ATOM 8625 N N . ASP B 1 367 ? -0.498 -46.844 21.328 1 89.44 367 ASP B N 1
ATOM 8626 C CA . ASP B 1 367 ? -1.831 -47.375 21.125 1 89.44 367 ASP B CA 1
ATOM 8627 C C . ASP B 1 367 ? -2.258 -47.25 19.672 1 89.44 367 ASP B C 1
ATOM 8629 O O . ASP B 1 367 ? -3.385 -47.594 19.312 1 89.44 367 ASP B O 1
ATOM 8633 N N . GLY B 1 368 ? -1.437 -46.656 18.953 1 91.06 368 GLY B N 1
ATOM 8634 C CA . GLY B 1 368 ? -1.711 -46.531 17.516 1 91.06 368 GLY B CA 1
ATOM 8635 C C . GLY B 1 368 ? -2.555 -45.344 17.172 1 91.06 368 GLY B C 1
ATOM 8636 O O . GLY B 1 368 ? -3.094 -45.25 16.078 1 91.06 368 GLY B O 1
ATOM 8637 N N . LEU B 1 369 ? -2.619 -44.406 18.125 1 91.56 369 LEU B N 1
ATOM 8638 C CA . LEU B 1 369 ? -3.473 -43.25 17.906 1 91.56 369 LEU B CA 1
ATOM 8639 C C . LEU B 1 369 ? -2.672 -41.938 18.016 1 91.56 369 LEU B C 1
ATOM 8641 O O . LEU B 1 369 ? -1.66 -41.906 18.719 1 91.56 369 LEU B O 1
ATOM 8645 N N . PHE B 1 370 ? -3.109 -40.969 17.297 1 93.44 370 PHE B N 1
ATOM 8646 C CA . PHE B 1 370 ? -2.535 -39.625 17.438 1 93.44 370 PHE B CA 1
ATOM 8647 C C . PHE B 1 370 ? -3.094 -38.938 18.672 1 93.44 370 PHE B C 1
ATOM 8649 O O . PHE B 1 370 ? -4.266 -39.094 19.016 1 93.44 370 PHE B O 1
ATOM 8656 N N . ARG B 1 371 ? -2.258 -38.156 19.328 1 87.19 371 ARG B N 1
ATOM 8657 C CA . ARG B 1 371 ? -2.721 -37.438 20.531 1 87.19 371 ARG B CA 1
ATOM 8658 C C . ARG B 1 371 ? -2.102 -36.062 20.625 1 87.19 371 ARG B C 1
ATOM 8660 O O . ARG B 1 371 ? -1.093 -35.781 19.969 1 87.19 371 ARG B O 1
ATOM 8667 N N . SER B 1 372 ? -2.838 -35.281 21.359 1 82 372 SER B N 1
ATOM 8668 C CA . SER B 1 372 ? -2.328 -33.938 21.656 1 82 372 SER B CA 1
ATOM 8669 C C . SER B 1 372 ? -0.958 -34 22.328 1 82 372 SER B C 1
ATOM 8671 O O . SER B 1 372 ? -0.713 -34.875 23.172 1 82 372 SER B O 1
ATOM 8673 N N . GLY B 1 373 ? -0.127 -33.156 21.984 1 74.69 373 GLY B N 1
ATOM 8674 C CA . GLY B 1 373 ? 1.21 -33.094 22.562 1 74.69 373 GLY B CA 1
ATOM 8675 C C . GLY B 1 373 ? 2.158 -34.094 21.922 1 74.69 373 GLY B C 1
ATOM 8676 O O . GLY B 1 373 ? 3.246 -34.344 22.453 1 74.69 373 GLY B O 1
ATOM 8677 N N . ALA B 1 374 ? 1.578 -34.688 20.859 1 73.44 374 ALA B N 1
ATOM 8678 C CA . ALA B 1 374 ? 2.443 -35.625 20.141 1 73.44 374 ALA B CA 1
ATOM 8679 C C . ALA B 1 374 ? 3.742 -34.969 19.703 1 73.44 374 ALA B C 1
ATOM 8681 O O . ALA B 1 374 ? 3.771 -33.75 19.453 1 73.44 374 ALA B O 1
ATOM 8682 N N . PHE B 1 375 ? 4.664 -35.812 19.812 1 72.69 375 PHE B N 1
ATOM 8683 C CA . PHE B 1 375 ? 6.004 -35.375 19.422 1 72.69 375 PHE B CA 1
ATOM 8684 C C . PHE B 1 375 ? 6.082 -35.125 17.922 1 72.69 375 PHE B C 1
ATOM 8686 O O . PHE B 1 375 ? 5.727 -35.969 17.125 1 72.69 375 PHE B O 1
ATOM 8693 N N . VAL B 1 376 ? 6.34 -33.906 17.5 1 87 376 VAL B N 1
ATOM 8694 C CA . VAL B 1 376 ? 6.555 -33.5 16.109 1 87 376 VAL B CA 1
ATOM 8695 C C . VAL B 1 376 ? 8.039 -33.281 15.859 1 87 376 VAL B C 1
ATOM 8697 O O . VAL B 1 376 ? 8.656 -32.406 16.516 1 87 376 VAL B O 1
ATOM 8700 N N . GLN B 1 377 ? 8.609 -34.125 15.047 1 92 377 GLN B N 1
ATOM 8701 C CA . GLN B 1 377 ? 10.047 -34.031 14.781 1 92 377 GLN B CA 1
ATOM 8702 C C . GLN B 1 377 ? 10.312 -33.375 13.43 1 92 377 GLN B C 1
ATOM 8704 O O . GLN B 1 377 ? 9.805 -33.844 12.398 1 92 377 GLN B O 1
ATOM 8709 N N . GLU B 1 378 ? 11.117 -32.375 13.383 1 94.5 378 GLU B N 1
ATOM 8710 C CA . GLU B 1 378 ? 11.523 -31.734 12.133 1 94.5 378 GLU B CA 1
ATOM 8711 C C . GLU B 1 378 ? 12.672 -32.5 11.477 1 94.5 378 GLU B C 1
ATOM 8713 O O . GLU B 1 378 ? 13.625 -32.906 12.148 1 94.5 378 GLU B O 1
ATOM 8718 N N . VAL B 1 379 ? 12.547 -32.781 10.25 1 95.25 379 VAL B N 1
ATOM 8719 C CA . VAL B 1 379 ? 13.633 -33.406 9.5 1 95.25 379 VAL B CA 1
ATOM 8720 C C . VAL B 1 379 ? 14.742 -32.406 9.25 1 95.25 379 VAL B C 1
ATOM 8722 O O . VAL B 1 379 ? 14.484 -31.281 8.789 1 95.25 379 VAL B O 1
ATOM 8725 N N . SER B 1 380 ? 15.961 -32.75 9.516 1 92.75 380 SER B N 1
ATOM 8726 C CA . SER B 1 380 ? 17.078 -31.812 9.43 1 92.75 380 SER B CA 1
ATOM 8727 C C . SER B 1 380 ? 17.75 -31.859 8.062 1 92.75 380 SER B C 1
ATOM 8729 O O . SER B 1 380 ? 17.891 -32.938 7.48 1 92.75 380 SER B O 1
ATOM 8731 N N . PHE B 1 381 ? 18.141 -30.766 7.605 1 89.38 381 PHE B N 1
ATOM 8732 C CA . PHE B 1 381 ? 18.906 -30.641 6.371 1 89.38 381 PHE B CA 1
ATOM 8733 C C . PHE B 1 381 ? 20.125 -29.75 6.582 1 89.38 381 PHE B C 1
ATOM 8735 O O . PHE B 1 381 ? 20.094 -28.844 7.414 1 89.38 381 PHE B O 1
ATOM 8742 N N . ASP B 1 382 ? 21.188 -29.828 5.789 1 81.69 382 ASP B N 1
ATOM 8743 C CA . ASP B 1 382 ? 22.484 -29.234 6.105 1 81.69 382 ASP B CA 1
ATOM 8744 C C . ASP B 1 382 ? 22.656 -27.891 5.395 1 81.69 382 ASP B C 1
ATOM 8746 O O . ASP B 1 382 ? 23.281 -26.984 5.934 1 81.69 382 ASP B O 1
ATOM 8750 N N . GLU B 1 383 ? 22.109 -27.672 4.211 1 81.56 383 GLU B N 1
ATOM 8751 C CA . GLU B 1 383 ? 22.359 -26.453 3.434 1 81.56 383 GLU B CA 1
ATOM 8752 C C . GLU B 1 383 ? 21.531 -25.281 3.955 1 81.56 383 GLU B C 1
ATOM 8754 O O . GLU B 1 383 ? 20.406 -25.469 4.422 1 81.56 383 GLU B O 1
ATOM 8759 N N . PRO B 1 384 ? 22.125 -24.125 3.918 1 80.44 384 PRO B N 1
ATOM 8760 C CA . PRO B 1 384 ? 21.406 -22.938 4.41 1 80.44 384 PRO B CA 1
ATOM 8761 C C . PRO B 1 384 ? 20.172 -22.609 3.57 1 80.44 384 PRO B C 1
ATOM 8763 O O . PRO B 1 384 ? 19.234 -22 4.078 1 80.44 384 PRO B O 1
ATOM 8766 N N . VAL B 1 385 ? 20.188 -22.859 2.336 1 87.31 385 VAL B N 1
ATOM 8767 C CA . VAL B 1 385 ? 19.062 -22.672 1.426 1 87.31 385 VAL B CA 1
ATOM 8768 C C . VAL B 1 385 ? 18.766 -24 0.709 1 87.31 385 VAL B C 1
ATOM 8770 O O . VAL B 1 385 ? 19.641 -24.562 0.047 1 87.31 385 VAL B O 1
ATOM 8773 N N . PHE B 1 386 ? 17.562 -24.406 0.99 1 92.25 386 PHE B N 1
ATOM 8774 C CA . PHE B 1 386 ? 17.219 -25.688 0.4 1 92.25 386 PHE B CA 1
ATOM 8775 C C . PHE B 1 386 ? 15.711 -25.797 0.182 1 92.25 386 PHE B C 1
ATOM 8777 O O . PHE B 1 386 ? 14.953 -24.938 0.612 1 92.25 386 PHE B O 1
ATOM 8784 N N . THR B 1 387 ? 15.383 -26.797 -0.536 1 96.38 387 THR B N 1
ATOM 8785 C CA . THR B 1 387 ? 14 -27.219 -0.721 1 96.38 387 THR B CA 1
ATOM 8786 C C . THR B 1 387 ? 13.844 -28.703 -0.375 1 96.38 387 THR B C 1
ATOM 8788 O O . THR B 1 387 ? 14.617 -29.547 -0.837 1 96.38 387 THR B O 1
ATOM 8791 N N . ALA B 1 388 ? 12.922 -29 0.477 1 97.19 388 ALA B N 1
ATOM 8792 C CA . ALA B 1 388 ? 12.609 -30.375 0.844 1 97.19 388 ALA B CA 1
ATOM 8793 C C . ALA B 1 388 ? 11.102 -30.594 0.907 1 97.19 388 ALA B C 1
ATOM 8795 O O . ALA B 1 388 ? 10.359 -29.75 1.407 1 97.19 388 ALA B O 1
ATOM 8796 N N . PHE B 1 389 ? 10.68 -31.719 0.35 1 97.19 389 PHE B N 1
ATOM 8797 C CA . PHE B 1 389 ? 9.258 -32.062 0.352 1 97.19 389 PHE B CA 1
ATOM 8798 C C . PHE B 1 389 ? 9.047 -33.531 0.565 1 97.19 389 PHE B C 1
ATOM 8800 O O . PHE B 1 389 ? 9.836 -34.375 0.09 1 97.19 389 PHE B O 1
ATOM 8807 N N . PRO B 1 390 ? 7.977 -33.875 1.363 1 98 390 PRO B N 1
ATOM 8808 C CA . PRO B 1 390 ? 7.492 -35.25 1.205 1 98 390 PRO B CA 1
ATOM 8809 C C . PRO B 1 390 ? 6.996 -35.531 -0.209 1 98 390 PRO B C 1
ATOM 8811 O O . PRO B 1 390 ? 6.34 -34.688 -0.823 1 98 390 PRO B O 1
ATOM 8814 N N . VAL B 1 391 ? 7.367 -36.656 -0.725 1 97.88 391 VAL B N 1
ATOM 8815 C CA . VAL B 1 391 ? 6.895 -37.031 -2.053 1 97.88 391 VAL B CA 1
ATOM 8816 C C . VAL B 1 391 ? 5.652 -37.938 -1.927 1 97.88 391 VAL B C 1
ATOM 8818 O O . VAL B 1 391 ? 5.711 -39.125 -2.197 1 97.88 391 VAL B O 1
ATOM 8821 N N . PHE B 1 392 ? 4.578 -37.312 -1.736 1 95.56 392 PHE B N 1
ATOM 8822 C CA . PHE B 1 392 ? 3.342 -38.031 -1.427 1 95.56 392 PHE B CA 1
ATOM 8823 C C . PHE B 1 392 ? 2.916 -38.906 -2.596 1 95.56 392 PHE B C 1
ATOM 8825 O O . PHE B 1 392 ? 2.307 -39.969 -2.396 1 95.56 392 PHE B O 1
ATOM 8832 N N . SER B 1 393 ? 3.217 -38.562 -3.824 1 94.62 393 SER B N 1
ATOM 8833 C CA . SER B 1 393 ? 2.84 -39.344 -4.996 1 94.62 393 SER B CA 1
ATOM 8834 C C . SER B 1 393 ? 3.5 -40.719 -4.98 1 94.62 393 SER B C 1
ATOM 8836 O O . SER B 1 393 ? 3.045 -41.625 -5.664 1 94.62 393 SER B O 1
ATOM 8838 N N . HIS B 1 394 ? 4.566 -40.844 -4.184 1 96.88 394 HIS B N 1
ATOM 8839 C CA . HIS B 1 394 ? 5.281 -42.125 -4.086 1 96.88 394 HIS B CA 1
ATOM 8840 C C . HIS B 1 394 ? 4.84 -42.906 -2.859 1 96.88 394 HIS B C 1
ATOM 8842 O O . HIS B 1 394 ? 5.254 -44.062 -2.672 1 96.88 394 HIS B O 1
ATOM 8848 N N . MET B 1 395 ? 4.035 -42.281 -2.041 1 96.88 395 MET B N 1
ATOM 8849 C CA . MET B 1 395 ? 3.607 -42.906 -0.792 1 96.88 395 MET B CA 1
ATOM 8850 C C . MET B 1 395 ? 2.268 -43.625 -0.967 1 96.88 395 MET B C 1
ATOM 8852 O O . MET B 1 395 ? 1.263 -43.188 -0.383 1 96.88 395 MET B O 1
ATOM 8856 N N . LYS B 1 396 ? 2.297 -44.719 -1.632 1 96.12 396 LYS B N 1
ATOM 8857 C CA . LYS B 1 396 ? 1.052 -45.375 -2.012 1 96.12 396 LYS B CA 1
ATOM 8858 C C . LYS B 1 396 ? 0.643 -46.406 -0.975 1 96.12 396 LYS B C 1
ATOM 8860 O O . LYS B 1 396 ? -0.504 -46.875 -0.96 1 96.12 396 LYS B O 1
ATOM 8865 N N . MET B 1 397 ? 1.545 -46.75 -0.153 1 96.69 397 MET B N 1
ATOM 8866 C CA . MET B 1 397 ? 1.25 -47.719 0.909 1 96.69 397 MET B CA 1
ATOM 8867 C C . MET B 1 397 ? 0.823 -47 2.186 1 96.69 397 MET B C 1
ATOM 8869 O O . MET B 1 397 ? 1.594 -46.219 2.756 1 96.69 397 MET B O 1
ATOM 8873 N N . TYR B 1 398 ? -0.358 -47.375 2.652 1 97.12 398 TYR B N 1
ATOM 8874 C CA . TYR B 1 398 ? -0.878 -46.75 3.875 1 97.12 398 TYR B CA 1
ATOM 8875 C C . TYR B 1 398 ? -0.109 -47.25 5.094 1 97.12 398 TYR B C 1
ATOM 8877 O O . TYR B 1 398 ? 0.221 -46.469 5.988 1 97.12 398 TYR B O 1
ATOM 8885 N N . ASP B 1 399 ? 0.061 -48.531 5.129 1 96.69 399 ASP B N 1
ATOM 8886 C CA . ASP B 1 399 ? 0.861 -49.125 6.199 1 96.69 399 ASP B CA 1
ATOM 8887 C C . ASP B 1 399 ? 2.34 -49.156 5.82 1 96.69 399 ASP B C 1
ATOM 8889 O O . ASP B 1 399 ? 2.797 -50.062 5.152 1 96.69 399 ASP B O 1
ATOM 8893 N N . THR B 1 400 ? 3.061 -48.188 6.195 1 96.75 400 THR B N 1
ATOM 8894 C CA . THR B 1 400 ? 4.48 -48.031 5.895 1 96.75 400 THR B CA 1
ATOM 8895 C C . THR B 1 400 ? 5.23 -47.469 7.086 1 96.75 400 THR B C 1
ATOM 8897 O O . THR B 1 400 ? 4.621 -46.875 7.992 1 96.75 400 THR B O 1
ATOM 8900 N N . GLU B 1 401 ? 6.551 -47.656 7.102 1 96.25 401 GLU B N 1
ATOM 8901 C CA . GLU B 1 401 ? 7.402 -47.125 8.164 1 96.25 401 GLU B CA 1
ATOM 8902 C C . GLU B 1 401 ? 8.312 -46.031 7.633 1 96.25 401 GLU B C 1
ATOM 8904 O O . GLU B 1 401 ? 8.992 -45.344 8.406 1 96.25 401 GLU B O 1
ATOM 8909 N N . THR B 1 402 ? 8.25 -45.844 6.348 1 97.12 402 THR B N 1
ATOM 8910 C CA . THR B 1 402 ? 9.188 -44.906 5.742 1 97.12 402 THR B CA 1
ATOM 8911 C C . THR B 1 402 ? 8.445 -43.781 5.031 1 97.12 402 THR B C 1
ATOM 8913 O O . THR B 1 402 ? 7.301 -43.969 4.609 1 97.12 402 THR B O 1
ATOM 8916 N N . LEU B 1 403 ? 9.086 -42.688 5.004 1 98.06 403 LEU B N 1
ATOM 8917 C CA . LEU B 1 403 ? 8.625 -41.5 4.281 1 98.06 403 LEU B CA 1
ATOM 8918 C C . LEU B 1 403 ? 9.578 -41.156 3.141 1 98.06 403 LEU B C 1
ATOM 8920 O O . LEU B 1 403 ? 10.781 -41 3.357 1 98.06 403 LEU B O 1
ATOM 8924 N N . ARG B 1 404 ? 9.086 -41.094 1.927 1 98.62 404 ARG B N 1
ATOM 8925 C CA . ARG B 1 404 ? 9.875 -40.594 0.798 1 98.62 404 ARG B CA 1
ATOM 8926 C C . ARG B 1 404 ? 10.023 -39.094 0.842 1 98.62 404 ARG B C 1
ATOM 8928 O O . ARG B 1 404 ? 9.023 -38.344 0.897 1 98.62 404 ARG B O 1
ATOM 8935 N N . VAL B 1 405 ? 11.258 -38.594 0.84 1 98.19 405 VAL B N 1
ATOM 8936 C CA . VAL B 1 405 ? 11.555 -37.156 0.874 1 98.19 405 VAL B CA 1
ATOM 8937 C C . VAL B 1 405 ? 12.43 -36.781 -0.316 1 98.19 405 VAL B C 1
ATOM 8939 O O . VAL B 1 405 ? 13.305 -37.562 -0.716 1 98.19 405 VAL B O 1
ATOM 8942 N N . SER B 1 406 ? 12.148 -35.719 -0.945 1 97.81 406 SER B N 1
ATOM 8943 C CA . SER B 1 406 ? 13.055 -35.125 -1.917 1 97.81 406 SER B CA 1
ATOM 8944 C C . SER B 1 406 ? 13.805 -33.938 -1.312 1 97.81 406 SER B C 1
ATOM 8946 O O . SER B 1 406 ? 13.234 -33.156 -0.529 1 97.81 406 SER B O 1
ATOM 8948 N N . TYR B 1 407 ? 15.047 -33.781 -1.623 1 96.94 407 TYR B N 1
ATOM 8949 C CA . TYR B 1 407 ? 15.914 -32.719 -1.125 1 96.94 407 TYR B CA 1
ATOM 8950 C C . TYR B 1 407 ? 16.766 -32.156 -2.248 1 96.94 407 TYR B C 1
ATOM 8952 O O . TYR B 1 407 ? 17.312 -32.875 -3.064 1 96.94 407 TYR B O 1
ATOM 8960 N N . THR B 1 408 ? 16.812 -30.812 -2.303 1 96.06 408 THR B N 1
ATOM 8961 C CA . THR B 1 408 ? 17.578 -30.141 -3.352 1 96.06 408 THR B CA 1
ATOM 8962 C C . THR B 1 408 ? 17.891 -28.703 -2.959 1 96.06 408 THR B C 1
ATOM 8964 O O . THR B 1 408 ? 17.391 -28.203 -1.946 1 96.06 408 THR B O 1
ATOM 8967 N N . SER B 1 409 ? 18.812 -28.094 -3.564 1 93.38 409 SER B N 1
ATOM 8968 C CA . SER B 1 409 ? 19.062 -26.656 -3.57 1 93.38 409 SER B CA 1
ATOM 8969 C C . SER B 1 409 ? 19.344 -26.156 -4.98 1 93.38 409 SER B C 1
ATOM 8971 O O . SER B 1 409 ? 19.359 -26.938 -5.934 1 93.38 409 SER B O 1
ATOM 8973 N N . MET B 1 410 ? 19.547 -24.875 -5.125 1 93.12 410 MET B N 1
ATOM 8974 C CA . MET B 1 410 ? 19.781 -24.312 -6.453 1 93.12 410 MET B CA 1
ATOM 8975 C C . MET B 1 410 ? 21.125 -24.812 -7.004 1 93.12 410 MET B C 1
ATOM 8977 O O . MET B 1 410 ? 21.359 -24.766 -8.211 1 93.12 410 MET B O 1
ATOM 8981 N N . SER B 1 411 ? 22.062 -25.266 -6.078 1 90.81 411 SER B N 1
ATOM 8982 C CA . SER B 1 411 ? 23.359 -25.75 -6.523 1 90.81 411 SER B CA 1
ATOM 8983 C C . SER B 1 411 ? 23.5 -27.25 -6.305 1 90.81 411 SER B C 1
ATOM 8985 O O . SER B 1 411 ? 24.531 -27.844 -6.652 1 90.81 411 SER B O 1
ATOM 8987 N N . THR B 1 412 ? 22.516 -27.875 -5.715 1 91.06 412 THR B N 1
ATOM 8988 C CA . THR B 1 412 ? 22.562 -29.297 -5.398 1 91.06 412 THR B CA 1
ATOM 8989 C C . THR B 1 412 ? 21.438 -30.062 -6.094 1 91.06 412 THR B C 1
ATOM 8991 O O . THR B 1 412 ? 20.266 -29.875 -5.758 1 91.06 412 THR B O 1
ATOM 8994 N N . PRO B 1 413 ? 21.859 -30.969 -6.988 1 94.5 413 PRO B N 1
ATOM 8995 C CA . PRO B 1 413 ? 20.812 -31.75 -7.66 1 94.5 413 PRO B CA 1
ATOM 8996 C C . PRO B 1 413 ? 19.922 -32.5 -6.684 1 94.5 413 PRO B C 1
ATOM 8998 O O . PRO B 1 413 ? 20.344 -32.812 -5.566 1 94.5 413 PRO B O 1
ATOM 9001 N N . THR B 1 414 ? 18.797 -32.938 -7.082 1 96.38 414 THR B N 1
ATOM 9002 C CA . THR B 1 414 ? 17.766 -33.531 -6.238 1 96.38 414 THR B CA 1
ATOM 9003 C C . THR B 1 414 ? 18.156 -34.938 -5.805 1 96.38 414 THR B C 1
ATOM 9005 O O . THR B 1 414 ? 18.656 -35.719 -6.609 1 96.38 414 THR B O 1
ATOM 9008 N N . THR B 1 415 ? 17.984 -35.188 -4.602 1 96.75 415 THR B N 1
ATOM 9009 C CA . THR B 1 415 ? 18.094 -36.5 -4.027 1 96.75 415 THR B CA 1
ATOM 9010 C C . THR B 1 415 ? 16.75 -36.969 -3.465 1 96.75 415 THR B C 1
ATOM 9012 O O . THR B 1 415 ? 16.078 -36.219 -2.762 1 96.75 415 THR B O 1
ATOM 9015 N N . TRP B 1 416 ? 16.375 -38.188 -3.85 1 98.19 416 TRP B N 1
ATOM 9016 C CA . TRP B 1 416 ? 15.227 -38.844 -3.232 1 98.19 416 TRP B CA 1
ATOM 9017 C C . TRP B 1 416 ? 15.688 -39.906 -2.227 1 98.19 416 TRP B C 1
ATOM 9019 O O . TRP B 1 416 ? 16.531 -40.75 -2.541 1 98.19 416 TRP B O 1
ATOM 9029 N N . PHE B 1 417 ? 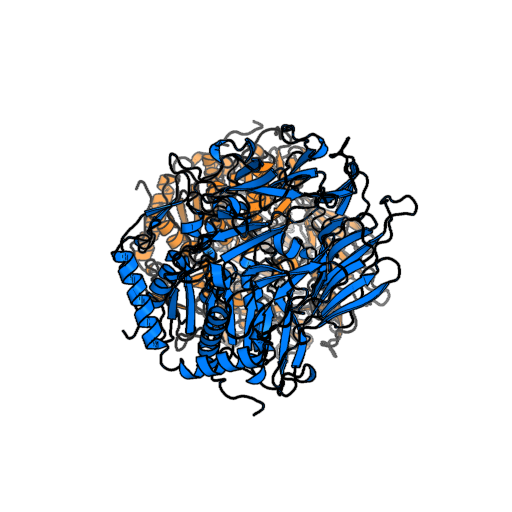15.133 -39.844 -1.043 1 97.88 417 PHE B N 1
ATOM 9030 C CA . PHE B 1 417 ? 15.516 -40.844 -0.04 1 97.88 417 PHE B CA 1
ATOM 9031 C C . PHE B 1 417 ? 14.312 -41.25 0.807 1 97.88 417 PHE B C 1
ATOM 9033 O O . PHE B 1 417 ? 13.328 -40.5 0.881 1 97.88 417 PHE B O 1
ATOM 9040 N N . ASP B 1 418 ? 14.391 -42.406 1.305 1 98.25 418 ASP B N 1
ATOM 9041 C CA . ASP B 1 418 ? 13.414 -42.906 2.281 1 98.25 418 ASP B CA 1
ATOM 9042 C C . ASP B 1 418 ? 13.898 -42.656 3.707 1 98.25 418 ASP B C 1
ATOM 9044 O O . ASP B 1 418 ? 15.008 -43.031 4.07 1 98.25 418 ASP B O 1
ATOM 9048 N N . LEU B 1 419 ? 13.102 -41.969 4.414 1 98 419 LEU B N 1
ATOM 9049 C CA . LEU B 1 419 ? 13.359 -41.719 5.828 1 98 419 LEU B CA 1
ATOM 9050 C C . LEU B 1 419 ? 12.555 -42.656 6.703 1 98 419 LEU B C 1
ATOM 9052 O O . LEU B 1 419 ? 11.328 -42.688 6.648 1 98 419 LEU B O 1
ATOM 9056 N N . HIS B 1 420 ? 13.258 -43.5 7.473 1 96.94 420 HIS B N 1
ATOM 9057 C CA . HIS B 1 420 ? 12.547 -44.25 8.492 1 96.94 420 HIS B CA 1
ATOM 9058 C C . HIS B 1 420 ? 12.086 -43.375 9.633 1 96.94 420 HIS B C 1
ATOM 9060 O O . HIS B 1 420 ? 12.906 -42.812 10.352 1 96.94 420 HIS B O 1
ATOM 9066 N N . VAL B 1 421 ? 10.852 -43.25 9.875 1 94.62 421 VAL B N 1
ATOM 9067 C CA . VAL B 1 421 ? 10.258 -42.188 10.695 1 94.62 421 VAL B CA 1
ATOM 9068 C C . VAL B 1 421 ? 10.648 -42.375 12.156 1 94.62 421 VAL B C 1
ATOM 9070 O O . VAL B 1 421 ? 10.891 -41.406 12.875 1 94.62 421 VAL B O 1
ATOM 9073 N N . VAL B 1 422 ? 10.75 -43.562 12.633 1 89.69 422 VAL B N 1
ATOM 9074 C CA . VAL B 1 422 ? 10.977 -43.844 14.047 1 89.69 422 VAL B CA 1
ATOM 9075 C C . VAL B 1 422 ? 12.469 -43.719 14.359 1 89.69 422 VAL B C 1
ATOM 9077 O O . VAL B 1 422 ? 12.859 -43.031 15.32 1 89.69 422 VAL B O 1
ATOM 9080 N N . ASN B 1 423 ? 13.312 -44.25 13.531 1 91.62 423 ASN B N 1
ATOM 9081 C CA . ASN B 1 423 ? 14.719 -44.281 13.914 1 91.62 423 ASN B CA 1
ATOM 9082 C C . ASN B 1 423 ? 15.531 -43.25 13.156 1 91.62 423 ASN B C 1
ATOM 9084 O O . ASN B 1 423 ? 16.688 -43 13.469 1 91.62 423 ASN B O 1
ATOM 9088 N N . GLY B 1 424 ? 14.984 -42.688 12.109 1 92.31 424 GLY B N 1
ATOM 9089 C CA . GLY B 1 424 ? 15.602 -41.531 11.477 1 92.31 424 GLY B CA 1
ATOM 9090 C C . GLY B 1 424 ? 16.594 -41.906 10.391 1 92.31 424 GLY B C 1
ATOM 9091 O O . GLY B 1 424 ? 17.188 -41.031 9.75 1 92.31 424 GLY B O 1
ATOM 9092 N N . THR B 1 425 ? 16.734 -43.156 10.117 1 96 425 THR B N 1
ATOM 9093 C CA . THR B 1 425 ? 17.703 -43.562 9.102 1 96 425 THR B CA 1
ATOM 9094 C C . THR B 1 425 ? 17.234 -43.156 7.711 1 96 425 THR B C 1
ATOM 9096 O O . THR B 1 425 ? 16.047 -43.25 7.395 1 96 425 THR B O 1
ATOM 9099 N N . ARG B 1 426 ? 18.172 -42.75 6.895 1 96.88 426 ARG B N 1
ATOM 9100 C CA . ARG B 1 426 ? 17.906 -42.312 5.527 1 96.88 426 ARG B CA 1
ATOM 9101 C C . ARG B 1 426 ? 18.5 -43.281 4.516 1 96.88 426 ARG B C 1
ATOM 9103 O O . ARG B 1 426 ? 19.656 -43.719 4.664 1 96.88 426 ARG B O 1
ATOM 9110 N N . THR B 1 427 ? 17.766 -43.688 3.602 1 97.56 427 THR B N 1
ATOM 9111 C CA . THR B 1 427 ? 18.219 -44.531 2.502 1 97.56 427 THR B CA 1
ATOM 9112 C C . THR B 1 427 ? 18 -43.844 1.162 1 97.56 427 THR B C 1
ATOM 9114 O O . THR B 1 427 ? 16.875 -43.531 0.789 1 97.56 427 THR B O 1
ATOM 9117 N N . ILE B 1 428 ? 19.062 -43.688 0.418 1 97.69 428 ILE B N 1
ATOM 9118 C CA . ILE B 1 428 ? 18.984 -43.031 -0.874 1 97.69 428 ILE B CA 1
ATOM 9119 C C . ILE B 1 428 ? 18.281 -43.906 -1.882 1 97.69 428 ILE B C 1
ATOM 9121 O O . ILE B 1 428 ? 18.625 -45.094 -2.018 1 97.69 428 ILE B O 1
ATOM 9125 N N . VAL B 1 429 ? 17.312 -43.406 -2.512 1 97.62 429 VAL B N 1
ATOM 9126 C CA . VAL B 1 429 ? 16.578 -44.125 -3.547 1 97.62 429 VAL B CA 1
ATOM 9127 C C . VAL B 1 429 ? 17.094 -43.719 -4.926 1 97.62 429 VAL B C 1
ATOM 9129 O O . VAL B 1 429 ? 17.266 -44.594 -5.801 1 97.62 429 VAL B O 1
ATOM 9132 N N . LYS B 1 430 ? 17.359 -42.469 -5.109 1 97.12 430 LYS B N 1
ATOM 9133 C CA . LYS B 1 430 ? 17.875 -41.938 -6.379 1 97.12 430 LYS B CA 1
ATOM 9134 C C . LYS B 1 430 ? 18.531 -40.594 -6.199 1 97.12 430 LYS B C 1
ATOM 9136 O O . LYS B 1 430 ? 18.094 -39.781 -5.375 1 97.12 430 LYS B O 1
ATOM 9141 N N . VAL B 1 431 ? 19.531 -40.375 -6.828 1 95.81 431 VAL B N 1
ATOM 9142 C CA . VAL B 1 431 ? 20.156 -39.062 -6.973 1 95.81 431 VAL B CA 1
ATOM 9143 C C . VAL B 1 431 ? 20.109 -38.625 -8.438 1 95.81 431 VAL B C 1
ATOM 9145 O O . VAL B 1 431 ? 20.516 -39.375 -9.328 1 95.81 431 VAL B O 1
ATOM 9148 N N . ARG B 1 432 ? 19.562 -37.531 -8.648 1 95.38 432 ARG B N 1
ATOM 9149 C CA . ARG B 1 432 ? 19.547 -37 -10.008 1 95.38 432 ARG B CA 1
ATOM 9150 C C . ARG B 1 432 ? 20.969 -36.875 -10.562 1 95.38 432 ARG B C 1
ATOM 9152 O O . ARG B 1 432 ? 21.812 -36.219 -9.961 1 95.38 432 ARG B O 1
ATOM 9159 N N . GLU B 1 433 ? 21.203 -37.5 -11.656 1 95.06 433 GLU B N 1
ATOM 9160 C CA . GLU B 1 433 ? 22.484 -37.375 -12.32 1 95.06 433 GLU B CA 1
ATOM 9161 C C . GLU B 1 433 ? 22.5 -36.219 -13.312 1 95.06 433 GLU B C 1
ATOM 9163 O O . GLU B 1 433 ? 21.594 -36.094 -14.148 1 95.06 433 GLU B O 1
ATOM 9168 N N . VAL B 1 434 ? 23.375 -35.375 -13.156 1 96.31 434 VAL B N 1
ATOM 9169 C CA . VAL B 1 434 ? 23.594 -34.281 -14.109 1 96.31 434 VAL B CA 1
ATOM 9170 C C . VAL B 1 434 ? 24.859 -34.562 -14.914 1 96.31 434 VAL B C 1
ATOM 9172 O O . VAL B 1 434 ? 25.953 -34.656 -14.359 1 96.31 434 VAL B O 1
ATOM 9175 N N . LEU B 1 435 ? 24.719 -34.688 -16.125 1 96.25 435 LEU B N 1
ATOM 9176 C CA . LEU B 1 435 ? 25.812 -35.125 -16.984 1 96.25 435 LEU B CA 1
ATOM 9177 C C . LEU B 1 435 ? 26.641 -33.969 -17.484 1 96.25 435 LEU B C 1
ATOM 9179 O O . LEU B 1 435 ? 26.453 -32.812 -17.016 1 96.25 435 LEU B O 1
ATOM 9183 N N . GLY B 1 436 ? 27.547 -34.312 -18.312 1 92.44 436 GLY B N 1
ATOM 9184 C CA . GLY B 1 436 ? 28.406 -33.281 -18.891 1 92.44 436 GLY B CA 1
ATOM 9185 C C . GLY B 1 436 ? 29.469 -32.781 -17.938 1 92.44 436 GLY B C 1
ATOM 9186 O O . GLY B 1 436 ? 30.047 -33.562 -17.188 1 92.44 436 GLY B O 1
ATOM 9187 N N . ASN B 1 437 ? 29.75 -31.547 -18 1 89 437 ASN B N 1
ATOM 9188 C CA . ASN B 1 437 ? 30.812 -30.953 -17.188 1 89 437 ASN B CA 1
ATOM 9189 C C . ASN B 1 437 ? 30.266 -30.312 -15.922 1 89 437 ASN B C 1
ATOM 9191 O O . ASN B 1 437 ? 30.891 -29.406 -15.359 1 89 437 ASN B O 1
ATOM 9195 N N . PHE B 1 438 ? 29.156 -30.812 -15.531 1 94 438 PHE B N 1
ATOM 9196 C CA . PHE B 1 438 ? 28.562 -30.25 -14.328 1 94 438 PHE B CA 1
ATOM 9197 C C . PHE B 1 438 ? 29.344 -30.656 -13.086 1 94 438 PHE B C 1
ATOM 9199 O O . PHE B 1 438 ? 29.641 -31.828 -12.898 1 94 438 PHE B O 1
ATOM 9206 N N . ASP B 1 439 ? 29.719 -29.688 -12.305 1 94.19 439 ASP B N 1
ATOM 9207 C CA . ASP B 1 439 ? 30.281 -29.828 -10.961 1 94.19 439 ASP B CA 1
ATOM 9208 C C . ASP B 1 439 ? 29.625 -28.859 -9.984 1 94.19 439 ASP B C 1
ATOM 9210 O O . ASP B 1 439 ? 29.781 -27.641 -10.117 1 94.19 439 ASP B O 1
ATOM 9214 N N . ALA B 1 440 ? 28.938 -29.438 -9.055 1 92.06 440 ALA B N 1
ATOM 9215 C CA . ALA B 1 440 ? 28.203 -28.625 -8.094 1 92.06 440 ALA B CA 1
ATOM 9216 C C . ALA B 1 440 ? 29.109 -27.594 -7.418 1 92.06 440 ALA B C 1
ATOM 9218 O O . ALA B 1 440 ? 28.656 -26.516 -7.027 1 92.06 440 ALA B O 1
ATOM 9219 N N . LYS B 1 441 ? 30.359 -27.797 -7.289 1 93.75 441 LYS B N 1
ATOM 9220 C CA . LYS B 1 441 ? 31.328 -26.938 -6.617 1 93.75 441 LYS B CA 1
ATOM 9221 C C . LYS B 1 441 ? 31.578 -25.656 -7.422 1 93.75 441 LYS B C 1
ATOM 9223 O O . LYS B 1 441 ? 32.125 -24.688 -6.898 1 93.75 441 LYS B O 1
ATOM 9228 N N . ASN B 1 442 ? 31.188 -25.672 -8.695 1 95.62 442 ASN B N 1
ATOM 9229 C CA . ASN B 1 442 ? 31.375 -24.5 -9.555 1 95.62 442 ASN B CA 1
ATOM 9230 C C . ASN B 1 442 ? 30.328 -23.422 -9.281 1 95.62 442 ASN B C 1
ATOM 9232 O O . ASN B 1 442 ? 30.406 -22.328 -9.828 1 95.62 442 ASN B O 1
ATOM 9236 N N . TYR B 1 443 ? 29.391 -23.734 -8.461 1 95.19 443 TYR B N 1
ATOM 9237 C CA . TYR B 1 443 ? 28.297 -22.812 -8.227 1 95.19 443 TYR B CA 1
ATOM 9238 C C . TYR B 1 443 ? 28.109 -22.562 -6.734 1 95.19 443 TYR B C 1
ATOM 9240 O O . TYR B 1 443 ? 28.453 -23.406 -5.906 1 95.19 443 TYR B O 1
ATOM 9248 N N . THR B 1 444 ? 27.625 -21.438 -6.402 1 93.44 444 THR B N 1
ATOM 9249 C CA . THR B 1 444 ? 27.312 -21.078 -5.023 1 93.44 444 THR B CA 1
ATOM 9250 C C . THR B 1 444 ? 25.938 -20.422 -4.93 1 93.44 444 THR B C 1
ATOM 9252 O O . THR B 1 444 ? 25.469 -19.797 -5.895 1 93.44 444 THR B O 1
ATOM 9255 N N . CYS B 1 445 ? 25.25 -20.719 -3.906 1 92.31 445 CYS B N 1
ATOM 9256 C CA . CYS B 1 445 ? 23.938 -20.156 -3.623 1 92.31 445 CYS B CA 1
ATOM 9257 C C . CYS B 1 445 ? 23.969 -19.312 -2.348 1 92.31 445 CYS B C 1
ATOM 9259 O O . CYS B 1 445 ? 24.594 -19.703 -1.361 1 92.31 445 CYS B O 1
ATOM 9261 N N . ARG B 1 446 ? 23.328 -18.141 -2.32 1 92.19 446 ARG B N 1
ATOM 9262 C CA . ARG B 1 446 ? 23.25 -17.328 -1.108 1 92.19 446 ARG B CA 1
ATOM 9263 C C . ARG B 1 446 ? 21.891 -16.656 -0.993 1 92.19 446 ARG B C 1
ATOM 9265 O O . ARG B 1 446 ? 21.109 -16.641 -1.953 1 92.19 446 ARG B O 1
ATOM 9272 N N . ARG B 1 447 ? 21.594 -16.219 0.179 1 93.94 447 ARG B N 1
ATOM 9273 C CA . ARG B 1 447 ? 20.344 -15.516 0.496 1 93.94 447 ARG B CA 1
ATOM 9274 C C . ARG B 1 447 ? 20.625 -14.062 0.853 1 93.94 447 ARG B C 1
ATOM 9276 O O . ARG B 1 447 ? 21.547 -13.766 1.616 1 93.94 447 ARG B O 1
ATOM 9283 N N . LEU B 1 448 ? 19.953 -13.094 0.214 1 95.88 448 LEU B N 1
ATOM 9284 C CA . LEU B 1 448 ? 19.969 -11.672 0.537 1 95.88 448 LEU B CA 1
ATOM 9285 C C . LEU B 1 448 ? 18.562 -11.172 0.824 1 95.88 448 LEU B C 1
ATOM 9287 O O . LEU B 1 448 ? 17.578 -11.906 0.667 1 95.88 448 LEU B O 1
ATOM 9291 N N . PHE B 1 449 ? 18.438 -9.961 1.302 1 97.5 449 PHE B N 1
ATOM 9292 C CA . PHE B 1 449 ? 17.156 -9.352 1.604 1 97.5 449 PHE B CA 1
ATOM 9293 C C . PHE B 1 449 ? 17.094 -7.926 1.071 1 97.5 449 PHE B C 1
ATOM 9295 O O . PHE B 1 449 ? 17.953 -7.102 1.392 1 97.5 449 PHE B O 1
ATOM 9302 N N . ALA B 1 450 ? 16.156 -7.664 0.233 1 98.56 450 ALA B N 1
ATOM 9303 C CA . ALA B 1 450 ? 15.836 -6.293 -0.165 1 98.56 450 ALA B CA 1
ATOM 9304 C C . ALA B 1 450 ? 14.812 -5.672 0.783 1 98.56 450 ALA B C 1
ATOM 9306 O O . ALA B 1 450 ? 14.07 -6.383 1.457 1 98.56 450 ALA B O 1
ATOM 9307 N N . THR B 1 451 ? 14.742 -4.367 0.875 1 98.25 451 THR B N 1
ATOM 9308 C CA . THR B 1 451 ? 13.805 -3.668 1.748 1 98.25 451 THR B CA 1
ATOM 9309 C C . THR B 1 451 ? 12.734 -2.945 0.929 1 98.25 451 THR B C 1
ATOM 9311 O O . THR B 1 451 ? 13.055 -2.086 0.105 1 98.25 451 THR B O 1
ATOM 9314 N N . ALA B 1 452 ? 11.5 -3.322 1.155 1 98.25 452 ALA B N 1
ATOM 9315 C CA . ALA B 1 452 ? 10.375 -2.668 0.483 1 98.25 452 ALA B CA 1
ATOM 9316 C C . ALA B 1 452 ? 10.109 -1.289 1.078 1 98.25 452 ALA B C 1
ATOM 9318 O O . ALA B 1 452 ? 10.656 -0.942 2.127 1 98.25 452 ALA B O 1
ATOM 9319 N N . PRO B 1 453 ? 9.266 -0.462 0.447 1 96 453 PRO B N 1
ATOM 9320 C CA . PRO B 1 453 ? 8.984 0.888 0.939 1 96 453 PRO B CA 1
ATOM 9321 C C . PRO B 1 453 ? 8.391 0.891 2.348 1 96 453 PRO B C 1
ATOM 9323 O O . PRO B 1 453 ? 8.641 1.816 3.123 1 96 453 PRO B O 1
ATOM 9326 N N . ASP B 1 454 ? 7.629 -0.086 2.709 1 96.44 454 ASP B N 1
ATOM 9327 C CA . ASP B 1 454 ? 7.035 -0.161 4.039 1 96.44 454 ASP B CA 1
ATOM 9328 C C . ASP B 1 454 ? 7.984 -0.834 5.027 1 96.44 454 ASP B C 1
ATOM 9330 O O . ASP B 1 454 ? 7.566 -1.254 6.109 1 96.44 454 ASP B O 1
ATOM 9334 N N . ARG B 1 455 ? 9.258 -1.118 4.605 1 96.38 455 ARG B N 1
ATOM 9335 C CA . ARG B 1 455 ? 10.367 -1.617 5.41 1 96.38 455 ARG B CA 1
ATOM 9336 C C . ARG B 1 455 ? 10.328 -3.139 5.516 1 96.38 455 ARG B C 1
ATOM 9338 O O . ARG B 1 455 ? 11.164 -3.74 6.191 1 96.38 455 ARG B O 1
ATOM 9345 N N . THR B 1 456 ? 9.391 -3.793 4.852 1 97.25 456 THR B N 1
ATOM 9346 C CA . THR B 1 456 ? 9.375 -5.25 4.805 1 97.25 456 THR B CA 1
ATOM 9347 C C . THR B 1 456 ? 10.633 -5.789 4.125 1 97.25 456 THR B C 1
ATOM 9349 O O . THR B 1 456 ? 11.062 -5.254 3.105 1 97.25 456 THR B O 1
ATOM 9352 N N . LYS B 1 457 ? 11.211 -6.824 4.676 1 97.94 457 LYS B N 1
ATOM 9353 C CA . LYS B 1 457 ? 12.391 -7.461 4.09 1 97.94 457 LYS B CA 1
ATOM 9354 C C . LYS B 1 457 ? 12 -8.57 3.127 1 97.94 457 LYS B C 1
ATOM 9356 O O . LYS B 1 457 ? 11.344 -9.539 3.521 1 97.94 457 LYS B O 1
ATOM 9361 N N . ILE B 1 458 ? 12.367 -8.484 1.861 1 98.44 458 ILE B N 1
ATOM 9362 C CA . ILE B 1 458 ? 12.016 -9.445 0.817 1 98.44 458 ILE B CA 1
ATOM 9363 C C . ILE B 1 458 ? 13.188 -10.391 0.575 1 98.44 458 ILE B C 1
ATOM 9365 O O . ILE B 1 458 ? 14.258 -9.969 0.13 1 98.44 458 ILE B O 1
ATOM 9369 N N . PRO B 1 459 ? 12.992 -11.641 0.792 1 97.19 459 PRO B N 1
ATOM 9370 C CA . PRO B 1 459 ? 14.094 -12.578 0.577 1 97.19 459 PRO B CA 1
ATOM 9371 C C . PRO B 1 459 ? 14.438 -12.766 -0.9 1 97.19 459 PRO B C 1
ATOM 9373 O O . PRO B 1 459 ? 13.539 -12.766 -1.748 1 97.19 459 PRO B O 1
ATOM 9376 N N . LEU B 1 460 ? 15.734 -12.961 -1.184 1 97.38 460 LEU B N 1
ATOM 9377 C CA . LEU B 1 460 ? 16.281 -13.281 -2.496 1 97.38 460 LEU B CA 1
ATOM 9378 C C . LEU B 1 460 ? 17.125 -14.555 -2.434 1 97.38 460 LEU B C 1
ATOM 9380 O O . LEU B 1 460 ? 17.922 -14.719 -1.512 1 97.38 460 LEU B O 1
ATOM 9384 N N . SER B 1 461 ? 16.891 -15.461 -3.285 1 96.25 461 SER B N 1
ATOM 9385 C CA . SER B 1 461 ? 17.797 -16.594 -3.496 1 96.25 461 SER B CA 1
ATOM 9386 C C . SER B 1 461 ? 18.641 -16.391 -4.75 1 96.25 461 SER B C 1
ATOM 9388 O O . SER B 1 461 ? 18.109 -16.234 -5.848 1 96.25 461 SER B O 1
ATOM 9390 N N . ILE B 1 462 ? 19.938 -16.422 -4.59 1 96.5 462 ILE B N 1
ATOM 9391 C CA . ILE B 1 462 ? 20.859 -16.062 -5.66 1 96.5 462 ILE B CA 1
ATOM 9392 C C . ILE B 1 462 ? 21.797 -17.234 -5.945 1 96.5 462 ILE B C 1
ATOM 9394 O O . ILE B 1 462 ? 22.344 -17.828 -5.02 1 96.5 462 ILE B O 1
ATOM 9398 N N . VAL B 1 463 ? 22 -17.594 -7.188 1 96.62 463 VAL B N 1
ATOM 9399 C CA . VAL B 1 463 ? 22.984 -18.594 -7.598 1 96.62 463 VAL B CA 1
ATOM 9400 C C . VAL B 1 463 ? 23.859 -18.031 -8.711 1 96.62 463 VAL B C 1
ATOM 9402 O O . VAL B 1 463 ? 23.391 -17.297 -9.586 1 96.62 463 VAL B O 1
ATOM 9405 N N . HIS B 1 464 ? 25.109 -18.188 -8.656 1 96.88 464 HIS B N 1
ATOM 9406 C CA . HIS B 1 464 ? 26.062 -17.75 -9.68 1 96.88 464 HIS B CA 1
ATOM 9407 C C . HIS B 1 464 ? 27.312 -18.625 -9.664 1 96.88 464 HIS B C 1
ATOM 9409 O O . HIS B 1 464 ? 27.5 -19.422 -8.742 1 96.88 464 HIS B O 1
ATOM 9415 N N . ASP B 1 465 ? 28.078 -18.562 -10.68 1 97.5 465 ASP B N 1
ATOM 9416 C CA . ASP B 1 465 ? 29.375 -19.234 -10.75 1 97.5 465 ASP B CA 1
ATOM 9417 C C . ASP B 1 465 ? 30.359 -18.656 -9.734 1 97.5 465 ASP B C 1
ATOM 9419 O O . ASP B 1 465 ? 30.438 -17.438 -9.562 1 97.5 465 ASP B O 1
ATOM 9423 N N . VAL B 1 466 ? 31.141 -19.531 -9.031 1 96.5 466 VAL B N 1
ATOM 9424 C CA . VAL B 1 466 ? 32 -19.141 -7.938 1 96.5 466 VAL B CA 1
ATOM 9425 C C . VAL B 1 466 ? 33.156 -18.281 -8.469 1 96.5 466 VAL B C 1
ATOM 9427 O O . VAL B 1 466 ? 33.75 -17.5 -7.719 1 96.5 466 VAL B O 1
ATOM 9430 N N . SER B 1 467 ? 33.438 -18.312 -9.742 1 96.56 467 SER B N 1
ATOM 9431 C CA . SER B 1 467 ? 34.594 -17.641 -10.312 1 96.56 467 SER B CA 1
ATOM 9432 C C . SER B 1 467 ? 34.312 -16.172 -10.578 1 96.56 467 SER B C 1
ATOM 9434 O O . SER B 1 467 ? 35.219 -15.406 -10.883 1 96.56 467 SER B O 1
ATOM 9436 N N . LEU B 1 468 ? 33.062 -15.742 -10.453 1 97.06 468 LEU B N 1
ATOM 9437 C CA . LEU B 1 468 ? 32.688 -14.359 -10.758 1 97.06 468 LEU B CA 1
ATOM 9438 C C . LEU B 1 468 ? 33.344 -13.398 -9.766 1 97.06 468 LEU B C 1
ATOM 9440 O O . LEU B 1 468 ? 33.344 -13.656 -8.555 1 97.06 468 LEU B O 1
ATOM 9444 N N . ASP B 1 469 ? 33.906 -12.258 -10.25 1 97.12 469 ASP B N 1
ATOM 9445 C CA . ASP B 1 469 ? 34.344 -11.141 -9.414 1 97.12 469 ASP B CA 1
ATOM 9446 C C . ASP B 1 469 ? 33.156 -10.32 -8.93 1 97.12 469 ASP B C 1
ATOM 9448 O O . ASP B 1 469 ? 32.719 -9.414 -9.633 1 97.12 469 ASP B O 1
ATOM 9452 N N . MET B 1 470 ? 32.75 -10.531 -7.785 1 95.06 470 MET B N 1
ATOM 9453 C CA . MET B 1 470 ? 31.531 -9.961 -7.262 1 95.06 470 MET B CA 1
ATOM 9454 C C . MET B 1 470 ? 31.719 -8.492 -6.895 1 95.06 470 MET B C 1
ATOM 9456 O O . MET B 1 470 ? 30.781 -7.828 -6.457 1 95.06 470 MET B O 1
ATOM 9460 N N . SER B 1 471 ? 32.906 -7.949 -7.09 1 96.19 471 SER B N 1
ATOM 9461 C CA . SER B 1 471 ? 33.125 -6.527 -6.871 1 96.19 471 SER B CA 1
ATOM 9462 C C . SER B 1 471 ? 32.688 -5.699 -8.07 1 96.19 471 SER B C 1
ATOM 9464 O O . SER B 1 471 ? 32.594 -4.469 -7.988 1 96.19 471 SER B O 1
ATOM 9466 N N . LYS B 1 472 ? 32.344 -6.328 -9.148 1 97.25 472 LYS B N 1
ATOM 9467 C CA . LYS B 1 472 ? 31.828 -5.664 -10.344 1 97.25 472 LYS B CA 1
ATOM 9468 C C . LYS B 1 472 ? 30.422 -6.164 -10.688 1 97.25 472 LYS B C 1
ATOM 9470 O O . LYS B 1 472 ? 30.062 -7.289 -10.344 1 97.25 472 LYS B O 1
ATOM 9475 N N . PRO B 1 473 ? 29.703 -5.359 -11.438 1 98.25 473 PRO B N 1
ATOM 9476 C CA . PRO B 1 473 ? 28.375 -5.805 -11.844 1 98.25 473 PRO B CA 1
ATOM 9477 C C . PRO B 1 473 ? 28.422 -6.875 -12.938 1 98.25 473 PRO B C 1
ATOM 9479 O O . PRO B 1 473 ? 29.359 -6.91 -13.734 1 98.25 473 PRO B O 1
ATOM 9482 N N . HIS B 1 474 ? 27.422 -7.664 -12.953 1 98.56 474 HIS B N 1
ATOM 9483 C CA . HIS B 1 474 ? 27.297 -8.742 -13.93 1 98.56 474 HIS B CA 1
ATOM 9484 C C . HIS B 1 474 ? 25.875 -8.82 -14.492 1 98.56 474 HIS B C 1
ATOM 9486 O O . HIS B 1 474 ? 24.938 -8.336 -13.867 1 98.56 474 HIS B O 1
ATOM 9492 N N . PRO B 1 475 ? 25.719 -9.43 -15.75 1 98.69 475 PRO B N 1
ATOM 9493 C CA . PRO B 1 475 ? 24.359 -9.734 -16.203 1 98.69 475 PRO B CA 1
ATOM 9494 C C . PRO B 1 475 ? 23.578 -10.57 -15.195 1 98.69 475 PRO B C 1
ATOM 9496 O O . PRO B 1 475 ? 24.125 -11.477 -14.57 1 98.69 475 PRO B O 1
ATOM 9499 N N . THR B 1 476 ? 22.328 -10.195 -14.969 1 98.88 476 THR B N 1
ATOM 9500 C CA . THR B 1 476 ? 21.516 -10.805 -13.938 1 98.88 476 THR B CA 1
ATOM 9501 C C . THR B 1 476 ? 20.094 -11.023 -14.438 1 98.88 476 THR B C 1
ATOM 9503 O O . THR B 1 476 ? 19.531 -10.18 -15.141 1 98.88 476 THR B O 1
ATOM 9506 N N . VAL B 1 477 ? 19.531 -12.188 -14.141 1 98.81 477 VAL B N 1
ATOM 9507 C CA . VAL B 1 477 ? 18.125 -12.477 -14.391 1 98.81 477 VAL B CA 1
ATOM 9508 C C . VAL B 1 477 ? 17.359 -12.516 -13.07 1 98.81 477 VAL B C 1
ATOM 9510 O O . VAL B 1 477 ? 17.719 -13.258 -12.164 1 98.81 477 VAL B O 1
ATOM 9513 N N . LEU B 1 478 ? 16.359 -11.68 -12.938 1 98.88 478 LEU B N 1
ATOM 9514 C CA . LEU B 1 478 ? 15.484 -11.617 -11.766 1 98.88 478 LEU B CA 1
ATOM 9515 C C . LEU B 1 478 ? 14.133 -12.258 -12.062 1 98.88 478 LEU B C 1
ATOM 9517 O O . LEU B 1 478 ? 13.43 -11.836 -12.977 1 98.88 478 LEU B O 1
ATOM 9521 N N . TYR B 1 479 ? 13.781 -13.297 -11.312 1 98.69 479 TYR B N 1
ATOM 9522 C CA . TYR B 1 479 ? 12.531 -14.023 -11.508 1 98.69 479 TYR B CA 1
ATOM 9523 C C . TYR B 1 479 ? 11.641 -13.922 -10.281 1 98.69 479 TYR B C 1
ATOM 9525 O O . TYR B 1 479 ? 12.133 -13.922 -9.148 1 98.69 479 TYR B O 1
ATOM 9533 N N . ALA B 1 480 ? 10.297 -13.812 -10.484 1 98.56 480 ALA B N 1
ATOM 9534 C CA . ALA B 1 480 ? 9.305 -13.938 -9.414 1 98.56 480 ALA B CA 1
ATOM 9535 C C . ALA B 1 480 ? 7.949 -14.367 -9.969 1 98.56 480 ALA B C 1
ATOM 9537 O O . ALA B 1 480 ? 7.715 -14.297 -11.18 1 98.56 480 ALA B O 1
ATOM 9538 N N . TYR B 1 481 ? 7.086 -14.898 -9.141 1 98.31 481 TYR B N 1
ATOM 9539 C CA . TYR B 1 481 ? 5.699 -15.211 -9.461 1 98.31 481 TYR B CA 1
ATOM 9540 C C . TYR B 1 481 ? 4.742 -14.273 -8.734 1 98.31 481 TYR B C 1
ATOM 9542 O O . TYR B 1 481 ? 4.133 -13.398 -9.359 1 98.31 481 TYR B O 1
ATOM 9550 N N . GLY B 1 482 ? 4.559 -14.336 -7.344 1 97.94 482 GLY B N 1
ATOM 9551 C CA . GLY B 1 482 ? 3.982 -13.297 -6.508 1 97.94 482 GLY B CA 1
ATOM 9552 C C . GLY B 1 482 ? 2.475 -13.406 -6.383 1 97.94 482 GLY B C 1
ATOM 9553 O O . GLY B 1 482 ? 1.805 -12.422 -6.055 1 97.94 482 GLY B O 1
ATOM 9554 N N . SER B 1 483 ? 1.856 -14.609 -6.613 1 98.12 483 SER B N 1
ATOM 9555 C CA . SER B 1 483 ? 0.403 -14.703 -6.512 1 98.12 483 SER B CA 1
ATOM 9556 C C . SER B 1 483 ? -0.026 -16.062 -5.961 1 98.12 483 SER B C 1
ATOM 9558 O O . SER B 1 483 ? 0.746 -17.016 -5.996 1 98.12 483 SER B O 1
ATOM 9560 N N . TYR B 1 484 ? -1.258 -16.125 -5.391 1 97.12 484 TYR B N 1
ATOM 9561 C CA . TYR B 1 484 ? -2.002 -17.312 -4.98 1 97.12 484 TYR B CA 1
ATOM 9562 C C . TYR B 1 484 ? -1.337 -18 -3.787 1 97.12 484 TYR B C 1
ATOM 9564 O O . TYR B 1 484 ? -1.676 -19.125 -3.439 1 97.12 484 TYR B O 1
ATOM 9572 N N . GLY B 1 485 ? -0.308 -17.359 -3.24 1 96.69 485 GLY B N 1
ATOM 9573 C CA . GLY B 1 485 ? 0.455 -18 -2.184 1 96.69 485 GLY B CA 1
ATOM 9574 C C . GLY B 1 485 ? 1.421 -19.062 -2.701 1 96.69 485 GLY B C 1
ATOM 9575 O O . GLY B 1 485 ? 2.002 -19.812 -1.921 1 96.69 485 GLY B O 1
ATOM 9576 N N . VAL B 1 486 ? 1.583 -19.016 -4.016 1 97.25 486 VAL B N 1
ATOM 9577 C CA . VAL B 1 486 ? 2.479 -20 -4.633 1 97.25 486 VAL B CA 1
ATOM 9578 C C . VAL B 1 486 ? 3.93 -19.625 -4.344 1 97.25 486 VAL B C 1
ATOM 9580 O O . VAL B 1 486 ? 4.32 -18.453 -4.488 1 97.25 486 VAL B O 1
ATOM 9583 N N . CYS B 1 487 ? 4.648 -20.609 -3.973 1 96.62 487 CYS B N 1
ATOM 9584 C CA . CYS B 1 487 ? 6.051 -20.391 -3.652 1 96.62 487 CYS B CA 1
ATOM 9585 C C . CYS B 1 487 ? 6.945 -20.766 -4.824 1 96.62 487 CYS B C 1
ATOM 9587 O O . CYS B 1 487 ? 6.699 -21.766 -5.496 1 96.62 487 CYS B O 1
ATOM 9589 N N . VAL B 1 488 ? 7.895 -19.953 -5.117 1 97.06 488 VAL B N 1
ATOM 9590 C CA . VAL B 1 488 ? 8.969 -20.312 -6.039 1 97.06 488 VAL B CA 1
ATOM 9591 C C . VAL B 1 488 ? 10.148 -20.891 -5.262 1 97.06 488 VAL B C 1
ATOM 9593 O O . VAL B 1 488 ? 10.875 -20.156 -4.594 1 97.06 488 VAL B O 1
ATOM 9596 N N . GLU B 1 489 ? 10.352 -22.141 -5.434 1 96.5 489 GLU B N 1
ATOM 9597 C CA . GLU B 1 489 ? 11.336 -22.828 -4.605 1 96.5 489 GLU B CA 1
ATOM 9598 C C . GLU B 1 489 ? 12.742 -22.672 -5.176 1 96.5 489 GLU B C 1
ATOM 9600 O O . GLU B 1 489 ? 12.938 -22.75 -6.391 1 96.5 489 GLU B O 1
ATOM 9605 N N . PRO B 1 490 ? 13.695 -22.391 -4.32 1 95.12 490 PRO B N 1
ATOM 9606 C CA . PRO B 1 490 ? 15.102 -22.406 -4.75 1 95.12 490 PRO B CA 1
ATOM 9607 C C . PRO B 1 490 ? 15.641 -23.828 -4.922 1 95.12 490 PRO B C 1
ATOM 9609 O O . PRO B 1 490 ? 16.297 -24.359 -4.023 1 95.12 490 PRO B O 1
ATOM 9612 N N . GLU B 1 491 ? 15.391 -24.406 -6.008 1 95.62 491 GLU B N 1
ATOM 9613 C CA . GLU B 1 491 ? 15.789 -25.781 -6.297 1 95.62 491 GLU B CA 1
ATOM 9614 C C . GLU B 1 491 ? 16.703 -25.844 -7.516 1 95.62 491 GLU B C 1
ATOM 9616 O O . GLU B 1 491 ? 16.766 -24.906 -8.305 1 95.62 491 GLU B O 1
ATOM 9621 N N . PHE B 1 492 ? 17.375 -27 -7.621 1 95.06 492 PHE B N 1
ATOM 9622 C CA . PHE B 1 492 ? 18.266 -27.188 -8.758 1 95.06 492 PHE B CA 1
ATOM 9623 C C . PHE B 1 492 ? 17.484 -27.359 -10.047 1 95.06 492 PHE B C 1
ATOM 9625 O O . PHE B 1 492 ? 16.438 -28.016 -10.062 1 95.06 492 PHE B O 1
ATOM 9632 N N . SER B 1 493 ? 17.938 -26.75 -11.055 1 94.19 493 SER B N 1
ATOM 9633 C CA . SER B 1 493 ? 17.406 -26.953 -12.398 1 94.19 493 SER B CA 1
ATOM 9634 C C . SER B 1 493 ? 18.5 -26.75 -13.453 1 94.19 493 SER B C 1
ATOM 9636 O O . SER B 1 493 ? 19.281 -25.812 -13.367 1 94.19 493 SER B O 1
ATOM 9638 N N . VAL B 1 494 ? 18.516 -27.594 -14.398 1 94.38 494 VAL B N 1
ATOM 9639 C CA . VAL B 1 494 ? 19.484 -27.469 -15.484 1 94.38 494 VAL B CA 1
ATOM 9640 C C . VAL B 1 494 ? 19.203 -26.203 -16.281 1 94.38 494 VAL B C 1
ATOM 9642 O O . VAL B 1 494 ? 20.078 -25.688 -16.984 1 94.38 494 VAL B O 1
ATOM 9645 N N . LYS B 1 495 ? 18 -25.656 -16.031 1 94 495 LYS B N 1
ATOM 9646 C CA . LYS B 1 495 ? 17.594 -24.453 -16.766 1 94 495 LYS B CA 1
ATOM 9647 C C . LYS B 1 495 ? 18.5 -23.266 -16.422 1 94 495 LYS B C 1
ATOM 9649 O O . LYS B 1 495 ? 18.625 -22.328 -17.203 1 94 495 LYS B O 1
ATOM 9654 N N . TYR B 1 496 ? 19.219 -23.312 -15.32 1 94.5 496 TYR B N 1
ATOM 9655 C CA . TYR B 1 496 ? 20.047 -22.203 -14.883 1 94.5 496 TYR B CA 1
ATOM 9656 C C . TYR B 1 496 ? 21.406 -22.234 -15.539 1 94.5 496 TYR B C 1
ATOM 9658 O O . TYR B 1 496 ? 22.094 -21.219 -15.656 1 94.5 496 TYR B O 1
ATOM 9666 N N . LEU B 1 497 ? 21.828 -23.406 -15.906 1 95.94 497 LEU B N 1
ATOM 9667 C CA . LEU B 1 497 ? 23.234 -23.672 -16.188 1 95.94 497 LEU B CA 1
ATOM 9668 C C . LEU B 1 497 ? 23.719 -22.844 -17.375 1 95.94 497 LEU B C 1
ATOM 9670 O O . LEU B 1 497 ? 24.812 -22.266 -17.344 1 95.94 497 LEU B O 1
ATOM 9674 N N . PRO B 1 498 ? 22.859 -22.703 -18.453 1 96.69 498 PRO B N 1
ATOM 9675 C CA . PRO B 1 498 ? 23.344 -21.859 -19.547 1 96.69 498 PRO B CA 1
ATOM 9676 C C . PRO B 1 498 ? 23.578 -20.422 -19.125 1 96.69 498 PRO B C 1
ATOM 9678 O O . PRO B 1 498 ? 24.469 -19.75 -19.672 1 96.69 498 PRO B O 1
ATOM 9681 N N . TYR B 1 499 ? 22.812 -19.875 -18.234 1 98 499 TYR B N 1
ATOM 9682 C CA . TYR B 1 499 ? 23.031 -18.547 -17.672 1 98 499 TYR B CA 1
ATOM 9683 C C . TYR B 1 499 ? 24.297 -18.516 -16.812 1 98 499 TYR B C 1
ATOM 9685 O O . TYR B 1 499 ? 25.188 -17.688 -17.047 1 98 499 TYR B O 1
ATOM 9693 N N . LEU B 1 500 ? 24.391 -19.453 -15.867 1 97.56 500 LEU B N 1
ATOM 9694 C CA . LEU B 1 500 ? 25.469 -19.453 -14.891 1 97.56 500 LEU B CA 1
ATOM 9695 C C . LEU B 1 500 ? 26.828 -19.656 -15.57 1 97.56 500 LEU B C 1
ATOM 9697 O O . LEU B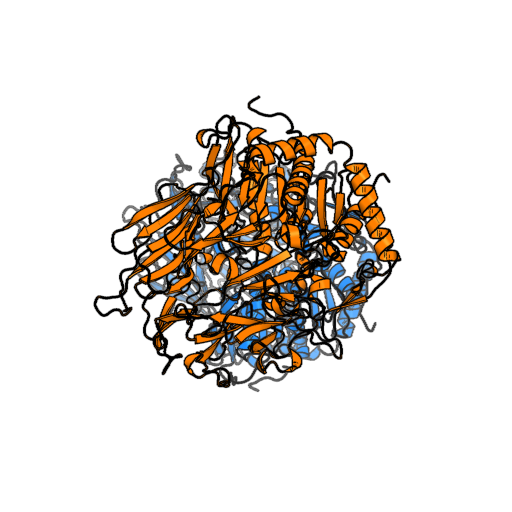 1 500 ? 27.797 -18.984 -15.219 1 97.56 500 LEU B O 1
ATOM 9701 N N . ASP B 1 501 ? 26.859 -20.531 -16.531 1 97.31 501 ASP B N 1
ATOM 9702 C CA . ASP B 1 501 ? 28.094 -20.875 -17.219 1 97.31 501 ASP B CA 1
ATOM 9703 C C . ASP B 1 501 ? 28.578 -19.703 -18.078 1 97.31 501 ASP B C 1
ATOM 9705 O O . ASP B 1 501 ? 29.734 -19.688 -18.531 1 97.31 501 ASP B O 1
ATOM 9709 N N . ARG B 1 502 ? 27.766 -18.734 -18.297 1 97.88 502 ARG B N 1
ATOM 9710 C CA . ARG B 1 502 ? 28.141 -17.562 -19.078 1 97.88 502 ARG B CA 1
ATOM 9711 C C . ARG B 1 502 ? 28.312 -16.344 -18.172 1 97.88 502 ARG B C 1
ATOM 9713 O O . ARG B 1 502 ? 28.391 -15.211 -18.656 1 97.88 502 ARG B O 1
ATOM 9720 N N . GLY B 1 503 ? 28.281 -16.562 -16.859 1 97.56 503 GLY B N 1
ATOM 9721 C CA . GLY B 1 503 ? 28.562 -15.508 -15.891 1 97.56 503 GLY B CA 1
ATOM 9722 C C . GLY B 1 503 ? 27.328 -14.703 -15.523 1 97.56 503 GLY B C 1
ATOM 9723 O O . GLY B 1 503 ? 27.422 -13.617 -14.953 1 97.56 503 GLY B O 1
ATOM 9724 N N . VAL B 1 504 ? 26.172 -15.188 -15.93 1 98.56 504 VAL B N 1
ATOM 9725 C CA . VAL B 1 504 ? 24.906 -14.547 -15.57 1 98.56 504 VAL B CA 1
ATOM 9726 C C . VAL B 1 504 ? 24.5 -14.992 -14.164 1 98.56 504 VAL B C 1
ATOM 9728 O O . VAL B 1 504 ? 24.547 -16.172 -13.844 1 98.56 504 VAL B O 1
ATOM 9731 N N . ILE B 1 505 ? 24.141 -14.031 -13.297 1 98.5 505 ILE B N 1
ATOM 9732 C CA . ILE B 1 505 ? 23.609 -14.305 -11.969 1 98.5 505 ILE B CA 1
ATOM 9733 C C . ILE B 1 505 ? 22.094 -14.555 -12.07 1 98.5 505 ILE B C 1
ATOM 9735 O O . ILE B 1 505 ? 21.391 -13.828 -12.773 1 98.5 505 ILE B O 1
ATOM 9739 N N . TYR B 1 506 ? 21.641 -15.617 -11.461 1 98.31 506 TYR B N 1
ATOM 9740 C CA . TYR B 1 506 ? 20.203 -15.891 -11.422 1 98.31 506 TYR B CA 1
ATOM 9741 C C . TYR B 1 506 ? 19.641 -15.641 -10.023 1 98.31 506 TYR B C 1
ATOM 9743 O O . TYR B 1 506 ? 20.156 -16.172 -9.039 1 98.31 506 TYR B O 1
ATOM 9751 N N . VAL B 1 507 ? 18.562 -14.828 -9.938 1 98.5 507 VAL B N 1
ATOM 9752 C CA . VAL B 1 507 ? 18 -14.422 -8.656 1 98.5 507 VAL B CA 1
ATOM 9753 C C . VAL B 1 507 ? 16.5 -14.719 -8.633 1 98.5 507 VAL B C 1
ATOM 9755 O O . VAL B 1 507 ? 15.773 -14.344 -9.555 1 98.5 507 VAL B O 1
ATOM 9758 N N . ILE B 1 508 ? 16.031 -15.352 -7.633 1 97.81 508 ILE B N 1
ATOM 9759 C CA . ILE B 1 508 ? 14.617 -15.516 -7.352 1 97.81 508 ILE B CA 1
ATOM 9760 C C . ILE B 1 508 ? 14.195 -14.547 -6.254 1 97.81 508 ILE B C 1
ATOM 9762 O O . ILE B 1 508 ? 14.734 -14.578 -5.145 1 97.81 508 ILE B O 1
ATOM 9766 N N . ALA B 1 509 ? 13.273 -13.688 -6.559 1 98.62 509 ALA B N 1
ATOM 9767 C CA . ALA B 1 509 ? 12.695 -12.812 -5.547 1 98.62 509 ALA B CA 1
ATOM 9768 C C . ALA B 1 509 ? 11.43 -13.43 -4.949 1 98.62 509 ALA B C 1
ATOM 9770 O O . ALA B 1 509 ? 10.461 -13.68 -5.66 1 98.62 509 ALA B O 1
ATOM 9771 N N . HIS B 1 510 ? 11.461 -13.641 -3.695 1 98.06 510 HIS B N 1
ATOM 9772 C CA . HIS B 1 510 ? 10.312 -14.203 -2.988 1 98.06 510 HIS B CA 1
ATOM 9773 C C . HIS B 1 510 ? 9.375 -13.102 -2.51 1 98.06 510 HIS B C 1
ATOM 9775 O O . HIS B 1 510 ? 9.234 -12.883 -1.305 1 98.06 510 HIS B O 1
ATOM 9781 N N . VAL B 1 511 ? 8.664 -12.469 -3.43 1 98.75 511 VAL B N 1
ATOM 9782 C CA . VAL B 1 511 ? 7.863 -11.273 -3.201 1 98.75 511 VAL B CA 1
ATOM 9783 C C . VAL B 1 511 ? 6.559 -11.648 -2.502 1 98.75 511 VAL B C 1
ATOM 9785 O O . VAL B 1 511 ? 6.121 -12.797 -2.564 1 98.75 511 VAL B O 1
ATOM 9788 N N . ARG B 1 512 ? 5.98 -10.711 -1.835 1 98.25 512 ARG B N 1
ATOM 9789 C CA . ARG B 1 512 ? 4.652 -10.922 -1.268 1 98.25 512 ARG B CA 1
ATOM 9790 C C . ARG B 1 512 ? 3.645 -11.289 -2.352 1 98.25 512 ARG B C 1
ATOM 9792 O O . ARG B 1 512 ? 3.719 -10.789 -3.475 1 98.25 512 ARG B O 1
ATOM 9799 N N . GLY B 1 513 ? 2.613 -11.977 -2.045 1 98.19 513 GLY B N 1
ATOM 9800 C CA . GLY B 1 513 ? 1.729 -12.68 -2.961 1 98.19 513 GLY B CA 1
ATOM 9801 C C . GLY B 1 513 ? 2.053 -14.156 -3.092 1 98.19 513 GLY B C 1
ATOM 9802 O O . GLY B 1 513 ? 1.191 -14.953 -3.459 1 98.19 513 GLY B O 1
ATOM 9803 N N . GLY B 1 514 ? 3.375 -14.422 -2.906 1 97.75 514 GLY B N 1
ATOM 9804 C CA . GLY B 1 514 ? 3.781 -15.797 -2.645 1 97.75 514 GLY B CA 1
ATOM 9805 C C . GLY B 1 514 ? 3.502 -16.234 -1.221 1 97.75 514 GLY B C 1
ATOM 9806 O O . GLY B 1 514 ? 2.746 -15.586 -0.498 1 97.75 514 GLY B O 1
ATOM 9807 N N . GLY B 1 515 ? 3.988 -17.406 -0.845 1 96.25 515 GLY B N 1
ATOM 9808 C CA . GLY B 1 515 ? 3.754 -17.922 0.493 1 96.25 515 GLY B CA 1
ATOM 9809 C C . GLY B 1 515 ? 5.035 -18.266 1.234 1 96.25 515 GLY B C 1
ATOM 9810 O O . GLY B 1 515 ? 5.004 -18.938 2.262 1 96.25 515 GLY B O 1
ATOM 9811 N N . GLU B 1 516 ? 6.148 -17.734 0.739 1 96.19 516 GLU B N 1
ATOM 9812 C CA . GLU B 1 516 ? 7.449 -18.156 1.236 1 96.19 516 GLU B CA 1
ATOM 9813 C C . GLU B 1 516 ? 7.605 -17.844 2.721 1 96.19 516 GLU B C 1
ATOM 9815 O O . GLU B 1 516 ? 8.219 -18.625 3.465 1 96.19 516 GLU B O 1
ATOM 9820 N N . MET B 1 517 ? 7.02 -16.75 3.15 1 96.12 517 MET B N 1
ATOM 9821 C CA . MET B 1 517 ? 7.156 -16.328 4.543 1 96.12 517 MET B CA 1
ATOM 9822 C C . MET B 1 517 ? 5.891 -16.656 5.332 1 96.12 517 MET B C 1
ATOM 9824 O O . MET B 1 517 ? 5.586 -15.977 6.32 1 96.12 517 MET B O 1
ATOM 9828 N N . GLY B 1 518 ? 5.129 -17.672 4.863 1 95.5 518 GLY B N 1
ATOM 9829 C CA . GLY B 1 518 ? 3.883 -18.062 5.504 1 95.5 518 GLY B CA 1
ATOM 9830 C C . GLY B 1 518 ? 2.652 -17.547 4.773 1 95.5 518 GLY B C 1
ATOM 9831 O O . GLY B 1 518 ? 2.766 -16.859 3.756 1 95.5 518 GLY B O 1
ATOM 9832 N N . ARG B 1 519 ? 1.515 -17.859 5.328 1 96 519 ARG B N 1
ATOM 9833 C CA . ARG B 1 519 ? 0.251 -17.594 4.652 1 96 519 ARG B CA 1
ATOM 9834 C C . ARG B 1 519 ? -0.048 -16.094 4.645 1 96 519 ARG B C 1
ATOM 9836 O O . ARG B 1 519 ? -0.636 -15.578 3.689 1 96 519 ARG B O 1
ATOM 9843 N N . ALA B 1 520 ? 0.363 -15.383 5.656 1 95.75 520 ALA B N 1
ATOM 9844 C CA . ALA B 1 520 ? 0.101 -13.953 5.754 1 95.75 520 ALA B CA 1
ATOM 9845 C C . ALA B 1 520 ? 0.841 -13.188 4.66 1 95.75 520 ALA B C 1
ATOM 9847 O O . ALA B 1 520 ? 0.398 -12.117 4.234 1 95.75 520 ALA B O 1
ATOM 9848 N N . TRP B 1 521 ? 1.971 -13.695 4.211 1 97.25 521 TRP B N 1
ATOM 9849 C CA . TRP B 1 521 ? 2.76 -13.109 3.131 1 97.25 521 TRP B CA 1
ATOM 9850 C C . TRP B 1 521 ? 1.914 -12.922 1.877 1 97.25 521 TRP B C 1
ATOM 9852 O O . TRP B 1 521 ? 2.168 -12.016 1.079 1 97.25 521 TRP B O 1
ATOM 9862 N N . TYR B 1 522 ? 0.875 -13.688 1.822 1 97.06 522 TYR B N 1
ATOM 9863 C CA . TYR B 1 522 ? -0.082 -13.695 0.721 1 97.06 522 TYR B CA 1
ATOM 9864 C C . TYR B 1 522 ? -1.405 -13.07 1.141 1 97.06 522 TYR B C 1
ATOM 9866 O O . TYR B 1 522 ? -1.719 -11.945 0.744 1 97.06 522 TYR B O 1
ATOM 9874 N N . GLU B 1 523 ? -2.129 -13.578 2.086 1 96.38 523 GLU B N 1
ATOM 9875 C CA . GLU B 1 523 ? -3.5 -13.219 2.439 1 96.38 523 GLU B CA 1
ATOM 9876 C C . GLU B 1 523 ? -3.594 -11.766 2.893 1 96.38 523 GLU B C 1
ATOM 9878 O O . GLU B 1 523 ? -4.594 -11.094 2.629 1 96.38 523 GLU B O 1
ATOM 9883 N N . VAL B 1 524 ? -2.572 -11.375 3.551 1 95.94 524 VAL B N 1
ATOM 9884 C CA . VAL B 1 524 ? -2.551 -10.016 4.078 1 95.94 524 VAL B CA 1
ATOM 9885 C C . VAL B 1 524 ? -1.613 -9.148 3.24 1 95.94 524 VAL B C 1
ATOM 9887 O O . VAL B 1 524 ? -1.921 -7.988 2.951 1 95.94 524 VAL B O 1
ATOM 9890 N N . GLY B 1 525 ? -0.546 -9.727 2.805 1 97.12 525 GLY B N 1
ATOM 9891 C CA . GLY B 1 525 ? 0.563 -8.992 2.223 1 97.12 525 GLY B CA 1
ATOM 9892 C C . GLY B 1 525 ? 0.29 -8.516 0.806 1 97.12 525 GLY B C 1
ATOM 9893 O O . GLY B 1 525 ? 0.72 -7.434 0.413 1 97.12 525 GLY B O 1
ATOM 9894 N N . ALA B 1 526 ? -0.375 -9.359 -0.008 1 98 526 ALA B N 1
ATOM 9895 C CA . ALA B 1 526 ? -0.524 -8.953 -1.404 1 98 526 ALA B CA 1
ATOM 9896 C C . ALA B 1 526 ? -1.704 -9.672 -2.057 1 98 526 ALA B C 1
ATOM 9898 O O . ALA B 1 526 ? -1.538 -10.367 -3.062 1 98 526 ALA B O 1
ATOM 9899 N N . LYS B 1 527 ? -2.871 -9.469 -1.553 1 97.06 527 LYS B N 1
ATOM 9900 C CA . LYS B 1 527 ? -4.152 -9.914 -2.088 1 97.06 527 LYS B CA 1
ATOM 9901 C C . LYS B 1 527 ? -5.18 -8.789 -2.076 1 97.06 527 LYS B C 1
ATOM 9903 O O . LYS B 1 527 ? -5.047 -7.828 -1.313 1 97.06 527 LYS B O 1
ATOM 9908 N N . TYR B 1 528 ? -6.184 -8.773 -2.955 1 97.44 528 TYR B N 1
ATOM 9909 C CA . TYR B 1 528 ? -7.219 -7.746 -3.021 1 97.44 528 TYR B CA 1
ATOM 9910 C C . TYR B 1 528 ? -6.609 -6.352 -3.068 1 97.44 528 TYR B C 1
ATOM 9912 O O . TYR B 1 528 ? -5.875 -6.02 -4.004 1 97.44 528 TYR B O 1
ATOM 9920 N N . LEU B 1 529 ? -6.707 -5.625 -2.018 1 98.06 529 LEU B N 1
ATOM 9921 C CA . LEU B 1 529 ? -6.363 -4.211 -1.963 1 98.06 529 LEU B CA 1
ATOM 9922 C C . LEU B 1 529 ? -4.938 -4.016 -1.458 1 98.06 529 LEU B C 1
ATOM 9924 O O . LEU B 1 529 ? -4.527 -2.893 -1.156 1 98.06 529 LEU B O 1
ATOM 9928 N N . THR B 1 530 ? -4.117 -5.074 -1.376 1 98.06 530 THR B N 1
ATOM 9929 C CA . THR B 1 530 ? -2.695 -4.988 -1.06 1 98.06 530 THR B CA 1
ATOM 9930 C C . THR B 1 530 ? -1.854 -5.594 -2.178 1 98.06 530 THR B C 1
ATOM 9932 O O . THR B 1 530 ? -0.635 -5.723 -2.047 1 98.06 530 THR B O 1
ATOM 9935 N N . LYS B 1 531 ? -2.42 -5.879 -3.25 1 98.38 531 LYS B N 1
ATOM 9936 C CA . LYS B 1 531 ? -1.755 -6.574 -4.348 1 98.38 531 LYS B CA 1
ATOM 9937 C C . LYS B 1 531 ? -0.57 -5.773 -4.875 1 98.38 531 LYS B C 1
ATOM 9939 O O . LYS B 1 531 ? 0.43 -6.344 -5.312 1 98.38 531 LYS B O 1
ATOM 9944 N N . ARG B 1 532 ? -0.576 -4.52 -4.824 1 97.88 532 ARG B N 1
ATOM 9945 C CA . ARG B 1 532 ? 0.495 -3.688 -5.367 1 97.88 532 ARG B CA 1
ATOM 9946 C C . ARG B 1 532 ? 1.802 -3.922 -4.617 1 97.88 532 ARG B C 1
ATOM 9948 O O . ARG B 1 532 ? 2.873 -3.535 -5.09 1 97.88 532 ARG B O 1
ATOM 9955 N N . ASN B 1 533 ? 1.689 -4.484 -3.375 1 98.44 533 ASN B N 1
ATOM 9956 C CA . ASN B 1 533 ? 2.914 -4.832 -2.662 1 98.44 533 ASN B CA 1
ATOM 9957 C C . ASN B 1 533 ? 3.768 -5.812 -3.461 1 98.44 533 ASN B C 1
ATOM 9959 O O . ASN B 1 533 ? 4.996 -5.781 -3.381 1 98.44 533 ASN B O 1
ATOM 9963 N N . THR B 1 534 ? 3.113 -6.684 -4.254 1 98.75 534 THR B N 1
ATOM 9964 C CA . THR B 1 534 ? 3.846 -7.613 -5.109 1 98.75 534 THR B CA 1
ATOM 9965 C C . THR B 1 534 ? 4.801 -6.859 -6.031 1 98.75 534 THR B C 1
ATOM 9967 O O . THR B 1 534 ? 5.98 -7.203 -6.129 1 98.75 534 THR B O 1
ATOM 9970 N N . PHE B 1 535 ? 4.312 -5.832 -6.664 1 98.81 535 PHE B N 1
ATOM 9971 C CA . PHE B 1 535 ? 5.066 -5.078 -7.66 1 98.81 535 PHE B CA 1
ATOM 9972 C C . PHE B 1 535 ? 6.137 -4.223 -6.996 1 98.81 535 PHE B C 1
ATOM 9974 O O . PHE B 1 535 ? 7.273 -4.164 -7.473 1 98.81 535 PHE B O 1
ATOM 9981 N N . SER B 1 536 ? 5.73 -3.648 -5.848 1 98.31 536 SER B N 1
ATOM 9982 C CA . SER B 1 536 ? 6.676 -2.838 -5.086 1 98.31 536 SER B CA 1
ATOM 9983 C C . SER B 1 536 ? 7.844 -3.68 -4.582 1 98.31 536 SER B C 1
ATOM 9985 O O . SER B 1 536 ? 8.984 -3.215 -4.559 1 98.31 536 SER B O 1
ATOM 9987 N N . ASP B 1 537 ? 7.531 -4.871 -4.113 1 98.81 537 ASP B N 1
ATOM 9988 C CA . ASP B 1 537 ? 8.57 -5.781 -3.65 1 98.81 537 ASP B CA 1
ATOM 9989 C C . ASP B 1 537 ? 9.562 -6.098 -4.77 1 98.81 537 ASP B C 1
ATOM 9991 O O . ASP B 1 537 ? 10.773 -6.07 -4.562 1 98.81 537 ASP B O 1
ATOM 9995 N N . PHE B 1 538 ? 9.055 -6.414 -5.945 1 98.88 538 PHE B N 1
ATOM 9996 C CA . PHE B 1 538 ? 9.891 -6.781 -7.082 1 98.88 538 PHE B CA 1
ATOM 9997 C C . PHE B 1 538 ? 10.773 -5.613 -7.5 1 98.88 538 PHE B C 1
ATOM 9999 O O . PHE B 1 538 ? 11.961 -5.789 -7.766 1 98.88 538 PHE B O 1
ATOM 10006 N N . ILE B 1 539 ? 10.227 -4.43 -7.539 1 98.88 539 ILE B N 1
ATOM 10007 C CA . ILE B 1 539 ? 10.961 -3.213 -7.867 1 98.88 539 ILE B CA 1
ATOM 10008 C C . ILE B 1 539 ? 12.055 -2.98 -6.828 1 98.88 539 ILE B C 1
ATOM 10010 O O . ILE B 1 539 ? 13.203 -2.689 -7.18 1 98.88 539 ILE B O 1
ATOM 10014 N N . ALA B 1 540 ? 11.711 -3.154 -5.543 1 98.81 540 ALA B N 1
ATOM 10015 C CA . ALA B 1 540 ? 12.688 -2.988 -4.469 1 98.81 540 ALA B CA 1
ATOM 10016 C C . ALA B 1 540 ? 13.844 -3.967 -4.621 1 98.81 540 ALA B C 1
ATOM 10018 O O . ALA B 1 540 ? 15 -3.615 -4.367 1 98.81 540 ALA B O 1
ATOM 10019 N N . CYS B 1 541 ? 13.523 -5.176 -5.016 1 98.88 541 CYS B N 1
ATOM 10020 C CA . CYS B 1 541 ? 14.562 -6.176 -5.238 1 98.88 541 CYS B CA 1
ATOM 10021 C C . CYS B 1 541 ? 15.492 -5.754 -6.367 1 98.88 541 CYS B C 1
ATOM 10023 O O . CYS B 1 541 ? 16.719 -5.832 -6.234 1 98.88 541 CYS B O 1
ATOM 10025 N N . ALA B 1 542 ? 14.938 -5.309 -7.473 1 98.94 542 ALA B N 1
ATOM 10026 C CA . ALA B 1 542 ? 15.742 -4.836 -8.602 1 98.94 542 ALA B CA 1
ATOM 10027 C C . ALA B 1 542 ? 16.625 -3.656 -8.188 1 98.94 542 ALA B C 1
ATOM 10029 O O . ALA B 1 542 ? 17.828 -3.641 -8.469 1 98.94 542 ALA B O 1
ATOM 10030 N N . GLU B 1 543 ? 16.062 -2.66 -7.5 1 98.75 543 GLU B N 1
ATOM 10031 C CA . GLU B 1 543 ? 16.797 -1.49 -7.035 1 98.75 543 GLU B CA 1
ATOM 10032 C C . GLU B 1 543 ? 17.938 -1.892 -6.109 1 98.75 543 GLU B C 1
ATOM 10034 O O . GLU B 1 543 ? 19.031 -1.341 -6.199 1 98.75 543 GLU B O 1
ATOM 10039 N N . TYR B 1 544 ? 17.672 -2.816 -5.227 1 98.56 544 TYR B N 1
ATOM 10040 C CA . TYR B 1 544 ? 18.672 -3.268 -4.262 1 98.56 544 TYR B CA 1
ATOM 10041 C C . TYR B 1 544 ? 19.859 -3.904 -4.969 1 98.56 544 TYR B C 1
ATOM 10043 O O . TYR B 1 544 ? 21.016 -3.598 -4.652 1 98.56 544 TYR B O 1
ATOM 10051 N N . LEU B 1 545 ? 19.547 -4.797 -5.969 1 98.88 545 LEU B N 1
ATOM 10052 C CA . LEU B 1 545 ? 20.609 -5.473 -6.703 1 98.88 545 LEU B CA 1
ATOM 10053 C C . LEU B 1 545 ? 21.484 -4.461 -7.426 1 98.88 545 LEU B C 1
ATOM 10055 O O . LEU B 1 545 ? 22.703 -4.641 -7.512 1 98.88 545 LEU B O 1
ATOM 10059 N N . ILE B 1 546 ? 20.906 -3.438 -7.961 1 98.69 546 ILE B N 1
ATOM 10060 C CA . ILE B 1 546 ? 21.641 -2.379 -8.641 1 98.69 546 ILE B CA 1
ATOM 10061 C C . ILE B 1 546 ? 22.438 -1.563 -7.625 1 98.69 546 ILE B C 1
ATOM 10063 O O . ILE B 1 546 ? 23.609 -1.257 -7.84 1 98.69 546 ILE B O 1
ATOM 10067 N N . GLU B 1 547 ? 21.859 -1.265 -6.477 1 97.94 547 GLU B N 1
ATOM 10068 C CA . GLU B 1 547 ? 22.453 -0.431 -5.434 1 97.94 547 GLU B CA 1
ATOM 10069 C C . GLU B 1 547 ? 23.703 -1.075 -4.855 1 97.94 547 GLU B C 1
ATOM 10071 O O . GLU B 1 547 ? 24.703 -0.395 -4.621 1 97.94 547 GLU B O 1
ATOM 10076 N N . ILE B 1 548 ? 23.641 -2.389 -4.656 1 97.75 548 ILE B N 1
ATOM 10077 C CA . ILE B 1 548 ? 24.781 -3.041 -4.012 1 97.75 548 ILE B CA 1
ATOM 10078 C C . ILE B 1 548 ? 25.844 -3.381 -5.051 1 97.75 548 ILE B C 1
ATOM 10080 O O . 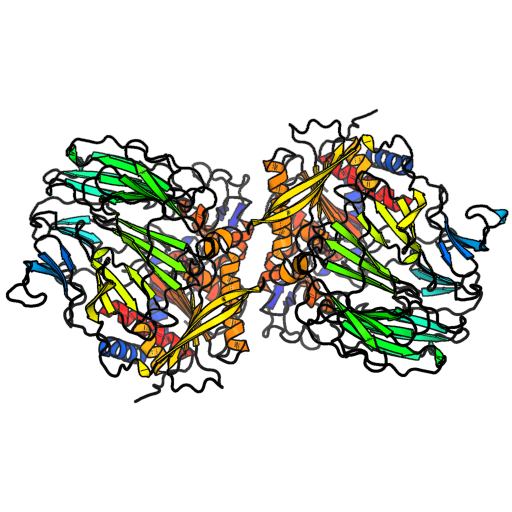ILE B 1 548 ? 26.875 -3.979 -4.727 1 97.75 548 ILE B O 1
ATOM 10084 N N . GLY B 1 549 ? 25.594 -3.031 -6.391 1 98 549 GLY B N 1
ATOM 10085 C CA . GLY B 1 549 ? 26.594 -3.162 -7.441 1 98 549 GLY B CA 1
ATOM 10086 C C . GLY B 1 549 ? 26.641 -4.555 -8.047 1 98 549 GLY B C 1
ATOM 10087 O O . GLY B 1 549 ? 27.594 -4.898 -8.75 1 98 549 GLY B O 1
ATOM 10088 N N . LEU B 1 550 ? 25.656 -5.375 -7.734 1 98.19 550 LEU B N 1
ATOM 10089 C CA . LEU B 1 550 ? 25.625 -6.719 -8.305 1 98.19 550 LEU B CA 1
ATOM 10090 C C . LEU B 1 550 ? 25.375 -6.664 -9.812 1 98.19 550 LEU B C 1
ATOM 10092 O O . LEU B 1 550 ? 25.891 -7.508 -10.555 1 98.19 550 LEU B O 1
ATOM 10096 N N . THR B 1 551 ? 24.547 -5.73 -10.195 1 98.69 551 THR B N 1
ATOM 10097 C CA . THR B 1 551 ? 24.188 -5.547 -11.594 1 98.69 551 THR B CA 1
ATOM 10098 C C . THR B 1 551 ? 23.906 -4.074 -11.891 1 98.69 551 THR B C 1
ATOM 10100 O O . THR B 1 551 ? 24.172 -3.207 -11.055 1 98.69 551 THR B O 1
ATOM 10103 N N . THR B 1 552 ? 23.609 -3.74 -13.148 1 98.56 552 THR B N 1
ATOM 10104 C CA . THR B 1 552 ? 23.156 -2.432 -13.617 1 98.56 552 THR B CA 1
ATOM 10105 C C . THR B 1 552 ? 21.859 -2.549 -14.414 1 98.56 552 THR B C 1
ATOM 10107 O O . THR B 1 552 ? 21.5 -3.643 -14.844 1 98.56 552 THR B O 1
ATOM 10110 N N . PRO B 1 553 ? 21.172 -1.463 -14.609 1 98.25 553 PRO B N 1
ATOM 10111 C CA . PRO B 1 553 ? 19.953 -1.528 -15.422 1 98.25 553 PRO B CA 1
ATOM 10112 C C . PRO B 1 553 ? 20.203 -2.1 -16.812 1 98.25 553 PRO B C 1
ATOM 10114 O O . PRO B 1 553 ? 19.359 -2.838 -17.344 1 98.25 553 PRO B O 1
ATOM 10117 N N . SER B 1 554 ? 21.312 -1.841 -17.406 1 98.31 554 SER B N 1
ATOM 10118 C CA . SER B 1 554 ? 21.625 -2.311 -18.75 1 98.31 554 SER B CA 1
ATOM 10119 C C . SER B 1 554 ? 22.016 -3.787 -18.734 1 98.31 554 SER B C 1
ATOM 10121 O O . SER B 1 554 ? 22.141 -4.406 -19.797 1 98.31 554 SER B O 1
ATOM 10123 N N . GLN B 1 555 ? 22.125 -4.379 -17.516 1 98.56 555 GLN B N 1
ATOM 10124 C CA . GLN B 1 555 ? 22.531 -5.773 -17.375 1 98.56 555 GLN B CA 1
ATOM 10125 C C . GLN B 1 555 ? 21.469 -6.582 -16.625 1 98.56 555 GLN B C 1
ATOM 10127 O O . GLN B 1 555 ? 21.734 -7.695 -16.172 1 98.56 555 GLN B O 1
ATOM 10132 N N . LEU B 1 556 ? 20.312 -6.043 -16.438 1 98.88 556 LEU B N 1
ATOM 10133 C CA . LEU B 1 556 ? 19.297 -6.707 -15.625 1 98.88 556 LEU B CA 1
ATOM 10134 C C . LEU B 1 556 ? 18.109 -7.148 -16.5 1 98.88 556 LEU B C 1
ATOM 10136 O O . LEU B 1 556 ? 17.531 -6.336 -17.219 1 98.88 556 LEU B O 1
ATOM 10140 N N . ALA B 1 557 ? 17.828 -8.422 -16.484 1 98.88 557 ALA B N 1
ATOM 10141 C CA . ALA B 1 557 ? 16.641 -9.008 -17.094 1 98.88 557 ALA B CA 1
ATOM 10142 C C . ALA B 1 557 ? 15.609 -9.391 -16.047 1 98.88 557 ALA B C 1
ATOM 10144 O O . ALA B 1 557 ? 15.953 -9.578 -14.867 1 98.88 557 ALA B O 1
ATOM 10145 N N . CYS B 1 558 ? 14.375 -9.422 -16.406 1 98.75 558 CYS B N 1
ATOM 10146 C CA . CYS B 1 558 ? 13.336 -9.938 -15.516 1 98.75 558 CYS B CA 1
ATOM 10147 C C . CYS B 1 558 ? 12.422 -10.914 -16.25 1 98.75 558 CYS B C 1
ATOM 10149 O O . CYS B 1 558 ? 12.273 -10.844 -17.469 1 98.75 558 CYS B O 1
ATOM 10151 N N . GLU B 1 559 ? 11.852 -11.812 -15.477 1 98.62 559 GLU B N 1
ATOM 10152 C CA . GLU B 1 559 ? 11.031 -12.875 -16.047 1 98.62 559 GLU B CA 1
ATOM 10153 C C . GLU B 1 559 ? 9.875 -13.234 -15.109 1 98.62 559 GLU B C 1
ATOM 10155 O O . GLU B 1 559 ? 10.016 -13.164 -13.891 1 98.62 559 GLU B O 1
ATOM 10160 N N . GLY B 1 560 ? 8.766 -13.531 -15.641 1 97.94 560 GLY B N 1
ATOM 10161 C CA . GLY B 1 560 ? 7.594 -14.055 -14.961 1 97.94 560 GLY B CA 1
ATOM 10162 C C . GLY B 1 560 ? 6.613 -14.742 -15.891 1 97.94 560 GLY B C 1
ATOM 10163 O O . GLY B 1 560 ? 6.578 -14.445 -17.094 1 97.94 560 GLY B O 1
ATOM 10164 N N . ARG B 1 561 ? 5.789 -15.664 -15.367 1 97.12 561 ARG B N 1
ATOM 10165 C CA . ARG B 1 561 ? 4.848 -16.453 -16.156 1 97.12 561 ARG B CA 1
ATOM 10166 C C . ARG B 1 561 ? 3.461 -16.438 -15.523 1 97.12 561 ARG B C 1
ATOM 10168 O O . ARG B 1 561 ? 3.332 -16.359 -14.297 1 97.12 561 ARG B O 1
ATOM 10175 N N . SER B 1 562 ? 2.352 -16.594 -16.391 1 97.38 562 SER B N 1
ATOM 10176 C CA . SER B 1 562 ? 0.967 -16.578 -15.93 1 97.38 562 SER B CA 1
ATOM 10177 C C . SER B 1 562 ? 0.683 -15.359 -15.062 1 97.38 562 SER B C 1
ATOM 10179 O O . SER B 1 562 ? 0.92 -14.219 -15.484 1 97.38 562 SER B O 1
ATOM 10181 N N . ALA B 1 563 ? 0.418 -15.562 -13.734 1 97.5 563 ALA B N 1
ATOM 10182 C CA . ALA B 1 563 ? 0.259 -14.438 -12.82 1 97.5 563 ALA B CA 1
ATOM 10183 C C . ALA B 1 563 ? 1.59 -13.727 -12.578 1 97.5 563 ALA B C 1
ATOM 10185 O O . ALA B 1 563 ? 1.62 -12.531 -12.273 1 97.5 563 ALA B O 1
ATOM 10186 N N . GLY B 1 564 ? 2.682 -14.453 -12.766 1 98.31 564 GLY B N 1
ATOM 10187 C CA . GLY B 1 564 ? 3.98 -13.805 -12.781 1 98.31 564 GLY B CA 1
ATOM 10188 C C . GLY B 1 56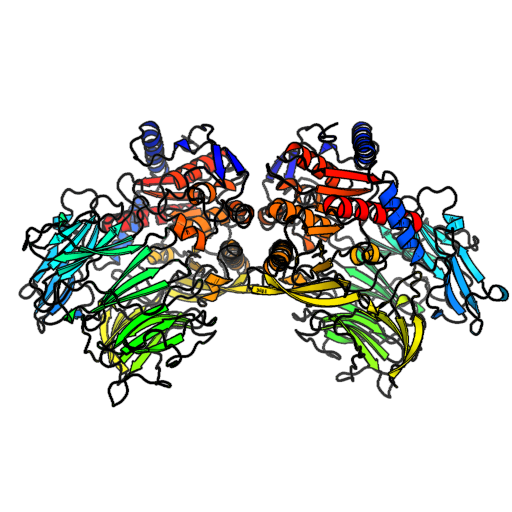4 ? 4.172 -12.883 -13.977 1 98.31 564 GLY B C 1
ATOM 10189 O O . GLY B 1 564 ? 4.957 -11.938 -13.914 1 98.31 564 GLY B O 1
ATOM 10190 N N . GLY B 1 565 ? 3.471 -13.219 -15.07 1 98.56 565 GLY B N 1
ATOM 10191 C CA . GLY B 1 565 ? 3.443 -12.32 -16.219 1 98.56 565 GLY B CA 1
ATOM 10192 C C . GLY B 1 565 ? 2.738 -11.008 -15.922 1 98.56 565 GLY B C 1
ATOM 10193 O O . GLY B 1 565 ? 3.131 -9.961 -16.438 1 98.56 565 GLY B O 1
ATOM 10194 N N . LEU B 1 566 ? 1.677 -11.062 -15.117 1 98.62 566 LEU B N 1
ATOM 10195 C CA . LEU B 1 566 ? 1.034 -9.852 -14.625 1 98.62 566 LEU B CA 1
ATOM 10196 C C . LEU B 1 566 ? 2.027 -8.984 -13.859 1 98.62 566 LEU B C 1
ATOM 10198 O O . LEU B 1 566 ? 2.082 -7.77 -14.07 1 98.62 566 LEU B O 1
ATOM 10202 N N . LEU B 1 567 ? 2.799 -9.641 -13.008 1 98.75 567 LEU B N 1
ATOM 10203 C CA . LEU B 1 567 ? 3.838 -8.945 -12.258 1 98.75 567 LEU B CA 1
ATOM 10204 C C . LEU B 1 567 ? 4.797 -8.219 -13.195 1 98.75 567 LEU B C 1
ATOM 10206 O O . LEU B 1 567 ? 5.066 -7.031 -13.016 1 98.75 567 LEU B O 1
ATOM 10210 N N . ILE B 1 568 ? 5.273 -8.875 -14.211 1 98.88 568 ILE B N 1
ATOM 10211 C CA . ILE B 1 568 ? 6.227 -8.305 -15.156 1 98.88 568 ILE B CA 1
ATOM 10212 C C . ILE B 1 568 ? 5.574 -7.145 -15.906 1 98.88 568 ILE B C 1
ATOM 10214 O O . ILE B 1 568 ? 6.16 -6.066 -16.016 1 98.88 568 ILE B O 1
ATOM 10218 N N . GLY B 1 569 ? 4.336 -7.41 -16.406 1 98.88 569 GLY B N 1
ATOM 10219 C CA . GLY B 1 569 ? 3.637 -6.359 -17.125 1 98.88 569 GLY B CA 1
ATOM 10220 C C . GLY B 1 569 ? 3.436 -5.102 -16.297 1 98.88 569 GLY B C 1
ATOM 10221 O O . GLY B 1 569 ? 3.65 -3.99 -16.781 1 98.88 569 GLY B O 1
ATOM 10222 N N . ALA B 1 570 ? 3.027 -5.227 -15.062 1 98.75 570 ALA B N 1
ATOM 10223 C CA . ALA B 1 570 ? 2.811 -4.094 -14.164 1 98.75 570 ALA B CA 1
ATOM 10224 C C . ALA B 1 570 ? 4.117 -3.35 -13.898 1 98.75 570 ALA B C 1
ATOM 10226 O O . ALA B 1 570 ? 4.172 -2.123 -14.008 1 98.75 570 ALA B O 1
ATOM 10227 N N . VAL B 1 571 ? 5.18 -4.094 -13.617 1 98.81 571 VAL B N 1
ATOM 10228 C CA . VAL B 1 571 ? 6.461 -3.508 -13.234 1 98.81 571 VAL B CA 1
ATOM 10229 C C . VAL B 1 571 ? 7.066 -2.766 -14.422 1 98.81 571 VAL B C 1
ATOM 10231 O O . VAL B 1 571 ? 7.68 -1.709 -14.258 1 98.81 571 VAL B O 1
ATOM 10234 N N . LEU B 1 572 ? 6.871 -3.252 -15.641 1 98.75 572 LEU B N 1
ATOM 10235 C CA . LEU B 1 572 ? 7.426 -2.594 -16.812 1 98.75 572 LEU B CA 1
ATOM 10236 C C . LEU B 1 572 ? 6.719 -1.268 -17.078 1 98.75 572 LEU B C 1
ATOM 10238 O O . LEU B 1 572 ? 7.305 -0.353 -17.656 1 98.75 572 LEU B O 1
ATOM 10242 N N . ASN B 1 573 ? 5.414 -1.192 -16.688 1 98.38 573 ASN B N 1
ATOM 10243 C CA . ASN B 1 573 ? 4.723 0.09 -16.75 1 98.38 573 ASN B CA 1
ATOM 10244 C C . ASN B 1 573 ? 5.242 1.06 -15.695 1 98.38 573 ASN B C 1
ATOM 10246 O O . ASN B 1 573 ? 5.383 2.256 -15.953 1 98.38 573 ASN B O 1
ATOM 10250 N N . MET B 1 574 ? 5.602 0.595 -14.555 1 98.31 574 MET B N 1
ATOM 10251 C CA . MET B 1 574 ? 5.953 1.41 -13.391 1 98.31 574 MET B CA 1
ATOM 10252 C C . MET B 1 574 ? 7.406 1.86 -13.461 1 98.31 574 MET B C 1
ATOM 10254 O O . MET B 1 574 ? 7.711 3.029 -13.219 1 98.31 574 MET B O 1
ATOM 10258 N N . ARG B 1 575 ? 8.336 0.861 -13.766 1 98.31 575 ARG B N 1
ATOM 10259 C CA . ARG B 1 575 ? 9.773 1.106 -13.727 1 98.31 575 ARG B CA 1
ATOM 10260 C C . ARG B 1 575 ? 10.477 0.433 -14.898 1 98.31 575 ARG B C 1
ATOM 10262 O O . ARG B 1 575 ? 11.32 -0.445 -14.703 1 98.31 575 ARG B O 1
ATOM 10269 N N . PRO B 1 576 ? 10.18 0.856 -16.109 1 97.75 576 PRO B N 1
ATOM 10270 C CA . PRO B 1 576 ? 10.867 0.272 -17.266 1 97.75 576 PRO B CA 1
ATOM 10271 C C . PRO B 1 576 ? 12.367 0.554 -17.266 1 97.75 576 PRO B C 1
ATOM 10273 O O . PRO B 1 576 ? 13.133 -0.144 -17.938 1 97.75 576 PRO B O 1
ATOM 10276 N N . ASP B 1 577 ? 12.82 1.537 -16.531 1 97.62 577 ASP B N 1
ATOM 10277 C CA . ASP B 1 577 ? 14.195 2.025 -16.516 1 97.62 577 ASP B CA 1
ATOM 10278 C C . ASP B 1 577 ? 15.125 1.027 -15.836 1 97.62 577 ASP B C 1
ATOM 10280 O O . ASP B 1 577 ? 16.344 1.11 -15.984 1 97.62 577 ASP B O 1
ATOM 10284 N N . LEU B 1 578 ? 14.547 0.039 -15.148 1 98.62 578 LEU B N 1
ATOM 10285 C CA . LEU B 1 578 ? 15.352 -0.858 -14.328 1 98.62 578 LEU B CA 1
ATOM 10286 C C . LEU B 1 578 ? 15.867 -2.033 -15.156 1 98.62 578 LEU B C 1
ATOM 10288 O O . LEU B 1 578 ? 16.797 -2.725 -14.742 1 98.62 578 LEU B O 1
ATOM 10292 N N . PHE B 1 579 ? 15.344 -2.271 -16.359 1 98.81 579 PHE B N 1
ATOM 10293 C CA . PHE B 1 579 ? 15.586 -3.541 -17.031 1 98.81 579 PHE B CA 1
ATOM 10294 C C . PHE B 1 579 ? 16.031 -3.316 -18.469 1 98.81 579 PHE B C 1
ATOM 10296 O O . PHE B 1 579 ? 15.594 -2.375 -19.125 1 98.81 579 PHE B O 1
ATOM 10303 N N . ARG B 1 580 ? 16.859 -4.227 -18.953 1 98.69 580 ARG B N 1
ATOM 10304 C CA . ARG B 1 580 ? 17.297 -4.227 -20.344 1 98.69 580 ARG B CA 1
ATOM 10305 C C . ARG B 1 580 ? 16.438 -5.141 -21.188 1 98.69 580 ARG B C 1
ATOM 10307 O O . ARG B 1 580 ? 16.188 -4.855 -22.359 1 98.69 580 ARG B O 1
ATOM 10314 N N . VAL B 1 581 ? 16 -6.266 -20.641 1 98.75 581 VAL B N 1
ATOM 10315 C CA . VAL B 1 581 ? 15.242 -7.273 -21.359 1 98.75 581 VAL B CA 1
ATOM 10316 C C . VAL B 1 581 ? 14.297 -7.996 -20.406 1 98.75 581 VAL B C 1
ATOM 10318 O O . VAL B 1 581 ? 14.594 -8.141 -19.219 1 98.75 581 VAL B O 1
ATOM 10321 N N . ALA B 1 582 ? 13.094 -8.383 -20.906 1 98.88 582 ALA B N 1
ATOM 10322 C CA . ALA B 1 582 ? 12.078 -9.062 -20.094 1 98.88 582 ALA B CA 1
ATOM 10323 C C . ALA B 1 582 ? 11.492 -10.258 -20.844 1 98.88 582 ALA B C 1
ATOM 10325 O O . ALA B 1 582 ? 11.391 -10.242 -22.062 1 98.88 582 ALA B O 1
ATOM 10326 N N . LEU B 1 583 ? 11.172 -11.289 -20.094 1 98.75 583 LEU B N 1
ATOM 10327 C CA . LEU B 1 583 ? 10.406 -12.438 -20.578 1 98.75 583 LEU B CA 1
ATOM 10328 C C . LEU B 1 583 ? 9.062 -12.531 -19.859 1 98.75 583 LEU B C 1
ATOM 10330 O O . LEU B 1 583 ? 9.016 -12.5 -18.625 1 98.75 583 LEU B O 1
ATOM 10334 N N . ALA B 1 584 ? 8.008 -12.641 -20.594 1 98.44 584 ALA B N 1
ATOM 10335 C CA . ALA B 1 584 ? 6.668 -12.852 -20.047 1 98.44 584 ALA B CA 1
ATOM 10336 C C . ALA B 1 584 ? 6.004 -14.078 -20.672 1 98.44 584 ALA B C 1
ATOM 10338 O O . ALA B 1 584 ? 5.613 -14.047 -21.844 1 98.44 584 ALA B O 1
ATOM 10339 N N . GLY B 1 585 ? 5.844 -15.164 -19.875 1 97.5 585 GLY B N 1
ATOM 10340 C CA . GLY B 1 585 ? 5.199 -16.375 -20.359 1 97.5 585 GLY B CA 1
ATOM 10341 C C . GLY B 1 585 ? 3.721 -16.438 -20.031 1 97.5 585 GLY B C 1
ATOM 10342 O O . GLY B 1 585 ? 3.34 -16.375 -18.859 1 97.5 585 GLY B O 1
ATOM 10343 N N . VAL B 1 586 ? 2.889 -16.562 -21.047 1 96.94 586 VAL B N 1
ATOM 10344 C CA . VAL B 1 586 ? 1.438 -16.641 -20.922 1 96.94 586 VAL B CA 1
ATOM 10345 C C . VAL B 1 586 ? 0.954 -15.625 -19.891 1 96.94 586 VAL B C 1
ATOM 10347 O O . VAL B 1 586 ? 0.238 -15.984 -18.953 1 96.94 586 VAL B O 1
ATOM 10350 N N . PRO B 1 587 ? 1.29 -14.383 -20.094 1 98.38 587 PRO B N 1
ATOM 10351 C CA . PRO B 1 587 ? 1.105 -13.359 -19.062 1 98.38 587 PRO B CA 1
ATOM 10352 C C . PRO B 1 587 ? -0.351 -12.922 -18.922 1 98.38 587 PRO B C 1
ATOM 10354 O O . PRO B 1 587 ? -0.995 -12.57 -19.906 1 98.38 587 PRO B O 1
ATOM 10357 N N . PHE B 1 588 ? -0.893 -12.891 -17.703 1 98.31 588 PHE B N 1
ATOM 10358 C CA . PHE B 1 588 ? -2.205 -12.352 -17.359 1 98.31 588 PHE B CA 1
ATOM 10359 C C . PHE B 1 588 ? -2.176 -10.828 -17.359 1 98.31 588 PHE B C 1
ATOM 10361 O O . PHE B 1 588 ? -2.025 -10.203 -16.312 1 98.31 588 PHE B O 1
ATOM 10368 N N . VAL B 1 589 ? -2.451 -10.172 -18.516 1 98.69 589 VAL B N 1
ATOM 10369 C CA . VAL B 1 589 ? -2.062 -8.773 -18.609 1 98.69 589 VAL B CA 1
ATOM 10370 C C . VAL B 1 589 ? -3.295 -7.91 -18.891 1 98.69 589 VAL B C 1
ATOM 10372 O O . VAL B 1 589 ? -3.238 -6.684 -18.781 1 98.69 589 VAL B O 1
ATOM 10375 N N . ASP B 1 590 ? -4.414 -8.484 -19.281 1 98.31 590 ASP B N 1
ATOM 10376 C CA . ASP B 1 590 ? -5.648 -7.73 -19.484 1 98.31 590 ASP B CA 1
ATOM 10377 C C . ASP B 1 590 ? -6.609 -7.918 -18.312 1 98.31 590 ASP B C 1
ATOM 10379 O O . ASP B 1 590 ? -7.766 -8.312 -18.516 1 98.31 590 ASP B O 1
ATOM 10383 N N . VAL B 1 591 ? -6.254 -7.543 -17.172 1 98.12 591 VAL B N 1
ATOM 10384 C CA . VAL B 1 591 ? -6.863 -7.879 -15.898 1 98.12 591 VAL B CA 1
ATOM 10385 C C . VAL B 1 591 ? -8.297 -7.348 -15.852 1 98.12 591 VAL B C 1
ATOM 10387 O O . VAL B 1 591 ? -9.227 -8.086 -15.531 1 98.12 591 VAL B O 1
ATOM 10390 N N . MET B 1 592 ? -8.523 -6.102 -16.25 1 97.94 592 MET B N 1
ATOM 10391 C CA . MET B 1 592 ? -9.82 -5.453 -16.078 1 97.94 592 MET B CA 1
ATOM 10392 C C . MET B 1 592 ? -10.867 -6.09 -16.984 1 97.94 592 MET B C 1
ATOM 10394 O O . MET B 1 592 ? -11.906 -6.547 -16.516 1 97.94 592 MET B O 1
ATOM 10398 N N . THR B 1 593 ? -10.539 -6.184 -18.25 1 97.38 593 THR B N 1
ATOM 10399 C CA . THR B 1 593 ? -11.5 -6.715 -19.203 1 97.38 593 THR B CA 1
ATOM 10400 C C . THR B 1 593 ? -11.797 -8.188 -18.922 1 97.38 593 THR B C 1
ATOM 10402 O O . THR B 1 593 ? -12.953 -8.609 -18.969 1 97.38 593 THR B O 1
ATOM 10405 N N . THR B 1 594 ? -10.773 -8.93 -18.562 1 97 594 THR B N 1
ATOM 10406 C CA . THR B 1 594 ? -10.945 -10.352 -18.297 1 97 594 THR B CA 1
ATOM 10407 C C . THR B 1 594 ? -11.773 -10.562 -17.031 1 97 594 THR B C 1
ATOM 10409 O O . THR B 1 594 ? -12.727 -11.344 -17.031 1 97 594 THR B O 1
ATOM 10412 N N . MET B 1 595 ? -11.555 -9.82 -16.016 1 97.25 595 MET B N 1
ATOM 10413 C CA . MET B 1 595 ? -12.102 -10.094 -14.695 1 97.25 595 MET B CA 1
ATOM 10414 C C . MET B 1 595 ? -13.523 -9.547 -14.57 1 97.25 595 MET B C 1
ATOM 10416 O O . MET B 1 595 ? -14.234 -9.867 -13.609 1 97.25 595 MET B O 1
ATOM 10420 N N . CYS B 1 596 ? -13.938 -8.703 -15.539 1 97.75 596 CYS B N 1
ATOM 10421 C CA . CYS B 1 596 ? -15.281 -8.164 -15.43 1 97.75 596 CYS B CA 1
ATOM 10422 C C . CYS B 1 596 ? -16.312 -9.125 -16.016 1 97.75 596 CYS B C 1
ATOM 10424 O O . CYS B 1 596 ? -17.516 -8.977 -15.789 1 97.75 596 CYS B O 1
ATOM 10426 N N . ASP B 1 597 ? -15.867 -10.133 -16.844 1 96.44 597 ASP B N 1
ATOM 10427 C CA . ASP B 1 597 ? -16.734 -11.031 -17.594 1 96.44 597 ASP B CA 1
ATOM 10428 C C . ASP B 1 597 ? -16.781 -12.414 -16.938 1 96.44 597 ASP B C 1
ATOM 10430 O O . ASP B 1 597 ? -15.836 -13.203 -17.094 1 96.44 597 ASP B O 1
ATOM 10434 N N . PRO B 1 598 ? -17.875 -12.797 -16.281 1 94.69 598 PRO B N 1
ATOM 10435 C CA . PRO B 1 598 ? -17.938 -14.055 -15.539 1 94.69 598 PRO B CA 1
ATOM 10436 C C . PRO B 1 598 ? -17.938 -15.281 -16.453 1 94.69 598 PRO B C 1
ATOM 10438 O O . PRO B 1 598 ? -17.797 -16.406 -15.977 1 94.69 598 PRO B O 1
ATOM 10441 N N . SER B 1 599 ? -18.094 -15.07 -17.766 1 93.44 599 SER B N 1
ATOM 10442 C CA . SER B 1 599 ? -18.141 -16.203 -18.688 1 93.44 599 SER B CA 1
ATOM 10443 C C . SER B 1 599 ? -16.75 -16.703 -19.031 1 93.44 599 SER B C 1
ATOM 10445 O O . SER B 1 599 ? -16.578 -17.781 -19.594 1 93.44 599 SER B O 1
ATOM 10447 N N . ILE B 1 600 ? -15.758 -15.898 -18.75 1 93.5 600 ILE B N 1
ATOM 10448 C CA . ILE B 1 600 ? -14.375 -16.281 -19.031 1 93.5 600 ILE B CA 1
ATOM 10449 C C . ILE B 1 600 ? -13.883 -17.25 -17.969 1 93.5 600 ILE B C 1
ATOM 10451 O O . ILE B 1 600 ? -14.062 -17.031 -16.766 1 93.5 600 ILE B O 1
ATOM 10455 N N . PRO B 1 601 ? -13.227 -18.328 -18.375 1 91 601 PRO B N 1
ATOM 10456 C CA . PRO B 1 601 ? -12.75 -19.328 -17.422 1 91 601 PRO B CA 1
ATOM 10457 C C . PRO B 1 601 ? -11.914 -18.719 -16.297 1 91 601 PRO B C 1
ATOM 10459 O O . PRO B 1 601 ? -11.148 -17.781 -16.531 1 91 601 PRO B O 1
ATOM 10462 N N . LEU B 1 602 ? -12.078 -19.25 -15.055 1 91.44 602 LEU B N 1
ATOM 10463 C CA . LEU B 1 602 ? -11.344 -18.938 -13.836 1 91.44 602 LEU B CA 1
ATOM 10464 C C . LEU B 1 602 ? -11.82 -17.625 -13.234 1 91.44 602 LEU B C 1
ATOM 10466 O O . LEU B 1 602 ? -11.547 -17.328 -12.07 1 91.44 602 LEU B O 1
ATOM 10470 N N . THR B 1 603 ? -12.594 -16.734 -13.906 1 94.06 603 THR B N 1
ATOM 10471 C CA . THR B 1 603 ? -12.859 -15.352 -13.555 1 94.06 603 THR B CA 1
ATOM 10472 C C . THR B 1 603 ? -13.602 -15.266 -12.227 1 94.06 603 THR B C 1
ATOM 10474 O O . THR B 1 603 ? -13.117 -14.641 -11.281 1 94.06 603 THR B O 1
ATOM 10477 N N . THR B 1 604 ? -14.703 -15.961 -12.062 1 93.19 604 THR B N 1
ATOM 10478 C CA . THR B 1 604 ? -15.547 -15.781 -10.883 1 93.19 604 THR B CA 1
ATOM 10479 C C . THR B 1 604 ? -14.82 -16.234 -9.617 1 93.19 604 THR B C 1
ATOM 10481 O O . THR B 1 604 ? -14.883 -15.555 -8.586 1 93.19 604 THR B O 1
ATOM 10484 N N . GLY B 1 605 ? -14.117 -17.344 -9.703 1 92.75 605 GLY B N 1
ATOM 10485 C CA . GLY B 1 605 ? -13.328 -17.766 -8.555 1 92.75 605 GLY B CA 1
ATOM 10486 C C . GLY B 1 605 ? -12.227 -16.781 -8.203 1 92.75 605 GLY B C 1
ATOM 10487 O O . GLY B 1 605 ? -11.93 -16.578 -7.023 1 92.75 605 GLY B O 1
ATOM 10488 N N . GLU B 1 606 ? -11.695 -16.125 -9.242 1 95.5 606 GLU B N 1
ATOM 10489 C CA . GLU B 1 606 ? -10.523 -15.273 -9.07 1 95.5 606 GLU B CA 1
ATOM 10490 C C . GLU B 1 606 ? -10.906 -13.898 -8.531 1 95.5 606 GLU B C 1
ATOM 10492 O O . GLU B 1 606 ? -10.039 -13.117 -8.133 1 95.5 606 GLU B O 1
ATOM 10497 N N . TRP B 1 607 ? -12.234 -13.641 -8.461 1 96.12 607 TRP B N 1
ATOM 10498 C CA . TRP B 1 607 ? -12.656 -12.43 -7.77 1 96.12 607 TRP B CA 1
ATOM 10499 C C . TRP B 1 607 ? -12.164 -12.422 -6.324 1 96.12 607 TRP B C 1
ATOM 10501 O O . TRP B 1 607 ? -11.906 -11.359 -5.754 1 96.12 607 TRP B O 1
ATOM 10511 N N . GLU B 1 608 ? -11.898 -13.617 -5.73 1 95.38 608 GLU B N 1
ATOM 10512 C CA . GLU B 1 608 ? -11.414 -13.719 -4.355 1 95.38 608 GLU B CA 1
ATOM 10513 C C . GLU B 1 608 ? -9.891 -13.625 -4.301 1 95.38 608 GLU B C 1
ATOM 10515 O O . GLU B 1 608 ? -9.305 -13.648 -3.217 1 95.38 608 GLU B O 1
ATOM 10520 N N . GLU B 1 609 ? -9.273 -13.508 -5.438 1 96.06 609 GLU B N 1
ATOM 10521 C CA . GLU B 1 609 ? -7.824 -13.328 -5.516 1 96.06 609 GLU B CA 1
ATOM 10522 C C . GLU B 1 609 ? -7.461 -11.875 -5.797 1 96.06 609 GLU B C 1
ATOM 10524 O O . GLU B 1 609 ? -6.602 -11.305 -5.125 1 96.06 609 GLU B O 1
ATOM 10529 N N . TRP B 1 610 ? -8.156 -11.281 -6.73 1 96.81 610 TRP B N 1
ATOM 10530 C CA . TRP B 1 610 ? -7.766 -9.977 -7.25 1 96.81 610 TRP B CA 1
ATOM 10531 C C . TRP B 1 610 ? -8.742 -8.891 -6.789 1 96.81 610 TRP B C 1
ATOM 10533 O O . TRP B 1 610 ? -8.359 -7.727 -6.66 1 96.81 610 TRP B O 1
ATOM 10543 N N . GLY B 1 611 ? -9.945 -9.219 -6.539 1 97.06 611 GLY B N 1
ATOM 10544 C CA . GLY B 1 611 ? -11.086 -8.312 -6.473 1 97.06 611 GLY B CA 1
ATOM 10545 C C . GLY B 1 611 ? -11.969 -8.383 -7.703 1 97.06 611 GLY B C 1
ATOM 10546 O O . GLY B 1 611 ? -11.578 -8.938 -8.734 1 97.06 611 GLY B O 1
ATOM 10547 N N . ASN B 1 612 ? -13.188 -7.965 -7.535 1 98 612 ASN B N 1
ATOM 10548 C CA . ASN B 1 612 ? -14.156 -7.891 -8.617 1 98 612 ASN B CA 1
ATOM 10549 C C . ASN B 1 612 ? -14.258 -6.48 -9.188 1 98 612 ASN B C 1
ATOM 10551 O O . ASN B 1 612 ? -14.789 -5.578 -8.539 1 98 612 ASN B O 1
ATOM 10555 N N . PRO B 1 613 ? -13.742 -6.266 -10.414 1 98.12 613 PRO B N 1
ATOM 10556 C CA . PRO B 1 613 ? -13.727 -4.91 -10.961 1 98.12 613 PRO B CA 1
ATOM 10557 C C . PRO B 1 613 ? -15.133 -4.367 -11.227 1 98.12 613 PRO B C 1
ATOM 10559 O O . PRO B 1 613 ? -15.289 -3.191 -11.562 1 98.12 613 PRO B O 1
ATOM 10562 N N . ASN B 1 614 ? -16.156 -5.223 -11.086 1 98.31 614 ASN B N 1
ATOM 10563 C CA . ASN B 1 614 ? -17.531 -4.781 -11.219 1 98.31 614 ASN B CA 1
ATOM 10564 C C . ASN B 1 614 ? -18.016 -4.059 -9.961 1 98.31 614 ASN B C 1
ATOM 10566 O O . ASN B 1 614 ? -19.125 -3.535 -9.93 1 98.31 614 ASN B O 1
ATOM 10570 N N . GLU B 1 615 ? -17.219 -4.051 -8.953 1 97.69 615 GLU B N 1
ATOM 10571 C CA . GLU B 1 615 ? -17.547 -3.396 -7.695 1 97.69 615 GLU B CA 1
ATOM 10572 C C . GLU B 1 615 ? -16.734 -2.123 -7.504 1 97.69 615 GLU B C 1
ATOM 10574 O O . GLU B 1 615 ? -15.547 -2.086 -7.844 1 97.69 615 GLU B O 1
ATOM 10579 N N . TYR B 1 616 ? -17.328 -1.063 -6.844 1 96.81 616 TYR B N 1
ATOM 10580 C CA . TYR B 1 616 ? -16.625 0.174 -6.535 1 96.81 616 TYR B CA 1
ATOM 10581 C C . TYR B 1 616 ? -15.375 -0.105 -5.699 1 96.81 616 TYR B C 1
ATOM 10583 O O . TYR B 1 616 ? -14.32 0.491 -5.93 1 96.81 616 TYR B O 1
ATOM 10591 N N . LYS B 1 617 ? -15.469 -1.075 -4.852 1 96.5 617 LYS B N 1
ATOM 10592 C CA . LYS B 1 617 ? -14.438 -1.374 -3.857 1 96.5 617 LYS B CA 1
ATOM 10593 C C . LYS B 1 617 ? -13.109 -1.711 -4.527 1 96.5 617 LYS B C 1
ATOM 10595 O O . LYS B 1 617 ? -12.039 -1.385 -4 1 96.5 617 LYS B O 1
ATOM 10600 N N . PHE B 1 618 ? -13.211 -2.365 -5.707 1 97.94 618 PHE B N 1
ATOM 10601 C CA . PHE B 1 618 ? -11.992 -2.951 -6.25 1 97.94 618 PHE B CA 1
ATOM 10602 C C . PHE B 1 618 ? -11.609 -2.283 -7.566 1 97.94 618 PHE B C 1
ATOM 10604 O O . PHE B 1 618 ? -10.469 -2.381 -8.008 1 97.94 618 PHE B O 1
ATOM 10611 N N . PHE B 1 619 ? -12.531 -1.547 -8.273 1 97.75 619 PHE B N 1
ATOM 10612 C CA . PHE B 1 619 ? -12.367 -1.077 -9.648 1 97.75 619 PHE B CA 1
ATOM 10613 C C . PHE B 1 619 ? -11.117 -0.207 -9.766 1 97.75 619 PHE B C 1
ATOM 10615 O O . PHE B 1 619 ? -10.234 -0.496 -10.57 1 97.75 619 PHE B O 1
ATOM 10622 N N . ASP B 1 620 ? -11.023 0.807 -8.938 1 97.38 620 ASP B N 1
ATOM 10623 C CA . ASP B 1 620 ? -9.914 1.753 -9.031 1 97.38 620 ASP B CA 1
ATOM 10624 C C . ASP B 1 620 ? -8.586 1.066 -8.75 1 97.38 620 ASP B C 1
ATOM 10626 O O . ASP B 1 620 ? -7.598 1.311 -9.453 1 97.38 620 ASP B O 1
ATOM 10630 N N . TYR B 1 621 ? -8.547 0.29 -7.723 1 97.94 621 TYR B N 1
ATOM 10631 C CA . TYR B 1 621 ? -7.32 -0.379 -7.301 1 97.94 621 TYR B CA 1
ATOM 10632 C C . TYR B 1 621 ? -6.812 -1.317 -8.391 1 97.94 621 TYR B C 1
ATOM 10634 O O . TYR B 1 621 ? -5.641 -1.253 -8.773 1 97.94 621 TYR B O 1
ATOM 10642 N N . MET B 1 622 ? -7.672 -2.139 -8.93 1 98.31 622 MET B N 1
ATOM 10643 C CA . MET B 1 622 ? -7.285 -3.078 -9.984 1 98.31 622 MET B CA 1
ATOM 10644 C C . MET B 1 622 ? -6.844 -2.336 -11.242 1 98.31 622 MET B C 1
ATOM 10646 O O . MET B 1 622 ? -5.875 -2.727 -11.891 1 98.31 622 MET B O 1
ATOM 10650 N N . ASN B 1 623 ? -7.562 -1.309 -11.531 1 97.5 623 ASN B N 1
ATOM 10651 C CA . ASN B 1 623 ? -7.227 -0.513 -12.711 1 97.5 623 ASN B CA 1
ATOM 10652 C C . ASN B 1 623 ? -5.836 0.101 -12.594 1 97.5 623 ASN B C 1
ATOM 10654 O O . ASN B 1 623 ? -5.164 0.315 -13.609 1 97.5 623 ASN B O 1
ATOM 10658 N N . SER B 1 624 ? -5.418 0.353 -11.406 1 96.62 624 SER B N 1
ATOM 10659 C CA . SER B 1 624 ? -4.168 1.071 -11.172 1 96.62 624 SER B CA 1
ATOM 10660 C C . SER B 1 624 ? -2.961 0.214 -11.531 1 96.62 624 SER B C 1
ATOM 10662 O O . SER B 1 624 ? -1.854 0.731 -11.711 1 96.62 624 SER B O 1
ATOM 10664 N N . TYR B 1 625 ? -3.139 -1.112 -11.672 1 97.94 625 TYR B N 1
ATOM 10665 C CA . TYR B 1 625 ? -1.95 -1.912 -11.945 1 97.94 625 TYR B CA 1
ATOM 10666 C C . TYR B 1 625 ? -2.166 -2.801 -13.164 1 97.94 625 TYR B C 1
ATOM 10668 O O . TYR B 1 625 ? -1.239 -3.477 -13.625 1 97.94 625 TYR B O 1
ATOM 10676 N N . SER B 1 626 ? -3.393 -2.861 -13.742 1 98.38 626 SER B N 1
ATOM 10677 C CA . SER B 1 626 ? -3.627 -3.686 -14.922 1 98.38 626 SER B CA 1
ATOM 10678 C C . SER B 1 626 ? -2.654 -3.334 -16.047 1 98.38 626 SER B C 1
ATOM 10680 O O . SER B 1 626 ? -2.627 -2.195 -16.516 1 98.38 626 SER B O 1
ATOM 10682 N N . PRO B 1 627 ? -1.883 -4.301 -16.547 1 98.62 627 PRO B N 1
ATOM 10683 C CA . PRO B 1 627 ? -0.789 -3.969 -17.469 1 98.62 627 PRO B CA 1
ATOM 10684 C C . PRO B 1 627 ? -1.276 -3.305 -18.75 1 98.62 627 PRO B C 1
ATOM 10686 O O . PRO B 1 627 ? -0.814 -2.217 -19.109 1 98.62 627 PRO B O 1
ATOM 10689 N N . VAL B 1 628 ? -2.227 -3.875 -19.422 1 98.44 628 VAL B N 1
ATOM 10690 C CA . VAL B 1 628 ? -2.691 -3.344 -20.688 1 98.44 628 VAL B CA 1
ATOM 10691 C C . VAL B 1 628 ? -3.262 -1.941 -20.484 1 98.44 628 VAL B C 1
ATOM 10693 O O . VAL B 1 628 ? -3.088 -1.065 -21.344 1 98.44 628 VAL B O 1
ATOM 10696 N N . ASP B 1 629 ? -3.863 -1.693 -19.359 1 97.31 629 ASP B N 1
ATOM 10697 C CA . ASP B 1 629 ? -4.559 -0.438 -19.094 1 97.31 629 ASP B CA 1
ATOM 10698 C C . ASP B 1 629 ? -3.574 0.659 -18.688 1 97.31 629 ASP B C 1
ATOM 10700 O O . ASP B 1 629 ? -3.93 1.84 -18.656 1 97.31 629 ASP B O 1
ATOM 10704 N N . ASN B 1 630 ? -2.352 0.346 -18.391 1 97.81 630 ASN B N 1
ATOM 10705 C CA . ASN B 1 630 ? -1.398 1.34 -17.922 1 97.81 630 ASN B CA 1
ATOM 10706 C C . ASN B 1 630 ? -0.218 1.492 -18.875 1 97.81 630 ASN B C 1
ATOM 10708 O O . ASN B 1 630 ? 0.784 2.123 -18.531 1 97.81 630 ASN B O 1
ATOM 10712 N N . VAL B 1 631 ? -0.297 0.827 -20.078 1 98 631 VAL B N 1
ATOM 10713 C CA . VAL B 1 631 ? 0.702 1.102 -21.109 1 98 631 VAL B CA 1
ATOM 10714 C C . VAL B 1 631 ? 0.668 2.582 -21.469 1 98 631 VAL B C 1
ATOM 10716 O O . VAL B 1 631 ? -0.405 3.182 -21.562 1 98 631 VAL B O 1
ATOM 10719 N N . ARG B 1 632 ? 1.775 3.201 -21.609 1 95.5 632 ARG B N 1
ATOM 10720 C CA . ARG B 1 632 ? 1.851 4.625 -21.922 1 95.5 632 ARG B CA 1
ATOM 10721 C C . ARG B 1 632 ? 3.068 4.93 -22.781 1 95.5 632 ARG B C 1
ATOM 10723 O O . ARG B 1 632 ? 3.908 4.059 -23.016 1 95.5 632 ARG B O 1
ATOM 10730 N N . ALA B 1 633 ? 3.113 6.145 -23.266 1 96.12 633 ALA B N 1
ATOM 10731 C CA . ALA B 1 633 ? 4.262 6.586 -24.062 1 96.12 633 ALA B CA 1
ATOM 10732 C C . ALA B 1 633 ? 5.512 6.695 -23.203 1 96.12 633 ALA B C 1
ATOM 10734 O O . ALA B 1 633 ? 5.652 7.633 -22.406 1 96.12 633 ALA B O 1
ATOM 10735 N N . GLN B 1 634 ? 6.418 5.766 -23.359 1 95.94 634 GLN B N 1
ATOM 10736 C CA . GLN B 1 634 ? 7.707 5.688 -22.688 1 95.94 634 GLN B CA 1
ATOM 10737 C C . GLN B 1 634 ? 8.594 4.613 -23.297 1 95.94 634 GLN B C 1
ATOM 10739 O O . GLN B 1 634 ? 8.164 3.898 -24.203 1 95.94 634 GLN B O 1
ATOM 10744 N N . ASP B 1 635 ? 9.852 4.59 -22.875 1 96.62 635 ASP B N 1
ATOM 10745 C CA . ASP B 1 635 ? 10.727 3.498 -23.281 1 96.62 635 ASP B CA 1
ATOM 10746 C C . ASP B 1 635 ? 10.383 2.213 -22.531 1 96.62 635 ASP B C 1
ATOM 10748 O O . ASP B 1 635 ? 9.938 2.26 -21.375 1 96.62 635 ASP B O 1
ATOM 10752 N N . TYR B 1 636 ? 10.43 1.124 -23.188 1 97.88 636 TYR B N 1
ATOM 10753 C CA . TYR B 1 636 ? 10.305 -0.207 -22.609 1 97.88 636 TYR B CA 1
ATOM 10754 C C . TYR B 1 636 ? 11.516 -1.069 -22.938 1 97.88 636 TYR B C 1
ATOM 10756 O O . TYR B 1 636 ? 12.172 -0.855 -23.969 1 97.88 636 TYR B O 1
ATOM 10764 N N . PRO B 1 637 ? 11.867 -1.985 -22.109 1 98.5 637 PRO B N 1
ATOM 10765 C CA . PRO B 1 637 ? 12.945 -2.906 -22.453 1 98.5 637 PRO B CA 1
ATOM 10766 C C . PRO B 1 637 ? 12.578 -3.836 -23.609 1 98.5 637 PRO B C 1
ATOM 10768 O O . PRO B 1 637 ? 11.43 -3.838 -24.062 1 98.5 637 PRO B O 1
ATOM 10771 N N . HIS B 1 638 ? 13.68 -4.543 -24.125 1 98.62 638 HIS B N 1
ATOM 10772 C CA . HIS B 1 638 ? 13.344 -5.664 -25 1 98.62 638 HIS B CA 1
ATOM 10773 C C . HIS B 1 638 ? 12.414 -6.652 -24.297 1 98.62 638 HIS B C 1
ATOM 10775 O O . HIS B 1 638 ? 12.562 -6.906 -23.109 1 98.62 638 HIS B O 1
ATOM 10781 N N . LEU B 1 639 ? 11.43 -7.133 -25.031 1 98.75 639 LEU B N 1
ATOM 10782 C CA . LEU B 1 639 ? 10.414 -7.98 -24.391 1 98.75 639 LEU B CA 1
ATOM 10783 C C . LEU B 1 639 ? 10.023 -9.133 -25.312 1 98.75 639 LEU B C 1
ATOM 10785 O O . LEU B 1 639 ? 9.703 -8.914 -26.484 1 98.75 639 LEU B O 1
ATOM 10789 N N . MET B 1 640 ? 10.102 -10.328 -24.828 1 98.62 640 MET B N 1
ATOM 10790 C CA . MET B 1 640 ? 9.531 -11.492 -25.484 1 98.62 640 MET B CA 1
ATOM 10791 C C . MET B 1 640 ? 8.32 -12.016 -24.719 1 98.62 640 MET B C 1
ATOM 10793 O O . MET B 1 640 ? 8.406 -12.281 -23.531 1 98.62 640 MET B O 1
ATOM 10797 N N . ILE B 1 641 ? 7.215 -12.125 -25.422 1 98.31 641 ILE B N 1
ATOM 10798 C CA . ILE B 1 641 ? 5.961 -12.633 -24.875 1 98.31 641 ILE B CA 1
ATOM 10799 C C . ILE B 1 641 ? 5.648 -14 -25.484 1 98.31 641 ILE B C 1
ATOM 10801 O O . ILE B 1 641 ? 5.676 -14.164 -26.703 1 98.31 641 ILE B O 1
ATOM 10805 N N . GLN B 1 642 ? 5.398 -14.984 -24.594 1 96.19 642 GLN B N 1
ATOM 10806 C CA . GLN B 1 642 ? 4.977 -16.312 -25.031 1 96.19 642 GLN B CA 1
ATOM 10807 C C . GLN B 1 642 ? 3.49 -16.531 -24.766 1 96.19 642 GLN B C 1
ATOM 10809 O O . GLN B 1 642 ? 2.982 -16.156 -23.703 1 96.19 642 GLN B O 1
ATOM 10814 N N . ALA B 1 643 ? 2.807 -17.141 -25.734 1 95.5 643 ALA B N 1
ATOM 10815 C CA . ALA B 1 643 ? 1.383 -17.406 -25.562 1 95.5 643 ALA B CA 1
ATOM 10816 C C . ALA B 1 643 ? 0.956 -18.625 -26.375 1 95.5 643 ALA B C 1
ATOM 10818 O O . ALA B 1 643 ? 1.682 -19.078 -27.266 1 95.5 643 ALA B O 1
ATOM 10819 N N . GLY B 1 644 ? -0.145 -19.219 -26.016 1 93.62 644 GLY B N 1
ATOM 10820 C CA . GLY B 1 644 ? -0.749 -20.328 -26.703 1 93.62 644 GLY B CA 1
ATOM 10821 C C . GLY B 1 644 ? -2.205 -20.109 -27.062 1 93.62 644 GLY B C 1
ATOM 10822 O O . GLY B 1 644 ? -2.977 -19.594 -26.25 1 93.62 644 GLY B O 1
ATOM 10823 N N . LEU B 1 645 ? -2.555 -20.469 -28.234 1 94.19 645 LEU B N 1
ATOM 10824 C CA . LEU B 1 645 ? -3.902 -20.234 -28.75 1 94.19 645 LEU B CA 1
ATOM 10825 C C . LEU B 1 645 ? -4.938 -20.953 -27.891 1 94.19 645 LEU B C 1
ATOM 10827 O O . LEU B 1 645 ? -6.039 -20.438 -27.672 1 94.19 645 LEU B O 1
ATOM 10831 N N . HIS B 1 646 ? -4.602 -22.109 -27.344 1 90.88 646 HIS B N 1
ATOM 10832 C CA . HIS B 1 646 ? -5.594 -22.953 -26.672 1 90.88 646 HIS B CA 1
ATOM 10833 C C . HIS B 1 646 ? -5.453 -22.891 -25.156 1 90.88 646 HIS B C 1
ATOM 10835 O O . HIS B 1 646 ? -5.98 -23.734 -24.438 1 90.88 646 HIS B O 1
ATOM 10841 N N . ASP B 1 647 ? -4.719 -21.906 -24.672 1 90.88 647 ASP B N 1
ATOM 10842 C CA . ASP B 1 647 ? -4.551 -21.688 -23.234 1 90.88 647 ASP B CA 1
ATOM 10843 C C . ASP B 1 647 ? -5.891 -21.375 -22.578 1 90.88 647 ASP B C 1
ATOM 10845 O O . ASP B 1 647 ? -6.492 -20.328 -22.844 1 90.88 647 ASP B O 1
ATOM 10849 N N . PRO B 1 648 ? -6.34 -22.219 -21.734 1 88.38 648 PRO B N 1
ATOM 10850 C CA . PRO B 1 648 ? -7.633 -21.953 -21.094 1 88.38 648 PRO B CA 1
ATOM 10851 C C . PRO B 1 648 ? -7.512 -21.031 -19.875 1 88.38 648 PRO B C 1
ATOM 10853 O O . PRO B 1 648 ? -8.523 -20.562 -19.344 1 88.38 648 PRO B O 1
ATOM 10856 N N . ARG B 1 649 ? -6.363 -20.781 -19.359 1 91.62 649 ARG B N 1
ATOM 10857 C CA . ARG B 1 649 ? -6.16 -20.031 -18.125 1 91.62 649 ARG B CA 1
ATOM 10858 C C . ARG B 1 649 ? -5.93 -18.547 -18.422 1 91.62 649 ARG B C 1
ATOM 10860 O O . ARG B 1 649 ? -6.562 -17.688 -17.812 1 91.62 649 ARG B O 1
ATOM 10867 N N . VAL B 1 650 ? -4.977 -18.297 -19.312 1 94.38 650 VAL B N 1
ATOM 10868 C CA . VAL B 1 650 ? -4.77 -16.953 -19.844 1 94.38 650 VAL B CA 1
ATOM 10869 C C . VAL B 1 650 ? -5.121 -16.938 -21.344 1 94.38 650 VAL B C 1
ATOM 10871 O O . VAL B 1 650 ? -4.387 -17.484 -22.156 1 94.38 650 VAL B O 1
ATOM 10874 N N . ALA B 1 651 ? -6.145 -16.25 -21.594 1 95.56 651 ALA B N 1
ATOM 10875 C CA . ALA B 1 651 ? -6.621 -16.25 -22.984 1 95.56 651 ALA B CA 1
ATOM 10876 C C . ALA B 1 651 ? -5.59 -15.625 -23.922 1 95.56 651 ALA B C 1
ATOM 10878 O O . ALA B 1 651 ? -4.93 -14.641 -23.562 1 95.56 651 ALA B O 1
ATOM 10879 N N . TYR B 1 652 ? -5.465 -16.125 -25.141 1 96.56 652 TYR B N 1
ATOM 10880 C CA . TYR B 1 652 ? -4.438 -15.758 -26.109 1 96.56 652 TYR B CA 1
ATOM 10881 C C . TYR B 1 652 ? -4.551 -14.289 -26.484 1 96.56 652 TYR B C 1
ATOM 10883 O O . TYR B 1 652 ? -3.57 -13.664 -26.906 1 96.56 652 TYR B O 1
ATOM 10891 N N . TRP B 1 653 ? -5.711 -13.719 -26.391 1 97.75 653 TRP B N 1
ATOM 10892 C CA . TRP B 1 653 ? -5.914 -12.352 -26.859 1 97.75 653 TRP B CA 1
ATOM 10893 C C . TRP B 1 653 ? -5.281 -11.352 -25.906 1 97.75 653 TRP B C 1
ATOM 10895 O O . TRP B 1 653 ? -5.016 -10.203 -26.281 1 97.75 653 TRP B O 1
ATOM 10905 N N . GLU B 1 654 ? -5.102 -11.719 -24.625 1 97.88 654 GLU B N 1
ATOM 10906 C CA . GLU B 1 654 ? -4.504 -10.797 -23.656 1 97.88 654 GLU B CA 1
ATOM 10907 C C . GLU B 1 654 ? -3.09 -10.406 -24.078 1 97.88 654 GLU B C 1
ATOM 10909 O O . GLU B 1 654 ? -2.807 -9.227 -24.297 1 97.88 654 GLU B O 1
ATOM 10914 N N . PRO B 1 655 ? -2.197 -11.414 -24.266 1 98.06 655 PRO B N 1
ATOM 10915 C CA . PRO B 1 655 ? -0.853 -11.047 -24.719 1 98.06 655 PRO B CA 1
ATOM 10916 C C . PRO B 1 655 ? -0.847 -10.414 -26.109 1 98.06 655 PRO B C 1
ATOM 10918 O O . PRO B 1 655 ? -0.004 -9.562 -26.391 1 98.06 655 PRO B O 1
ATOM 10921 N N . ALA B 1 656 ? -1.748 -10.781 -26.984 1 98.25 656 ALA B N 1
ATOM 10922 C CA . ALA B 1 656 ? -1.825 -10.172 -28.312 1 98.25 656 ALA B CA 1
ATOM 10923 C C . ALA B 1 656 ? -2.178 -8.695 -28.219 1 98.25 656 ALA B C 1
ATOM 10925 O O . ALA B 1 656 ? -1.571 -7.863 -28.891 1 98.25 656 ALA B O 1
ATOM 10926 N N . LYS B 1 657 ? -3.184 -8.383 -27.391 1 98.31 657 LYS B N 1
ATOM 10927 C CA . LYS B 1 657 ? -3.537 -6.988 -27.125 1 98.31 657 LYS B CA 1
ATOM 10928 C C . LYS B 1 657 ? -2.342 -6.211 -26.578 1 98.31 657 LYS B C 1
ATOM 10930 O O . LYS B 1 657 ? -2.068 -5.094 -27.016 1 98.31 657 LYS B O 1
ATOM 10935 N N . TRP B 1 658 ? -1.705 -6.801 -25.609 1 98.62 658 TRP B N 1
ATOM 10936 C CA . TRP B 1 658 ? -0.598 -6.152 -24.922 1 98.62 658 TRP B CA 1
ATOM 10937 C C . TRP B 1 658 ? 0.53 -5.812 -25.891 1 98.62 658 TRP B C 1
ATOM 10939 O O . TRP B 1 658 ? 1.032 -4.688 -25.891 1 98.62 658 TRP B O 1
ATOM 10949 N N . ALA B 1 659 ? 0.931 -6.754 -26.75 1 98.56 659 ALA B N 1
ATOM 10950 C CA . ALA B 1 659 ? 1.98 -6.527 -27.75 1 98.56 659 ALA B CA 1
ATOM 10951 C C . ALA B 1 659 ? 1.618 -5.375 -28.672 1 98.56 659 ALA B C 1
ATOM 10953 O O . ALA B 1 659 ? 2.445 -4.5 -28.938 1 98.56 659 ALA B O 1
ATOM 10954 N N . SER B 1 660 ? 0.388 -5.395 -29.156 1 98.44 660 SER B N 1
ATOM 10955 C CA . SER B 1 660 ? -0.076 -4.352 -30.062 1 98.44 660 SER B CA 1
ATOM 10956 C C . SER B 1 660 ? -0.035 -2.979 -29.391 1 98.44 660 SER B C 1
ATOM 10958 O O . SER B 1 660 ? 0.433 -2.008 -30 1 98.44 660 SER B O 1
ATOM 10960 N N . LYS B 1 661 ? -0.509 -2.91 -28.234 1 98.19 661 LYS B N 1
ATOM 10961 C CA . LYS B 1 661 ? -0.563 -1.633 -27.531 1 98.19 661 LYS B CA 1
ATOM 10962 C C . LYS B 1 661 ? 0.838 -1.116 -27.219 1 98.19 661 LYS B C 1
ATOM 10964 O O . LYS B 1 661 ? 1.111 0.078 -27.359 1 98.19 661 LYS B O 1
ATOM 10969 N N . LEU B 1 662 ? 1.712 -1.977 -26.719 1 98.5 662 LEU B N 1
ATOM 10970 C CA . LEU B 1 662 ? 3.096 -1.604 -26.453 1 98.5 662 LEU B CA 1
ATOM 10971 C C . LEU B 1 662 ? 3.76 -1.031 -27.703 1 98.5 662 LEU B C 1
ATOM 10973 O O . LEU B 1 662 ? 4.375 0.036 -27.641 1 98.5 662 LEU B O 1
ATOM 10977 N N . ARG B 1 663 ? 3.646 -1.708 -28.812 1 98.25 663 ARG B N 1
ATOM 10978 C CA . ARG B 1 663 ? 4.281 -1.278 -30.047 1 98.25 663 ARG B CA 1
ATOM 10979 C C . ARG B 1 663 ? 3.699 0.046 -30.531 1 98.25 663 ARG B C 1
ATOM 10981 O O . ARG B 1 663 ? 4.414 0.874 -31.094 1 98.25 663 ARG B O 1
ATOM 10988 N N . ALA B 1 664 ? 2.426 0.249 -30.266 1 97.25 664 ALA B N 1
ATOM 10989 C CA . ALA B 1 664 ? 1.755 1.472 -30.703 1 97.25 664 ALA B CA 1
ATOM 10990 C C . ALA B 1 664 ? 2.232 2.676 -29.906 1 97.25 664 ALA B C 1
ATOM 10992 O O . ALA B 1 664 ? 2.264 3.799 -30.406 1 97.25 664 ALA B O 1
ATOM 10993 N N . LEU B 1 665 ? 2.68 2.453 -28.656 1 96.19 665 LEU B N 1
ATOM 10994 C CA . LEU B 1 665 ? 2.848 3.598 -27.766 1 96.19 665 LEU B CA 1
ATOM 10995 C C . LEU B 1 665 ? 4.312 3.783 -27.391 1 96.19 665 LEU B C 1
ATOM 10997 O O . LEU B 1 665 ? 4.738 4.891 -27.047 1 96.19 665 LEU B O 1
ATOM 11001 N N . LYS B 1 666 ? 5.074 2.719 -27.359 1 96.62 666 LYS B N 1
ATOM 11002 C CA . LYS B 1 666 ? 6.449 2.83 -26.891 1 96.62 666 LYS B CA 1
ATOM 11003 C C . LYS B 1 666 ? 7.219 3.889 -27.672 1 96.62 666 LYS B C 1
ATOM 11005 O O . LYS B 1 666 ? 6.883 4.18 -28.828 1 96.62 666 LYS B O 1
ATOM 11010 N N . THR B 1 667 ? 8.328 4.449 -27.062 1 94.81 667 THR B N 1
ATOM 11011 C CA . THR B 1 667 ? 9.047 5.559 -27.672 1 94.81 667 THR B CA 1
ATOM 11012 C C . THR B 1 667 ? 10.461 5.133 -28.062 1 94.81 667 THR B C 1
ATOM 11014 O O . THR B 1 667 ? 11.242 5.945 -28.562 1 94.81 667 THR B O 1
ATOM 11017 N N . ASP B 1 668 ? 10.797 3.934 -27.891 1 95.38 668 ASP B N 1
ATOM 11018 C CA . ASP B 1 668 ? 12.125 3.414 -28.172 1 95.38 668 ASP B CA 1
ATOM 11019 C C . ASP B 1 668 ? 12.117 2.492 -29.391 1 95.38 668 ASP B C 1
ATOM 11021 O O . ASP B 1 668 ? 11.094 2.359 -30.062 1 95.38 668 ASP B O 1
ATOM 11025 N N . SER B 1 669 ? 13.297 1.899 -29.641 1 95.69 669 SER B N 1
ATOM 11026 C CA . SER B 1 669 ? 13.43 0.978 -30.766 1 95.69 669 SER B CA 1
ATOM 11027 C C . SER B 1 669 ? 13.664 -0.449 -30.281 1 95.69 669 SER B C 1
ATOM 11029 O O . SER B 1 669 ? 14.016 -1.325 -31.078 1 95.69 669 SER B O 1
ATOM 11031 N N . ASN B 1 670 ? 13.469 -0.682 -29 1 97.12 670 ASN B N 1
ATOM 11032 C CA . ASN B 1 670 ? 13.656 -2.027 -28.469 1 97.12 670 ASN B CA 1
ATOM 11033 C C . ASN B 1 670 ? 12.617 -2.996 -29.031 1 97.12 670 ASN B C 1
ATOM 11035 O O . ASN B 1 670 ? 11.523 -2.584 -29.422 1 97.12 670 ASN B O 1
ATOM 11039 N N . GLU B 1 671 ? 12.922 -4.262 -29.047 1 96.44 671 GLU B N 1
ATOM 11040 C CA . GLU B 1 671 ? 12.047 -5.27 -29.656 1 96.44 671 GLU B CA 1
ATOM 11041 C C . GLU B 1 671 ? 10.961 -5.707 -28.672 1 96.44 671 GLU B C 1
ATOM 11043 O O . GLU B 1 671 ? 11.234 -5.922 -27.484 1 96.44 671 GLU B O 1
ATOM 11048 N N . VAL B 1 672 ? 9.758 -5.77 -29.172 1 98.31 672 VAL B N 1
ATOM 11049 C CA . VAL B 1 672 ? 8.648 -6.445 -28.5 1 98.31 672 VAL B CA 1
ATOM 11050 C C . VAL B 1 672 ? 8.141 -7.586 -29.375 1 98.31 672 VAL B C 1
ATOM 11052 O O . VAL B 1 672 ? 7.508 -7.348 -30.422 1 98.31 672 VAL B O 1
ATOM 11055 N N . LEU B 1 673 ? 8.406 -8.805 -28.969 1 98.25 673 LEU B N 1
ATOM 11056 C CA . LEU B 1 673 ? 8.109 -9.977 -29.781 1 98.25 673 LEU B CA 1
ATOM 11057 C C . LEU B 1 673 ? 7.035 -10.836 -29.125 1 98.25 673 LEU B C 1
ATOM 11059 O O . LEU B 1 673 ? 7.074 -11.07 -27.906 1 98.25 673 LEU B O 1
ATOM 11063 N N . LEU B 1 674 ? 6.023 -11.266 -29.859 1 98.06 674 LEU B N 1
ATOM 11064 C CA . LEU B 1 674 ? 5.012 -12.219 -29.406 1 98.06 674 LEU B CA 1
ATOM 11065 C C . LEU B 1 674 ? 5.16 -13.547 -30.141 1 98.06 674 LEU B C 1
ATOM 11067 O O . LEU B 1 674 ? 5.012 -13.609 -31.359 1 98.06 674 LEU B O 1
ATOM 11071 N N . LYS B 1 675 ? 5.527 -14.539 -29.438 1 96 675 LYS B N 1
ATOM 11072 C CA . LYS B 1 675 ? 5.496 -15.906 -29.953 1 96 675 LYS B CA 1
ATOM 11073 C C . LYS B 1 675 ? 4.156 -16.578 -29.656 1 96 675 LYS B C 1
ATOM 11075 O O . LYS B 1 675 ? 3.955 -17.109 -28.562 1 96 675 LYS B O 1
ATOM 11080 N N . MET B 1 676 ? 3.318 -16.719 -30.625 1 94.38 676 MET B N 1
ATOM 11081 C CA . MET B 1 676 ? 2.02 -17.359 -30.516 1 94.38 676 MET B CA 1
ATOM 11082 C C . MET B 1 676 ? 2.078 -18.797 -31.047 1 94.38 676 MET B C 1
ATOM 11084 O O . MET B 1 676 ? 2.254 -19 -32.25 1 94.38 676 MET B O 1
ATOM 11088 N N . ASP B 1 677 ? 1.976 -19.719 -30.125 1 90.75 677 ASP B N 1
ATOM 11089 C CA . ASP B 1 677 ? 1.873 -21.125 -30.547 1 90.75 677 ASP B CA 1
ATOM 11090 C C . ASP B 1 677 ? 0.431 -21.484 -30.891 1 90.75 677 ASP B C 1
ATOM 11092 O O . ASP B 1 677 ? -0.435 -21.5 -30.016 1 90.75 677 ASP B O 1
ATOM 11096 N N . LEU B 1 678 ? 0.214 -21.828 -32.062 1 90.12 678 LEU B N 1
ATOM 11097 C CA . LEU B 1 678 ? -1.146 -22.047 -32.531 1 90.12 678 LEU B CA 1
ATOM 11098 C C . LEU B 1 678 ? -1.623 -23.453 -32.188 1 90.12 678 LEU B C 1
ATOM 11100 O O . LEU B 1 678 ? -2.797 -23.781 -32.375 1 90.12 678 LEU B O 1
ATOM 11104 N N . GLU B 1 679 ? -0.74 -24.281 -31.531 1 84.69 679 GLU B N 1
ATOM 11105 C CA . GLU B 1 679 ? -1.092 -25.672 -31.297 1 84.69 679 GLU B CA 1
ATOM 11106 C C . GLU B 1 679 ? -1.036 -26.031 -29.812 1 84.69 679 GLU B C 1
ATOM 11108 O O . GLU B 1 679 ? -1.287 -27.172 -29.438 1 84.69 679 GLU B O 1
ATOM 11113 N N . SER B 1 680 ? -0.774 -25.156 -29.031 1 84.56 680 SER B N 1
ATOM 11114 C CA . SER B 1 680 ? -0.555 -25.484 -27.625 1 84.56 680 SER B CA 1
ATOM 11115 C C . SER B 1 680 ? -1.436 -24.641 -26.719 1 84.56 680 SER B C 1
ATOM 11117 O O . SER B 1 680 ? -2.107 -23.703 -27.172 1 84.56 680 SER B O 1
ATOM 11119 N N . GLY B 1 681 ? -1.364 -25.047 -25.406 1 84 681 GLY B N 1
ATOM 11120 C CA . GLY B 1 681 ? -2.105 -24.328 -24.391 1 84 681 GLY B CA 1
ATOM 11121 C C . GLY B 1 681 ? -1.21 -23.625 -23.375 1 84 681 GLY B C 1
ATOM 11122 O O . GLY B 1 681 ? -0.191 -23.047 -23.75 1 84 681 GLY B O 1
ATOM 11123 N N . HIS B 1 682 ? -1.722 -23.625 -22.125 1 81.44 682 HIS B N 1
ATOM 11124 C CA . HIS B 1 682 ? -1.11 -22.859 -21.047 1 81.44 682 HIS B CA 1
ATOM 11125 C C . HIS B 1 682 ? 0.301 -23.344 -20.75 1 81.44 682 HIS B C 1
ATOM 11127 O O . HIS B 1 682 ? 1.155 -22.562 -20.312 1 81.44 682 HIS B O 1
ATOM 11133 N N . PHE B 1 683 ? 0.62 -24.578 -20.938 1 75.31 683 PHE B N 1
ATOM 11134 C CA . PHE B 1 683 ? 1.896 -25.156 -20.531 1 75.31 683 PHE B CA 1
ATOM 11135 C C . PHE B 1 683 ? 2.809 -25.344 -21.734 1 75.31 683 PHE B C 1
ATOM 11137 O O . PHE B 1 683 ? 3.854 -25.984 -21.641 1 75.31 683 PHE B O 1
ATOM 11144 N N . SER B 1 684 ? 2.467 -24.859 -22.766 1 73.25 684 SER B N 1
ATOM 11145 C CA . SER B 1 684 ? 3.283 -24.875 -23.969 1 73.25 684 SER B CA 1
ATOM 11146 C C . SER B 1 684 ? 3.496 -26.312 -24.453 1 73.25 684 SER B C 1
ATOM 11148 O O . SER B 1 684 ? 2.574 -27.125 -24.422 1 73.25 684 SER B O 1
ATOM 11150 N N . ALA B 1 685 ? 4.672 -26.641 -24.859 1 72.69 685 ALA B N 1
ATOM 11151 C CA . ALA B 1 685 ? 4.969 -27.922 -25.484 1 72.69 685 ALA B CA 1
ATOM 11152 C C . ALA B 1 685 ? 4.867 -29.062 -24.484 1 72.69 685 ALA B C 1
ATOM 11154 O O . ALA B 1 685 ? 5.379 -28.969 -23.359 1 72.69 685 ALA B O 1
ATOM 11155 N N . SER B 1 686 ? 4.223 -30.125 -24.781 1 75.56 686 SER B N 1
ATOM 11156 C CA . SER B 1 686 ? 4.141 -31.328 -23.953 1 75.56 686 SER B CA 1
ATOM 11157 C C . SER B 1 686 ? 5.301 -32.281 -24.25 1 75.56 686 SER B C 1
ATOM 11159 O O . SER B 1 686 ? 5.602 -33.156 -23.438 1 75.56 686 SER B O 1
ATOM 11161 N N . ASP B 1 687 ? 5.91 -32.031 -25.219 1 84.38 687 ASP B N 1
ATOM 11162 C CA . ASP B 1 687 ? 7.113 -32.75 -25.672 1 84.38 687 ASP B CA 1
ATOM 11163 C C . ASP B 1 687 ? 8.359 -32.188 -24.984 1 84.38 687 ASP B C 1
ATOM 11165 O O . ASP B 1 687 ? 8.602 -30.969 -25.016 1 84.38 687 ASP B O 1
ATOM 11169 N N . ARG B 1 688 ? 9.164 -33.094 -24.344 1 89.62 688 ARG B N 1
ATOM 11170 C CA . ARG B 1 688 ? 10.281 -32.625 -23.531 1 89.62 688 ARG B CA 1
ATOM 11171 C C . ARG B 1 688 ? 11.328 -31.938 -24.391 1 89.62 688 ARG B C 1
ATOM 11173 O O . ARG B 1 688 ? 11.945 -30.953 -23.969 1 89.62 688 ARG B O 1
ATOM 11180 N N . TYR B 1 689 ? 11.625 -32.438 -25.594 1 91.75 689 TYR B N 1
ATOM 11181 C CA . TYR B 1 689 ? 12.609 -31.781 -26.453 1 91.75 689 TYR B CA 1
ATOM 11182 C C . TYR B 1 689 ? 12.109 -30.422 -26.922 1 91.75 689 TYR B C 1
ATOM 11184 O O . TYR B 1 689 ? 12.883 -29.453 -26.984 1 91.75 689 TYR B O 1
ATOM 11192 N N . ARG B 1 690 ? 10.852 -30.375 -27.25 1 89.5 690 ARG B N 1
ATOM 11193 C CA . ARG B 1 690 ? 10.266 -29.094 -27.625 1 89.5 690 ARG B CA 1
ATOM 11194 C C . ARG B 1 690 ? 10.312 -28.109 -26.469 1 89.5 690 ARG B C 1
ATOM 11196 O O . ARG B 1 690 ? 10.531 -26.906 -26.672 1 89.5 690 ARG B O 1
ATOM 11203 N N . TYR B 1 691 ? 10.039 -28.609 -25.297 1 90.62 691 TYR B N 1
ATOM 11204 C CA . TYR B 1 691 ? 10.117 -27.781 -24.109 1 90.62 691 TYR B CA 1
ATOM 11205 C C . TYR B 1 691 ? 11.5 -27.141 -23.969 1 90.62 691 TYR B C 1
ATOM 11207 O O . TYR B 1 691 ? 11.617 -25.938 -23.797 1 90.62 691 TYR B O 1
ATOM 11215 N N . TRP B 1 692 ? 12.531 -27.922 -24.016 1 94.06 692 TRP B N 1
ATOM 11216 C CA . TRP B 1 692 ? 13.891 -27.422 -23.844 1 94.06 692 TRP B CA 1
ATOM 11217 C C . TRP B 1 692 ? 14.281 -26.5 -25 1 94.06 692 TRP B C 1
ATOM 11219 O O . TRP B 1 692 ? 15.039 -25.547 -24.812 1 94.06 692 TRP B O 1
ATOM 11229 N N . ARG B 1 693 ? 13.75 -26.781 -26.188 1 92.94 693 ARG B N 1
ATOM 11230 C CA . ARG B 1 693 ? 14.008 -25.891 -27.312 1 92.94 693 ARG B CA 1
ATOM 11231 C C . ARG B 1 693 ? 13.375 -24.516 -27.078 1 92.94 693 ARG B C 1
ATOM 11233 O O . ARG B 1 693 ? 13.969 -23.484 -27.406 1 92.94 693 ARG B O 1
ATOM 11240 N N . GLU B 1 694 ? 12.164 -24.547 -26.625 1 91.44 694 GLU B N 1
ATOM 11241 C CA . GLU B 1 694 ? 11.508 -23.281 -26.297 1 91.44 694 GLU B CA 1
ATOM 11242 C C . GLU B 1 694 ? 12.273 -22.516 -25.219 1 91.44 694 GLU B C 1
ATOM 11244 O O . GLU B 1 694 ? 12.445 -21.312 -25.312 1 91.44 694 GLU B O 1
ATOM 11249 N N . MET B 1 695 ? 12.742 -23.25 -24.25 1 94 695 MET B N 1
ATOM 11250 C CA . MET B 1 695 ? 13.523 -22.625 -23.172 1 94 695 MET B CA 1
ATOM 11251 C C . MET B 1 695 ? 14.828 -22.047 -23.719 1 94 695 MET B C 1
ATOM 11253 O O . MET B 1 695 ? 15.227 -20.953 -23.328 1 94 695 MET B O 1
ATOM 11257 N N . SER B 1 696 ? 15.492 -22.812 -24.578 1 96.38 696 SER B N 1
ATOM 11258 C CA . SER B 1 696 ? 16.75 -22.359 -25.172 1 96.38 696 SER B CA 1
ATOM 11259 C C . SER B 1 696 ? 16.562 -21.094 -25.984 1 96.38 696 SER B C 1
ATOM 11261 O O . SER B 1 696 ? 17.422 -20.203 -25.984 1 96.38 696 SER B O 1
ATOM 11263 N N . PHE B 1 697 ? 15.445 -21.047 -26.625 1 94.75 697 PHE B N 1
ATOM 11264 C CA . PHE B 1 697 ? 15.148 -19.891 -27.453 1 94.75 697 PHE B CA 1
ATOM 11265 C C . PHE B 1 697 ? 14.961 -18.656 -26.578 1 94.75 697 PHE B C 1
ATOM 11267 O O . PHE B 1 697 ? 15.461 -17.578 -26.906 1 94.75 697 PHE B O 1
ATOM 11274 N N . GLN B 1 698 ? 14.203 -18.734 -25.547 1 96.56 698 GLN B N 1
ATOM 11275 C CA . GLN B 1 698 ? 13.992 -17.641 -24.609 1 96.56 698 GLN B CA 1
ATOM 11276 C C . GLN B 1 698 ? 15.312 -17.172 -24 1 96.56 698 GLN B C 1
ATOM 11278 O O . GLN B 1 698 ? 15.57 -15.977 -23.922 1 96.56 698 GLN B O 1
ATOM 11283 N N . GLN B 1 699 ? 16.109 -18.109 -23.609 1 98.12 699 GLN B N 1
ATOM 11284 C CA . GLN B 1 699 ? 17.375 -17.75 -22.984 1 98.12 699 GLN B CA 1
ATOM 11285 C C . GLN B 1 699 ? 18.328 -17.094 -23.984 1 98.12 699 GLN B C 1
ATOM 11287 O O . GLN B 1 699 ? 19.078 -16.188 -23.641 1 98.12 699 GLN B O 1
ATOM 11292 N N . ALA B 1 700 ? 18.281 -17.578 -25.234 1 98.31 700 ALA B N 1
ATOM 11293 C CA . ALA B 1 700 ? 19.094 -16.953 -26.281 1 98.31 700 ALA B CA 1
ATOM 11294 C C . ALA B 1 700 ? 18.734 -15.484 -26.453 1 98.31 700 ALA B C 1
ATOM 11296 O O . ALA B 1 700 ? 19.609 -14.641 -26.641 1 98.31 700 ALA B O 1
ATOM 11297 N N . PHE B 1 701 ? 17.438 -15.125 -26.453 1 98.06 701 PHE B N 1
ATOM 11298 C CA . PHE B 1 701 ? 16.953 -13.75 -26.562 1 98.06 701 PHE B CA 1
ATOM 11299 C C . PHE B 1 701 ? 17.516 -12.898 -25.422 1 98.06 701 PHE B C 1
ATOM 11301 O O . PHE B 1 701 ? 18 -11.797 -25.656 1 98.06 701 PHE B O 1
ATOM 11308 N N . VAL B 1 702 ? 17.438 -13.453 -24.172 1 98.69 702 VAL B N 1
ATOM 11309 C CA . VAL B 1 702 ? 17.922 -12.734 -23 1 98.69 702 VAL B CA 1
ATOM 11310 C C . VAL B 1 702 ? 19.422 -12.516 -23.094 1 98.69 702 VAL B C 1
ATOM 11312 O O . VAL B 1 702 ? 19.906 -11.398 -22.906 1 98.69 702 VAL B O 1
ATOM 11315 N N . LEU B 1 703 ? 20.156 -13.57 -23.438 1 98.56 703 LEU B N 1
ATOM 11316 C CA . LEU B 1 703 ? 21.609 -13.508 -23.5 1 98.56 703 LEU B CA 1
ATOM 11317 C C . LEU B 1 703 ? 22.062 -12.57 -24.609 1 98.56 703 LEU B C 1
ATOM 11319 O O . LEU B 1 703 ? 23.078 -11.883 -24.484 1 98.56 703 LEU B O 1
ATOM 11323 N N . LYS B 1 704 ? 21.328 -12.57 -25.703 1 97.94 704 LYS B N 1
ATOM 11324 C CA . LYS B 1 704 ? 21.594 -11.625 -26.781 1 97.94 704 LYS B CA 1
ATOM 11325 C C . LYS B 1 704 ? 21.578 -10.188 -26.266 1 97.94 704 LYS B C 1
ATOM 11327 O O . LYS B 1 704 ? 22.531 -9.445 -26.453 1 97.94 704 LYS B O 1
ATOM 11332 N N . HIS B 1 705 ? 20.547 -9.836 -25.594 1 98.06 705 HIS B N 1
ATOM 11333 C CA . HIS B 1 705 ? 20.312 -8.438 -25.234 1 98.06 705 HIS B CA 1
ATOM 11334 C C . HIS B 1 705 ? 21.125 -8.047 -24 1 98.06 705 HIS B C 1
ATOM 11336 O O . HIS B 1 705 ? 21.375 -6.863 -23.766 1 98.06 705 HIS B O 1
ATOM 11342 N N . LEU B 1 706 ? 21.562 -9.086 -23.203 1 98.19 706 LEU B N 1
ATOM 11343 C CA . LEU B 1 706 ? 22.469 -8.812 -22.094 1 98.19 706 LEU B CA 1
ATOM 11344 C C . LEU B 1 706 ? 23.922 -8.836 -22.562 1 98.19 706 LEU B C 1
ATOM 11346 O O . LEU B 1 706 ? 24.828 -8.523 -21.797 1 98.19 706 LEU B O 1
ATOM 11350 N N . ASN B 1 707 ? 24.141 -9.211 -23.812 1 96.56 707 ASN B N 1
ATOM 11351 C CA . ASN B 1 707 ? 25.469 -9.344 -24.375 1 96.56 707 ASN B CA 1
ATOM 11352 C C . ASN B 1 707 ? 26.344 -10.312 -23.578 1 96.56 707 ASN B C 1
ATOM 11354 O O . ASN B 1 707 ? 27.469 -9.977 -23.188 1 96.56 707 ASN B O 1
ATOM 11358 N N . ALA B 1 708 ? 25.734 -11.453 -23.234 1 95.88 708 ALA B N 1
ATOM 11359 C CA . ALA B 1 708 ? 26.406 -12.484 -22.438 1 95.88 708 ALA B CA 1
ATOM 11360 C C . ALA B 1 708 ? 26.422 -13.82 -23.172 1 95.88 708 ALA B C 1
ATOM 11362 O O . ALA B 1 708 ? 25.859 -14.805 -22.688 1 95.88 708 ALA B O 1
ATOM 11363 N N . ARG B 1 709 ? 27.188 -13.953 -24.219 1 93.12 709 ARG B N 1
ATOM 11364 C CA . ARG B 1 709 ? 27.172 -15.148 -25.062 1 93.12 709 ARG B CA 1
ATOM 11365 C C . ARG B 1 709 ? 28.359 -16.047 -24.766 1 93.12 709 ARG B C 1
ATOM 11367 O O . ARG B 1 709 ? 28.344 -17.234 -25.109 1 93.12 709 ARG B O 1
ATOM 11374 N N . THR B 1 710 ? 29.344 -15.586 -24.125 1 93.31 710 THR B N 1
ATOM 11375 C CA . THR B 1 710 ? 30.594 -16.312 -23.969 1 93.31 710 THR B CA 1
ATOM 11376 C C . THR B 1 710 ? 30.594 -17.156 -22.703 1 93.31 710 THR B C 1
ATOM 11378 O O . THR B 1 710 ? 30.219 -16.672 -21.625 1 93.31 710 THR B O 1
ATOM 11381 N N . LEU B 1 711 ? 31.062 -18.406 -22.797 1 95.5 711 LEU B N 1
ATOM 11382 C CA . LEU B 1 711 ? 31.156 -19.297 -21.641 1 95.5 711 LEU B CA 1
ATOM 11383 C C . LEU B 1 711 ? 32.375 -18.938 -20.781 1 95.5 711 LEU B C 1
ATOM 11385 O O . LEU B 1 711 ? 33.406 -18.547 -21.297 1 95.5 711 LEU B O 1
ATOM 11389 N N . LEU B 1 712 ? 32.219 -19.094 -19.516 1 93.06 712 LEU B N 1
ATOM 11390 C CA . LEU B 1 712 ? 33.312 -18.844 -18.578 1 93.06 712 LEU B CA 1
ATOM 11391 C C . LEU B 1 712 ? 34.406 -19.891 -18.719 1 93.06 712 LEU B C 1
ATOM 11393 O O . LEU B 1 712 ? 35.594 -19.594 -18.547 1 93.06 712 LEU B O 1
ATOM 11397 N N . ARG B 1 713 ? 33.938 -21.125 -18.781 1 87 713 ARG B N 1
ATOM 11398 C CA . ARG B 1 713 ? 34.875 -22.25 -18.922 1 87 713 ARG B CA 1
ATOM 11399 C C . ARG B 1 713 ? 34.656 -22.969 -20.25 1 87 713 ARG B C 1
ATOM 11401 O O . ARG B 1 713 ? 33.5 -23.188 -20.672 1 87 713 ARG B O 1
ATOM 11408 N N . ARG B 1 714 ? 35.719 -23.109 -21.172 1 68.44 714 ARG B N 1
ATOM 11409 C CA . ARG B 1 714 ? 35.656 -23.812 -22.453 1 68.44 714 ARG B CA 1
ATOM 11410 C C . ARG B 1 714 ? 35.812 -25.328 -22.234 1 68.44 714 ARG B C 1
ATOM 11412 O O . ARG B 1 714 ? 36.562 -25.766 -21.359 1 68.44 714 ARG B O 1
#

InterPro domains:
  IPR001375 Peptidase S9, prolyl oligopeptidase, catalytic domain [PF00326] (492-707)
  IPR002470 Peptidase S9A, prolyl oligopeptidase [PR00862] (475-493)
  IPR002470 Peptidase S9A, prolyl oligopeptidase [PR00862] (501-525)
  IPR002470 Peptidase S9A, prolyl oligopeptidase [PR00862] (530-549)
  IPR002470 Peptidase S9A, prolyl oligopeptidase [PR00862] (560-580)
  IPR002470 Peptidase S9A, prolyl oligopeptidase [PR00862] (618-633)
  IPR002470 Peptidase S9A, prolyl oligopeptidase [PR00862] (636-658)
  IPR004106 Peptidase S9, N-terminal domain superfamily [SSF50993] (33-439)
  IPR023302 Peptidase S9A, N-terminal domain [PF02897] (20-432)
  IPR029058 Alpha/Beta hydrolase fold [G3DSA:3.40.50.1820] (37-704)
  IPR029058 Alpha/Beta hydrolase fold [SSF53474] (443-705)
  IPR051543 Serine Peptidase S9A Subfamily [PTHR11757] (23-708)

Nearest PDB structures (foldseek):
  4bp9-assembly6_F  TM=9.957E-01  e=0.000E+00  Trypanosoma brucei
  2xe4-assembly1_A  TM=9.929E-01  e=0.000E+00  Leishmania major
  7ywp-assembly1_A  TM=9.636E-01  e=5.713E-74  Serratia proteamaculans
  7zb2-assembly1_AAA  TM=8.599E-01  e=4.234E-48  Omphalotus olearius
  7zb2-assembly8_HHH  TM=8.586E-01  e=4.118E-47  Omphalotus olearius